Protein AF-A0A2R6Y166-F1 (afdb_monomer_lite)

InterPro domains:
  IPR010379 Septation ring formation regulator EzrA [PF06160] (612-957)

Radius of gyration: 53.49 Å; chains: 1; bounding box: 113×152×148 Å

Sequence (972 aa):
MNIHQVKKWWIDRTLFVQWRRNVVCKSEERAYGESQPNRGARVWTTIGVFLLWLPILFFTGTIVQAEGTLLDPDQFLTPEEEQEITELLQSFSYPLTLQLVENAHGAMPDWFDQLVREHRLEQDALFVLYLGEDQSFWPYVGADWETHGYDAIWLKDKLNQFASPALKSDGLARSLTMLLYELPADLPWTMEGNTPPVSSEQTLQTGVSGTEGTTAHAGGRRFAPGWIGWGAIILSLLLIISLIYLLFYRRRLRNEMHVLKTLLQAKEADLAALSDHVKQLKRLRDDEEGTAHDAVEMNRQSALEHLLDQYQKRVLPDMYEALDQAALRLRALNVFAAADDIAYVKEEAGTFHEFLQRVAKETRFERTDGHKDSKGSSDREESVEHAIRIDHHDRMDHHDRMDRHERVDRHERVDRTERIDRTKRMQHDEMVDHDEHADHIERKEAAALITPRPPLSTVPEGERRDVSGEKANVEKIMNDVGTVNIEERAGDGKTPHMRKDAVDGVTVDEEVRQAGEVVKVGVIADSAEYIAIKEKLQTRQARLETLLSGMAGQSGMSFQRLRQMLKELRERSERLIQTIEERRQSIDGRANGLMEHMDAPVIDEGASFQTSLQVLESAYQKLEEELLAGDRLIEKIELRLPEQMKALEMRYHGMVSKASFANAPLFERELKAIKSRWHALIPLWAEGAFDTVEGEIQGIESSLSSLSTLLDEEETLRRGVDLALEQYTVREAALRHMLTQFTERSKKLERVMDVAGTDLWQSIKDFEKRLEKMQSQRKMCQHYIEEARFQLAEAVLETVKEATQESEEHAEKLEILLGELEGFEKYAQSALRRYDDRLLEVKQNMARHFLTAEMLSVEAERDEAERALDALRLLLDRFPLPYQAVKEAFSVAEASVERYVTRATQTLDHARYAEMVIHRLNRFRLHDPYIGRYVMQAENCFRDRTFEKARFYAEKAWAEAEKRKKLEDRAK

Secondary structure (DSSP, 8-state):
--THHHHHHHHHHHHHHHHTTSSSS-SSS------------SSSTTHHHHTSSTTSSS----------EEE-TT--S-HHHHHHHHHHHHT-SS-EEEEEESS-SS-HHHHHHHHHHHTT--SS-EEEEEETTTTEEEEEE-HHHHHTT--HHHHHHHIIIIIHHHHHHT-HHHHHHHHHHHHHHHS-S--SS-PPP--------------------------PPPTHHHHHHHHHHHHHHHHHHHHHHHHHHHHHHHHHHHHHHHHHHHHHHHHHHHHHHHHHHHT--SS--HHHHHHHHHHHHHHHHHIIIIIHHHHHHHHHHHHHHHHHTT-HHHHHHHHHHHHHHHHHHHHHHHHHHHHHHHHHHTTS---------------------------------------------------------------TTSHHHHHHHTTS--PPPPPPPPPPP---------SSSSTTSSS----------------------------TTTHHHHHHHH-----GGG-HHHHHHHHHHHHHHHHHHHHHHHHTTTS---HHHHHHHHHHHHHHHHHHHHHHHHHHHHHHHHHHHHHHHHTS---S-HHHHHHHHHHHHHHHHHHHHHHHHHHHHHHIIIIIHHHHHHHHHHHHHHHHTTS--TTHHHHHHHHHHHHHHHHHHHHHHHTT-HHHHHHHHHHHHHHHHHHHHHHHHHHHHHHHHHHHHHHHHHHHHHHHHHHHHHHHHHHHHHHHEE-TTSTHHHHHHHHHHHHHHHHHHHHHHHHHHHTT-HHHHHHHHHHHHHHHHHHHHHHHHHHHHHHHHHHHHHHHHHHHHHHHHHHHHHHHHHHHTT--S--HHHHHHHHHHHHHHHHHHHHHTSSSEEHHHHHHHHHHHHHHHHHHHHHHHHHHHHHHHHHHHHHHHHTTTTT-HHHHHHHHHHHHHHHTT-HHHHHHHHHHHHHHHHHHHHHHHHH-

Foldseek 3Di:
DDPVVVVVVVVVVVVVVVVVVPPPPPDPPDDDDDDDDDDDPDPPPVVVVVVPPPPPPDPDDPDPQQQAEEAEPPCQDDPVLVVVLSVLSRPDSFHEYEYEDADQPDDVVVSVVVVCVVVVVAAGYWYWYAYNPVRDIQIDDHPPCVVVVDGSVNLRVLLVVQQVVCCVPPNRSRSSVRSSVCVVVPDDPDPPDDDDDDDDDDDDDDDDDDDDDDDDDDDDDDDDPDPVVVVVVVVVVVVVVVVVVVVVLVVVVVVLVVVVVVLVVVVVVVVVVVVVVVVVLVCVVVVPPDDDDDPVPVVSVVVVVVVLCCCVVPVLVVVVVVLVVSLVVCVVVVNVVVNVVSVVVVVVSVVVVVVSVVVVVVVVVVVPPPPPDPDDDDDDDDDDDDDDDDDDDDDDDDDDDDDDDDDDDDDDDDDDDDDDDDDDDDDDDDDDDDPPPPPVVVVVVVVPPDDDDDDDDDDDDDDDDDPPDPPPPPPPPPPDDDDDDDDDDDDDDDDDDDDDDDDDDDDPPVVVVVVVVVVPPPDPPPPVVVVVLVVVLVVVLVVVVVVLVVVVVPPPPDPVVSVVVNVVVVVLSVVLVVVLVVLVVVLVVLVVVLVVVVPDDDDDPPVVSVVSVVVSVVSVVVSVVLSVLLVVLVCCLPPVLVVLLVVLVVLVCVVCVVANDPCVVVLVVLSVVLVVLSVVLVVCSSVSVSVVSVVSSVVSVVSSVVSVVSSVVLVVLLVVLVVLLVVLVVLLVVLVVLLVVLVVLVVVLVQQAVCVPDCLVVLSVVLVVLSVVLVVLSVVLVVCVVNPVSVVSVVSSVVSVVSSVVSVVSSVVNVVVSVCSVCVLVVLVVVLVVLVVLLVVLVVLCVVLVVDDPPVVLVVLSVQLVVLSVLLVVQSPDTNRHVVSNVVSSVSNVVSSVVSSVVSVVLSVLLVQLVVLLVVQVVCLVVDVQLVVLSVQLVVCSVVSVSNSSSVSSVVSVVVVVVVVVVVVVVD

Organism: NCBI:txid2163959

pLDDT: mean 73.73, std 24.02, range [28.28, 98.25]

Structure (mmCIF, N/CA/C/O backbone):
data_AF-A0A2R6Y166-F1
#
_entry.id   AF-A0A2R6Y166-F1
#
loop_
_atom_site.group_PDB
_atom_site.id
_atom_site.type_symbol
_atom_site.label_atom_id
_atom_site.label_alt_id
_atom_site.label_comp_id
_atom_site.label_asym_id
_atom_site.label_entity_id
_atom_site.label_seq_id
_atom_site.pdbx_PDB_ins_code
_atom_site.Cartn_x
_atom_site.Cartn_y
_atom_site.Cartn_z
_atom_site.occupancy
_atom_site.B_iso_or_equiv
_atom_site.auth_seq_id
_atom_site.auth_comp_id
_atom_site.auth_asym_id
_atom_site.auth_atom_id
_atom_site.pdbx_PDB_model_num
ATOM 1 N N . MET A 1 1 ? -45.105 15.154 -14.059 1.00 40.00 1 MET A N 1
ATOM 2 C CA . MET A 1 1 ? -45.977 14.214 -13.301 1.00 40.00 1 MET A CA 1
ATOM 3 C C . MET A 1 1 ? -46.406 14.866 -11.989 1.00 40.00 1 MET A C 1
ATOM 5 O O . MET A 1 1 ? -45.735 15.792 -11.562 1.00 40.00 1 MET A O 1
ATOM 9 N N . ASN A 1 2 ? -47.536 14.471 -11.388 1.00 33.09 2 ASN A N 1
ATOM 10 C CA . ASN A 1 2 ? -48.171 15.249 -10.311 1.00 33.09 2 ASN A CA 1
ATOM 11 C C . ASN A 1 2 ? -47.884 14.676 -8.901 1.00 33.09 2 ASN A C 1
ATOM 13 O O . ASN A 1 2 ? -48.110 13.491 -8.650 1.00 33.09 2 ASN A O 1
ATOM 17 N N . ILE A 1 3 ? -47.434 15.535 -7.976 1.00 36.28 3 ILE A N 1
ATOM 18 C CA . ILE A 1 3 ? -46.915 15.214 -6.624 1.00 36.28 3 ILE A CA 1
ATOM 19 C C . ILE A 1 3 ? -47.901 14.402 -5.755 1.00 36.28 3 ILE A C 1
ATOM 21 O O . ILE A 1 3 ? -47.495 13.666 -4.854 1.00 36.28 3 ILE A O 1
ATOM 25 N N . HIS A 1 4 ? -49.203 14.460 -6.047 1.00 40.88 4 HIS A N 1
ATOM 26 C CA . HIS A 1 4 ? -50.217 13.661 -5.349 1.00 40.88 4 HIS A CA 1
ATOM 27 C C . HIS A 1 4 ? -50.097 12.137 -5.544 1.00 40.88 4 HIS A C 1
ATOM 29 O O . HIS A 1 4 ? -50.515 11.394 -4.656 1.00 40.88 4 HIS A O 1
ATOM 35 N N . GLN A 1 5 ? -49.507 11.639 -6.640 1.00 47.78 5 GLN A N 1
ATOM 36 C CA . GLN A 1 5 ? -49.349 10.185 -6.819 1.00 47.78 5 GLN A CA 1
ATOM 37 C C . GLN A 1 5 ? -48.237 9.595 -5.934 1.00 47.78 5 GLN A C 1
ATOM 39 O O . GLN A 1 5 ? -48.400 8.492 -5.412 1.00 47.78 5 GLN A O 1
ATOM 44 N N . VAL A 1 6 ? -47.167 10.354 -5.667 1.00 49.09 6 VAL A N 1
ATOM 45 C CA . VAL A 1 6 ? -46.060 9.918 -4.793 1.00 49.09 6 VAL A CA 1
ATOM 46 C C . VAL A 1 6 ? -46.526 9.771 -3.339 1.00 49.09 6 VAL A C 1
ATOM 48 O O . VAL A 1 6 ? -46.211 8.776 -2.687 1.00 49.09 6 VAL A O 1
ATOM 51 N N . LYS A 1 7 ? -47.368 10.693 -2.843 1.00 38.94 7 LYS A N 1
ATOM 52 C CA . LYS A 1 7 ? -47.955 10.580 -1.492 1.00 38.94 7 LYS A CA 1
ATOM 53 C C . LYS A 1 7 ? -48.852 9.350 -1.322 1.00 38.94 7 LYS A C 1
ATOM 55 O O . LYS A 1 7 ? -48.854 8.768 -0.242 1.00 38.94 7 LYS A O 1
ATOM 60 N N . LYS A 1 8 ? -49.577 8.921 -2.363 1.00 42.25 8 LYS A N 1
ATOM 61 C CA . LYS A 1 8 ? -50.421 7.717 -2.282 1.00 42.25 8 LYS A CA 1
ATOM 62 C C . LYS A 1 8 ? -49.578 6.439 -2.175 1.00 42.25 8 LYS A C 1
ATOM 64 O O . LYS A 1 8 ? -49.851 5.605 -1.321 1.00 42.25 8 LYS A O 1
ATOM 69 N N . TRP A 1 9 ? -48.501 6.342 -2.958 1.00 46.41 9 TRP A N 1
ATOM 70 C CA . TRP A 1 9 ? -47.585 5.193 -2.930 1.00 46.41 9 TRP A CA 1
ATOM 71 C C . TRP A 1 9 ? -46.839 5.034 -1.592 1.00 46.41 9 TRP A C 1
ATOM 73 O O . TRP A 1 9 ? -46.539 3.917 -1.172 1.00 46.41 9 TRP A O 1
ATOM 83 N N . TRP A 1 10 ? -46.574 6.139 -0.887 1.00 38.81 10 TRP A N 1
ATOM 84 C CA . TRP A 1 10 ? -45.915 6.106 0.426 1.00 38.81 10 TRP A CA 1
ATOM 85 C C . TRP A 1 10 ? -46.846 5.634 1.561 1.00 38.81 10 TRP A C 1
ATOM 87 O O . TRP A 1 10 ? -46.389 4.983 2.499 1.00 38.81 10 TRP A O 1
ATOM 97 N N . ILE A 1 11 ? -48.155 5.904 1.460 1.00 46.25 11 ILE A N 1
ATOM 98 C CA . ILE A 1 11 ? -49.162 5.511 2.465 1.00 46.25 11 ILE A CA 1
ATOM 99 C C . ILE A 1 11 ? -49.506 4.014 2.380 1.00 46.25 11 ILE A C 1
ATOM 101 O O . ILE A 1 11 ? -49.665 3.367 3.412 1.00 46.25 11 ILE A O 1
ATOM 105 N N . ASP A 1 12 ? -49.534 3.420 1.184 1.00 40.00 12 ASP A N 1
ATOM 106 C CA . ASP A 1 12 ? -49.789 1.975 1.043 1.00 40.00 12 ASP A CA 1
ATOM 107 C C . ASP A 1 12 ? -48.633 1.112 1.604 1.00 40.00 12 ASP A C 1
ATOM 109 O O . ASP A 1 12 ? -48.827 -0.050 1.969 1.00 40.00 12 ASP A O 1
ATOM 113 N N . ARG A 1 13 ? -47.423 1.678 1.742 1.00 36.97 13 ARG A N 1
ATOM 114 C CA . ARG A 1 13 ? -46.228 0.959 2.217 1.00 36.97 13 ARG A CA 1
ATOM 115 C C . ARG A 1 13 ? -46.113 0.879 3.746 1.00 36.97 13 ARG A C 1
ATOM 117 O O . ARG A 1 13 ? -45.478 -0.048 4.250 1.00 36.97 13 ARG A O 1
ATOM 124 N N . THR A 1 14 ? -46.744 1.783 4.498 1.00 41.59 14 THR A N 1
ATOM 125 C CA . THR A 1 14 ? -46.751 1.741 5.976 1.00 41.59 14 THR A CA 1
ATOM 126 C C . THR A 1 14 ? -47.747 0.723 6.546 1.00 41.59 14 THR A C 1
ATOM 128 O O . THR A 1 14 ? -47.508 0.175 7.625 1.00 41.59 14 THR A O 1
ATOM 131 N N . LEU A 1 15 ? -48.800 0.363 5.803 1.00 40.38 15 LEU A N 1
ATOM 132 C CA . LEU A 1 15 ? -49.787 -0.644 6.224 1.00 40.38 15 LEU A CA 1
ATOM 133 C C . LEU A 1 15 ? -49.216 -2.074 6.326 1.00 40.38 15 LEU A C 1
ATOM 135 O O . LEU A 1 15 ? -49.700 -2.877 7.127 1.00 40.38 15 LEU A O 1
ATOM 139 N N . PHE A 1 16 ? -48.136 -2.393 5.602 1.00 37.44 16 PHE A N 1
ATOM 140 C CA . PHE A 1 16 ? -47.503 -3.719 5.666 1.00 37.44 16 PHE A CA 1
ATOM 141 C C . PHE A 1 16 ? -46.792 -3.989 7.010 1.00 37.44 16 PHE A C 1
ATOM 143 O O . PHE A 1 16 ? -46.660 -5.138 7.433 1.00 37.44 16 PHE A O 1
ATOM 150 N N . VAL A 1 17 ? -46.384 -2.937 7.731 1.00 38.75 17 VAL A N 1
ATOM 151 C CA . VAL A 1 17 ? -45.731 -3.052 9.051 1.00 38.75 17 VAL A CA 1
ATOM 152 C C . VAL A 1 17 ? -46.755 -3.305 10.169 1.00 38.75 17 VAL A C 1
ATOM 154 O O . VAL A 1 17 ? -46.444 -3.982 11.150 1.00 38.75 17 VAL A O 1
ATOM 157 N N . GLN A 1 18 ? -48.002 -2.850 10.008 1.00 35.97 18 GLN A N 1
ATOM 158 C CA . GLN A 1 18 ? -49.076 -3.085 10.982 1.00 35.97 18 GLN A CA 1
ATOM 159 C C . GLN A 1 18 ? -49.633 -4.519 10.943 1.00 35.97 18 GLN A C 1
ATOM 161 O O . GLN A 1 18 ? -50.065 -5.033 11.976 1.00 35.97 18 GLN A O 1
ATOM 166 N N . TRP A 1 19 ? -49.566 -5.210 9.798 1.00 38.06 19 TRP A N 1
ATOM 167 C CA . TRP A 1 19 ? -50.036 -6.598 9.685 1.00 38.06 19 TRP A CA 1
ATOM 168 C C . TRP A 1 19 ? -49.210 -7.572 10.543 1.00 38.06 19 TRP A C 1
ATOM 170 O O . TRP A 1 19 ? -49.768 -8.431 11.225 1.00 38.06 19 TRP A O 1
ATOM 180 N N . ARG A 1 20 ? -47.883 -7.379 10.613 1.00 30.25 20 ARG A N 1
ATOM 181 C CA . ARG A 1 20 ? -46.972 -8.257 11.374 1.00 30.25 20 ARG A CA 1
ATOM 182 C C . ARG A 1 20 ? -47.165 -8.180 12.898 1.00 30.25 20 ARG A C 1
ATOM 184 O O . ARG A 1 20 ? -46.766 -9.105 13.598 1.00 30.25 20 ARG A O 1
ATOM 191 N N . ARG A 1 21 ? -47.801 -7.118 13.416 1.00 34.75 21 ARG A N 1
ATOM 192 C CA . ARG A 1 21 ? -48.069 -6.934 14.857 1.00 34.75 21 ARG A CA 1
ATOM 193 C C . ARG A 1 21 ? -49.390 -7.570 15.324 1.00 34.75 21 ARG A C 1
ATOM 195 O O . ARG A 1 21 ? -49.547 -7.804 16.514 1.00 34.75 21 ARG A O 1
ATOM 202 N N . ASN A 1 22 ? -50.297 -7.913 14.401 1.00 34.38 22 ASN A N 1
ATOM 203 C CA . ASN A 1 22 ? -51.618 -8.489 14.706 1.00 34.38 22 ASN A CA 1
ATOM 204 C C . ASN A 1 22 ? -51.702 -10.025 14.592 1.00 34.38 22 ASN A C 1
ATOM 206 O O . ASN A 1 22 ? -52.754 -10.595 14.876 1.00 34.38 22 ASN A O 1
ATOM 210 N N . VAL A 1 23 ? -50.619 -10.705 14.200 1.00 38.38 23 VAL A N 1
ATOM 211 C CA . VAL A 1 23 ? -50.578 -12.180 14.078 1.00 38.38 23 VAL A CA 1
ATOM 212 C C . VAL A 1 23 ? -50.092 -12.868 15.368 1.00 38.38 23 VAL A C 1
ATOM 214 O O . VAL A 1 23 ? -50.337 -14.054 15.551 1.00 38.38 23 VAL A O 1
ATOM 217 N N . VAL A 1 24 ? -49.464 -12.134 16.297 1.00 38.19 24 VAL A N 1
ATOM 218 C CA . VAL A 1 24 ? -48.877 -12.706 17.531 1.00 38.19 24 VAL A CA 1
ATOM 219 C C . VAL A 1 24 ? -49.849 -12.715 18.726 1.00 38.19 24 VAL A C 1
ATOM 221 O O . VAL A 1 24 ? -49.723 -13.566 19.595 1.00 38.19 24 VAL A O 1
ATOM 224 N N . CYS A 1 25 ? -50.875 -11.855 18.755 1.00 33.91 25 CYS A N 1
ATOM 225 C CA . CYS A 1 25 ? -51.823 -11.758 19.883 1.00 33.91 25 CYS A CA 1
ATOM 226 C C . CYS A 1 25 ? -53.189 -12.420 19.613 1.00 33.91 25 CYS A C 1
ATOM 228 O O . CYS A 1 25 ? -54.223 -11.864 19.982 1.00 33.91 25 CYS A O 1
ATOM 230 N N . LYS A 1 26 ? -53.239 -13.565 18.910 1.00 30.19 26 LYS A N 1
ATOM 231 C CA . LYS A 1 26 ? -54.527 -14.208 18.565 1.00 30.19 26 LYS A CA 1
ATOM 232 C C . LYS A 1 26 ? -54.550 -15.743 18.569 1.00 30.19 26 LYS A C 1
ATOM 234 O O . LYS A 1 26 ? -55.293 -16.341 17.792 1.00 30.19 26 LYS A O 1
ATOM 239 N N . SER A 1 27 ? -53.777 -16.372 19.458 1.00 31.81 27 SER A N 1
ATOM 240 C CA . SER A 1 27 ? -53.770 -17.835 19.651 1.00 31.81 27 SER A CA 1
ATOM 241 C C . SER A 1 27 ? -54.240 -18.335 21.028 1.00 31.81 27 SER A C 1
ATOM 243 O O . SER A 1 27 ? -54.337 -19.545 21.193 1.00 31.81 27 SER A O 1
ATOM 245 N N . GLU A 1 28 ? -54.562 -17.466 21.997 1.00 33.06 28 GLU A N 1
ATOM 246 C CA . GLU A 1 28 ? -54.970 -17.898 23.357 1.00 33.06 28 GLU A CA 1
ATOM 247 C C . GLU A 1 28 ? -56.488 -17.933 23.621 1.00 33.06 28 GLU A C 1
ATOM 249 O O . GLU A 1 28 ? -56.922 -18.545 24.592 1.00 33.06 28 GLU A O 1
ATOM 254 N N . GLU A 1 29 ? -57.332 -17.382 22.741 1.00 34.50 29 GLU A N 1
ATOM 255 C CA . GLU A 1 29 ? -58.795 -17.454 22.892 1.00 34.50 29 GLU A CA 1
ATOM 256 C C . GLU A 1 29 ? -59.449 -18.351 21.829 1.00 34.50 29 GLU A C 1
ATOM 258 O O . GLU A 1 29 ? -59.876 -17.861 20.781 1.00 34.50 29 GLU A O 1
ATOM 263 N N . ARG A 1 30 ? -59.540 -19.664 22.118 1.00 33.72 30 ARG A N 1
ATOM 264 C CA . ARG A 1 30 ? -60.605 -20.609 21.676 1.00 33.72 30 ARG A CA 1
ATOM 265 C C . ARG A 1 30 ? -60.298 -22.063 22.080 1.00 33.72 30 ARG A C 1
ATOM 267 O O . ARG A 1 30 ? -59.794 -22.830 21.266 1.00 33.72 30 ARG A O 1
ATOM 274 N N . ALA A 1 31 ? -60.684 -22.464 23.295 1.00 31.70 31 ALA A N 1
ATOM 275 C CA . ALA A 1 31 ? -60.928 -23.875 23.644 1.00 31.70 31 ALA A CA 1
ATOM 276 C C . ALA A 1 31 ? -61.708 -24.036 24.970 1.00 31.70 31 ALA A C 1
ATOM 278 O O . ALA A 1 31 ? -61.192 -24.571 25.946 1.00 31.70 31 ALA A O 1
ATOM 279 N N . TYR A 1 32 ? -62.975 -23.613 25.001 1.00 36.34 32 TYR A N 1
ATOM 280 C CA . TYR A 1 32 ? -63.965 -24.162 25.940 1.00 36.34 32 TYR A CA 1
ATOM 281 C C . TYR A 1 32 ? -65.085 -24.794 25.107 1.00 36.34 32 TYR A C 1
ATOM 283 O O . TYR A 1 32 ? -65.701 -24.114 24.288 1.00 36.34 32 TYR A O 1
ATOM 291 N N . GLY A 1 33 ? -65.299 -26.100 25.268 1.00 31.23 33 GLY A N 1
ATOM 292 C CA . GLY A 1 33 ? -66.255 -26.880 24.478 1.00 31.23 33 GLY A CA 1
ATOM 293 C C . GLY A 1 33 ? -65.963 -28.377 24.570 1.00 31.23 33 GLY A C 1
ATOM 294 O O . GLY A 1 33 ? -64.939 -28.849 24.085 1.00 31.23 33 GLY A O 1
ATOM 295 N N . GLU A 1 34 ? -66.843 -29.116 25.237 1.00 39.03 34 GLU A N 1
ATOM 296 C CA . GLU A 1 34 ? -66.681 -30.540 25.546 1.00 39.03 34 GLU A CA 1
ATOM 297 C C . GLU A 1 34 ? -66.851 -31.442 24.311 1.00 39.03 34 GLU A C 1
ATOM 299 O O . GLU A 1 34 ? -67.749 -31.214 23.502 1.00 39.03 34 GLU A O 1
ATOM 304 N N . SER A 1 35 ? -66.078 -32.537 24.211 1.00 33.47 35 SER A N 1
ATOM 305 C CA . SER A 1 35 ? -66.635 -33.912 24.141 1.00 33.47 35 SER A CA 1
ATOM 306 C C . SER A 1 35 ? -65.595 -35.012 23.834 1.00 33.47 35 SER A C 1
ATOM 308 O O . SER A 1 35 ? -65.205 -35.216 22.695 1.00 33.47 35 SER A O 1
ATOM 310 N N . GLN A 1 36 ? -65.288 -35.808 24.871 1.00 35.03 36 GLN A N 1
ATOM 311 C CA . GLN A 1 36 ? -64.961 -37.254 24.844 1.00 35.03 36 GLN A CA 1
ATOM 312 C C . GLN A 1 36 ? -63.730 -37.770 24.027 1.00 35.03 36 GLN A C 1
ATOM 314 O O . GLN A 1 36 ? -63.199 -37.097 23.150 1.00 35.03 36 GLN A O 1
ATOM 319 N N . PRO A 1 37 ? -63.170 -38.953 24.377 1.00 58.41 37 PRO A N 1
ATOM 320 C CA . PRO A 1 37 ? -61.748 -39.227 24.151 1.00 58.41 37 PRO A CA 1
ATOM 321 C C . PRO A 1 37 ? -61.452 -40.255 23.049 1.00 58.41 37 PRO A C 1
ATOM 323 O O . PRO A 1 37 ? -62.199 -41.216 22.867 1.00 58.41 37 PRO A O 1
ATOM 326 N N . ASN A 1 38 ? -60.255 -40.185 22.447 1.00 35.69 38 ASN A N 1
ATOM 327 C CA . ASN A 1 38 ? -59.571 -41.407 22.010 1.00 35.69 38 ASN A CA 1
ATOM 328 C C . ASN A 1 38 ? -58.030 -41.324 21.951 1.00 35.69 38 ASN A C 1
ATOM 330 O O . ASN A 1 38 ? -57.433 -40.517 21.249 1.00 35.69 38 ASN A O 1
ATOM 334 N N . ARG A 1 39 ? -57.423 -42.239 22.714 1.00 45.22 39 ARG A N 1
ATOM 335 C CA . ARG A 1 39 ? -56.078 -42.846 22.635 1.00 45.22 39 ARG A CA 1
ATOM 336 C C . ARG A 1 39 ? -55.132 -42.347 21.517 1.00 45.22 39 ARG A C 1
ATOM 338 O O . ARG A 1 39 ? -55.227 -42.799 20.382 1.00 45.22 39 ARG A O 1
ATOM 345 N N . GLY A 1 40 ? -54.111 -41.567 21.895 1.00 39.78 40 GLY A N 1
ATOM 346 C CA . GLY A 1 40 ? -52.969 -41.242 21.013 1.00 39.78 40 GLY A CA 1
ATOM 347 C C . GLY A 1 40 ? -51.671 -40.767 21.697 1.00 39.78 40 GLY A C 1
ATOM 348 O O . GLY A 1 40 ? -50.599 -40.861 21.108 1.00 39.78 40 GLY A O 1
ATOM 349 N N . ALA A 1 41 ? -51.719 -40.305 22.952 1.00 40.47 41 ALA A N 1
ATOM 350 C CA . ALA A 1 41 ? -50.621 -39.561 23.588 1.00 40.47 41 ALA A CA 1
ATOM 351 C C . ALA A 1 41 ? -49.806 -40.362 24.633 1.00 40.47 41 ALA A C 1
ATOM 353 O O . ALA A 1 41 ? -49.728 -39.969 25.794 1.00 40.47 41 ALA A O 1
ATOM 354 N N . ARG A 1 42 ? -49.209 -41.506 24.253 1.00 41.59 42 ARG A N 1
ATOM 355 C CA . ARG A 1 42 ? -48.321 -42.299 25.149 1.00 41.59 42 ARG A CA 1
ATOM 356 C C . ARG A 1 42 ? -47.018 -42.831 24.524 1.00 41.59 42 ARG A C 1
ATOM 358 O O . ARG A 1 42 ? -46.373 -43.682 25.122 1.00 41.59 42 ARG A O 1
ATOM 365 N N . VAL A 1 43 ? -46.617 -42.335 23.350 1.00 44.88 43 VAL A N 1
ATOM 366 C CA . VAL A 1 43 ? -45.371 -42.769 22.669 1.00 44.88 43 VAL A CA 1
ATOM 367 C C . VAL A 1 43 ? -44.280 -41.685 22.660 1.00 44.88 43 VAL A C 1
ATOM 369 O O . VAL A 1 43 ? -43.100 -42.006 22.594 1.00 44.88 43 VAL A O 1
ATOM 372 N N . TRP A 1 44 ? -44.641 -40.404 22.793 1.00 39.28 44 TRP A N 1
ATOM 373 C CA . TRP A 1 44 ? -43.690 -39.289 22.661 1.00 39.28 44 TRP A CA 1
ATOM 374 C C . TRP A 1 44 ? -42.970 -38.878 23.955 1.00 39.28 44 TRP A C 1
ATOM 376 O O . TRP A 1 44 ? -41.918 -38.252 23.887 1.00 39.28 44 TRP A O 1
ATOM 386 N N . THR A 1 45 ? -43.472 -39.259 25.132 1.00 45.53 45 THR A N 1
ATOM 387 C CA . THR A 1 45 ? -42.832 -38.933 26.421 1.00 45.53 45 THR A CA 1
ATOM 388 C C . THR A 1 45 ? -41.722 -39.906 26.827 1.00 45.53 45 THR A C 1
ATOM 390 O O . THR A 1 45 ? -40.857 -39.533 27.610 1.00 45.53 45 THR A O 1
ATOM 393 N N . THR A 1 46 ? -41.691 -41.128 26.288 1.00 42.06 46 THR A N 1
ATOM 394 C CA . THR A 1 46 ? -40.682 -42.143 26.649 1.00 42.06 46 THR A CA 1
ATOM 395 C C . THR A 1 46 ? -39.368 -42.004 25.874 1.00 42.06 46 THR A C 1
ATOM 397 O O . THR A 1 46 ? -38.333 -42.445 26.360 1.00 42.06 46 THR A O 1
ATOM 400 N N . ILE A 1 47 ? -39.388 -41.371 24.695 1.00 42.53 47 ILE A N 1
ATOM 401 C CA . ILE A 1 47 ? -38.186 -41.148 23.869 1.00 42.53 47 ILE A CA 1
ATOM 402 C C . ILE A 1 47 ? -37.409 -39.908 24.348 1.00 42.53 47 ILE A C 1
ATOM 404 O O . ILE A 1 47 ? -36.182 -39.918 24.358 1.00 42.53 47 ILE A O 1
ATOM 408 N N . GLY A 1 48 ? -38.105 -38.868 24.825 1.00 39.31 48 GLY A N 1
ATOM 409 C CA . GLY A 1 48 ? -37.476 -37.627 25.303 1.00 39.31 48 GLY A CA 1
ATOM 410 C C . GLY A 1 48 ? -36.717 -37.738 26.633 1.00 39.31 48 GLY A C 1
ATOM 411 O O . GLY A 1 48 ? -35.884 -36.887 26.920 1.00 39.31 48 GLY A O 1
ATOM 412 N N . VAL A 1 49 ? -36.973 -38.774 27.441 1.00 41.78 49 VAL A N 1
ATOM 413 C CA . VAL A 1 49 ? -36.324 -38.958 28.758 1.00 41.78 49 VAL A CA 1
ATOM 414 C C . VAL A 1 49 ? -35.087 -39.865 28.676 1.00 41.78 49 VAL A C 1
ATOM 416 O O . VAL A 1 49 ? -34.166 -39.717 29.472 1.00 41.78 49 VAL A O 1
ATOM 419 N N . PHE A 1 50 ? -35.011 -40.759 27.683 1.00 36.34 50 PHE A N 1
ATOM 420 C CA . PHE A 1 50 ? -33.895 -41.708 27.547 1.00 36.34 50 PHE A CA 1
ATOM 421 C C . PHE A 1 50 ? -32.623 -41.096 26.927 1.00 36.34 50 PHE A C 1
ATOM 423 O O . PHE A 1 50 ? -31.534 -41.633 27.103 1.00 36.34 50 PHE A O 1
ATOM 430 N N . LEU A 1 51 ? -32.743 -39.958 26.232 1.00 39.75 51 LEU A N 1
ATOM 431 C CA . LEU A 1 51 ? -31.618 -39.240 25.609 1.00 39.75 51 LEU A CA 1
ATOM 432 C C . LEU A 1 51 ? -30.940 -38.211 26.534 1.00 39.75 51 LEU A C 1
ATOM 434 O O . LEU A 1 51 ? -29.948 -37.608 26.140 1.00 39.75 51 LEU A O 1
ATOM 438 N N . LEU A 1 52 ? -31.445 -38.016 27.757 1.00 39.62 52 LEU A N 1
ATOM 439 C CA . LEU A 1 52 ? -30.960 -37.003 28.710 1.00 39.62 52 LEU A CA 1
ATOM 440 C C . LEU A 1 52 ? -30.114 -37.567 29.869 1.00 39.62 52 LEU A C 1
ATOM 442 O O . LEU A 1 52 ? -29.702 -36.808 30.739 1.00 39.62 52 LEU A O 1
ATOM 446 N N . TRP A 1 53 ? -29.859 -38.881 29.897 1.00 36.97 53 TRP A N 1
ATOM 447 C CA . TRP A 1 53 ? -29.180 -39.574 31.013 1.00 36.97 53 TRP A CA 1
ATOM 448 C C . TRP A 1 53 ? -27.935 -40.388 30.618 1.00 36.97 53 TRP A C 1
ATOM 450 O O . TRP A 1 53 ? -27.316 -41.023 31.468 1.00 36.97 53 TRP A O 1
ATOM 460 N N . LEU A 1 54 ? -27.545 -40.370 29.341 1.00 31.52 54 LEU A N 1
ATOM 461 C CA . LEU A 1 54 ? -26.451 -41.188 28.804 1.00 31.52 54 LEU A CA 1
ATOM 462 C C . LEU A 1 54 ? -24.997 -40.642 28.912 1.00 31.52 54 LEU A C 1
ATOM 464 O O . LEU A 1 54 ? -24.103 -41.437 28.638 1.00 31.52 54 LEU A O 1
ATOM 468 N N . PRO A 1 55 ? -24.688 -39.395 29.352 1.00 33.75 55 PRO A N 1
ATOM 469 C CA . PRO A 1 55 ? -23.285 -38.968 29.530 1.00 33.75 55 PRO A CA 1
ATOM 470 C C . PRO A 1 55 ? -22.617 -39.331 30.874 1.00 33.75 55 PRO A C 1
ATOM 472 O O . PRO A 1 55 ? -21.418 -39.129 31.019 1.00 33.75 55 PRO A O 1
ATOM 475 N N . ILE A 1 56 ? -23.355 -39.801 31.890 1.00 39.28 56 ILE A N 1
ATOM 476 C CA . ILE A 1 56 ? -22.912 -39.707 33.305 1.00 39.28 56 ILE A CA 1
ATOM 477 C C . ILE A 1 56 ? -22.214 -40.982 33.851 1.00 39.28 56 ILE A C 1
ATOM 479 O O . ILE A 1 56 ? -21.769 -41.000 34.994 1.00 39.28 56 ILE A O 1
ATOM 483 N N . LEU A 1 57 ? -22.064 -42.054 33.060 1.00 32.38 57 LEU A N 1
ATOM 484 C CA . LEU A 1 57 ? -21.612 -43.372 33.562 1.00 32.38 57 LEU A CA 1
ATOM 485 C C . LEU A 1 57 ? -20.350 -43.969 32.904 1.00 32.38 57 LEU A C 1
ATOM 487 O O . LEU A 1 57 ? -20.148 -45.177 32.994 1.00 32.38 57 LEU A O 1
ATOM 491 N N . PHE A 1 58 ? -19.487 -43.158 32.276 1.00 32.81 58 PHE A N 1
ATOM 492 C CA . PHE A 1 58 ? -18.253 -43.660 31.632 1.00 32.81 58 PHE A CA 1
ATOM 493 C C . PHE A 1 58 ? -16.928 -42.977 32.027 1.00 32.81 58 PHE A C 1
ATOM 495 O O . PHE A 1 58 ? -15.886 -43.356 31.504 1.00 32.81 58 PHE A O 1
ATOM 502 N N . PHE A 1 59 ? -16.928 -42.036 32.980 1.00 32.88 59 PHE A N 1
ATOM 503 C CA . PHE A 1 59 ? -15.715 -41.331 33.431 1.00 32.88 59 PHE A CA 1
ATOM 504 C C . PHE A 1 59 ? -15.342 -41.650 34.891 1.00 32.88 59 PHE A C 1
ATOM 506 O O . PHE A 1 59 ? -15.500 -40.833 35.792 1.00 32.88 59 PHE A O 1
ATOM 513 N N . THR A 1 60 ? -14.803 -42.853 35.118 1.00 31.44 60 THR A N 1
ATOM 514 C CA . THR A 1 60 ? -13.979 -43.170 36.306 1.00 31.44 60 THR A CA 1
ATOM 515 C C . THR A 1 60 ? -12.773 -44.032 35.922 1.00 31.44 60 THR A C 1
ATOM 517 O O . THR A 1 60 ? -12.519 -45.078 36.518 1.00 31.44 60 THR A O 1
ATOM 520 N N . GLY A 1 61 ? -12.040 -43.603 34.895 1.00 29.55 61 GLY A N 1
ATOM 521 C CA . GLY A 1 61 ? -10.638 -43.961 34.714 1.00 29.55 61 GLY A CA 1
ATOM 522 C C . GLY A 1 61 ? -9.805 -42.741 35.081 1.00 29.55 61 GLY A C 1
ATOM 523 O O . GLY A 1 61 ? -9.753 -41.794 34.304 1.00 29.55 61 GLY A O 1
ATOM 524 N N . THR A 1 62 ? -9.203 -42.726 36.270 1.00 31.62 62 THR A N 1
ATOM 525 C CA . THR A 1 62 ? -8.238 -41.684 36.642 1.00 31.62 62 THR A CA 1
ATOM 526 C C . THR A 1 62 ? -6.958 -41.913 35.850 1.00 31.62 62 THR A C 1
ATOM 528 O O . THR A 1 62 ? -6.093 -42.681 36.273 1.00 31.62 62 THR A O 1
ATOM 531 N N . ILE A 1 63 ? -6.861 -41.271 34.686 1.00 33.84 63 ILE A N 1
ATOM 532 C CA . ILE A 1 63 ? -5.583 -41.070 34.009 1.00 33.84 63 ILE A CA 1
ATOM 533 C C . ILE A 1 63 ? -4.746 -40.215 34.960 1.00 33.84 63 ILE A C 1
ATOM 535 O O . ILE A 1 63 ? -5.160 -39.118 35.333 1.00 33.84 63 ILE A O 1
ATOM 539 N N . VAL A 1 64 ? -3.607 -40.745 35.399 1.00 35.56 64 VAL A N 1
ATOM 540 C CA . VAL A 1 64 ? -2.609 -39.950 36.114 1.00 35.56 64 VAL A CA 1
ATOM 541 C C . VAL A 1 64 ? -2.005 -39.022 35.069 1.00 35.56 64 VAL A C 1
ATOM 543 O O . VAL A 1 64 ? -1.233 -39.479 34.230 1.00 35.56 64 VAL A O 1
ATOM 546 N N . GLN A 1 65 ? -2.419 -37.754 35.061 1.00 47.12 65 GLN A N 1
ATOM 547 C CA . GLN A 1 65 ? -1.752 -36.743 34.247 1.00 47.12 65 GLN A CA 1
ATOM 548 C C . GLN A 1 65 ? -0.310 -36.636 34.744 1.00 47.12 65 GLN A C 1
ATOM 550 O O . GLN A 1 65 ? -0.077 -36.421 35.933 1.00 47.12 65 GLN A O 1
ATOM 555 N N . ALA A 1 66 ? 0.647 -36.852 33.847 1.00 53.69 66 ALA A N 1
ATOM 556 C CA . ALA A 1 66 ? 2.048 -36.618 34.140 1.00 53.69 66 ALA A CA 1
ATOM 557 C C . ALA A 1 66 ? 2.273 -35.099 34.157 1.00 53.69 66 ALA A C 1
ATOM 559 O O . ALA A 1 66 ? 2.258 -34.452 33.111 1.00 53.69 66 ALA A O 1
ATOM 560 N N . GLU A 1 67 ? 2.388 -34.538 35.359 1.00 78.88 67 GLU A N 1
ATOM 561 C CA . GLU A 1 67 ? 2.594 -33.105 35.577 1.00 78.88 67 GLU A CA 1
ATOM 562 C C . GLU A 1 67 ? 3.943 -32.657 34.988 1.00 78.88 67 GLU A C 1
ATOM 564 O O . GLU A 1 67 ? 4.955 -33.355 35.117 1.00 78.88 67 GLU A O 1
ATOM 569 N N . GLY A 1 68 ? 3.964 -31.483 34.348 1.00 88.44 68 GLY A N 1
ATOM 570 C CA . GLY A 1 68 ? 5.205 -30.857 33.892 1.00 88.44 68 GLY A CA 1
ATOM 571 C C . GLY A 1 68 ? 6.153 -30.604 35.067 1.00 88.44 68 GLY A C 1
ATOM 572 O O . GLY A 1 68 ? 5.721 -30.229 36.158 1.00 88.44 68 GLY A O 1
ATOM 573 N N . THR A 1 69 ? 7.447 -30.846 34.861 1.00 94.00 69 THR A N 1
ATOM 574 C CA . THR A 1 69 ? 8.441 -30.902 35.945 1.00 94.00 69 THR A CA 1
ATOM 575 C C . THR A 1 69 ? 9.659 -30.039 35.645 1.00 94.00 69 THR A C 1
ATOM 577 O O . THR A 1 69 ? 10.304 -30.192 34.609 1.00 94.00 69 THR A O 1
ATOM 580 N N . LEU A 1 70 ? 9.991 -29.149 36.582 1.00 96.50 70 LEU A N 1
ATOM 581 C CA . LEU A 1 70 ? 11.205 -28.340 36.569 1.00 96.50 70 LEU A CA 1
ATOM 582 C C . LEU A 1 70 ? 12.251 -28.976 37.492 1.00 96.50 70 LEU A C 1
ATOM 584 O O . LEU A 1 70 ? 11.941 -29.359 38.619 1.00 96.50 70 LEU A O 1
ATOM 588 N N . LEU A 1 71 ? 13.485 -29.096 37.009 1.00 95.88 71 LEU A N 1
ATOM 589 C CA . LEU A 1 71 ? 14.632 -29.598 37.759 1.00 95.88 71 LEU A CA 1
ATOM 590 C C . LEU A 1 71 ? 15.769 -28.574 37.671 1.00 95.88 71 LEU A C 1
ATOM 592 O O . LEU A 1 71 ? 16.509 -28.560 36.689 1.00 95.88 71 LEU A O 1
ATOM 596 N N . ASP A 1 72 ? 15.923 -27.740 38.699 1.00 96.12 72 ASP A N 1
ATOM 597 C CA . ASP A 1 72 ? 17.008 -26.752 38.809 1.00 96.12 72 ASP A CA 1
ATOM 598 C C . ASP A 1 72 ? 17.959 -27.076 39.987 1.00 96.12 72 ASP A C 1
ATOM 600 O O . ASP A 1 72 ? 17.930 -26.412 41.026 1.00 96.12 72 ASP A O 1
ATOM 604 N N . PRO A 1 73 ? 18.780 -28.144 39.887 1.00 94.19 73 PRO A N 1
ATOM 605 C CA . PRO A 1 73 ? 19.729 -28.530 40.935 1.00 94.19 73 PRO A CA 1
ATOM 606 C C . PRO A 1 73 ? 20.770 -27.450 41.271 1.00 94.19 73 PRO A C 1
ATOM 608 O O . PRO A 1 73 ? 21.245 -27.419 42.407 1.00 94.19 73 PRO A O 1
ATOM 611 N N . ASP A 1 74 ? 21.110 -26.589 40.308 1.00 95.12 74 ASP A N 1
ATOM 612 C CA . ASP A 1 74 ? 22.196 -25.608 40.412 1.00 95.12 74 ASP A CA 1
ATOM 613 C C . ASP A 1 74 ? 21.701 -24.173 40.707 1.00 95.12 74 ASP A C 1
ATOM 615 O O . ASP A 1 74 ? 22.516 -23.262 40.849 1.00 95.12 74 ASP A O 1
ATOM 619 N N . GLN A 1 75 ? 20.386 -23.981 40.886 1.00 95.62 75 GLN A N 1
ATOM 620 C CA . GLN A 1 75 ? 19.739 -22.712 41.269 1.00 95.62 75 GLN A CA 1
ATOM 621 C C . GLN A 1 75 ? 19.980 -21.574 40.262 1.00 95.62 75 GLN A C 1
ATOM 623 O O . GLN A 1 75 ? 20.345 -20.452 40.625 1.00 95.62 75 GLN A O 1
ATOM 628 N N . PHE A 1 76 ? 19.764 -21.870 38.980 1.00 95.19 76 PHE A N 1
ATOM 629 C CA . PHE A 1 76 ? 19.767 -20.882 37.900 1.00 95.19 76 PHE A CA 1
ATOM 630 C C . PHE A 1 76 ? 18.632 -19.860 37.994 1.00 95.19 76 PHE A C 1
ATOM 632 O O . PHE A 1 76 ? 18.785 -18.735 37.511 1.00 95.19 76 PHE A O 1
ATOM 639 N N . LEU A 1 77 ? 17.499 -20.261 38.562 1.00 97.06 77 LEU A N 1
ATOM 640 C CA . LEU A 1 77 ? 16.308 -19.446 38.736 1.00 97.06 77 LEU A CA 1
ATOM 641 C C . LEU A 1 77 ? 16.200 -18.972 40.186 1.00 97.06 77 LEU A C 1
ATOM 643 O O . LEU A 1 77 ? 16.530 -19.686 41.135 1.00 97.06 77 LEU A O 1
ATOM 647 N N . THR A 1 78 ? 15.693 -17.756 40.383 1.00 96.88 78 THR A N 1
ATOM 648 C CA . THR A 1 78 ? 15.225 -17.352 41.712 1.00 96.88 78 THR A CA 1
ATOM 649 C C . THR A 1 78 ? 13.957 -18.135 42.083 1.00 96.88 78 THR A C 1
ATOM 651 O O . THR A 1 78 ? 13.219 -18.543 41.189 1.00 96.88 78 THR A O 1
ATOM 654 N N . PRO A 1 79 ? 13.621 -18.304 43.378 1.00 96.69 79 PRO A N 1
ATOM 655 C CA . PRO A 1 79 ? 12.420 -19.049 43.780 1.00 96.69 79 PRO A CA 1
ATOM 656 C C . PRO A 1 79 ? 11.099 -18.493 43.218 1.00 96.69 79 PRO A C 1
ATOM 658 O O . PRO A 1 79 ? 10.122 -19.226 43.104 1.00 96.69 79 PRO A O 1
ATOM 661 N N . GLU A 1 80 ? 11.056 -17.201 42.872 1.00 95.50 80 GLU A N 1
ATOM 662 C CA . GLU A 1 80 ? 9.898 -16.569 42.225 1.00 95.50 80 GLU A CA 1
ATOM 663 C C . GLU A 1 80 ? 9.801 -16.976 40.739 1.00 95.50 80 GLU A C 1
ATOM 665 O O . GLU A 1 80 ? 8.722 -17.335 40.270 1.00 95.50 80 GLU A O 1
ATOM 670 N N . GLU A 1 81 ? 10.928 -17.009 40.019 1.00 96.94 81 GLU A N 1
ATOM 671 C CA . GLU A 1 81 ? 11.008 -17.476 38.624 1.00 96.94 81 GLU A CA 1
ATOM 672 C C . GLU A 1 81 ? 10.816 -18.998 38.508 1.00 96.94 81 GLU A C 1
ATOM 674 O O . GLU A 1 81 ? 10.163 -19.469 37.578 1.00 96.94 81 GLU A O 1
ATOM 679 N N . GLU A 1 82 ? 11.343 -19.773 39.464 1.00 97.00 82 GLU A N 1
ATOM 680 C CA . GLU A 1 82 ? 11.130 -21.221 39.577 1.00 97.00 82 GLU A CA 1
ATOM 681 C C . GLU A 1 82 ? 9.635 -21.532 39.741 1.00 97.00 82 GLU A C 1
ATOM 683 O O . GLU A 1 82 ? 9.108 -22.418 39.062 1.00 97.00 82 GLU A O 1
ATOM 688 N N . GLN A 1 83 ? 8.926 -20.763 40.580 1.00 96.44 83 GLN A N 1
ATOM 689 C CA . GLN A 1 83 ? 7.478 -20.884 40.734 1.00 96.44 83 GLN A CA 1
ATOM 690 C C . GLN A 1 83 ? 6.733 -20.491 39.447 1.00 96.44 83 GLN A C 1
ATOM 692 O O . GLN A 1 83 ? 5.889 -21.267 39.003 1.00 96.44 83 GLN A O 1
ATOM 697 N N . GLU A 1 84 ? 7.049 -19.352 38.813 1.00 96.56 84 GLU A N 1
ATOM 698 C CA . GLU A 1 84 ? 6.396 -18.923 37.560 1.00 96.56 84 GLU A CA 1
ATOM 699 C C . GLU A 1 84 ? 6.558 -19.975 36.448 1.00 96.56 84 GLU A C 1
ATOM 701 O O . GLU A 1 84 ? 5.588 -20.354 35.788 1.00 96.56 84 GLU A O 1
ATOM 706 N N . ILE A 1 85 ? 7.771 -20.503 36.265 1.00 97.00 85 ILE A N 1
ATOM 707 C CA . ILE A 1 85 ? 8.065 -21.517 35.244 1.00 97.00 85 ILE A CA 1
ATOM 708 C C . ILE A 1 85 ? 7.409 -22.860 35.592 1.00 97.00 85 ILE A C 1
ATOM 710 O O . ILE A 1 85 ? 6.918 -23.541 34.693 1.00 97.00 85 ILE A O 1
ATOM 714 N N . THR A 1 86 ? 7.327 -23.227 36.874 1.00 96.19 86 THR A N 1
ATOM 715 C CA . THR A 1 86 ? 6.611 -24.437 37.313 1.00 96.19 86 THR A CA 1
ATOM 716 C C . THR A 1 86 ? 5.102 -24.320 37.084 1.00 96.19 86 THR A C 1
ATOM 718 O O . THR A 1 86 ? 4.498 -25.260 36.570 1.00 96.19 86 THR A O 1
ATOM 721 N N . GLU A 1 87 ? 4.485 -23.174 37.388 1.00 95.38 87 GLU A N 1
ATOM 722 C CA . GLU A 1 87 ? 3.063 -22.919 37.107 1.00 95.38 87 GLU A CA 1
ATOM 723 C C . GLU A 1 87 ? 2.772 -22.961 35.596 1.00 95.38 87 GLU A C 1
ATOM 725 O O . GLU A 1 87 ? 1.780 -23.559 35.168 1.00 95.38 87 GLU A O 1
ATOM 730 N N . LEU A 1 88 ? 3.669 -22.411 34.767 1.00 95.56 88 LEU A N 1
ATOM 731 C CA . LEU A 1 88 ? 3.580 -22.526 33.309 1.00 95.56 88 LEU A CA 1
ATOM 732 C C . LEU A 1 88 ? 3.714 -23.980 32.838 1.00 95.56 88 LEU A C 1
ATOM 734 O O . LEU A 1 88 ? 2.879 -24.424 32.053 1.00 95.56 88 LEU A O 1
ATOM 738 N N . LEU A 1 89 ? 4.690 -24.747 33.335 1.00 94.50 89 LEU A N 1
ATOM 739 C CA . LEU A 1 89 ? 4.865 -26.168 32.999 1.00 94.50 89 LEU A CA 1
ATOM 740 C C . LEU A 1 89 ? 3.656 -27.023 33.410 1.00 94.50 89 LEU A C 1
ATOM 742 O O . LEU A 1 89 ? 3.240 -27.893 32.649 1.00 94.50 89 LEU A O 1
ATOM 746 N N . GLN A 1 90 ? 3.044 -26.749 34.563 1.00 92.56 90 GLN A N 1
ATOM 747 C CA . GLN A 1 90 ? 1.824 -27.428 35.018 1.00 92.56 90 GLN A CA 1
ATOM 748 C C . GLN A 1 90 ? 0.583 -27.086 34.178 1.00 92.56 90 GLN A C 1
ATOM 750 O O . GLN A 1 90 ? -0.390 -27.839 34.195 1.00 92.56 90 GLN A O 1
ATOM 755 N N . SER A 1 91 ? 0.600 -25.984 33.418 1.00 92.25 91 SER A N 1
ATOM 756 C CA . SER A 1 91 ? -0.488 -25.642 32.491 1.00 92.25 91 SER A CA 1
ATOM 757 C C . SER A 1 91 ? -0.479 -26.468 31.192 1.00 92.25 91 SER A C 1
ATOM 759 O O . SER A 1 91 ? -1.487 -26.507 30.480 1.00 92.25 91 SER A O 1
ATOM 761 N N . PHE A 1 92 ? 0.624 -27.163 30.880 1.00 88.62 92 PHE A N 1
ATOM 762 C CA . PHE A 1 92 ? 0.706 -28.032 29.707 1.00 88.62 92 PHE A CA 1
ATOM 763 C C . PHE A 1 92 ? -0.116 -29.310 29.894 1.00 88.62 92 PHE A C 1
ATOM 765 O O . PHE A 1 92 ? -0.055 -29.985 30.915 1.00 88.62 92 PHE A O 1
ATOM 772 N N . SER A 1 93 ? -0.833 -29.709 28.841 1.00 84.81 93 SER A N 1
ATOM 773 C CA . SER A 1 93 ? -1.567 -30.986 28.794 1.00 84.81 93 SER A CA 1
ATOM 774 C C . SER A 1 93 ? -0.677 -32.205 28.491 1.00 84.81 93 SER A C 1
ATOM 776 O O . SER A 1 93 ? -1.193 -33.288 28.226 1.00 84.81 93 SER A O 1
ATOM 778 N N . TYR A 1 94 ? 0.646 -32.024 28.497 1.00 85.69 94 TYR A N 1
ATOM 779 C CA . TYR A 1 94 ? 1.646 -32.991 28.052 1.00 85.69 94 TYR A CA 1
ATOM 780 C C . TYR A 1 94 ? 2.845 -32.997 29.015 1.00 85.69 94 TYR A C 1
ATOM 782 O O . TYR A 1 94 ? 3.203 -31.923 29.507 1.00 85.69 94 TYR A O 1
ATOM 790 N N . PRO A 1 95 ? 3.504 -34.149 29.251 1.00 87.50 95 PRO A N 1
ATOM 791 C CA . PRO A 1 95 ? 4.694 -34.217 30.094 1.00 87.50 95 PRO A CA 1
ATOM 792 C C . PRO A 1 95 ? 5.883 -33.512 29.428 1.00 87.50 95 PRO A C 1
ATOM 794 O O . PRO A 1 95 ? 6.593 -34.079 28.593 1.00 87.50 95 PRO A O 1
ATOM 797 N N . LEU A 1 96 ? 6.090 -32.255 29.817 1.00 93.38 96 LEU A N 1
ATOM 798 C CA . LEU A 1 96 ? 7.279 -31.469 29.513 1.00 93.38 96 LEU A CA 1
ATOM 799 C C . LEU A 1 96 ? 8.157 -31.404 30.766 1.00 93.38 96 LEU A C 1
ATOM 801 O O . LEU A 1 96 ? 7.751 -30.861 31.796 1.00 93.38 96 LEU A O 1
ATOM 805 N N . THR A 1 97 ? 9.364 -31.953 30.669 1.00 94.75 97 THR A N 1
ATOM 806 C CA . THR A 1 97 ? 10.366 -31.898 31.735 1.00 94.75 97 THR A CA 1
ATOM 807 C C . THR A 1 97 ? 11.496 -30.966 31.315 1.00 94.75 97 THR A C 1
ATOM 809 O O . THR A 1 97 ? 12.089 -31.123 30.246 1.00 94.75 97 THR A O 1
ATOM 812 N N . LEU A 1 98 ? 11.803 -29.987 32.159 1.00 95.69 98 LEU A N 1
ATOM 813 C CA . LEU A 1 98 ? 12.846 -29.000 31.914 1.00 95.69 98 LEU A CA 1
ATOM 814 C C . LEU A 1 98 ? 13.925 -29.123 32.986 1.00 95.69 98 LEU A C 1
ATOM 816 O O . LEU A 1 98 ? 13.617 -29.063 34.175 1.00 95.69 98 LEU A O 1
ATOM 820 N N . GLN A 1 99 ? 15.180 -29.301 32.577 1.00 96.69 99 GLN A N 1
ATOM 821 C CA . GLN A 1 99 ? 16.298 -29.449 33.505 1.00 96.69 99 GLN A CA 1
ATOM 822 C C . GLN A 1 99 ? 17.403 -28.433 33.220 1.00 96.69 99 GLN A C 1
ATOM 824 O O . GLN A 1 99 ? 17.821 -28.261 32.077 1.00 96.69 99 GLN A O 1
ATOM 829 N N . LEU A 1 100 ? 17.885 -27.777 34.272 1.00 96.44 100 LEU A N 1
ATOM 830 C CA . LEU A 1 100 ? 18.931 -26.759 34.226 1.00 96.44 100 LEU A CA 1
ATOM 831 C C . LEU A 1 100 ? 20.185 -27.324 34.903 1.00 96.44 100 LEU A C 1
ATOM 833 O O . LEU A 1 100 ? 20.100 -27.805 36.028 1.00 96.44 100 LEU A O 1
ATOM 837 N N . VAL A 1 101 ? 21.333 -27.332 34.222 1.00 95.50 101 VAL A N 1
ATOM 838 C CA . VAL A 1 101 ? 22.597 -27.838 34.791 1.00 95.50 101 VAL A CA 1
ATOM 839 C C . VAL A 1 101 ? 23.745 -26.908 34.420 1.00 95.50 101 VAL A C 1
ATOM 841 O O . VAL A 1 101 ? 23.827 -26.437 33.287 1.00 95.50 101 VAL A O 1
ATOM 844 N N . GLU A 1 102 ? 24.655 -26.642 35.355 1.00 93.56 102 GLU A N 1
ATOM 845 C CA . GLU A 1 102 ? 25.763 -25.712 35.137 1.00 93.56 102 GLU A CA 1
ATOM 846 C C . GLU A 1 102 ? 26.791 -26.284 34.162 1.00 93.56 102 GLU A C 1
ATOM 848 O O . GLU A 1 102 ? 27.094 -25.651 33.151 1.00 93.56 102 GLU A O 1
ATOM 853 N N . ASN A 1 103 ? 27.272 -27.502 34.429 1.00 90.00 103 ASN A N 1
ATOM 854 C CA . ASN A 1 103 ? 28.344 -28.142 33.670 1.00 90.00 103 ASN A CA 1
ATOM 855 C C . ASN A 1 103 ? 28.003 -29.608 33.361 1.00 90.00 103 ASN A C 1
ATOM 857 O O . ASN A 1 103 ? 27.634 -30.374 34.254 1.00 90.00 103 ASN A O 1
ATOM 861 N N . ALA A 1 104 ? 28.203 -30.039 32.115 1.00 86.19 104 ALA A N 1
ATOM 862 C CA . ALA A 1 104 ? 28.007 -31.434 31.726 1.00 86.19 104 ALA A CA 1
ATOM 863 C C . ALA A 1 104 ? 29.128 -32.336 32.275 1.00 86.19 104 ALA A C 1
ATOM 865 O O . ALA A 1 104 ? 30.316 -32.109 32.038 1.00 86.19 104 ALA A O 1
ATOM 866 N N . HIS A 1 105 ? 28.776 -33.417 32.972 1.00 78.19 105 HIS A N 1
ATOM 867 C CA . HIS A 1 105 ? 29.752 -34.362 33.532 1.00 78.19 105 HIS A CA 1
ATOM 868 C C . HIS A 1 105 ? 30.215 -35.429 32.518 1.00 78.19 105 HIS A C 1
ATOM 870 O O . HIS A 1 105 ? 30.168 -36.628 32.796 1.00 78.19 105 HIS A O 1
ATOM 876 N N . GLY A 1 106 ? 30.703 -35.011 31.345 1.00 82.00 106 GLY A N 1
ATOM 877 C CA . GLY A 1 106 ? 31.303 -35.923 30.364 1.00 82.00 106 GLY A CA 1
ATOM 878 C C . GLY A 1 106 ? 31.168 -35.475 28.910 1.00 82.00 106 GLY A C 1
ATOM 879 O O . GLY A 1 106 ? 31.005 -34.297 28.611 1.00 82.00 106 GLY A O 1
ATOM 880 N N . ALA A 1 107 ? 31.250 -36.437 27.987 1.00 82.12 107 ALA A N 1
ATOM 881 C CA . ALA A 1 107 ? 30.937 -36.196 26.584 1.00 82.12 107 ALA A CA 1
ATOM 882 C C . ALA A 1 107 ? 29.422 -35.994 26.431 1.00 82.12 107 ALA A C 1
ATOM 884 O O . ALA A 1 107 ? 28.642 -36.888 26.760 1.00 82.12 107 ALA A O 1
ATOM 885 N N . MET A 1 108 ? 29.022 -34.821 25.934 1.00 87.50 108 MET A N 1
ATOM 886 C CA . MET A 1 108 ? 27.626 -34.370 25.960 1.00 87.50 108 MET A CA 1
ATOM 887 C C . MET A 1 108 ? 26.585 -35.373 25.426 1.00 87.50 108 MET A C 1
ATOM 889 O O . MET A 1 108 ? 25.594 -35.579 26.121 1.00 87.50 108 MET A O 1
ATOM 893 N N . PRO A 1 109 ? 26.781 -36.037 24.266 1.00 86.56 109 PRO A N 1
ATOM 894 C CA . PRO A 1 109 ? 25.802 -36.998 23.752 1.00 86.56 109 PRO A CA 1
ATOM 895 C C . PRO A 1 109 ? 25.592 -38.199 24.685 1.00 86.56 109 PRO A C 1
ATOM 897 O O . PRO A 1 109 ? 24.458 -38.521 25.022 1.00 86.56 109 PRO A O 1
ATOM 900 N N . ASP A 1 110 ? 26.679 -38.814 25.163 1.00 87.88 110 ASP A N 1
ATOM 901 C CA . ASP A 1 110 ? 26.612 -40.011 26.013 1.00 87.88 110 ASP A CA 1
ATOM 902 C C . ASP A 1 110 ? 25.952 -39.709 27.370 1.00 87.88 110 ASP A C 1
ATOM 904 O O . ASP A 1 110 ? 25.196 -40.529 27.900 1.00 87.88 110 ASP A O 1
ATOM 908 N N . TRP A 1 111 ? 26.233 -38.525 27.929 1.00 90.69 111 TRP A N 1
ATOM 909 C CA . TRP A 1 111 ? 25.659 -38.069 29.196 1.00 90.69 111 TRP A CA 1
ATOM 910 C C . TRP A 1 111 ? 24.183 -37.677 29.052 1.00 90.69 111 TRP A C 1
ATOM 912 O O . TRP A 1 111 ? 23.372 -38.070 29.888 1.00 90.69 111 TRP A O 1
ATOM 922 N N . PHE A 1 112 ? 23.803 -36.993 27.969 1.00 90.50 112 PHE A N 1
ATOM 923 C CA . PHE A 1 112 ? 22.406 -36.668 27.671 1.00 90.50 112 PHE A CA 1
ATOM 924 C C . PHE A 1 112 ? 21.558 -37.936 27.473 1.00 90.50 112 PHE A C 1
ATOM 926 O O . PHE A 1 112 ? 20.518 -38.087 28.114 1.00 90.50 112 PHE A O 1
ATOM 933 N N . ASP A 1 113 ? 22.055 -38.908 26.699 1.00 87.19 113 ASP A N 1
ATOM 934 C CA . ASP A 1 113 ? 21.406 -40.213 26.518 1.00 87.19 113 ASP A CA 1
ATOM 935 C C . ASP A 1 113 ? 21.309 -41.005 27.833 1.00 87.19 113 ASP A C 1
ATOM 937 O O . ASP A 1 113 ? 20.398 -41.815 28.017 1.00 87.19 113 ASP A O 1
ATOM 941 N N . GLN A 1 114 ? 22.267 -40.853 28.754 1.00 90.75 114 GLN A N 1
ATOM 942 C CA . GLN A 1 114 ? 22.166 -41.428 30.099 1.00 90.75 114 GLN A CA 1
ATOM 943 C C . GLN A 1 114 ? 21.041 -40.755 30.899 1.00 90.75 114 GLN A C 1
ATOM 945 O O . GLN A 1 114 ? 20.227 -41.460 31.491 1.00 90.75 114 GLN A O 1
ATOM 950 N N . LEU A 1 115 ? 20.950 -39.426 30.858 1.00 89.06 115 LEU A N 1
ATOM 951 C CA . LEU A 1 115 ? 19.958 -38.628 31.585 1.00 89.06 115 LEU A CA 1
ATOM 952 C C . LEU A 1 115 ? 18.516 -38.939 31.139 1.00 89.06 115 LEU A C 1
ATOM 954 O O . LEU A 1 115 ? 17.644 -39.187 31.972 1.00 89.06 115 LEU A O 1
ATOM 958 N N . VAL A 1 116 ? 18.290 -39.052 29.824 1.00 89.56 116 VAL A N 1
ATOM 959 C CA . VAL A 1 116 ? 17.010 -39.488 29.229 1.00 89.56 116 VAL A CA 1
ATOM 960 C C . VAL A 1 116 ? 16.578 -40.867 29.756 1.00 89.56 116 VAL A C 1
ATOM 962 O O . VAL A 1 116 ? 15.412 -41.070 30.106 1.00 89.56 116 VAL A O 1
ATOM 965 N N . ARG A 1 117 ? 17.525 -41.811 29.872 1.00 88.12 117 ARG A N 1
ATOM 966 C CA . ARG A 1 117 ? 17.277 -43.166 30.402 1.00 88.12 117 ARG A CA 1
ATOM 967 C C . ARG A 1 117 ? 17.067 -43.193 31.917 1.00 88.12 117 ARG A C 1
ATOM 969 O O . ARG A 1 117 ? 16.252 -43.980 32.395 1.00 88.12 117 ARG A O 1
ATOM 976 N N . GLU A 1 118 ? 17.772 -42.358 32.676 1.00 89.38 118 GLU A N 1
ATOM 977 C CA . GLU A 1 118 ? 17.614 -42.261 34.134 1.00 89.38 118 GLU A CA 1
ATOM 978 C C . GLU A 1 118 ? 16.227 -41.728 34.519 1.00 89.38 118 GLU A C 1
ATOM 980 O O . GLU A 1 118 ? 15.569 -42.314 35.383 1.00 89.38 118 GLU A O 1
ATOM 985 N N . HIS A 1 119 ? 15.734 -40.714 33.800 1.00 85.81 119 HIS A N 1
ATOM 986 C CA . HIS A 1 119 ? 14.381 -40.166 33.973 1.00 85.81 119 HIS A CA 1
ATOM 987 C C . HIS A 1 119 ? 13.272 -41.001 33.310 1.00 85.81 119 HIS A C 1
ATOM 989 O O . HIS A 1 119 ? 12.095 -40.712 33.509 1.00 85.81 119 HIS A O 1
ATOM 995 N N . ARG A 1 120 ? 13.623 -42.069 32.573 1.00 88.25 120 ARG A N 1
ATOM 996 C CA . ARG A 1 120 ? 12.695 -42.985 31.869 1.00 88.25 120 ARG A CA 1
ATOM 997 C C . ARG A 1 120 ? 11.783 -42.296 30.847 1.00 88.25 120 ARG A C 1
ATOM 999 O O . ARG A 1 120 ? 10.628 -42.683 30.671 1.00 88.25 120 ARG A O 1
ATOM 1006 N N . LEU A 1 121 ? 12.316 -41.292 30.161 1.00 84.75 121 LEU A N 1
ATOM 1007 C CA . LEU A 1 121 ? 11.605 -40.462 29.188 1.00 84.75 121 LEU A CA 1
ATOM 1008 C C . LEU A 1 121 ? 11.486 -41.191 27.833 1.00 84.75 121 LEU A C 1
ATOM 1010 O O . LEU A 1 121 ? 12.024 -40.727 26.841 1.00 84.75 121 LEU A O 1
ATOM 1014 N N . GLU A 1 122 ? 10.870 -42.377 27.781 1.00 69.75 122 GLU A N 1
ATOM 1015 C CA . GLU A 1 122 ? 11.057 -43.289 26.633 1.00 69.75 122 GLU A CA 1
ATOM 1016 C C . GLU A 1 122 ? 10.005 -43.203 25.505 1.00 69.75 122 GLU A C 1
ATOM 1018 O O . GLU A 1 122 ? 10.288 -43.704 24.416 1.00 69.75 122 GLU A O 1
ATOM 1023 N N . GLN A 1 123 ? 8.810 -42.617 25.708 1.00 80.75 123 GLN A N 1
ATOM 1024 C CA . GLN A 1 123 ? 7.743 -42.622 24.677 1.00 80.75 123 GLN A CA 1
ATOM 1025 C C . GLN A 1 123 ? 7.007 -41.282 24.499 1.00 80.75 123 GLN A C 1
ATOM 1027 O O . GLN A 1 123 ? 7.031 -40.737 23.397 1.00 80.75 123 GLN A O 1
ATOM 1032 N N . ASP A 1 124 ? 6.419 -40.711 25.551 1.00 86.06 124 ASP A N 1
ATOM 1033 C CA . ASP A 1 124 ? 5.439 -39.612 25.469 1.00 86.06 124 ASP A CA 1
ATOM 1034 C C . ASP A 1 124 ? 5.946 -38.237 25.951 1.00 86.06 124 ASP A C 1
ATOM 1036 O O . ASP A 1 124 ? 5.212 -37.247 25.894 1.00 86.06 124 ASP A O 1
ATOM 1040 N N . ALA A 1 125 ? 7.201 -38.144 26.396 1.00 89.25 125 ALA A N 1
ATOM 1041 C CA . ALA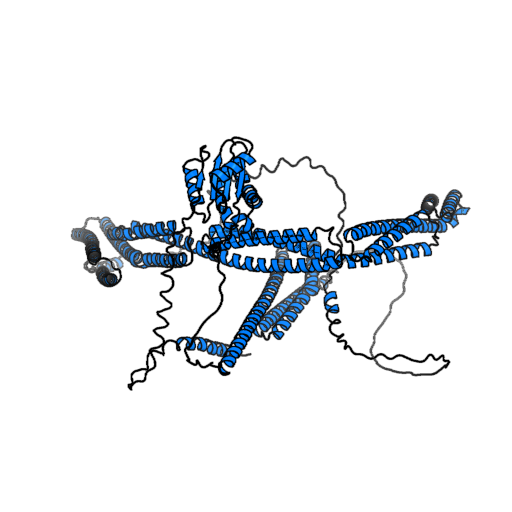 A 1 125 ? 7.760 -36.934 26.997 1.00 89.25 125 ALA A CA 1
ATOM 1042 C C . ALA A 1 125 ? 8.468 -35.994 26.006 1.00 89.25 125 ALA A C 1
ATOM 1044 O O . ALA A 1 125 ? 9.132 -36.424 25.058 1.00 89.25 125 ALA A O 1
ATOM 1045 N N . LEU A 1 126 ? 8.394 -34.694 26.296 1.00 93.25 126 LEU A N 1
ATOM 1046 C CA . LEU A 1 126 ? 9.308 -33.678 25.776 1.00 93.25 126 LEU A CA 1
ATOM 1047 C C . LEU A 1 126 ? 10.312 -33.333 26.880 1.00 93.25 126 LEU A C 1
ATOM 1049 O O . LEU A 1 126 ? 9.918 -33.094 28.022 1.00 93.25 126 LEU A O 1
ATOM 1053 N N . PHE A 1 127 ? 11.604 -33.290 26.556 1.00 94.75 127 PHE A N 1
ATOM 1054 C CA . PHE A 1 127 ? 12.650 -32.952 27.521 1.00 94.75 127 PHE A CA 1
ATOM 1055 C C . PHE A 1 127 ? 13.581 -31.880 26.969 1.00 94.75 127 PHE A C 1
ATOM 1057 O O . PHE A 1 127 ? 14.069 -31.979 25.844 1.00 94.75 127 PHE A O 1
ATOM 1064 N N . VAL A 1 128 ? 13.830 -30.843 27.765 1.00 94.75 128 VAL A N 1
ATOM 1065 C CA . VAL A 1 128 ? 14.756 -29.763 27.418 1.00 94.75 128 VAL A CA 1
ATOM 1066 C C . VAL A 1 128 ? 15.789 -29.640 28.525 1.00 94.75 128 VAL A C 1
ATOM 1068 O O . VAL A 1 128 ? 15.471 -29.235 29.642 1.00 94.75 128 VAL A O 1
ATOM 1071 N N . LEU A 1 129 ? 17.036 -29.963 28.192 1.00 95.50 129 LEU A N 1
ATOM 1072 C CA . LEU A 1 129 ? 18.189 -29.667 29.032 1.00 95.50 129 LEU A CA 1
ATOM 1073 C C . LEU A 1 129 ? 18.762 -28.300 28.642 1.00 95.50 129 LEU A C 1
ATOM 1075 O O . LEU A 1 129 ? 19.040 -28.054 27.468 1.00 95.50 129 LEU A O 1
ATOM 1079 N N . TYR A 1 130 ? 18.995 -27.440 29.625 1.00 96.50 130 TYR A N 1
ATOM 1080 C CA . TYR A 1 130 ? 19.806 -26.235 29.490 1.00 96.50 130 TYR A CA 1
ATOM 1081 C C . TYR A 1 130 ? 21.176 -26.442 30.142 1.00 96.50 130 TYR A C 1
ATOM 1083 O O . TYR A 1 130 ? 21.262 -26.969 31.253 1.00 96.50 130 TYR A O 1
ATOM 1091 N N . LEU A 1 131 ? 22.229 -25.992 29.459 1.00 95.69 131 LEU A N 1
ATOM 1092 C CA . LEU A 1 131 ? 23.602 -25.983 29.958 1.00 95.69 131 LEU A CA 1
ATOM 1093 C C . LEU A 1 131 ? 24.075 -24.557 30.217 1.00 95.69 131 LEU A C 1
ATOM 1095 O O . LEU A 1 131 ? 24.152 -23.753 29.284 1.00 95.69 131 LEU A O 1
ATOM 1099 N N . GLY A 1 132 ? 24.446 -24.276 31.466 1.00 93.25 132 GLY A N 1
ATOM 1100 C CA . GLY A 1 132 ? 24.962 -22.978 31.895 1.00 93.25 132 GLY A CA 1
ATOM 1101 C C . GLY A 1 132 ? 26.279 -22.591 31.219 1.00 93.25 132 GLY A C 1
ATOM 1102 O O . GLY A 1 132 ? 26.382 -21.475 30.710 1.00 93.25 132 GLY A O 1
ATOM 1103 N N . GLU A 1 133 ? 27.252 -23.508 31.173 1.00 93.00 133 GLU A N 1
ATOM 1104 C CA . GLU A 1 133 ? 28.594 -23.274 30.607 1.00 93.00 133 GLU A CA 1
ATOM 1105 C C . GLU A 1 133 ? 28.545 -22.884 29.116 1.00 93.00 133 GLU A C 1
ATOM 1107 O O . GLU A 1 133 ? 29.141 -21.885 28.709 1.00 93.00 133 GLU A O 1
ATOM 1112 N N . ASP A 1 134 ? 27.777 -23.629 28.316 1.00 91.25 134 ASP A N 1
ATOM 1113 C CA . ASP A 1 134 ? 27.644 -23.424 26.866 1.00 91.25 134 ASP A CA 1
ATOM 1114 C C . ASP A 1 134 ? 26.535 -22.423 26.475 1.00 91.25 134 ASP A C 1
ATOM 1116 O O . ASP A 1 134 ? 26.396 -22.093 25.294 1.00 91.25 134 ASP A O 1
ATOM 1120 N N . GLN A 1 135 ? 25.704 -21.983 27.430 1.00 94.25 135 GLN A N 1
ATOM 1121 C CA . GLN A 1 135 ? 24.459 -21.232 27.193 1.00 94.25 135 GLN A CA 1
ATOM 1122 C C . GLN A 1 135 ? 23.591 -21.861 26.085 1.00 94.25 135 GLN A C 1
ATOM 1124 O O . GLN A 1 135 ? 23.091 -21.178 25.185 1.00 94.25 135 GLN A O 1
ATOM 1129 N N . SER A 1 136 ? 23.454 -23.191 26.115 1.00 93.94 136 SER A N 1
ATOM 1130 C CA . SER A 1 136 ? 22.851 -23.970 25.028 1.00 93.94 136 SER A CA 1
ATOM 1131 C C . SER A 1 136 ? 21.719 -24.878 25.503 1.00 93.94 136 SER A C 1
ATOM 1133 O O . SER A 1 136 ? 21.737 -25.398 26.619 1.00 93.94 136 SER A O 1
ATOM 1135 N N . PHE A 1 137 ? 20.729 -25.073 24.629 1.00 95.75 137 PHE A N 1
ATOM 1136 C CA . PHE A 1 137 ? 19.595 -25.964 24.861 1.00 95.75 137 PHE A CA 1
ATOM 1137 C C . PHE A 1 137 ? 19.736 -27.258 24.055 1.00 95.75 137 PHE A C 1
ATOM 1139 O O . PHE A 1 137 ? 20.035 -27.233 22.856 1.00 95.75 137 PHE A O 1
ATOM 1146 N N . TRP A 1 138 ? 19.461 -28.378 24.714 1.00 95.81 138 TRP A N 1
ATOM 1147 C CA . TRP A 1 138 ? 19.526 -29.730 24.173 1.00 95.81 138 TRP A CA 1
ATOM 1148 C C . TRP A 1 138 ? 18.137 -30.375 24.265 1.00 95.81 138 TRP A C 1
ATOM 1150 O O . TRP A 1 138 ? 17.725 -30.795 25.350 1.00 95.81 138 TRP A O 1
ATOM 1160 N N . PRO A 1 139 ? 17.381 -30.401 23.151 1.00 96.31 139 PRO A N 1
ATOM 1161 C CA . PRO A 1 139 ? 16.063 -31.013 23.107 1.00 96.31 139 PRO A CA 1
ATOM 1162 C C . PRO A 1 139 ? 16.142 -32.530 22.933 1.00 96.31 139 PRO A C 1
ATOM 1164 O O . PRO A 1 139 ? 16.911 -33.038 22.116 1.00 96.31 139 PRO A O 1
ATOM 1167 N N . TYR A 1 140 ? 15.269 -33.231 23.645 1.00 95.81 140 TYR A N 1
ATOM 1168 C CA . TYR A 1 140 ? 14.897 -34.618 23.410 1.00 95.81 140 TYR A CA 1
ATOM 1169 C C . TYR A 1 140 ? 13.381 -34.702 23.228 1.00 95.81 140 TYR A C 1
ATOM 1171 O O . TYR A 1 140 ? 12.613 -33.978 23.869 1.00 95.81 140 TYR A O 1
ATOM 1179 N N . VAL A 1 141 ? 12.959 -35.586 22.332 1.00 94.56 141 VAL A N 1
ATOM 1180 C CA . VAL A 1 141 ? 11.567 -35.761 21.933 1.00 94.56 141 VAL A CA 1
ATOM 1181 C C . VAL A 1 141 ? 11.272 -37.258 21.931 1.00 94.56 141 VAL A C 1
ATOM 1183 O O . VAL A 1 141 ? 11.974 -38.021 21.272 1.00 94.56 141 VAL A O 1
ATOM 1186 N N . GLY A 1 142 ? 10.281 -37.681 22.718 1.00 93.69 142 GLY A N 1
ATOM 1187 C CA . GLY A 1 142 ? 9.888 -39.085 22.826 1.00 93.69 142 GLY A CA 1
ATOM 1188 C C . GLY A 1 142 ? 9.334 -39.651 21.514 1.00 93.69 142 GLY A C 1
ATOM 1189 O O . GLY A 1 142 ? 8.813 -38.921 20.669 1.00 93.69 142 GLY A O 1
ATOM 1190 N N . ALA A 1 143 ? 9.421 -40.973 21.351 1.00 90.94 143 ALA A N 1
ATOM 1191 C CA . ALA A 1 143 ? 9.056 -41.654 20.107 1.00 90.94 143 ALA A CA 1
ATOM 1192 C C . ALA A 1 143 ? 7.612 -41.374 19.637 1.00 90.94 143 ALA A C 1
ATOM 1194 O O . ALA A 1 143 ? 7.366 -41.291 18.432 1.00 90.94 143 ALA A O 1
ATOM 1195 N N . ASP A 1 144 ? 6.657 -41.182 20.552 1.00 88.56 144 ASP A N 1
ATOM 1196 C CA . ASP A 1 144 ? 5.269 -40.888 20.184 1.00 88.56 144 ASP A CA 1
ATOM 1197 C C . ASP A 1 144 ? 5.154 -39.510 19.516 1.00 88.56 144 ASP A C 1
ATOM 1199 O O . ASP A 1 144 ? 4.437 -39.370 18.522 1.00 88.56 144 ASP A O 1
ATOM 1203 N N . TRP A 1 145 ? 5.914 -38.512 19.971 1.00 90.25 145 TRP A N 1
ATOM 1204 C CA . TRP A 1 145 ? 5.985 -37.191 19.336 1.00 90.25 145 TRP A CA 1
ATOM 1205 C C . TRP A 1 145 ? 6.615 -37.252 17.942 1.00 90.25 145 TRP A C 1
ATOM 1207 O O . TRP A 1 145 ? 6.066 -36.664 17.002 1.00 90.25 145 TRP A O 1
ATOM 1217 N N . GLU A 1 146 ? 7.677 -38.048 17.769 1.00 91.19 146 GLU A N 1
ATOM 1218 C CA . GLU A 1 146 ? 8.295 -38.271 16.455 1.00 91.19 146 GLU A CA 1
ATOM 1219 C C . GLU A 1 146 ? 7.292 -38.871 15.455 1.00 91.19 146 GLU A C 1
ATOM 1221 O O . GLU A 1 146 ? 7.227 -38.433 14.303 1.00 91.19 146 GLU A O 1
ATOM 1226 N N . THR A 1 147 ? 6.427 -39.804 15.885 1.00 88.62 147 THR A N 1
ATOM 1227 C CA . THR A 1 147 ? 5.371 -40.351 15.003 1.00 88.62 147 THR A CA 1
ATOM 1228 C C . THR A 1 147 ? 4.311 -39.325 14.588 1.00 88.62 147 THR A C 1
ATOM 1230 O O . THR A 1 147 ? 3.666 -39.509 13.553 1.00 88.62 147 THR A O 1
ATOM 1233 N N . HIS A 1 148 ? 4.162 -38.227 15.336 1.00 86.56 148 HIS A N 1
ATOM 1234 C CA . HIS A 1 148 ? 3.272 -37.109 15.008 1.00 86.56 148 HIS A CA 1
ATOM 1235 C C . HIS A 1 148 ? 3.964 -36.006 14.185 1.00 86.56 148 HIS A C 1
ATOM 1237 O O . HIS A 1 148 ? 3.334 -34.999 13.865 1.00 86.56 148 HIS A O 1
ATOM 1243 N N . GLY A 1 149 ? 5.226 -36.207 13.785 1.00 90.19 149 GLY A N 1
ATOM 1244 C CA . GLY A 1 149 ? 5.998 -35.265 12.969 1.00 90.19 149 GLY A CA 1
ATOM 1245 C C . GLY A 1 149 ? 6.739 -34.189 13.767 1.00 90.19 149 GLY A C 1
ATOM 1246 O O . GLY A 1 149 ? 7.254 -33.247 13.168 1.00 90.19 149 GLY A O 1
ATOM 1247 N N . TYR A 1 150 ? 6.805 -34.331 15.092 1.00 93.62 150 TYR A N 1
ATOM 1248 C CA . TYR A 1 150 ? 7.586 -33.477 15.979 1.00 93.62 150 TYR A CA 1
ATOM 1249 C C . TYR A 1 150 ? 8.894 -34.201 16.298 1.00 93.62 150 TYR A C 1
ATOM 1251 O O . TYR A 1 150 ? 8.897 -35.137 17.087 1.00 93.62 150 TYR A O 1
ATOM 1259 N N . ASP A 1 151 ? 9.996 -33.808 15.662 1.00 94.44 151 ASP A N 1
ATOM 1260 C CA . ASP A 1 151 ? 11.321 -34.380 15.916 1.00 94.44 151 ASP A CA 1
ATOM 1261 C C . ASP A 1 151 ? 12.204 -33.430 16.750 1.00 94.44 151 ASP A C 1
ATOM 1263 O O . ASP A 1 151 ? 11.851 -32.281 17.050 1.00 94.44 151 ASP A O 1
ATOM 1267 N N . ALA A 1 152 ? 13.393 -33.901 17.132 1.00 93.88 152 ALA A N 1
ATOM 1268 C CA . ALA A 1 152 ? 14.359 -33.078 17.858 1.00 93.88 152 ALA A CA 1
ATOM 1269 C C . ALA A 1 152 ? 14.845 -31.850 17.054 1.00 93.88 152 ALA A C 1
ATOM 1271 O O . ALA A 1 152 ? 15.332 -30.891 17.654 1.00 93.88 152 ALA A O 1
ATOM 1272 N N . ILE A 1 153 ? 14.711 -31.844 15.719 1.00 94.38 153 ILE A N 1
ATOM 1273 C CA . ILE A 1 153 ? 15.061 -30.697 14.866 1.00 94.38 153 ILE A CA 1
ATOM 1274 C C . ILE A 1 153 ? 13.994 -29.609 15.012 1.00 94.38 153 ILE A C 1
ATOM 1276 O O . ILE A 1 153 ? 14.345 -28.459 15.269 1.00 94.38 153 ILE A O 1
ATOM 1280 N N . TRP A 1 154 ? 12.709 -29.966 14.955 1.00 95.06 154 TRP A N 1
ATOM 1281 C CA . TRP A 1 154 ? 11.594 -29.050 15.196 1.00 95.06 154 TRP A CA 1
ATOM 1282 C C . TRP A 1 154 ? 11.701 -28.370 16.567 1.00 95.06 154 TRP A C 1
ATOM 1284 O O . TRP A 1 154 ? 11.637 -27.141 16.650 1.00 95.06 154 TRP A O 1
ATOM 1294 N N . LEU A 1 155 ? 11.934 -29.138 17.640 1.00 95.12 155 LEU A N 1
ATOM 1295 C CA . LEU A 1 155 ? 12.041 -28.556 18.984 1.00 95.12 155 LEU A CA 1
ATOM 1296 C C . LEU A 1 155 ? 13.288 -27.663 19.105 1.00 95.12 155 LEU A C 1
ATOM 1298 O O . LEU A 1 155 ? 13.238 -26.604 19.734 1.00 95.12 155 LEU A O 1
ATOM 1302 N N . LYS A 1 156 ? 14.391 -28.028 18.437 1.00 95.75 156 LYS A N 1
ATOM 1303 C CA . LYS A 1 156 ? 15.600 -27.196 18.347 1.00 95.75 156 LYS A CA 1
ATOM 1304 C C . LYS A 1 156 ? 15.358 -25.887 17.597 1.00 95.75 156 LYS A C 1
ATOM 1306 O O . LYS A 1 156 ? 15.863 -24.851 18.024 1.00 95.75 156 LYS A O 1
ATOM 1311 N N . ASP A 1 157 ? 14.582 -25.904 16.520 1.00 94.94 157 ASP A N 1
ATOM 1312 C CA . ASP A 1 157 ? 14.229 -24.696 15.775 1.00 94.94 157 ASP A CA 1
ATOM 1313 C C . ASP A 1 157 ? 13.333 -23.768 16.605 1.00 94.94 157 ASP A C 1
ATOM 1315 O O . ASP A 1 157 ? 13.565 -22.559 16.612 1.00 94.94 157 ASP A O 1
ATOM 1319 N N . LYS A 1 158 ? 12.400 -24.308 17.403 1.00 95.38 158 LYS A N 1
ATOM 1320 C CA . LYS A 1 158 ? 11.605 -23.518 18.365 1.00 95.38 158 LYS A CA 1
ATOM 1321 C C . LYS A 1 158 ? 12.468 -22.905 19.472 1.00 95.38 158 LYS A C 1
ATOM 1323 O O . LYS A 1 158 ? 12.351 -21.710 19.746 1.00 95.38 158 LYS A O 1
ATOM 1328 N N . LEU A 1 159 ? 13.403 -23.671 20.038 1.00 95.75 159 LEU A N 1
ATOM 1329 C CA . LEU A 1 159 ? 14.400 -23.164 20.990 1.00 95.75 159 LEU A CA 1
ATOM 1330 C C . LEU A 1 159 ? 15.255 -22.040 20.378 1.00 95.75 159 LEU A C 1
ATOM 1332 O O . LEU A 1 159 ? 15.435 -20.993 20.997 1.00 95.75 159 LEU A O 1
ATOM 1336 N N . ASN A 1 160 ? 15.720 -22.207 19.137 1.00 94.44 160 ASN A N 1
ATOM 1337 C CA . ASN A 1 160 ? 16.486 -21.190 18.413 1.00 94.44 160 ASN A CA 1
ATOM 1338 C C . ASN A 1 160 ? 15.669 -19.936 18.070 1.00 94.44 160 ASN A C 1
ATOM 1340 O O . ASN A 1 160 ? 16.227 -18.838 18.055 1.00 94.44 160 ASN A O 1
ATOM 1344 N N . GLN A 1 161 ? 14.377 -20.094 17.776 1.00 94.81 161 GLN A N 1
ATOM 1345 C CA . GLN A 1 161 ? 13.474 -19.006 17.406 1.00 94.81 161 GLN A CA 1
ATOM 1346 C C . GLN A 1 161 ? 13.082 -18.141 18.612 1.00 94.81 161 GLN A C 1
ATOM 1348 O O . GLN A 1 161 ? 13.025 -16.920 18.472 1.00 94.81 161 GLN A O 1
ATOM 1353 N N . PHE A 1 162 ? 12.820 -18.754 19.772 1.00 94.69 162 PHE A N 1
ATOM 1354 C CA . PHE A 1 162 ? 12.196 -18.075 20.915 1.00 94.69 162 PHE A CA 1
ATOM 1355 C C . PHE A 1 162 ? 13.096 -17.970 22.153 1.00 94.69 162 PHE A C 1
ATOM 1357 O O . PHE A 1 162 ? 13.207 -16.889 22.731 1.00 94.69 162 PHE A O 1
ATOM 1364 N N . ALA A 1 163 ? 13.791 -19.045 22.541 1.00 94.00 163 ALA A N 1
ATOM 1365 C CA . ALA A 1 163 ? 14.622 -19.044 23.747 1.00 94.00 163 ALA A CA 1
ATOM 1366 C C . ALA A 1 163 ? 16.003 -18.405 23.501 1.00 94.00 163 ALA A C 1
ATOM 1368 O O . ALA A 1 163 ? 16.405 -17.482 24.208 1.00 94.00 163 ALA A O 1
ATOM 1369 N N . SER A 1 164 ? 16.722 -18.834 22.460 1.00 94.19 164 SER A N 1
ATOM 1370 C CA . SER A 1 164 ? 18.091 -18.376 22.165 1.00 94.19 164 SER A CA 1
ATOM 1371 C C . SER A 1 164 ? 18.268 -16.855 21.965 1.00 94.19 164 SER A C 1
ATOM 1373 O O . SER A 1 164 ? 19.351 -16.357 22.291 1.00 94.19 164 SER A O 1
ATOM 1375 N N . PRO A 1 165 ? 17.292 -16.081 21.437 1.00 95.06 165 PRO A N 1
ATOM 1376 C CA . PRO A 1 165 ? 17.388 -14.621 21.397 1.00 95.06 165 PRO A CA 1
ATOM 1377 C C . PRO A 1 165 ? 17.235 -14.004 22.792 1.00 95.06 165 PRO A C 1
ATOM 1379 O O . PRO A 1 165 ? 18.100 -13.235 23.207 1.00 95.06 165 PRO A O 1
ATOM 1382 N N . ALA A 1 166 ? 16.190 -14.399 23.527 1.00 91.88 166 ALA A N 1
ATOM 1383 C CA . ALA A 1 166 ? 15.872 -13.890 24.860 1.00 91.88 166 ALA A CA 1
ATOM 1384 C C . ALA A 1 166 ? 16.960 -14.224 25.895 1.00 91.88 166 ALA A C 1
ATOM 1386 O O . ALA A 1 166 ? 17.283 -13.394 26.740 1.00 91.88 166 ALA A O 1
ATOM 1387 N N . LEU A 1 167 ? 17.603 -15.391 25.779 1.00 94.94 167 LEU A N 1
ATOM 1388 C CA . LEU A 1 167 ? 18.716 -15.796 26.642 1.00 94.94 167 LEU A CA 1
ATOM 1389 C C . LEU A 1 167 ? 19.894 -14.802 26.586 1.00 94.94 167 LEU A C 1
ATOM 1391 O O . LEU A 1 167 ? 20.596 -14.620 27.578 1.00 94.94 167 LEU A O 1
ATOM 1395 N N . LYS A 1 168 ? 20.099 -14.133 25.441 1.00 91.06 168 LYS A N 1
ATOM 1396 C CA . LYS A 1 168 ? 21.186 -13.159 25.235 1.00 91.06 168 LYS A CA 1
ATOM 1397 C C . LYS A 1 168 ? 20.848 -11.743 25.701 1.00 91.06 168 LYS A C 1
ATOM 1399 O O . LYS A 1 168 ? 21.775 -10.971 25.939 1.00 91.06 168 LYS A O 1
ATOM 1404 N N . SER A 1 169 ? 19.566 -11.382 25.769 1.00 88.88 169 SER A N 1
ATOM 1405 C CA . SER A 1 169 ? 19.102 -10.036 26.135 1.00 88.88 169 SER A CA 1
ATOM 1406 C C . SER A 1 169 ? 18.575 -9.947 27.564 1.00 88.88 169 SER A C 1
ATOM 1408 O O . SER A 1 169 ? 18.941 -9.024 28.287 1.00 88.88 169 SER A O 1
ATOM 1410 N N . ASP A 1 170 ? 17.742 -10.908 27.963 1.00 90.81 170 ASP A N 1
ATOM 1411 C CA . ASP A 1 170 ? 16.821 -10.795 29.101 1.00 90.81 170 ASP A CA 1
ATOM 1412 C C . ASP A 1 170 ? 16.983 -11.930 30.133 1.00 90.81 170 ASP A C 1
ATOM 1414 O O . ASP A 1 170 ? 16.268 -11.969 31.132 1.00 90.81 170 ASP A O 1
ATOM 1418 N N . GLY A 1 171 ? 17.933 -12.845 29.910 1.00 95.12 171 GLY A N 1
ATOM 1419 C CA . GLY A 1 171 ? 18.290 -13.921 30.838 1.00 95.12 171 GLY A CA 1
ATOM 1420 C C . GLY A 1 171 ? 17.493 -15.219 30.667 1.00 95.12 171 GLY A C 1
ATOM 1421 O O . GLY A 1 171 ? 16.588 -15.338 29.835 1.00 95.12 171 GLY A O 1
ATOM 1422 N N . LEU A 1 172 ? 17.868 -16.231 31.460 1.00 96.56 172 LEU A N 1
ATOM 1423 C CA . LEU A 1 172 ? 17.346 -17.591 31.319 1.00 96.56 172 LEU A CA 1
ATOM 1424 C C . LEU A 1 172 ? 15.844 -17.668 31.601 1.00 96.56 172 LEU A C 1
ATOM 1426 O O . LEU A 1 172 ? 15.115 -18.174 30.750 1.00 96.56 172 LEU A O 1
ATOM 1430 N N . ALA A 1 173 ? 15.376 -17.131 32.732 1.00 96.88 173 ALA A N 1
ATOM 1431 C CA . ALA A 1 173 ? 13.965 -17.186 33.112 1.00 96.88 173 ALA A CA 1
ATOM 1432 C C . ALA A 1 173 ? 13.062 -16.661 31.988 1.00 96.88 173 ALA A C 1
ATOM 1434 O O . ALA A 1 173 ? 12.192 -17.376 31.496 1.00 96.88 173 ALA A O 1
ATOM 1435 N N . ARG A 1 174 ? 13.364 -15.464 31.460 1.00 95.69 174 ARG A N 1
ATOM 1436 C CA . ARG A 1 174 ? 12.594 -14.866 30.364 1.00 95.69 174 ARG A CA 1
ATOM 1437 C C . ARG A 1 174 ? 12.625 -15.700 29.081 1.00 95.69 174 ARG A C 1
ATOM 1439 O O . ARG A 1 174 ? 11.612 -15.762 28.385 1.00 95.69 174 ARG A O 1
ATOM 1446 N N . SER A 1 175 ? 13.752 -16.347 28.776 1.00 96.56 175 SER A N 1
ATOM 1447 C CA . SER A 1 175 ? 13.874 -17.239 27.616 1.00 96.56 175 SER A CA 1
ATOM 1448 C C . SER A 1 175 ? 13.013 -18.501 27.732 1.00 96.56 175 SER A C 1
ATOM 1450 O O . SER A 1 175 ? 12.389 -18.907 26.751 1.00 96.56 175 SER A O 1
ATOM 1452 N N . LEU A 1 176 ? 12.916 -19.066 28.939 1.00 96.62 176 LEU A N 1
ATOM 1453 C CA . LEU A 1 176 ? 12.067 -20.213 29.248 1.00 96.62 176 LEU A CA 1
ATOM 1454 C C . LEU A 1 176 ? 10.588 -19.819 29.218 1.00 96.62 176 LEU A C 1
ATOM 1456 O O . LEU A 1 176 ? 9.794 -20.497 28.574 1.00 96.62 176 LEU A O 1
ATOM 1460 N N . THR A 1 177 ? 10.228 -18.676 29.806 1.00 96.56 177 THR A N 1
ATOM 1461 C CA . THR A 1 177 ? 8.871 -18.121 29.735 1.00 96.56 177 THR A CA 1
ATOM 1462 C C . THR A 1 177 ? 8.420 -17.930 28.282 1.00 96.56 177 THR A C 1
ATOM 1464 O O . THR A 1 177 ? 7.341 -18.394 27.923 1.00 96.56 177 THR A O 1
ATOM 1467 N N . MET A 1 178 ? 9.234 -17.313 27.408 1.00 94.81 178 MET A N 1
ATOM 1468 C CA . MET A 1 178 ? 8.868 -17.155 25.987 1.00 94.81 178 MET A CA 1
ATOM 1469 C C . MET A 1 178 ? 8.693 -18.499 25.270 1.00 94.81 178 MET A C 1
ATOM 1471 O O . MET A 1 178 ? 7.731 -18.667 24.524 1.00 94.81 178 MET A O 1
ATOM 1475 N N . LEU A 1 179 ? 9.584 -19.466 25.515 1.00 95.81 179 LEU A N 1
ATOM 1476 C CA . LEU A 1 179 ? 9.464 -20.813 24.956 1.00 95.81 179 LEU A CA 1
ATOM 1477 C C . LEU A 1 179 ? 8.142 -21.481 25.367 1.00 95.81 179 LEU A C 1
ATOM 1479 O O . LEU A 1 179 ? 7.451 -22.036 24.517 1.00 95.81 179 LEU A O 1
ATOM 1483 N N . LEU A 1 180 ? 7.787 -21.407 26.654 1.00 95.38 180 LEU A N 1
ATOM 1484 C CA . LEU A 1 180 ? 6.588 -22.035 27.214 1.00 95.38 180 LEU A CA 1
ATOM 1485 C C . LEU A 1 180 ? 5.282 -21.362 26.765 1.00 95.38 180 LEU A C 1
ATOM 1487 O O . LEU A 1 180 ? 4.266 -22.044 26.672 1.00 95.38 180 LEU A O 1
ATOM 1491 N N . TYR A 1 181 ? 5.290 -20.068 26.431 1.00 94.50 181 TYR A N 1
ATOM 1492 C CA . TYR A 1 181 ? 4.121 -19.406 25.835 1.00 94.50 181 TYR A CA 1
ATOM 1493 C C . TYR A 1 181 ? 3.904 -19.763 24.356 1.00 94.50 181 TYR A C 1
ATOM 1495 O O . TYR A 1 181 ? 2.757 -19.835 23.918 1.00 94.50 181 TYR A O 1
ATOM 1503 N N . GLU A 1 182 ? 4.973 -19.991 23.589 1.00 93.56 182 GLU A N 1
ATOM 1504 C CA . GLU A 1 182 ? 4.885 -20.244 22.141 1.00 93.56 182 GLU A CA 1
ATOM 1505 C C . GLU A 1 182 ? 4.710 -21.735 21.801 1.00 93.56 182 GLU A C 1
ATOM 1507 O O . GLU A 1 182 ? 3.990 -22.067 20.860 1.00 93.56 182 GLU A O 1
ATOM 1512 N N . LEU A 1 183 ? 5.290 -22.658 22.585 1.00 91.75 183 LEU A N 1
ATOM 1513 C CA . LEU A 1 183 ? 5.174 -24.107 22.341 1.00 91.75 183 LEU A CA 1
ATOM 1514 C C . LEU A 1 183 ? 3.718 -24.600 22.137 1.00 91.75 183 LEU A C 1
ATOM 1516 O O . LEU A 1 183 ? 3.486 -25.357 21.193 1.00 91.75 183 LEU A O 1
ATOM 1520 N N . PRO A 1 184 ? 2.719 -24.186 22.951 1.00 86.56 184 PRO A N 1
ATOM 1521 C CA . PRO A 1 184 ? 1.330 -24.630 22.804 1.00 86.56 184 PRO A CA 1
ATOM 1522 C C . PRO A 1 184 ? 0.656 -24.214 21.491 1.00 86.56 184 PRO A C 1
ATOM 1524 O O . PRO A 1 184 ? -0.341 -24.827 21.114 1.00 86.56 184 PRO A O 1
ATOM 1527 N N . ALA A 1 185 ? 1.156 -23.182 20.801 1.00 81.88 185 ALA A N 1
ATOM 1528 C CA . ALA A 1 185 ? 0.539 -22.662 19.580 1.00 81.88 185 ALA A CA 1
ATOM 1529 C C . ALA A 1 185 ? 0.770 -23.566 18.352 1.00 81.88 185 ALA A C 1
ATOM 1531 O O . ALA A 1 185 ? -0.039 -23.556 17.422 1.00 81.88 185 ALA A O 1
ATOM 1532 N N . ASP A 1 186 ? 1.851 -24.352 18.356 1.00 79.31 186 ASP A N 1
ATOM 1533 C CA . ASP A 1 186 ? 2.244 -25.261 17.267 1.00 79.31 186 ASP A CA 1
ATOM 1534 C C . ASP A 1 186 ? 1.919 -26.745 17.545 1.00 79.31 186 ASP A C 1
ATOM 1536 O O . ASP A 1 186 ? 2.047 -27.590 16.650 1.00 79.31 186 ASP A O 1
ATOM 1540 N N . LEU A 1 187 ? 1.514 -27.085 18.773 1.00 81.88 187 LEU A N 1
ATOM 1541 C CA . LEU A 1 187 ? 1.126 -28.444 19.167 1.00 81.88 187 LEU A CA 1
ATOM 1542 C C . LEU A 1 187 ? -0.355 -28.710 18.818 1.00 81.88 187 LEU A C 1
ATOM 1544 O O . LEU A 1 187 ? -1.191 -27.808 18.937 1.00 81.88 187 LEU A O 1
ATOM 1548 N N . PRO A 1 188 ? -0.744 -29.931 18.398 1.00 60.19 188 PRO A N 1
ATOM 1549 C CA . PRO A 1 188 ? -2.105 -30.189 17.952 1.00 60.19 188 PRO A CA 1
ATOM 1550 C C . PRO A 1 188 ? -3.044 -30.278 19.157 1.00 60.19 188 PRO A C 1
ATOM 1552 O O . PRO A 1 188 ? -2.780 -30.989 20.125 1.00 60.19 188 PRO A O 1
ATOM 1555 N N . TRP A 1 189 ? -4.200 -29.625 19.065 1.00 48.28 189 TRP A N 1
ATOM 1556 C CA . TRP A 1 189 ? -5.200 -29.569 20.142 1.00 48.28 189 TRP A CA 1
ATOM 1557 C C . TRP A 1 189 ? -6.022 -30.861 20.346 1.00 48.28 189 TRP A C 1
ATOM 1559 O O . TRP A 1 189 ? -7.036 -30.837 21.039 1.00 48.28 189 TRP A O 1
ATOM 1569 N N . THR A 1 190 ? -5.646 -31.990 19.729 1.00 47.38 190 THR A N 1
ATOM 1570 C CA . THR A 1 190 ? -6.451 -33.228 19.741 1.00 47.38 190 THR A CA 1
ATOM 1571 C C . THR A 1 190 ? -5.613 -34.511 19.806 1.00 47.38 190 THR A C 1
ATOM 1573 O O . THR A 1 190 ? -5.462 -35.209 18.803 1.00 47.38 190 THR A O 1
ATOM 1576 N N . MET A 1 191 ? -5.147 -34.863 21.007 1.00 47.19 191 MET A N 1
ATOM 1577 C CA . MET A 1 191 ? -4.795 -36.248 21.381 1.00 47.19 191 MET A CA 1
ATOM 1578 C C . MET A 1 191 ? -5.963 -36.998 22.066 1.00 47.19 191 MET A C 1
ATOM 1580 O O . MET A 1 191 ? -5.866 -38.188 22.362 1.00 47.19 191 MET A O 1
ATOM 1584 N N . GLU A 1 192 ? -7.117 -36.348 22.266 1.00 42.44 192 GLU A N 1
ATOM 1585 C CA . GLU A 1 192 ? -8.351 -37.010 22.712 1.00 42.44 192 GLU A CA 1
ATOM 1586 C C . GLU A 1 192 ? -8.983 -37.843 21.577 1.00 42.44 192 GLU A C 1
ATOM 1588 O O . GLU A 1 192 ? -9.840 -37.358 20.836 1.00 42.44 192 GLU A O 1
ATOM 1593 N N . GLY A 1 193 ? -8.599 -39.118 21.425 1.00 42.09 193 GLY A N 1
ATOM 1594 C CA . GLY A 1 193 ? -9.358 -40.010 20.534 1.00 42.09 193 GLY A CA 1
ATOM 1595 C C . GLY A 1 193 ? -8.864 -41.440 20.318 1.00 42.09 193 GLY A C 1
ATOM 1596 O O . GLY A 1 193 ? -9.699 -42.334 20.186 1.00 42.09 193 GLY A O 1
ATOM 1597 N N . ASN A 1 194 ? -7.552 -41.689 20.287 1.00 37.00 194 ASN A N 1
ATOM 1598 C CA . ASN A 1 194 ? -7.010 -42.991 19.875 1.00 37.00 194 ASN A CA 1
ATOM 1599 C C . ASN A 1 194 ? -6.286 -43.712 21.016 1.00 37.00 194 ASN A C 1
ATOM 1601 O O . ASN A 1 194 ? -5.084 -43.551 21.207 1.00 37.00 194 ASN A O 1
ATOM 1605 N N . THR A 1 195 ? -6.997 -44.592 21.722 1.00 34.62 195 THR A N 1
ATOM 1606 C CA . THR A 1 195 ? -6.337 -45.650 22.495 1.00 34.62 195 THR A CA 1
ATOM 1607 C C . THR A 1 195 ? -5.759 -46.702 21.536 1.00 34.62 195 THR A C 1
ATOM 1609 O O . THR A 1 195 ? -6.488 -47.203 20.672 1.00 34.62 195 THR A O 1
ATOM 1612 N N . PRO A 1 196 ? -4.472 -47.080 21.653 1.00 33.19 196 PRO A N 1
ATOM 1613 C CA . PRO A 1 196 ? -3.921 -48.174 20.863 1.00 33.19 196 PRO A CA 1
ATOM 1614 C C . PRO A 1 196 ? -4.567 -49.511 21.276 1.00 33.19 196 PRO A C 1
ATOM 1616 O O . PRO A 1 196 ? -4.958 -49.687 22.436 1.00 33.19 196 PRO A O 1
ATOM 1619 N N . PRO A 1 197 ? -4.702 -50.482 20.354 1.00 32.62 197 PRO A N 1
ATOM 1620 C CA . PRO A 1 197 ? -5.345 -51.753 20.657 1.00 32.62 197 PRO A CA 1
ATOM 1621 C C . PRO A 1 197 ? -4.492 -52.573 21.631 1.00 32.62 197 PRO A C 1
ATOM 1623 O O . PRO A 1 197 ? -3.381 -52.988 21.304 1.00 32.62 197 PRO A O 1
ATOM 1626 N N . VAL A 1 198 ? -5.047 -52.862 22.811 1.00 32.41 198 VAL A N 1
ATOM 1627 C CA . VAL A 1 198 ? -4.447 -53.783 23.786 1.00 32.41 198 VAL A CA 1
ATOM 1628 C C . VAL A 1 198 ? -4.306 -55.168 23.151 1.00 32.41 198 VAL A C 1
ATOM 1630 O O . VAL A 1 198 ? -5.294 -55.855 22.891 1.00 32.41 198 VAL A O 1
ATOM 1633 N N . SER A 1 199 ? -3.066 -55.586 22.909 1.00 37.56 199 SER A N 1
ATOM 1634 C CA . SER A 1 199 ? -2.724 -56.897 22.364 1.00 37.56 199 SER A CA 1
ATOM 1635 C C . SER A 1 199 ? -2.701 -57.963 23.465 1.00 37.56 199 SER A C 1
ATOM 1637 O O . SER A 1 199 ? -1.648 -58.323 23.991 1.00 37.56 199 SER A O 1
ATOM 1639 N N . SER A 1 200 ? -3.868 -58.510 23.812 1.00 35.91 200 SER A N 1
ATOM 1640 C CA . SER A 1 200 ? -3.947 -59.672 24.702 1.00 35.91 200 SER A CA 1
ATOM 1641 C C . SER A 1 200 ? -3.833 -61.009 23.952 1.00 35.91 200 SER A C 1
ATOM 1643 O O . SER A 1 200 ? -4.639 -61.353 23.094 1.00 35.91 200 SER A O 1
ATOM 1645 N N . GLU A 1 201 ? -2.820 -61.772 24.367 1.00 30.31 201 GLU A N 1
ATOM 1646 C CA . GLU A 1 201 ? -2.759 -63.240 24.421 1.00 30.31 201 GLU A CA 1
ATOM 1647 C C . GLU A 1 201 ? -2.921 -64.063 23.126 1.00 30.31 201 GLU A C 1
ATOM 1649 O O . GLU A 1 201 ? -4.006 -64.430 22.675 1.00 30.31 201 GLU A O 1
ATOM 1654 N N . GLN A 1 202 ? -1.778 -64.566 22.650 1.00 38.72 202 GLN A N 1
ATOM 1655 C CA . GLN A 1 202 ? -1.728 -65.845 21.944 1.00 38.72 202 GLN A CA 1
ATOM 1656 C C . GLN A 1 202 ? -2.168 -66.982 22.883 1.00 38.72 202 GLN A C 1
ATOM 1658 O O . GLN A 1 202 ? -1.467 -67.285 23.844 1.00 38.72 202 GLN A O 1
ATOM 1663 N N . THR A 1 203 ? -3.252 -67.693 22.560 1.00 30.47 203 THR A N 1
ATOM 1664 C CA . THR A 1 203 ? -3.474 -69.061 23.070 1.00 30.47 203 THR A CA 1
ATOM 1665 C C . THR A 1 203 ? -4.039 -69.960 21.965 1.00 30.47 203 THR A C 1
ATOM 1667 O O . THR A 1 203 ? -4.850 -69.530 21.149 1.00 30.47 203 THR A O 1
ATOM 1670 N N . LEU A 1 204 ? -3.568 -71.210 21.900 1.00 40.25 204 LEU A N 1
ATOM 1671 C CA . LEU A 1 204 ? -3.898 -72.177 20.846 1.00 40.25 204 LEU A CA 1
ATOM 1672 C C . LEU A 1 204 ? -5.340 -72.709 20.935 1.00 40.25 204 LEU A C 1
ATOM 1674 O O . LEU A 1 204 ? -5.790 -73.020 22.034 1.00 40.25 204 LEU A O 1
ATOM 1678 N N . GLN A 1 205 ? -5.955 -72.981 19.772 1.00 30.03 205 GLN A N 1
ATOM 1679 C CA . GLN A 1 205 ? -6.653 -74.232 19.360 1.00 30.03 205 GLN A CA 1
ATOM 1680 C C . GLN A 1 205 ? -7.369 -73.965 18.010 1.00 30.03 205 GLN A C 1
ATOM 1682 O O . GLN A 1 205 ? -7.894 -72.878 17.821 1.00 30.03 205 GLN A O 1
ATOM 1687 N N . THR A 1 206 ? -7.380 -74.772 16.937 1.00 33.81 206 THR A N 1
ATOM 1688 C CA . THR A 1 206 ? -7.481 -76.233 16.689 1.00 33.81 206 THR A CA 1
ATOM 1689 C C . THR A 1 206 ? -8.749 -76.913 17.224 1.00 33.81 206 THR A C 1
ATOM 1691 O O . THR A 1 206 ? -8.775 -77.341 18.372 1.00 33.81 206 THR A O 1
ATOM 1694 N N . GLY A 1 207 ? -9.746 -77.111 16.348 1.00 31.23 207 GLY A N 1
ATOM 1695 C CA . GLY A 1 207 ? -10.982 -77.886 16.583 1.00 31.23 207 GLY A CA 1
ATOM 1696 C C . GLY A 1 207 ? -12.190 -77.183 15.937 1.00 31.23 207 GLY A C 1
ATOM 1697 O O . GLY A 1 207 ? -12.518 -76.083 16.348 1.00 31.23 207 GLY A O 1
ATOM 1698 N N . VAL A 1 208 ? -12.780 -77.595 14.806 1.00 33.12 208 VAL A N 1
ATOM 1699 C CA . VAL A 1 208 ? -13.409 -78.878 14.403 1.00 33.12 208 VAL A CA 1
ATOM 1700 C C . VAL A 1 208 ? -14.823 -79.094 14.985 1.00 33.12 208 VAL A C 1
ATOM 1702 O O . VAL A 1 208 ? -14.985 -79.576 16.095 1.00 33.12 208 VAL A O 1
ATOM 1705 N N . SER A 1 209 ? -15.811 -78.812 14.120 1.00 32.81 209 SER A N 1
ATOM 1706 C CA . SER A 1 209 ? -17.152 -79.425 13.956 1.00 32.81 209 SER A CA 1
ATOM 1707 C C . SER A 1 209 ? -18.213 -79.449 15.076 1.00 32.81 209 SER A C 1
ATOM 1709 O O . SER A 1 209 ? -18.000 -80.021 16.137 1.00 32.81 209 SER A O 1
ATOM 1711 N N . GLY A 1 210 ? -19.443 -79.086 14.673 1.00 32.56 210 GLY A N 1
ATOM 1712 C CA . GLY A 1 210 ? -20.720 -79.558 15.245 1.00 32.56 210 GLY A CA 1
ATOM 1713 C C . GLY A 1 210 ? -21.225 -78.781 16.468 1.00 32.56 210 GLY A C 1
ATOM 1714 O O . GLY A 1 210 ? -20.433 -78.229 17.215 1.00 32.56 210 GLY A O 1
ATOM 1715 N N . THR A 1 211 ? -22.530 -78.661 16.733 1.00 32.78 211 THR A N 1
ATOM 1716 C CA . THR A 1 211 ? -23.761 -79.120 16.039 1.00 32.78 211 THR A CA 1
ATOM 1717 C C . THR A 1 211 ? -24.948 -78.309 16.596 1.00 32.78 211 THR A C 1
ATOM 1719 O O . THR A 1 211 ? -24.866 -77.869 17.732 1.00 32.78 211 THR A O 1
ATOM 1722 N N . GLU A 1 212 ? -26.019 -78.148 15.804 1.00 32.44 212 GLU A N 1
ATOM 1723 C CA . GLU A 1 212 ? -27.457 -78.056 16.184 1.00 32.44 212 GLU A CA 1
ATOM 1724 C C . GLU A 1 212 ? -27.898 -77.288 17.470 1.00 32.44 212 GLU A C 1
ATOM 1726 O O . GLU A 1 212 ? -27.459 -77.570 18.574 1.00 32.44 212 GLU A O 1
ATOM 1731 N N . GLY A 1 213 ? -28.886 -76.379 17.442 1.00 32.28 213 GLY A N 1
ATOM 1732 C CA . GLY A 1 213 ? -29.744 -75.941 16.332 1.00 32.28 213 GLY A CA 1
ATOM 1733 C C . GLY A 1 213 ? -30.945 -75.071 16.771 1.00 32.28 213 GLY A C 1
ATOM 1734 O O . GLY A 1 213 ? -31.067 -74.697 17.931 1.00 32.28 213 GLY A O 1
ATOM 1735 N N . THR A 1 214 ? -31.836 -74.774 15.810 1.00 35.56 214 THR A N 1
ATOM 1736 C CA . THR A 1 214 ? -33.293 -74.485 15.952 1.00 35.56 214 THR A CA 1
ATOM 1737 C C . THR A 1 214 ? -33.777 -73.698 17.191 1.00 35.56 214 THR A C 1
ATOM 1739 O O . THR A 1 214 ? -33.944 -74.262 18.267 1.00 35.56 214 THR A O 1
ATOM 1742 N N . THR A 1 215 ? -34.180 -72.424 17.081 1.00 35.34 215 THR A N 1
ATOM 1743 C CA . THR A 1 215 ? -35.547 -71.956 16.690 1.00 35.34 215 THR A CA 1
ATOM 1744 C C . THR A 1 215 ? -35.627 -70.412 16.830 1.00 35.34 215 THR A C 1
ATOM 1746 O O . THR A 1 215 ? -34.793 -69.847 17.525 1.00 35.34 215 THR A O 1
ATOM 1749 N N . ALA A 1 216 ? -36.565 -69.621 16.273 1.00 33.94 216 ALA A N 1
ATOM 1750 C CA . ALA A 1 216 ? -37.587 -69.777 15.215 1.00 33.94 216 ALA A CA 1
ATOM 1751 C C . ALA A 1 216 ? -37.958 -68.366 14.637 1.00 33.94 216 ALA A C 1
ATOM 1753 O O . ALA A 1 216 ? -37.156 -67.439 14.704 1.00 33.94 216 ALA A O 1
ATOM 1754 N N . HIS A 1 217 ? -39.141 -68.186 14.028 1.00 45.72 217 HIS A N 1
ATOM 1755 C CA . HIS A 1 217 ? -39.552 -66.971 13.294 1.00 45.72 217 HIS A CA 1
ATOM 1756 C C . HIS A 1 217 ? -40.065 -65.778 14.130 1.00 45.72 217 HIS A C 1
ATOM 1758 O O . HIS A 1 217 ? -40.915 -65.947 15.000 1.00 45.72 217 HIS A O 1
ATOM 1764 N N . ALA A 1 218 ? -39.768 -64.559 13.655 1.00 33.72 218 ALA A N 1
ATOM 1765 C CA . ALA A 1 218 ? -40.724 -63.442 13.614 1.00 33.72 218 ALA A CA 1
ATOM 1766 C C . ALA A 1 218 ? -40.436 -62.527 12.401 1.00 33.72 218 ALA A C 1
ATOM 1768 O O . ALA A 1 218 ? -39.301 -62.106 12.191 1.00 33.72 218 ALA A O 1
ATOM 1769 N N . GLY A 1 219 ? -41.445 -62.233 11.573 1.00 45.47 219 GLY A N 1
ATOM 1770 C CA . GLY A 1 219 ? -41.281 -61.424 10.356 1.00 45.47 219 GLY A CA 1
ATOM 1771 C C . GLY A 1 219 ? -41.510 -59.925 10.581 1.00 45.47 219 GLY A C 1
ATOM 1772 O O . GLY A 1 219 ? -42.576 -59.529 11.049 1.00 45.47 219 GLY A O 1
ATOM 1773 N N . GLY A 1 220 ? -40.548 -59.085 10.181 1.00 34.09 220 GLY A N 1
ATOM 1774 C CA . GLY A 1 220 ? -40.651 -57.619 10.189 1.00 34.09 220 GLY A CA 1
ATOM 1775 C C . GLY A 1 220 ? -40.857 -57.041 8.784 1.00 34.09 220 GLY A C 1
ATOM 1776 O O . GLY A 1 220 ? -40.088 -57.327 7.867 1.00 34.09 220 GLY A O 1
ATOM 1777 N N . ARG A 1 221 ? -41.905 -56.230 8.590 1.00 40.03 221 ARG A N 1
ATOM 1778 C CA . ARG A 1 221 ? -42.267 -55.655 7.279 1.00 40.03 221 ARG A CA 1
ATOM 1779 C C . ARG A 1 221 ? -41.266 -54.578 6.843 1.00 40.03 221 ARG A C 1
ATOM 1781 O O . ARG A 1 221 ? -41.074 -53.599 7.559 1.00 40.03 221 ARG A O 1
ATOM 1788 N N . ARG A 1 222 ? -40.720 -54.692 5.627 1.00 39.12 222 ARG A N 1
ATOM 1789 C CA . ARG A 1 222 ? -40.003 -53.588 4.965 1.00 39.12 222 ARG A CA 1
ATOM 1790 C C . ARG A 1 222 ? -41.008 -52.502 4.567 1.00 39.12 222 ARG A C 1
ATOM 1792 O O . ARG A 1 222 ? -41.799 -52.707 3.650 1.00 39.12 222 ARG A O 1
ATOM 1799 N N . PHE A 1 223 ? -40.979 -51.357 5.247 1.00 42.22 223 PHE A N 1
ATOM 1800 C CA . PHE A 1 223 ? -41.687 -50.158 4.797 1.00 42.22 223 PHE A CA 1
ATOM 1801 C C . PHE A 1 223 ? -40.936 -49.544 3.612 1.00 42.22 223 PHE A C 1
ATOM 1803 O O . PHE A 1 223 ? -39.827 -49.041 3.772 1.00 42.22 223 PHE A O 1
ATOM 1810 N N . ALA A 1 224 ? -41.543 -49.570 2.426 1.00 48.16 224 ALA A N 1
ATOM 1811 C CA . ALA A 1 224 ? -41.093 -48.740 1.316 1.00 48.16 224 ALA A CA 1
ATOM 1812 C C . ALA A 1 224 ? -41.521 -47.283 1.592 1.00 48.16 224 ALA A C 1
ATOM 1814 O O . ALA A 1 224 ? -42.720 -47.048 1.778 1.00 48.16 224 ALA A O 1
ATOM 1815 N N . PRO A 1 225 ? -40.600 -46.302 1.640 1.00 52.41 225 PRO A N 1
ATOM 1816 C CA . PRO A 1 225 ? -40.976 -44.902 1.801 1.00 52.41 225 PRO A CA 1
ATOM 1817 C C . PRO A 1 225 ? -41.747 -44.437 0.560 1.00 52.41 225 PRO A C 1
ATOM 1819 O O . PRO A 1 225 ? -41.241 -44.474 -0.561 1.00 52.41 225 PRO A O 1
ATOM 1822 N N . GLY A 1 226 ? -43.004 -44.037 0.760 1.00 51.12 226 GLY A N 1
ATOM 1823 C CA . GLY A 1 226 ? -43.891 -43.622 -0.325 1.00 51.12 226 GLY A CA 1
ATOM 1824 C C . GLY A 1 226 ? -43.385 -42.376 -1.058 1.00 51.12 226 GLY A C 1
ATOM 1825 O O . GLY A 1 226 ? -42.788 -41.483 -0.457 1.00 51.12 226 GLY A O 1
ATOM 1826 N N . TRP A 1 227 ? -43.694 -42.291 -2.356 1.00 54.66 227 TRP A N 1
ATOM 1827 C CA . TRP A 1 227 ? -43.233 -41.247 -3.290 1.00 54.66 227 TRP A CA 1
ATOM 1828 C C . TRP A 1 227 ? -43.471 -39.797 -2.823 1.00 54.66 227 TRP A C 1
ATOM 1830 O O . TRP A 1 227 ? -42.758 -38.887 -3.238 1.00 54.66 227 TRP A O 1
ATOM 1840 N N . ILE A 1 228 ? -44.432 -39.583 -1.920 1.00 61.16 228 ILE A N 1
ATOM 1841 C CA . ILE A 1 228 ? -44.754 -38.282 -1.316 1.00 61.16 228 ILE A CA 1
ATOM 1842 C C . ILE A 1 228 ? -43.544 -37.688 -0.561 1.00 61.16 228 ILE A C 1
ATOM 1844 O O . ILE A 1 228 ? -43.343 -36.476 -0.594 1.00 61.16 228 ILE A O 1
ATOM 1848 N N . GLY A 1 229 ? -42.695 -38.522 0.058 1.00 64.62 229 GLY A N 1
ATOM 1849 C CA . GLY A 1 229 ? -41.496 -38.055 0.768 1.00 64.62 229 GLY A CA 1
ATOM 1850 C C . GLY A 1 229 ? -40.439 -37.441 -0.157 1.00 64.62 229 GLY A C 1
ATOM 1851 O O . GLY A 1 229 ? -39.872 -36.396 0.154 1.00 64.62 229 GLY A O 1
ATOM 1852 N N . TRP A 1 230 ? -40.226 -38.034 -1.335 1.00 76.88 230 TRP A N 1
ATOM 1853 C CA . TRP A 1 230 ? -39.271 -37.523 -2.325 1.00 76.88 230 TRP A CA 1
ATOM 1854 C C . TRP A 1 230 ? -39.718 -36.195 -2.944 1.00 76.88 230 TRP A C 1
ATOM 1856 O O . TRP A 1 230 ? -38.887 -35.312 -3.148 1.00 76.88 230 TRP A O 1
ATOM 1866 N N . GLY A 1 231 ? -41.025 -36.009 -3.164 1.00 81.31 231 GLY A N 1
ATOM 1867 C CA . GLY A 1 231 ? -41.574 -34.733 -3.634 1.00 81.31 231 GLY A CA 1
ATOM 1868 C C . GLY A 1 231 ? -41.268 -33.569 -2.686 1.00 81.31 231 GLY A C 1
ATOM 1869 O O . GLY A 1 231 ? -40.854 -32.503 -3.138 1.00 81.31 231 GLY A O 1
ATOM 1870 N N . ALA A 1 232 ? -41.391 -33.785 -1.372 1.00 74.81 232 ALA A N 1
ATOM 1871 C CA . ALA A 1 232 ? -41.067 -32.769 -0.369 1.00 74.81 232 ALA A CA 1
ATOM 1872 C C . ALA A 1 232 ? -39.567 -32.416 -0.347 1.00 74.81 232 ALA A C 1
ATOM 1874 O O . ALA A 1 232 ? -39.214 -31.239 -0.246 1.00 74.81 232 ALA A O 1
ATOM 1875 N N . ILE A 1 233 ? -38.687 -33.414 -0.496 1.00 80.31 233 ILE A N 1
ATOM 1876 C CA . ILE A 1 233 ? -37.230 -33.210 -0.543 1.00 80.31 233 ILE A CA 1
ATOM 1877 C C . ILE A 1 233 ? -36.847 -32.389 -1.782 1.00 80.31 233 ILE A C 1
ATOM 1879 O O . ILE A 1 233 ? -36.150 -31.387 -1.650 1.00 80.31 233 ILE A O 1
ATOM 1883 N N . ILE A 1 234 ? -37.355 -32.750 -2.966 1.00 88.38 234 ILE A N 1
ATOM 1884 C CA . ILE A 1 234 ? -37.062 -32.037 -4.222 1.00 88.38 234 ILE A CA 1
ATOM 1885 C C . ILE A 1 234 ? -37.572 -30.589 -4.167 1.00 88.38 234 ILE A C 1
ATOM 1887 O O . ILE A 1 234 ? -36.842 -29.671 -4.538 1.00 88.38 234 ILE A O 1
ATOM 1891 N N . LEU A 1 235 ? -38.787 -30.356 -3.653 1.00 90.06 235 LEU A N 1
ATOM 1892 C CA . LEU A 1 235 ? -39.333 -29.002 -3.507 1.00 90.06 235 LEU A CA 1
ATOM 1893 C C . LEU A 1 235 ? -38.500 -28.141 -2.538 1.00 90.06 235 LEU A C 1
ATOM 1895 O O . LEU A 1 235 ? -38.265 -26.962 -2.802 1.00 90.06 235 LEU A O 1
ATOM 1899 N N . SER A 1 236 ? -38.015 -28.738 -1.445 1.00 82.06 236 SER A N 1
ATOM 1900 C CA . SER A 1 236 ? -37.123 -28.071 -0.485 1.00 82.06 236 SER A CA 1
ATOM 1901 C C . SER A 1 236 ? -35.782 -27.703 -1.126 1.00 82.06 236 SER A C 1
ATOM 1903 O O . SER A 1 236 ? -35.295 -26.589 -0.948 1.00 82.06 236 SER A O 1
ATOM 1905 N N . LEU A 1 237 ? -35.213 -28.605 -1.930 1.00 92.69 237 LEU A N 1
ATOM 1906 C CA . LEU A 1 237 ? -33.947 -28.394 -2.635 1.00 92.69 237 LEU A CA 1
ATOM 1907 C C . LEU A 1 237 ? -34.072 -27.272 -3.684 1.00 92.69 237 LEU A C 1
ATOM 1909 O O . LEU A 1 237 ? -33.212 -26.396 -3.755 1.00 92.69 237 LEU A O 1
ATOM 1913 N N . LEU A 1 238 ? -35.189 -27.218 -4.419 1.00 94.25 238 LEU A N 1
ATOM 1914 C CA . LEU A 1 238 ? -35.502 -26.118 -5.342 1.00 94.25 238 LEU A CA 1
ATOM 1915 C C . LEU A 1 238 ? -35.693 -24.771 -4.625 1.00 94.25 238 LEU A C 1
ATOM 1917 O O . LEU A 1 238 ? -35.221 -23.747 -5.120 1.00 94.25 238 LEU A O 1
ATOM 1921 N N . LEU A 1 239 ? -36.334 -24.752 -3.450 1.00 90.44 239 LEU A N 1
ATOM 1922 C CA . LEU A 1 239 ? -36.444 -23.544 -2.622 1.00 90.44 239 LEU A CA 1
ATOM 1923 C C . LEU A 1 239 ? -35.075 -23.058 -2.126 1.00 90.44 239 LEU A C 1
ATOM 1925 O O . LEU A 1 239 ? -34.816 -21.857 -2.159 1.00 90.44 239 LEU A O 1
ATOM 1929 N N . ILE A 1 240 ? -34.186 -23.970 -1.724 1.00 88.44 240 ILE A N 1
ATOM 1930 C CA . ILE A 1 240 ? -32.814 -23.642 -1.307 1.00 88.44 240 ILE A CA 1
ATOM 1931 C C . ILE A 1 240 ? -32.006 -23.079 -2.485 1.00 88.44 240 ILE A C 1
ATOM 1933 O O . ILE A 1 240 ? -31.383 -22.030 -2.339 1.00 88.44 240 ILE A O 1
ATOM 1937 N N . ILE A 1 241 ? -32.068 -23.700 -3.669 1.00 91.50 241 ILE A N 1
ATOM 1938 C CA . ILE A 1 241 ? -31.402 -23.190 -4.883 1.00 91.50 241 ILE A CA 1
ATOM 1939 C C . ILE A 1 241 ? -31.934 -21.796 -5.255 1.00 91.50 241 ILE A C 1
ATOM 1941 O O . ILE A 1 241 ? -31.147 -20.890 -5.528 1.00 91.50 241 ILE A O 1
ATOM 1945 N N . SER A 1 242 ? -33.254 -21.592 -5.204 1.00 89.50 242 SER A N 1
ATOM 1946 C CA . SER A 1 242 ? -33.882 -20.288 -5.461 1.00 89.50 242 SER A CA 1
ATOM 1947 C C . SER A 1 242 ? -33.447 -19.221 -4.445 1.00 89.50 242 SER A C 1
ATOM 1949 O O . SER A 1 242 ? -33.150 -18.086 -4.822 1.00 89.50 242 SER A O 1
ATOM 1951 N N . LEU A 1 243 ? -33.317 -19.585 -3.164 1.00 88.88 243 LEU A N 1
ATOM 1952 C CA . LEU A 1 243 ? -32.814 -18.695 -2.116 1.00 88.88 243 LEU A CA 1
ATOM 1953 C C . LEU A 1 243 ? -31.339 -18.324 -2.341 1.00 88.88 243 LEU A C 1
ATOM 1955 O O . LEU A 1 243 ? -30.988 -17.149 -2.240 1.00 88.88 243 LEU A O 1
ATOM 1959 N N . ILE A 1 244 ? -30.487 -19.295 -2.686 1.00 86.69 244 ILE A N 1
ATOM 1960 C CA . ILE A 1 244 ? -29.070 -19.068 -3.012 1.00 86.69 244 ILE A CA 1
ATOM 1961 C C . ILE A 1 244 ? -28.946 -18.140 -4.227 1.00 86.69 244 ILE A C 1
ATOM 1963 O O . ILE A 1 244 ? -28.190 -17.169 -4.178 1.00 86.69 244 ILE A O 1
ATOM 1967 N N . TYR A 1 245 ? -29.737 -18.371 -5.280 1.00 89.62 245 TYR A N 1
ATOM 1968 C CA . TYR A 1 245 ? -29.780 -17.501 -6.456 1.00 89.62 245 TYR A CA 1
ATOM 1969 C C . TYR A 1 245 ? -30.218 -16.071 -6.100 1.00 89.62 245 TYR A C 1
ATOM 1971 O O . TYR A 1 245 ? -29.580 -15.106 -6.521 1.00 89.62 245 TYR A O 1
ATOM 1979 N N . LEU A 1 246 ? -31.245 -15.911 -5.258 1.00 85.44 246 LEU A N 1
ATOM 1980 C CA . LEU A 1 246 ? -31.713 -14.600 -4.794 1.00 85.44 246 LEU A CA 1
ATOM 1981 C C . LEU A 1 246 ? -30.652 -13.865 -3.951 1.00 85.44 246 LEU A C 1
ATOM 1983 O O . LEU A 1 246 ? -30.476 -12.652 -4.088 1.00 85.44 246 LEU A O 1
ATOM 1987 N N . LEU A 1 247 ? -29.921 -14.585 -3.094 1.00 82.38 247 LEU A N 1
ATOM 1988 C CA . LEU A 1 247 ? -28.817 -14.035 -2.301 1.00 82.38 247 LEU A CA 1
ATOM 1989 C C . LEU A 1 247 ? -27.629 -13.631 -3.184 1.00 82.38 247 LEU A C 1
ATOM 1991 O O . LEU A 1 247 ? -27.067 -12.552 -2.981 1.00 82.38 247 LEU A O 1
ATOM 1995 N N . PHE A 1 248 ? -27.288 -14.439 -4.191 1.00 86.38 248 PHE A N 1
ATOM 1996 C CA . PHE A 1 248 ? -26.258 -14.122 -5.181 1.00 86.38 248 PHE A CA 1
ATOM 1997 C C . PHE A 1 248 ? -26.636 -12.883 -6.006 1.00 86.38 248 PHE A C 1
ATOM 1999 O O . PHE A 1 248 ? -25.852 -11.937 -6.089 1.00 86.38 248 PHE A O 1
ATOM 2006 N N . TYR A 1 249 ? -27.870 -12.820 -6.515 1.00 79.12 249 TYR A N 1
ATOM 2007 C CA . TYR A 1 249 ? -28.407 -11.659 -7.232 1.00 79.12 249 TYR A CA 1
ATOM 2008 C C . TYR A 1 249 ? -28.365 -10.385 -6.368 1.00 79.12 249 TYR A C 1
ATOM 2010 O O . TYR A 1 249 ? -27.894 -9.337 -6.810 1.00 79.12 249 TYR A O 1
ATOM 2018 N N . ARG A 1 250 ? -28.749 -10.484 -5.086 1.00 78.75 250 ARG A N 1
ATOM 2019 C CA . ARG A 1 250 ? -28.683 -9.374 -4.116 1.00 78.75 250 ARG A CA 1
ATOM 2020 C C . ARG A 1 250 ? -27.251 -8.987 -3.711 1.00 78.75 250 ARG A C 1
ATOM 2022 O O . ARG A 1 250 ? -27.034 -7.854 -3.274 1.00 78.75 250 ARG A O 1
ATOM 2029 N N . ARG A 1 251 ? -26.273 -9.895 -3.810 1.00 79.75 251 ARG A N 1
ATOM 2030 C CA . ARG A 1 251 ? -24.844 -9.579 -3.625 1.00 79.75 251 ARG A CA 1
ATOM 2031 C C . ARG A 1 251 ? -24.303 -8.843 -4.850 1.00 79.75 251 ARG A C 1
ATOM 2033 O O . ARG A 1 251 ? -23.745 -7.765 -4.683 1.00 79.75 251 ARG A O 1
ATOM 2040 N N . ARG A 1 252 ? -24.568 -9.349 -6.060 1.00 80.38 252 ARG A N 1
ATOM 2041 C CA . ARG A 1 252 ? -24.182 -8.697 -7.322 1.00 80.38 252 ARG A CA 1
ATOM 2042 C C . ARG A 1 252 ? -24.729 -7.270 -7.416 1.00 80.38 252 ARG A C 1
ATOM 2044 O O . ARG A 1 252 ? -23.953 -6.350 -7.628 1.00 80.38 252 ARG A O 1
ATOM 2051 N N . LEU A 1 253 ? -26.024 -7.071 -7.149 1.00 73.38 253 LEU A N 1
ATOM 2052 C CA . LEU A 1 253 ? -26.641 -5.737 -7.137 1.00 73.38 253 LEU A CA 1
ATOM 2053 C C . LEU A 1 253 ? -25.987 -4.764 -6.143 1.00 73.38 253 LEU A C 1
ATOM 2055 O O . LEU A 1 253 ? -25.860 -3.585 -6.458 1.00 73.38 253 LEU A O 1
ATOM 2059 N N . ARG A 1 254 ? -25.564 -5.233 -4.959 1.00 76.44 254 ARG A N 1
ATOM 2060 C CA . ARG A 1 254 ? -24.859 -4.383 -3.983 1.00 76.44 254 ARG A CA 1
ATOM 2061 C C . ARG A 1 254 ? -23.476 -3.967 -4.473 1.00 76.44 254 ARG A C 1
ATOM 2063 O O . ARG A 1 254 ? -23.128 -2.804 -4.312 1.00 76.44 254 ARG A O 1
ATOM 2070 N N . ASN A 1 255 ? -22.724 -4.884 -5.079 1.00 72.75 255 ASN A N 1
ATOM 2071 C CA . ASN A 1 255 ? -21.397 -4.583 -5.614 1.00 72.75 255 ASN A CA 1
ATOM 2072 C C . ASN A 1 255 ? -21.481 -3.560 -6.761 1.00 72.75 255 ASN A C 1
ATOM 2074 O O . ASN A 1 255 ? -20.790 -2.548 -6.717 1.00 72.75 255 ASN A O 1
ATOM 2078 N N . GLU A 1 256 ? -22.380 -3.775 -7.729 1.00 75.44 256 GLU A N 1
ATOM 2079 C CA . GLU A 1 256 ? -22.608 -2.847 -8.851 1.00 75.44 256 GLU A CA 1
ATOM 2080 C C . GLU A 1 256 ? -23.038 -1.457 -8.347 1.00 75.44 256 GLU A C 1
ATOM 2082 O O . GLU A 1 256 ? -22.456 -0.451 -8.744 1.00 75.44 256 GLU A O 1
ATOM 2087 N N . MET A 1 257 ? -23.986 -1.383 -7.397 1.00 75.12 257 MET A N 1
ATOM 2088 C CA . MET A 1 257 ? -24.364 -0.115 -6.752 1.00 75.12 257 MET A CA 1
ATOM 2089 C C . MET A 1 257 ? -23.183 0.587 -6.073 1.00 75.12 257 MET A C 1
ATOM 2091 O O . MET A 1 257 ? -23.127 1.815 -6.082 1.00 75.12 257 MET A O 1
ATOM 2095 N N . HIS A 1 258 ? -22.267 -0.162 -5.455 1.00 75.06 258 HIS A N 1
ATOM 2096 C CA . HIS A 1 258 ? -21.140 0.429 -4.742 1.00 75.06 258 HIS A CA 1
ATOM 2097 C C . HIS A 1 258 ? -20.116 1.033 -5.707 1.00 75.06 258 HIS A C 1
ATOM 2099 O O . HIS A 1 258 ? -19.678 2.157 -5.474 1.00 75.06 258 HIS A O 1
ATOM 2105 N N . VAL A 1 259 ? -19.797 0.334 -6.804 1.00 73.69 259 VAL A N 1
ATOM 2106 C CA . VAL A 1 259 ? -18.934 0.845 -7.888 1.00 73.69 259 VAL A CA 1
ATOM 2107 C C . VAL A 1 259 ? -19.536 2.109 -8.504 1.00 73.69 259 VAL A C 1
ATOM 2109 O O . VAL A 1 259 ? -18.841 3.102 -8.721 1.00 73.69 259 VAL A O 1
ATOM 2112 N N . LEU A 1 260 ? -20.849 2.097 -8.736 1.00 72.19 260 LEU A N 1
ATOM 2113 C CA . LEU A 1 260 ? -21.565 3.222 -9.329 1.00 72.19 260 LEU A CA 1
ATOM 2114 C C . LEU A 1 260 ? -21.592 4.433 -8.383 1.00 72.19 260 LEU A C 1
ATOM 2116 O O . LEU A 1 260 ? -21.339 5.551 -8.822 1.00 72.19 260 LEU A O 1
ATOM 2120 N N . LYS A 1 261 ? -21.781 4.212 -7.074 1.00 77.94 261 LYS A N 1
ATOM 2121 C CA . LYS A 1 261 ? -21.685 5.266 -6.054 1.00 77.94 261 LYS A CA 1
ATOM 2122 C C . LYS A 1 261 ? -20.276 5.862 -5.965 1.00 77.94 261 LYS A C 1
ATOM 2124 O O . LYS A 1 261 ? -20.156 7.080 -5.894 1.00 77.94 261 LYS A O 1
ATOM 2129 N N . THR A 1 262 ? -19.220 5.046 -6.006 1.00 74.69 262 THR A N 1
ATOM 2130 C CA . THR A 1 262 ? -17.835 5.553 -5.963 1.00 74.69 262 THR A CA 1
ATOM 2131 C C . THR A 1 262 ? -17.461 6.345 -7.215 1.00 74.69 262 THR A C 1
ATOM 2133 O O . THR A 1 262 ? -16.788 7.364 -7.101 1.00 74.69 262 THR A O 1
ATOM 2136 N N . LEU A 1 263 ? -17.942 5.938 -8.398 1.00 74.81 263 LEU A N 1
ATOM 2137 C CA . LEU A 1 263 ? -17.769 6.713 -9.634 1.00 74.81 263 LEU A CA 1
ATOM 2138 C C . LEU A 1 263 ? -18.479 8.071 -9.557 1.00 74.81 263 LEU A C 1
ATOM 2140 O O . LEU A 1 263 ? -17.914 9.082 -9.968 1.00 74.81 263 LEU A O 1
ATOM 2144 N N . LEU A 1 264 ? -19.692 8.099 -9.002 1.00 75.19 264 LEU A N 1
ATOM 2145 C CA . LEU A 1 264 ? -20.490 9.317 -8.863 1.00 75.19 264 LEU A CA 1
ATOM 2146 C C . LEU A 1 264 ? -19.834 10.294 -7.868 1.00 75.19 264 LEU A C 1
ATOM 2148 O O . LEU A 1 264 ? -19.617 11.451 -8.213 1.00 75.19 264 LEU A O 1
ATOM 2152 N N . GLN A 1 265 ? -19.372 9.804 -6.711 1.00 77.62 265 GLN A N 1
ATOM 2153 C CA . GLN A 1 265 ? -18.622 10.602 -5.726 1.00 77.62 265 GLN A CA 1
ATOM 2154 C C . GLN A 1 265 ? -17.286 11.140 -6.268 1.00 77.62 265 GLN A C 1
ATOM 2156 O O . GLN A 1 265 ? -16.914 12.275 -5.974 1.00 77.62 265 GLN A O 1
ATOM 2161 N N . ALA A 1 266 ? -16.564 10.363 -7.085 1.00 76.06 266 ALA A N 1
ATOM 2162 C CA . ALA A 1 266 ? -15.342 10.842 -7.733 1.00 76.06 266 ALA A CA 1
ATOM 2163 C C . ALA A 1 266 ? -15.627 12.003 -8.706 1.00 76.06 266 ALA A C 1
ATOM 2165 O O . ALA A 1 266 ? -14.865 12.966 -8.761 1.00 76.06 266 ALA A O 1
ATOM 2166 N N . LYS A 1 267 ? -16.751 11.956 -9.436 1.00 77.62 267 LYS A N 1
ATOM 2167 C CA . LYS A 1 267 ? -17.143 13.026 -10.368 1.00 77.62 267 LYS A CA 1
ATOM 2168 C C . LYS A 1 267 ? -17.729 14.256 -9.670 1.00 77.62 267 LYS A C 1
ATOM 2170 O O . LYS A 1 267 ? -17.478 15.369 -10.126 1.00 77.62 267 LYS A O 1
ATOM 2175 N N . GLU A 1 268 ? -18.410 14.089 -8.537 1.00 76.06 268 GLU A N 1
ATOM 2176 C CA . GLU A 1 268 ? -18.769 15.201 -7.641 1.00 76.06 268 GLU A CA 1
ATOM 2177 C C . GLU A 1 268 ? -17.514 15.939 -7.134 1.00 76.06 268 GLU A C 1
ATOM 2179 O O . GLU A 1 268 ? -17.484 17.170 -7.128 1.00 76.06 268 GLU A O 1
ATOM 2184 N N . ALA A 1 269 ? -16.449 15.208 -6.776 1.00 74.81 269 ALA A N 1
ATOM 2185 C CA . ALA A 1 269 ? -15.178 15.800 -6.354 1.00 74.81 269 ALA A CA 1
ATOM 2186 C C . ALA A 1 269 ? -14.462 16.559 -7.492 1.00 74.81 269 ALA A C 1
ATOM 2188 O O . ALA A 1 269 ? -14.016 17.689 -7.277 1.00 74.81 269 ALA A O 1
ATOM 2189 N N . ASP A 1 270 ? -14.418 15.994 -8.708 1.00 77.00 270 ASP A N 1
ATOM 2190 C CA . ASP A 1 270 ? -13.881 16.671 -9.903 1.00 77.00 270 ASP A CA 1
ATOM 2191 C C . ASP A 1 270 ? -14.617 18.002 -10.185 1.00 77.00 270 ASP A C 1
ATOM 2193 O O . ASP A 1 270 ? -13.992 19.024 -10.489 1.00 77.00 270 ASP A O 1
ATOM 2197 N N . LEU A 1 271 ? -15.952 18.010 -10.061 1.00 74.50 271 LEU A N 1
ATOM 2198 C CA . LEU A 1 271 ? -16.794 19.203 -10.232 1.00 74.50 271 LEU A CA 1
ATOM 2199 C C . LEU A 1 271 ? -16.569 20.245 -9.124 1.00 74.50 271 LEU A C 1
ATOM 2201 O O . LEU A 1 271 ? -16.493 21.444 -9.413 1.00 74.50 271 LEU A O 1
ATOM 2205 N N . ALA A 1 272 ? -16.429 19.812 -7.869 1.00 76.50 272 ALA A N 1
ATOM 2206 C CA . ALA A 1 272 ? -16.163 20.699 -6.738 1.00 76.50 272 ALA A CA 1
ATOM 2207 C C . ALA A 1 272 ? -14.797 21.398 -6.865 1.00 76.50 272 ALA A C 1
ATOM 2209 O O . ALA A 1 272 ? -14.724 22.624 -6.750 1.00 76.50 272 ALA A O 1
ATOM 2210 N N . ALA A 1 273 ? -13.738 20.647 -7.191 1.00 74.56 273 ALA A N 1
ATOM 2211 C CA . ALA A 1 273 ? -12.398 21.194 -7.405 1.00 74.56 273 ALA A CA 1
ATOM 2212 C C . ALA A 1 273 ? -12.377 22.239 -8.535 1.00 74.56 273 ALA A C 1
ATOM 2214 O O . ALA A 1 273 ? -11.785 23.313 -8.394 1.00 74.56 273 ALA A O 1
ATOM 2215 N N . LEU A 1 274 ? -13.090 21.977 -9.636 1.00 71.56 274 LEU A N 1
ATOM 2216 C CA . LEU A 1 274 ? -13.223 22.939 -10.730 1.00 71.56 274 LEU A CA 1
ATOM 2217 C C . LEU A 1 274 ? -14.008 24.195 -10.315 1.00 71.56 274 LEU A C 1
ATOM 2219 O O . LEU A 1 274 ? -13.610 25.307 -10.668 1.00 71.56 274 LEU A O 1
ATOM 2223 N N . SER A 1 275 ? -15.090 24.043 -9.542 1.00 80.44 275 SER A N 1
ATOM 2224 C CA . SER A 1 275 ? -15.847 25.174 -8.986 1.00 80.44 275 SER A CA 1
ATOM 2225 C C . SER A 1 275 ? -14.954 26.093 -8.148 1.00 80.44 275 SER A C 1
ATOM 2227 O O . SER A 1 275 ? -15.051 27.318 -8.255 1.00 80.44 275 SER A O 1
ATOM 2229 N N . ASP A 1 276 ? -14.052 25.522 -7.349 1.00 78.38 276 ASP A N 1
ATOM 2230 C CA . ASP A 1 276 ? -13.144 26.290 -6.499 1.00 78.38 276 ASP A CA 1
ATOM 2231 C C . ASP A 1 276 ? -11.999 26.942 -7.281 1.00 78.38 276 ASP A C 1
ATOM 2233 O O . ASP A 1 276 ? -11.695 28.108 -7.020 1.00 78.38 276 ASP A O 1
ATOM 2237 N N . HIS A 1 277 ? -11.450 26.295 -8.315 1.00 76.75 277 HIS A N 1
ATOM 2238 C CA . HIS A 1 277 ? -10.527 26.959 -9.244 1.00 76.75 277 HIS A CA 1
ATOM 2239 C C . HIS A 1 277 ? -11.178 28.161 -9.949 1.00 76.75 277 HIS A C 1
ATOM 2241 O O . HIS A 1 277 ? -10.577 29.234 -10.015 1.00 76.75 277 HIS A O 1
ATOM 2247 N N . VAL A 1 278 ? -12.431 28.039 -10.407 1.00 76.25 278 VAL A N 1
ATOM 2248 C CA . VAL A 1 278 ? -13.174 29.163 -11.010 1.00 76.25 278 VAL A CA 1
ATOM 2249 C C . VAL A 1 278 ? -13.418 30.289 -9.991 1.00 76.25 278 VAL A C 1
ATOM 2251 O O . VAL A 1 278 ? -13.270 31.463 -10.334 1.00 76.25 278 VAL A O 1
ATOM 2254 N N . LYS A 1 279 ? -13.723 29.971 -8.723 1.00 80.31 279 LYS A N 1
ATOM 2255 C CA . LYS A 1 279 ? -13.840 30.979 -7.647 1.00 80.31 279 LYS A CA 1
ATOM 2256 C C . LYS A 1 279 ? -12.507 31.671 -7.349 1.00 80.31 279 LYS A C 1
ATOM 2258 O O . LYS A 1 279 ? -12.504 32.884 -7.154 1.00 80.31 279 LYS A O 1
ATOM 2263 N N . GLN A 1 280 ? -11.394 30.936 -7.313 1.00 75.00 280 GLN A N 1
ATOM 2264 C CA . GLN A 1 280 ? -10.052 31.500 -7.111 1.00 75.00 280 GLN A CA 1
ATOM 2265 C C . GLN A 1 280 ? -9.685 32.469 -8.240 1.00 75.00 280 GLN A C 1
ATOM 2267 O O . GLN A 1 280 ? -9.287 33.598 -7.968 1.00 75.00 280 GLN A O 1
ATOM 2272 N N . LEU A 1 281 ? -9.898 32.066 -9.495 1.00 70.00 281 LEU A N 1
ATOM 2273 C CA . LEU A 1 281 ? -9.668 32.911 -10.669 1.00 70.00 281 LEU A CA 1
ATOM 2274 C C . LEU A 1 281 ? -10.545 34.169 -10.659 1.00 70.00 281 LEU A C 1
ATOM 2276 O O . LEU A 1 281 ? -10.077 35.240 -11.035 1.00 70.00 281 LEU A O 1
ATOM 2280 N N . LYS A 1 282 ? -11.791 34.068 -10.177 1.00 76.44 282 LYS A N 1
ATOM 2281 C CA . LYS A 1 282 ? -12.663 35.235 -10.012 1.00 76.44 282 LYS A CA 1
ATOM 2282 C C . LYS A 1 282 ? -12.167 36.192 -8.920 1.00 76.44 282 LYS A C 1
ATOM 2284 O O . LYS A 1 282 ? -12.148 37.390 -9.161 1.00 76.44 282 LYS A O 1
ATOM 2289 N N . ARG A 1 283 ? -11.708 35.688 -7.766 1.00 76.81 283 ARG A N 1
ATOM 2290 C CA . ARG A 1 283 ? -11.101 36.527 -6.709 1.00 76.81 283 ARG A CA 1
ATOM 2291 C C . ARG A 1 283 ? -9.862 37.266 -7.218 1.00 76.81 283 ARG A C 1
ATOM 2293 O O . ARG A 1 283 ? -9.813 38.481 -7.133 1.00 76.81 283 ARG A O 1
ATOM 2300 N N . LEU A 1 284 ? -8.947 36.554 -7.881 1.00 70.06 284 LEU A N 1
ATOM 2301 C CA . LEU A 1 284 ? -7.743 37.144 -8.488 1.00 70.06 284 LEU A CA 1
ATOM 2302 C C . LEU A 1 284 ? -8.035 38.203 -9.565 1.00 70.06 284 LEU A C 1
ATOM 2304 O O . LEU A 1 284 ? -7.162 39.008 -9.869 1.00 70.06 284 LEU A O 1
ATOM 2308 N N . ARG A 1 285 ? -9.231 38.192 -10.163 1.00 69.62 285 ARG A N 1
ATOM 2309 C CA . ARG A 1 285 ? -9.694 39.243 -11.078 1.00 69.62 285 ARG A CA 1
ATOM 2310 C C . ARG A 1 285 ? -10.280 40.436 -10.321 1.00 69.62 285 ARG A C 1
ATOM 2312 O O . ARG A 1 285 ? -10.035 41.571 -10.702 1.00 69.62 285 ARG A O 1
ATOM 2319 N N . ASP A 1 286 ? -11.064 40.169 -9.281 1.00 76.06 286 ASP A N 1
ATOM 2320 C CA . ASP A 1 286 ? -11.776 41.196 -8.520 1.00 76.06 286 ASP A CA 1
ATOM 2321 C C . ASP A 1 286 ? -10.837 41.937 -7.513 1.00 76.06 286 ASP A C 1
ATOM 2323 O O . ASP A 1 286 ? -11.173 43.032 -7.071 1.00 76.06 286 ASP A O 1
ATOM 2327 N N . ASP A 1 287 ? -9.648 41.390 -7.195 1.00 70.38 287 ASP A N 1
ATOM 2328 C CA . ASP A 1 287 ? -8.649 41.967 -6.264 1.00 70.38 287 ASP A CA 1
ATOM 2329 C C . ASP A 1 287 ? -7.590 42.906 -6.920 1.00 70.38 287 ASP A C 1
ATOM 2331 O O . ASP A 1 287 ? -6.846 43.577 -6.201 1.00 70.38 287 ASP A O 1
ATOM 2335 N N . GLU A 1 288 ? -7.480 42.980 -8.258 1.00 56.75 288 GLU A N 1
ATOM 2336 C CA . GLU A 1 288 ? -6.369 43.661 -8.974 1.00 56.75 288 GLU A CA 1
ATOM 2337 C C . GLU A 1 288 ? -6.792 44.835 -9.904 1.00 56.75 288 GLU A C 1
ATOM 2339 O O . GLU A 1 288 ? -6.185 45.053 -10.950 1.00 56.75 288 GLU A O 1
ATOM 2344 N N . GLU A 1 289 ? -7.738 45.702 -9.507 1.00 54.66 289 GLU A N 1
ATOM 2345 C CA . GLU A 1 289 ? -8.028 46.986 -10.210 1.00 54.66 289 GLU A CA 1
ATOM 2346 C C . GLU A 1 289 ? -6.870 48.036 -10.132 1.00 54.66 289 GLU A C 1
ATOM 2348 O O . GLU A 1 289 ? -7.061 49.233 -10.358 1.00 54.66 289 GLU A O 1
ATOM 2353 N N . GLY A 1 290 ? -5.640 47.614 -9.805 1.00 55.78 290 GLY A N 1
ATOM 2354 C CA . GLY A 1 290 ? -4.511 48.461 -9.401 1.00 55.78 290 GLY A CA 1
ATOM 2355 C C . GLY A 1 290 ? -3.222 48.300 -10.219 1.00 55.78 290 GLY A C 1
ATOM 2356 O O . GLY A 1 290 ? -2.210 47.841 -9.701 1.00 55.78 290 GLY A O 1
ATOM 2357 N N . THR A 1 291 ? -3.217 48.794 -11.462 1.00 53.00 291 THR A N 1
ATOM 2358 C CA . THR A 1 291 ? -2.010 49.207 -12.227 1.00 53.00 291 THR A CA 1
ATOM 2359 C C . THR A 1 291 ? -0.878 48.178 -12.470 1.00 53.00 291 THR A C 1
ATOM 2361 O O . THR A 1 291 ? 0.173 48.284 -11.844 1.00 53.00 291 THR A O 1
ATOM 2364 N N . ALA A 1 292 ? -1.023 47.296 -13.478 1.00 54.97 292 ALA A N 1
ATOM 2365 C CA . ALA A 1 292 ? 0.039 46.857 -14.428 1.00 54.97 292 ALA A CA 1
ATOM 2366 C C . ALA A 1 292 ? -0.477 45.731 -15.367 1.00 54.97 292 ALA A C 1
ATOM 2368 O O . ALA A 1 292 ? -0.173 44.558 -15.166 1.00 54.97 292 ALA A O 1
ATOM 2369 N N . HIS A 1 293 ? -1.291 46.068 -16.374 1.00 58.12 293 HIS A N 1
ATOM 2370 C CA . HIS A 1 293 ? -2.304 45.132 -16.897 1.00 58.12 293 HIS A CA 1
ATOM 2371 C C . HIS A 1 293 ? -1.826 44.054 -17.905 1.00 58.12 293 HIS A C 1
ATOM 2373 O O . HIS A 1 293 ? -2.031 42.859 -17.688 1.00 58.12 293 HIS A O 1
ATOM 2379 N N . ASP A 1 294 ? -1.188 44.441 -19.013 1.00 59.50 294 ASP A N 1
ATOM 2380 C CA . ASP A 1 294 ? -1.332 43.672 -20.268 1.00 59.50 294 ASP A CA 1
ATOM 2381 C C . ASP A 1 294 ? -0.636 42.289 -20.310 1.00 59.50 294 ASP A C 1
ATOM 2383 O O . ASP A 1 294 ? -1.156 41.332 -20.888 1.00 59.50 294 ASP A O 1
ATOM 2387 N N . ALA A 1 295 ? 0.557 42.149 -19.720 1.00 56.78 295 ALA A N 1
ATOM 2388 C CA . ALA A 1 295 ? 1.391 40.950 -19.907 1.00 56.78 295 ALA A CA 1
ATOM 2389 C C . ALA A 1 295 ? 1.009 39.770 -18.991 1.00 56.78 295 ALA A C 1
ATOM 2391 O O . ALA A 1 295 ? 1.105 38.606 -19.390 1.00 56.78 295 ALA A O 1
ATOM 2392 N N . VAL A 1 296 ? 0.580 40.058 -17.758 1.00 67.50 296 VAL A N 1
ATOM 2393 C CA . VAL A 1 296 ? 0.123 39.030 -16.807 1.00 67.50 296 VAL A CA 1
ATOM 2394 C C . VAL A 1 296 ? -1.261 38.528 -17.213 1.00 67.50 296 VAL A C 1
ATOM 2396 O O . VAL A 1 296 ? -1.530 37.327 -17.149 1.00 67.50 296 VAL A O 1
ATOM 2399 N N . GLU A 1 297 ? -2.112 39.426 -17.707 1.00 68.06 297 GLU A N 1
ATOM 2400 C CA . GLU A 1 297 ? -3.460 39.098 -18.150 1.00 68.06 297 GLU A CA 1
ATOM 2401 C C . GLU A 1 297 ? -3.475 38.192 -19.388 1.00 68.06 297 GLU A C 1
ATOM 2403 O O . GLU A 1 297 ? -4.176 37.181 -19.369 1.00 68.06 297 GLU A O 1
ATOM 2408 N N . MET A 1 298 ? -2.635 38.440 -20.405 1.00 65.88 298 MET A N 1
ATOM 2409 C CA . MET A 1 298 ? -2.517 37.523 -21.554 1.00 65.88 298 MET A CA 1
ATOM 2410 C C . MET A 1 298 ? -2.126 36.094 -21.140 1.00 65.88 298 MET A C 1
ATOM 2412 O O . MET A 1 298 ? -2.674 35.128 -21.675 1.00 65.88 298 MET A O 1
ATOM 2416 N N . ASN A 1 299 ? -1.219 35.936 -20.170 1.00 72.94 299 ASN A N 1
ATOM 2417 C CA . ASN A 1 299 ? -0.826 34.612 -19.676 1.00 72.94 299 ASN A CA 1
ATOM 2418 C C . ASN A 1 299 ? -1.936 33.944 -18.846 1.00 72.94 299 ASN A C 1
ATOM 2420 O O . ASN A 1 299 ? -2.172 32.746 -19.007 1.00 72.94 299 ASN A O 1
ATOM 2424 N N . ARG A 1 300 ? -2.660 34.701 -18.006 1.00 70.44 300 ARG A N 1
ATOM 2425 C CA . ARG A 1 300 ? -3.820 34.186 -17.252 1.00 70.44 300 ARG A CA 1
ATOM 2426 C C . ARG A 1 300 ? -4.973 33.787 -18.184 1.00 70.44 300 ARG A C 1
ATOM 2428 O O . ARG A 1 300 ? -5.540 32.712 -18.007 1.00 70.44 300 ARG A O 1
ATOM 2435 N N . GLN A 1 301 ? -5.282 34.592 -19.204 1.00 74.00 301 GLN A N 1
ATOM 2436 C CA . GLN A 1 301 ? -6.300 34.274 -20.214 1.00 74.00 301 GLN A CA 1
ATOM 2437 C C . GLN A 1 301 ? -5.916 33.040 -21.043 1.00 74.00 301 GLN A C 1
ATOM 2439 O O . GLN A 1 301 ? -6.755 32.168 -21.245 1.00 74.00 301 GLN A O 1
ATOM 2444 N N . SER A 1 302 ? -4.650 32.909 -21.455 1.00 75.69 302 SER A N 1
ATOM 2445 C CA . SER A 1 302 ? -4.152 31.723 -22.173 1.00 75.69 302 SER A CA 1
ATOM 2446 C C . SER A 1 302 ? -4.263 30.440 -21.331 1.00 75.69 302 SER A C 1
ATOM 2448 O O . SER A 1 302 ? -4.733 29.408 -21.815 1.00 75.69 302 SER A O 1
ATOM 2450 N N . ALA A 1 303 ? -3.923 30.506 -20.037 1.00 74.12 303 ALA A N 1
ATOM 2451 C CA . ALA A 1 303 ? -4.113 29.388 -19.111 1.00 74.12 303 ALA A CA 1
ATOM 2452 C C . ALA A 1 303 ? -5.601 29.023 -18.928 1.00 74.12 303 ALA A C 1
ATOM 2454 O O . ALA A 1 303 ? -5.944 27.840 -18.880 1.00 74.12 303 ALA A O 1
ATOM 2455 N N . LEU A 1 304 ? -6.491 30.022 -18.879 1.00 76.12 304 LEU A N 1
ATOM 2456 C CA . LEU A 1 304 ? -7.940 29.823 -18.804 1.00 76.12 304 LEU A CA 1
ATOM 2457 C C . LEU A 1 304 ? -8.500 29.172 -20.080 1.00 76.12 304 LEU A C 1
ATOM 2459 O O . LEU A 1 304 ? -9.262 28.211 -19.988 1.00 76.12 304 LEU A O 1
ATOM 2463 N N . GLU A 1 305 ? -8.103 29.663 -21.260 1.00 79.12 305 GLU A N 1
ATOM 2464 C CA . GLU A 1 305 ? -8.472 29.094 -22.562 1.00 79.12 305 GLU A CA 1
ATOM 2465 C C . GLU A 1 305 ? -8.001 27.630 -22.670 1.00 79.12 305 GLU A C 1
ATOM 2467 O O . GLU A 1 305 ? -8.786 26.770 -23.066 1.00 79.12 305 GLU A O 1
ATOM 2472 N N . HIS A 1 306 ? -6.773 27.310 -22.238 1.00 79.50 306 HIS A N 1
ATOM 2473 C CA . HIS A 1 306 ? -6.252 25.937 -22.242 1.00 79.50 306 HIS A CA 1
ATOM 2474 C C . HIS A 1 306 ? -7.008 25.001 -21.280 1.00 79.50 306 HIS A C 1
ATOM 2476 O O . HIS A 1 306 ? -7.324 23.868 -21.644 1.00 79.50 306 HIS A O 1
ATOM 2482 N N . LEU A 1 307 ? -7.328 25.452 -20.060 1.00 74.50 307 LEU A N 1
ATOM 2483 C CA . LEU A 1 307 ? -8.108 24.659 -19.099 1.00 74.50 307 LEU A CA 1
ATOM 2484 C C . LEU A 1 307 ? -9.546 24.420 -19.585 1.00 74.50 307 LEU A C 1
ATOM 2486 O O . LEU A 1 307 ? -10.049 23.300 -19.480 1.00 74.50 307 LEU A O 1
ATOM 2490 N N . LEU A 1 308 ? -10.190 25.438 -20.166 1.00 78.62 308 LEU A N 1
ATOM 2491 C CA . LEU A 1 308 ? -11.509 25.310 -20.794 1.00 78.62 308 LEU A CA 1
ATOM 2492 C C . LEU A 1 308 ? -11.487 24.318 -21.964 1.00 78.62 308 LEU A C 1
ATOM 2494 O O . LEU A 1 308 ? -12.371 23.466 -22.051 1.00 78.62 308 LEU A O 1
ATOM 2498 N N . ASP A 1 309 ? -10.474 24.390 -22.830 1.00 80.44 309 ASP A N 1
ATOM 2499 C CA . ASP A 1 309 ? -10.321 23.497 -23.983 1.00 80.44 309 ASP A CA 1
ATOM 2500 C C . ASP A 1 309 ? -10.087 22.040 -23.552 1.00 80.44 309 ASP A C 1
ATOM 2502 O O . ASP A 1 309 ? -10.756 21.126 -24.041 1.00 80.44 309 ASP A O 1
ATOM 2506 N N . GLN A 1 310 ? -9.210 21.819 -22.565 1.00 79.50 310 GLN A N 1
ATOM 2507 C CA . GLN A 1 310 ? -8.951 20.501 -21.978 1.00 79.50 310 GLN A CA 1
ATOM 2508 C C . GLN A 1 310 ? -10.210 19.899 -21.332 1.00 79.50 310 GLN A C 1
ATOM 2510 O O . GLN A 1 310 ? -10.468 18.701 -21.481 1.00 79.50 310 GLN A O 1
ATOM 2515 N N . TYR A 1 311 ? -11.016 20.711 -20.641 1.00 77.19 311 TYR A N 1
ATOM 2516 C CA . TYR A 1 311 ? -12.242 20.238 -19.999 1.00 77.19 311 TYR A CA 1
ATOM 2517 C C . TYR A 1 311 ? -13.349 19.936 -21.021 1.00 77.19 311 TYR A C 1
ATOM 2519 O O . TYR A 1 311 ? -13.965 18.871 -20.960 1.00 77.19 311 TYR A O 1
ATOM 2527 N N . GLN A 1 312 ? -13.560 20.818 -22.009 1.00 81.56 312 GLN A N 1
ATOM 2528 C CA . GLN A 1 312 ? -14.569 20.630 -23.060 1.00 81.56 312 GLN A CA 1
ATOM 2529 C C . GLN A 1 312 ? -14.259 19.455 -23.996 1.00 81.56 312 GLN A C 1
ATOM 2531 O O . GLN A 1 312 ? -15.182 18.743 -24.385 1.00 81.56 312 GLN A O 1
ATOM 2536 N N . LYS A 1 313 ? -12.989 19.243 -24.370 1.00 79.94 313 LYS A N 1
ATOM 2537 C CA . LYS A 1 313 ? -12.603 18.195 -25.334 1.00 79.94 313 LYS A CA 1
ATOM 2538 C C . LYS A 1 313 ? -12.372 16.817 -24.723 1.00 79.94 313 LYS A C 1
ATOM 2540 O O . LYS A 1 313 ? -12.361 15.847 -25.475 1.00 79.94 313 LYS A O 1
ATOM 2545 N N . ARG A 1 314 ? -12.124 16.727 -23.413 1.00 76.75 314 ARG A N 1
ATOM 2546 C CA . ARG A 1 314 ? -11.674 15.486 -22.761 1.00 76.75 314 ARG A CA 1
ATOM 2547 C C . ARG A 1 314 ? -12.555 15.091 -21.581 1.00 76.75 314 ARG A C 1
ATOM 2549 O O . ARG A 1 314 ? -13.230 14.077 -21.638 1.00 76.75 314 ARG A O 1
ATOM 2556 N N . VAL A 1 315 ? -12.631 15.932 -20.550 1.00 77.50 315 VAL A N 1
ATOM 2557 C CA . VAL A 1 315 ? -13.314 15.553 -19.300 1.00 77.50 315 VAL A CA 1
ATOM 2558 C C . VAL A 1 315 ? -14.831 15.433 -19.479 1.00 77.50 315 VAL A C 1
ATOM 2560 O O . VAL A 1 315 ? -15.440 14.509 -18.943 1.00 77.50 315 VAL A O 1
ATOM 2563 N N . LEU A 1 316 ? -15.448 16.337 -20.249 1.00 77.81 316 LEU A N 1
ATOM 2564 C CA . LEU A 1 316 ? -16.894 16.308 -20.480 1.00 77.81 316 LEU A CA 1
ATOM 2565 C C . LEU A 1 316 ? -17.359 15.072 -21.279 1.00 77.81 316 LEU A C 1
ATOM 2567 O O . LEU A 1 316 ? -18.289 14.410 -20.814 1.00 77.81 316 LEU A O 1
ATOM 2571 N N . PRO A 1 317 ? -16.759 14.737 -22.445 1.00 82.88 317 PRO A N 1
ATOM 2572 C CA . PRO A 1 317 ? -17.123 13.536 -23.199 1.00 82.88 317 PRO A CA 1
ATOM 2573 C C . PRO A 1 317 ? -16.955 12.251 -22.383 1.00 82.88 317 PRO A C 1
ATOM 2575 O O . PRO A 1 317 ? -17.912 11.485 -22.282 1.00 82.88 317 PRO A O 1
ATOM 2578 N N . ASP A 1 318 ? -15.802 12.075 -21.725 1.00 78.12 318 ASP A N 1
ATOM 2579 C CA . ASP A 1 318 ? -15.499 10.894 -20.906 1.00 78.12 318 ASP A CA 1
ATOM 2580 C C . ASP A 1 318 ? -16.529 10.717 -19.769 1.00 78.12 318 ASP A C 1
ATOM 2582 O O . ASP A 1 318 ? -16.968 9.606 -19.467 1.00 78.12 318 ASP A O 1
ATOM 2586 N N . MET A 1 319 ? -16.968 11.823 -19.150 1.00 79.69 319 MET A N 1
ATOM 2587 C CA . MET A 1 319 ? -17.992 11.806 -18.102 1.00 79.69 319 MET A CA 1
ATOM 2588 C C . MET A 1 319 ? -19.381 11.437 -18.640 1.00 79.69 319 MET A C 1
ATOM 2590 O O . MET A 1 319 ? -20.074 10.627 -18.021 1.00 79.69 319 MET A O 1
ATOM 2594 N N . TYR A 1 320 ? -19.802 11.993 -19.781 1.00 83.38 320 TYR A N 1
ATOM 2595 C CA . TYR A 1 320 ? -21.085 11.630 -20.390 1.00 83.38 320 TYR A CA 1
ATOM 2596 C C . TYR A 1 320 ? -21.110 10.171 -20.853 1.00 83.38 320 TYR A C 1
ATOM 2598 O O . TYR A 1 320 ? -22.120 9.496 -20.653 1.00 83.38 320 TYR A O 1
ATOM 2606 N N . GLU A 1 321 ? -20.007 9.667 -21.411 1.00 84.50 321 GLU A N 1
ATOM 2607 C CA . GLU A 1 321 ? -19.889 8.264 -21.801 1.00 84.50 321 GLU A CA 1
ATOM 2608 C C . GLU A 1 321 ? -19.969 7.336 -20.579 1.00 84.50 321 GLU A C 1
ATOM 2610 O O . GLU A 1 321 ? -20.761 6.393 -20.580 1.00 84.50 321 GLU A O 1
ATOM 2615 N N . ALA A 1 322 ? -19.242 7.638 -19.497 1.00 75.44 322 ALA A N 1
ATOM 2616 C CA . ALA A 1 322 ? -19.310 6.863 -18.258 1.00 75.44 322 ALA A CA 1
ATOM 2617 C C . ALA A 1 322 ? -20.729 6.836 -17.650 1.00 75.44 322 ALA A C 1
ATOM 2619 O O . ALA A 1 322 ? -21.197 5.779 -17.216 1.00 75.44 322 ALA A O 1
ATOM 2620 N N . LEU A 1 323 ? -21.441 7.971 -17.657 1.00 79.19 323 LEU A N 1
ATOM 2621 C CA . LEU A 1 323 ? -22.827 8.062 -17.178 1.00 79.19 323 LEU A CA 1
ATOM 2622 C C . LEU A 1 323 ? -23.806 7.281 -18.072 1.00 79.19 323 LEU A C 1
ATOM 2624 O O . LEU A 1 323 ? -24.689 6.595 -17.552 1.00 79.19 323 LEU A O 1
ATOM 2628 N N . ASP A 1 324 ? -23.643 7.315 -19.398 1.00 82.25 324 ASP A N 1
ATOM 2629 C CA . ASP A 1 324 ? -24.497 6.553 -20.318 1.00 82.25 324 ASP A CA 1
ATOM 2630 C C . ASP A 1 324 ? -24.219 5.040 -20.260 1.00 82.25 324 ASP A C 1
ATOM 2632 O O . ASP A 1 324 ? -25.164 4.242 -20.267 1.00 82.25 324 ASP A O 1
ATOM 2636 N N . GLN A 1 325 ? -22.959 4.619 -20.092 1.00 79.88 325 GLN A N 1
ATOM 2637 C CA . GLN A 1 325 ? -22.608 3.221 -19.815 1.00 79.88 325 GLN A CA 1
ATOM 2638 C C . GLN A 1 325 ? -23.203 2.742 -18.475 1.00 79.88 325 GLN A C 1
ATOM 2640 O O . GLN A 1 325 ? -23.762 1.642 -18.400 1.00 79.88 325 GLN A O 1
ATOM 2645 N N . ALA A 1 326 ? -23.152 3.569 -17.424 1.00 74.88 326 ALA A N 1
ATOM 2646 C CA . ALA A 1 326 ? -23.773 3.278 -16.131 1.00 74.88 326 ALA A CA 1
ATOM 2647 C C . ALA A 1 326 ? -25.308 3.154 -16.237 1.00 74.88 326 ALA A C 1
ATOM 2649 O O . ALA A 1 326 ? -25.892 2.191 -15.728 1.00 74.88 326 ALA A O 1
ATOM 2650 N N . ALA A 1 327 ? -25.965 4.061 -16.970 1.00 77.25 327 ALA A N 1
ATOM 2651 C CA . ALA A 1 327 ? -27.404 4.006 -17.230 1.00 77.25 327 ALA A CA 1
ATOM 2652 C C . ALA A 1 327 ? -27.814 2.753 -18.027 1.00 77.25 327 ALA A C 1
ATOM 2654 O O . ALA A 1 327 ? -28.835 2.130 -17.720 1.00 77.25 327 ALA A O 1
ATOM 2655 N N . LEU A 1 328 ? -27.018 2.345 -19.022 1.00 80.38 328 LEU A N 1
ATOM 2656 C CA . LEU A 1 328 ? -27.226 1.105 -19.780 1.00 80.38 328 LEU A CA 1
ATOM 2657 C C . LEU A 1 328 ? -27.138 -0.137 -18.880 1.00 80.38 328 LEU A C 1
ATOM 2659 O O . LEU A 1 328 ? -28.036 -0.984 -18.921 1.00 80.38 328 LEU A O 1
ATOM 2663 N N . ARG A 1 329 ? -26.117 -0.221 -18.014 1.00 75.50 329 ARG A N 1
ATOM 2664 C CA . ARG A 1 329 ? -25.956 -1.330 -17.054 1.00 75.50 329 ARG A CA 1
ATOM 2665 C C . ARG A 1 329 ? -27.115 -1.403 -16.053 1.00 75.50 329 ARG A C 1
ATOM 2667 O O . ARG A 1 329 ? -27.641 -2.487 -15.809 1.00 75.50 329 ARG A O 1
ATOM 2674 N N . LEU A 1 330 ? -27.587 -0.270 -15.527 1.00 74.69 330 LEU A N 1
ATOM 2675 C CA . LEU A 1 330 ? -28.733 -0.235 -14.605 1.00 74.69 330 LEU A CA 1
ATOM 2676 C C . LEU A 1 330 ? -30.069 -0.587 -15.275 1.00 74.69 330 LEU A C 1
ATOM 2678 O O . LEU A 1 330 ? -30.898 -1.267 -14.662 1.00 74.69 330 LEU A O 1
ATOM 2682 N N . ARG A 1 331 ? -30.271 -0.191 -16.540 1.00 75.81 331 ARG A N 1
ATOM 2683 C CA . ARG A 1 331 ? -31.439 -0.610 -17.336 1.00 75.81 331 ARG A CA 1
ATOM 2684 C C . ARG A 1 331 ? -31.448 -2.118 -17.574 1.00 75.81 331 ARG A C 1
ATOM 2686 O O . ARG A 1 331 ? -32.495 -2.735 -17.403 1.00 75.81 331 ARG A O 1
ATOM 2693 N N . ALA A 1 332 ? -30.297 -2.727 -17.868 1.00 70.31 332 ALA A N 1
ATOM 2694 C CA . ALA A 1 332 ? -30.175 -4.185 -17.985 1.00 70.31 332 ALA A CA 1
ATOM 2695 C C . ALA A 1 332 ? -30.520 -4.934 -16.676 1.00 70.31 332 ALA A C 1
ATOM 2697 O O . ALA A 1 332 ? -30.917 -6.098 -16.715 1.00 70.31 332 ALA A O 1
ATOM 2698 N N . LEU A 1 333 ? -30.421 -4.262 -15.522 1.00 73.44 333 LEU A N 1
ATOM 2699 C CA . LEU A 1 333 ? -30.757 -4.792 -14.194 1.00 73.44 333 LEU A CA 1
ATOM 2700 C C . LEU A 1 333 ? -32.177 -4.417 -13.708 1.00 73.44 333 LEU A C 1
ATOM 2702 O O . LEU A 1 333 ? -32.553 -4.790 -12.596 1.00 73.44 333 LEU A O 1
ATOM 2706 N N . ASN A 1 334 ? -32.977 -3.702 -14.515 1.00 78.38 334 ASN A N 1
ATOM 2707 C CA . ASN A 1 334 ? -34.308 -3.172 -14.162 1.00 78.38 334 ASN A CA 1
ATOM 2708 C C . ASN A 1 334 ? -34.340 -2.296 -12.883 1.00 78.38 334 ASN A C 1
ATOM 2710 O O . ASN A 1 334 ? -35.350 -2.243 -12.174 1.00 78.38 334 ASN A O 1
ATOM 2714 N N . VAL A 1 335 ? -33.250 -1.582 -12.573 1.00 72.50 335 VAL A N 1
ATOM 2715 C CA . VAL A 1 335 ? -33.157 -0.711 -11.385 1.00 72.50 335 VAL A CA 1
ATOM 2716 C C . VAL A 1 335 ? -33.545 0.726 -11.750 1.00 72.50 335 VAL A C 1
ATOM 2718 O O . VAL A 1 335 ? -32.694 1.578 -11.981 1.00 72.50 335 VAL A O 1
ATOM 2721 N N . PHE A 1 336 ? -34.852 0.997 -11.804 1.00 65.75 336 PHE A N 1
ATOM 2722 C CA . PHE A 1 336 ? -35.379 2.290 -12.267 1.00 65.75 336 PHE A CA 1
ATOM 2723 C C . PHE A 1 336 ? -34.958 3.494 -11.407 1.00 65.75 336 PHE A C 1
ATOM 2725 O O . PHE A 1 336 ? -34.608 4.524 -11.965 1.00 65.75 336 PHE A O 1
ATOM 2732 N N . ALA A 1 337 ? -34.915 3.363 -10.075 1.00 65.12 337 ALA A N 1
ATOM 2733 C CA . ALA A 1 337 ? -34.613 4.493 -9.185 1.00 65.12 337 ALA A CA 1
ATOM 2734 C C . ALA A 1 337 ? -33.216 5.104 -9.423 1.00 65.12 337 ALA A C 1
ATOM 2736 O O . ALA A 1 337 ? -33.080 6.316 -9.488 1.00 65.12 337 ALA A O 1
ATOM 2737 N N . ALA A 1 338 ? -32.195 4.268 -9.636 1.00 62.66 338 ALA A N 1
ATOM 2738 C CA . ALA A 1 338 ? -30.832 4.741 -9.891 1.00 62.66 338 ALA A CA 1
ATOM 2739 C C . ALA A 1 338 ? -30.644 5.313 -11.313 1.00 62.66 338 ALA A C 1
ATOM 2741 O O . ALA A 1 338 ? -29.653 5.986 -11.582 1.00 62.66 338 ALA A O 1
ATOM 2742 N N . ALA A 1 339 ? -31.577 5.054 -12.238 1.00 68.94 339 ALA A N 1
ATOM 2743 C CA . ALA A 1 339 ? -31.561 5.672 -13.562 1.00 68.94 339 ALA A CA 1
ATOM 2744 C C . ALA A 1 339 ? -32.059 7.129 -13.524 1.00 68.94 339 ALA A C 1
ATOM 2746 O O . ALA A 1 339 ? -31.591 7.938 -14.325 1.00 68.94 339 ALA A O 1
ATOM 2747 N N . ASP A 1 340 ? -32.956 7.462 -12.590 1.00 72.31 340 ASP A N 1
ATOM 2748 C CA . ASP A 1 340 ? -33.420 8.836 -12.363 1.00 72.31 340 ASP A CA 1
ATOM 2749 C C . ASP A 1 340 ? -32.303 9.695 -11.730 1.00 72.31 340 ASP A C 1
ATOM 2751 O O . ASP A 1 340 ? -32.079 10.822 -12.168 1.00 72.31 340 ASP A O 1
ATOM 2755 N N . ASP A 1 341 ? -31.526 9.136 -10.792 1.00 69.31 341 ASP A N 1
ATOM 2756 C CA . ASP A 1 341 ? -30.359 9.813 -10.194 1.00 69.31 341 ASP A CA 1
ATOM 2757 C C . ASP A 1 341 ? -29.271 10.131 -11.246 1.00 69.31 341 ASP A C 1
ATOM 2759 O O . ASP A 1 341 ? -28.721 11.232 -11.271 1.00 69.31 341 ASP A O 1
ATOM 2763 N N . ILE A 1 342 ? -28.991 9.210 -12.183 1.00 70.81 342 ILE A N 1
ATOM 2764 C CA . ILE A 1 342 ? -28.068 9.483 -13.304 1.00 70.81 342 ILE A CA 1
ATOM 2765 C C . ILE A 1 342 ? -28.624 10.566 -14.237 1.00 70.81 342 ILE A C 1
ATOM 2767 O O . ILE A 1 342 ? -27.860 11.390 -14.739 1.00 70.81 342 ILE A O 1
ATOM 2771 N N . ALA A 1 343 ? -29.939 10.584 -14.480 1.00 75.38 343 ALA A N 1
ATOM 2772 C CA . ALA A 1 343 ? -30.557 11.622 -15.299 1.00 75.38 343 ALA A CA 1
ATOM 2773 C C . ALA A 1 343 ? -30.396 13.014 -14.662 1.00 75.38 343 ALA A C 1
ATOM 2775 O O . ALA A 1 343 ? -30.081 13.960 -15.382 1.00 75.38 343 ALA A O 1
ATOM 2776 N N . TYR A 1 344 ? -30.510 13.119 -13.332 1.00 76.56 344 TYR A N 1
ATOM 2777 C CA . TYR A 1 344 ? -30.234 14.351 -12.585 1.00 76.56 344 TYR A CA 1
ATOM 2778 C C . TYR A 1 344 ? -28.780 14.823 -12.754 1.00 76.56 344 TYR A C 1
ATOM 2780 O O . TYR A 1 344 ? -28.545 15.966 -13.143 1.00 76.56 344 TYR A O 1
ATOM 2788 N N . VAL A 1 345 ? -27.793 13.938 -12.554 1.00 69.50 345 VAL A N 1
ATOM 2789 C CA . VAL A 1 345 ? -26.365 14.282 -12.741 1.00 69.50 345 VAL A CA 1
ATOM 2790 C C . VAL A 1 345 ? -26.074 14.704 -14.188 1.00 69.50 345 VAL A C 1
ATOM 2792 O O . VAL A 1 345 ? -25.295 15.626 -14.430 1.00 69.50 345 VAL A O 1
ATOM 2795 N N . LYS A 1 346 ? -26.737 14.074 -15.169 1.00 78.38 346 LYS A N 1
ATOM 2796 C CA . LYS A 1 346 ? -26.630 14.444 -16.588 1.00 78.38 346 LYS A CA 1
ATOM 2797 C C . LYS A 1 346 ? -27.225 15.831 -16.879 1.00 78.38 346 LYS A C 1
ATOM 2799 O O . LYS A 1 346 ? -26.700 16.540 -17.736 1.00 78.38 346 LYS A O 1
ATOM 2804 N N . GLU A 1 347 ? -28.286 16.223 -16.174 1.00 82.38 347 GLU A N 1
ATOM 2805 C CA . GLU A 1 347 ? -28.891 17.557 -16.262 1.00 82.38 347 GLU A CA 1
ATOM 2806 C C . GLU A 1 347 ? -27.984 18.628 -15.630 1.00 82.38 347 GLU A C 1
ATOM 2808 O O . GLU A 1 347 ? -27.680 19.623 -16.292 1.00 82.38 347 GLU A O 1
ATOM 2813 N N . GLU A 1 348 ? -27.446 18.399 -14.423 1.00 75.25 348 GLU A N 1
ATOM 2814 C CA . GLU A 1 348 ? -26.475 19.313 -13.794 1.00 75.25 348 GLU A CA 1
ATOM 2815 C C . GLU A 1 348 ? -25.226 19.520 -14.666 1.00 75.25 348 GLU A C 1
ATOM 2817 O O . GLU A 1 348 ? -24.856 20.666 -14.945 1.00 75.25 348 GLU A O 1
ATOM 2822 N N . ALA A 1 349 ? -24.629 18.441 -15.185 1.00 71.69 349 ALA A N 1
ATOM 2823 C CA . ALA A 1 349 ? -23.505 18.510 -16.122 1.00 71.69 349 ALA A CA 1
ATOM 2824 C C . ALA A 1 349 ? -23.831 19.336 -17.384 1.00 71.69 349 ALA A C 1
ATOM 2826 O O . ALA A 1 349 ? -22.968 20.050 -17.908 1.00 71.69 349 ALA A O 1
ATOM 2827 N N . GLY A 1 350 ? -25.083 19.282 -17.851 1.00 80.56 350 GLY A N 1
ATOM 2828 C CA . GLY A 1 350 ? -25.593 20.111 -18.942 1.00 80.56 350 GLY A CA 1
ATOM 2829 C C . GLY A 1 350 ? -25.616 21.594 -18.575 1.00 80.56 350 GLY A C 1
ATOM 2830 O O . GLY A 1 350 ? -25.040 22.415 -19.292 1.00 80.56 350 GLY A O 1
ATOM 2831 N N . THR A 1 351 ? -26.201 21.944 -17.425 1.00 79.69 351 THR A N 1
ATOM 2832 C CA . THR A 1 351 ? -26.250 23.342 -16.952 1.00 79.69 351 THR A CA 1
ATOM 2833 C C . THR A 1 351 ? -24.857 23.933 -16.722 1.00 79.69 351 THR A C 1
ATOM 2835 O O . THR A 1 351 ? -24.603 25.093 -17.060 1.00 79.69 351 THR A O 1
ATOM 2838 N N . PHE A 1 352 ? -23.917 23.127 -16.221 1.00 73.44 352 PHE A N 1
ATOM 2839 C CA . PHE A 1 352 ? -22.533 23.541 -16.032 1.00 73.44 352 PHE A CA 1
ATOM 2840 C C . PHE A 1 352 ? -21.816 23.758 -17.374 1.00 73.44 352 PHE A C 1
ATOM 2842 O O . PHE A 1 352 ? -21.085 24.736 -17.538 1.00 73.44 352 PHE A O 1
ATOM 2849 N N . HIS A 1 353 ? -22.081 22.920 -18.381 1.00 80.19 353 HIS A N 1
ATOM 2850 C CA . HIS A 1 353 ? -21.564 23.133 -19.732 1.00 80.19 353 HIS A CA 1
ATOM 2851 C C . HIS A 1 353 ? -22.075 24.438 -20.362 1.00 80.19 353 HIS A C 1
ATOM 2853 O O . HIS A 1 353 ? -21.286 25.190 -20.939 1.00 80.19 353 HIS A O 1
ATOM 2859 N N . GLU A 1 354 ? -23.367 24.753 -20.219 1.00 80.81 354 GLU A N 1
ATOM 2860 C CA . GLU A 1 354 ? -23.929 26.028 -20.687 1.00 80.81 354 GLU A CA 1
ATOM 2861 C C . GLU A 1 354 ? -23.303 27.240 -19.981 1.00 80.81 354 GLU A C 1
ATOM 2863 O O . GLU A 1 354 ? -23.051 28.267 -20.618 1.00 80.81 354 GLU A O 1
ATOM 2868 N N . PHE A 1 355 ? -23.007 27.121 -18.683 1.00 79.88 355 PHE A N 1
ATOM 2869 C CA . PHE A 1 355 ? -22.275 28.142 -17.935 1.00 79.88 355 PHE A CA 1
ATOM 2870 C C . PHE A 1 355 ? -20.860 28.354 -18.500 1.00 79.88 355 PHE A C 1
ATOM 2872 O O . PHE A 1 355 ? -20.497 29.491 -18.809 1.00 79.88 355 PHE A O 1
ATOM 2879 N N . LEU A 1 356 ? -20.092 27.282 -18.740 1.00 75.94 356 LEU A N 1
ATOM 2880 C CA . LEU A 1 356 ? -18.764 27.380 -19.363 1.00 75.94 356 LEU A CA 1
ATOM 2881 C C . LEU A 1 356 ? -18.824 28.000 -20.771 1.00 75.94 356 LEU A C 1
ATOM 2883 O O . LEU A 1 356 ? -17.974 28.820 -21.118 1.00 75.94 356 LEU A O 1
ATOM 2887 N N . GLN A 1 357 ? -19.842 27.671 -21.577 1.00 79.56 357 GLN A N 1
ATOM 2888 C CA . GLN A 1 357 ? -20.050 28.311 -22.882 1.00 79.56 357 GLN A CA 1
ATOM 2889 C C . GLN A 1 357 ? -20.375 29.810 -22.777 1.00 79.56 357 GLN A C 1
ATOM 2891 O O . GLN A 1 357 ? -20.065 30.559 -23.704 1.00 79.56 357 GLN A O 1
ATOM 2896 N N . ARG A 1 358 ? -21.016 30.258 -21.690 1.00 78.62 358 ARG A N 1
ATOM 2897 C CA . ARG A 1 358 ? -21.312 31.679 -21.453 1.00 78.62 358 ARG A CA 1
ATOM 2898 C C . ARG A 1 358 ? -20.041 32.449 -21.105 1.00 78.62 358 ARG A C 1
ATOM 2900 O O . ARG A 1 358 ? -19.747 33.433 -21.778 1.00 78.62 358 ARG A O 1
ATOM 2907 N N . VAL A 1 359 ? -19.240 31.926 -20.174 1.00 73.69 359 VAL A N 1
ATOM 2908 C CA . VAL A 1 359 ? -17.925 32.486 -19.814 1.00 73.69 359 VAL A CA 1
ATOM 2909 C C . VAL A 1 359 ? -17.016 32.584 -21.047 1.00 73.69 359 VAL A C 1
ATOM 2911 O O . VAL A 1 359 ? -16.441 33.636 -21.300 1.00 73.69 359 VAL A O 1
ATOM 2914 N N . ALA A 1 360 ? -16.964 31.537 -21.880 1.00 73.44 360 ALA A N 1
ATOM 2915 C CA . ALA A 1 360 ? -16.180 31.526 -23.121 1.00 73.44 360 ALA A CA 1
ATOM 2916 C C . ALA A 1 360 ? -16.703 32.471 -24.229 1.00 73.44 360 ALA A C 1
ATOM 2918 O O . ALA A 1 360 ? -15.990 32.736 -25.199 1.00 73.44 360 ALA A O 1
ATOM 2919 N N . LYS A 1 361 ? -17.949 32.958 -24.135 1.00 76.25 361 LYS A N 1
ATOM 2920 C CA . LYS A 1 361 ? -18.497 33.985 -25.040 1.00 76.25 361 LYS A CA 1
ATOM 2921 C C . LYS A 1 361 ? -18.194 35.391 -24.538 1.0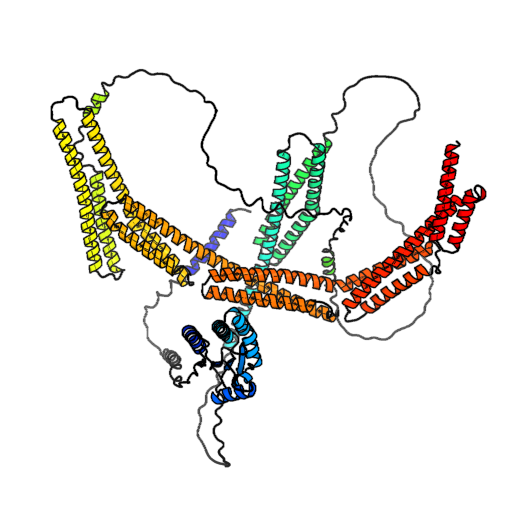0 76.25 361 LYS A C 1
ATOM 2923 O O . LYS A 1 361 ? -17.815 36.231 -25.349 1.00 76.25 361 LYS A O 1
ATOM 2928 N N . GLU A 1 362 ? -18.327 35.626 -23.234 1.00 71.88 362 GLU A N 1
ATOM 2929 C CA . GLU A 1 362 ? -18.020 36.910 -22.591 1.00 71.88 362 GLU A CA 1
ATOM 2930 C C . GLU A 1 362 ? -16.541 37.281 -22.800 1.00 71.88 362 GLU A C 1
ATOM 2932 O O . GLU A 1 362 ? -16.259 38.322 -23.392 1.00 71.88 362 GLU A O 1
ATOM 2937 N N . THR A 1 363 ? -15.605 36.368 -22.505 1.00 66.25 363 THR A N 1
ATOM 2938 C CA . THR A 1 363 ? -14.156 36.582 -22.724 1.00 66.25 363 THR A CA 1
ATOM 2939 C C . THR A 1 363 ? -13.757 36.796 -24.189 1.00 66.25 363 THR A C 1
ATOM 2941 O O . THR A 1 363 ? -12.668 37.292 -24.479 1.00 66.25 363 THR A O 1
ATOM 2944 N N . ARG A 1 364 ? -14.616 36.427 -25.149 1.00 67.06 364 ARG A N 1
ATOM 2945 C CA . ARG A 1 364 ? -14.345 36.593 -26.585 1.00 67.06 364 ARG A CA 1
ATOM 2946 C C . ARG A 1 364 ? -14.856 37.919 -27.148 1.00 67.06 364 ARG A C 1
ATOM 2948 O O . ARG A 1 364 ? -14.366 38.338 -28.194 1.00 67.06 364 ARG A O 1
ATOM 2955 N N . PHE A 1 365 ? -15.823 38.558 -26.487 1.00 56.44 365 PHE A N 1
ATOM 2956 C CA . PHE A 1 365 ? -16.469 39.783 -26.970 1.00 56.44 365 PHE A CA 1
ATOM 2957 C C . PHE A 1 365 ? -15.601 41.030 -26.724 1.00 56.44 365 PHE A C 1
ATOM 2959 O O . PHE A 1 365 ? -15.519 41.917 -27.571 1.00 56.44 365 PHE A O 1
ATOM 2966 N N . GLU A 1 366 ? -14.856 41.057 -25.616 1.00 57.06 366 GLU A N 1
ATOM 2967 C CA . GLU A 1 366 ? -13.972 42.176 -25.248 1.00 57.06 366 GLU A CA 1
ATOM 2968 C C . GLU A 1 366 ? -12.815 42.383 -26.248 1.00 57.06 366 GLU A C 1
ATOM 2970 O O . GLU A 1 366 ? -12.367 43.509 -26.466 1.00 57.06 366 GLU A O 1
ATOM 2975 N N . ARG A 1 367 ? -12.389 41.326 -26.961 1.00 58.16 367 ARG A N 1
ATOM 2976 C CA . ARG A 1 367 ? -11.358 41.409 -28.017 1.00 58.16 367 ARG A CA 1
ATOM 2977 C C . ARG A 1 367 ? -11.775 42.219 -29.255 1.00 58.16 367 ARG A C 1
ATOM 2979 O O . ARG A 1 367 ? -10.890 42.587 -30.025 1.00 58.16 367 ARG A O 1
ATOM 2986 N N . THR A 1 368 ? -13.068 42.467 -29.502 1.00 53.38 368 THR A N 1
ATOM 2987 C CA . THR A 1 368 ? -13.525 43.096 -30.762 1.00 53.38 368 THR A CA 1
ATOM 2988 C C . THR A 1 368 ? -13.874 44.579 -30.674 1.00 53.38 368 THR A C 1
ATOM 2990 O O . THR A 1 368 ? -13.805 45.258 -31.700 1.00 53.38 368 THR A O 1
ATOM 2993 N N . ASP A 1 369 ? -14.189 45.102 -29.487 1.00 53.50 369 ASP A N 1
ATOM 2994 C CA . ASP A 1 369 ? -14.668 46.487 -29.347 1.00 53.50 369 ASP A CA 1
ATOM 2995 C C . ASP A 1 369 ? -13.552 47.495 -29.003 1.00 53.50 369 ASP A C 1
ATOM 2997 O O . ASP A 1 369 ? -13.643 48.664 -29.375 1.00 53.50 369 ASP A O 1
ATOM 3001 N N . GLY A 1 370 ? -12.432 47.051 -28.420 1.00 49.41 370 GLY A N 1
ATOM 3002 C CA . GLY A 1 370 ? -11.317 47.919 -28.002 1.00 49.41 370 GLY A CA 1
ATOM 3003 C C . GLY A 1 370 ? -10.454 48.550 -29.114 1.00 49.41 370 GLY A C 1
ATOM 3004 O O . GLY A 1 370 ? -9.435 49.163 -28.805 1.00 49.41 370 GLY A O 1
ATOM 3005 N N . HIS A 1 371 ? -10.797 48.403 -30.402 1.00 52.19 371 HIS A N 1
ATOM 3006 C CA . HIS A 1 371 ? -9.913 48.780 -31.524 1.00 52.19 371 HIS A CA 1
ATOM 3007 C C . HIS A 1 371 ? -10.462 49.863 -32.478 1.00 52.19 371 HIS A C 1
ATOM 3009 O O . HIS A 1 371 ? -9.997 49.966 -33.615 1.00 52.19 371 HIS A O 1
ATOM 3015 N N . LYS A 1 372 ? -11.457 50.668 -32.066 1.00 49.56 372 LYS A N 1
ATOM 3016 C CA . LYS A 1 372 ? -12.087 51.676 -32.953 1.00 49.56 372 LYS A CA 1
ATOM 3017 C C . LYS A 1 372 ? -11.823 53.155 -32.650 1.00 49.56 372 LYS A C 1
ATOM 3019 O O . LYS A 1 372 ? -11.959 53.953 -33.575 1.00 49.56 372 LYS A O 1
ATOM 3024 N N . ASP A 1 373 ? -11.364 53.521 -31.452 1.00 49.81 373 ASP A N 1
ATOM 3025 C CA . ASP A 1 373 ? -11.425 54.928 -31.005 1.00 49.81 373 ASP A CA 1
ATOM 3026 C C . ASP A 1 373 ? -10.088 55.709 -31.023 1.00 49.81 373 ASP A C 1
ATOM 3028 O O . ASP A 1 373 ? -10.033 56.862 -30.601 1.00 49.81 373 ASP A O 1
ATOM 3032 N N . SER A 1 374 ? -8.998 55.150 -31.566 1.00 46.75 374 SER A N 1
ATOM 3033 C CA . SER A 1 374 ? -7.662 55.787 -31.571 1.00 46.75 374 SER A CA 1
ATOM 3034 C C . SER A 1 374 ? -7.260 56.477 -32.892 1.00 46.75 374 SER A C 1
ATOM 3036 O O . SER A 1 374 ? -6.175 56.244 -33.430 1.00 46.75 374 SER A O 1
ATOM 3038 N N . LYS A 1 375 ? -8.095 57.393 -33.413 1.00 47.03 375 LYS A N 1
ATOM 3039 C CA . LYS A 1 375 ? -7.687 58.351 -34.471 1.00 47.03 375 LYS A CA 1
ATOM 3040 C C . LYS A 1 375 ? -8.259 59.762 -34.271 1.00 47.03 375 LYS A C 1
ATOM 3042 O O . LYS A 1 375 ? -9.408 60.016 -34.617 1.00 47.03 375 LYS A O 1
ATOM 3047 N N . GLY A 1 376 ? -7.415 60.705 -33.839 1.00 39.22 376 GLY A N 1
ATOM 3048 C CA . GLY A 1 376 ? -7.729 62.141 -33.829 1.00 39.22 376 GLY A CA 1
ATOM 3049 C C . GLY A 1 376 ? -6.515 63.045 -33.553 1.00 39.22 376 GLY A C 1
ATOM 3050 O O . GLY A 1 376 ? -5.802 62.802 -32.590 1.00 39.22 376 GLY A O 1
ATOM 3051 N N . SER A 1 377 ? -6.349 64.094 -34.378 1.00 37.22 377 SER A N 1
ATOM 3052 C CA . SER A 1 377 ? -5.342 65.189 -34.332 1.00 37.22 377 SER A CA 1
ATOM 3053 C C . SER A 1 377 ? -3.852 64.802 -34.482 1.00 37.22 377 SER A C 1
ATOM 3055 O O . SER A 1 377 ? -3.350 63.983 -33.727 1.00 37.22 377 SER A O 1
ATOM 3057 N N . SER A 1 378 ? -3.115 65.214 -35.531 1.00 39.72 378 SER A N 1
ATOM 3058 C CA . SER A 1 378 ? -2.693 66.576 -35.981 1.00 39.72 378 SER A CA 1
ATOM 3059 C C . SER A 1 378 ? -1.447 67.085 -35.209 1.00 39.72 378 SER A C 1
ATOM 3061 O O . SER A 1 378 ? -1.312 66.779 -34.031 1.00 39.72 378 SER A O 1
ATOM 3063 N N . ASP A 1 379 ? -0.430 67.758 -35.776 1.00 38.56 379 ASP A N 1
ATOM 3064 C CA . ASP A 1 379 ? -0.292 68.569 -37.007 1.00 38.56 379 ASP A CA 1
ATOM 3065 C C . ASP A 1 379 ? 1.157 68.581 -37.584 1.00 38.56 379 ASP A C 1
ATOM 3067 O O . ASP A 1 379 ? 2.087 68.130 -36.918 1.00 38.56 379 ASP A O 1
ATOM 3071 N N . ARG A 1 380 ? 1.325 69.238 -38.755 1.00 34.91 380 ARG A N 1
ATOM 3072 C CA . ARG A 1 380 ? 2.567 69.711 -39.441 1.00 34.91 380 ARG A CA 1
ATOM 3073 C C . ARG A 1 380 ? 3.357 68.701 -40.294 1.00 34.91 380 ARG A C 1
ATOM 3075 O O . ARG A 1 380 ? 3.774 67.659 -39.813 1.00 34.91 380 ARG A O 1
ATOM 3082 N N . GLU A 1 381 ? 3.412 68.883 -41.625 1.00 38.06 381 GLU A N 1
ATOM 3083 C CA . GLU A 1 381 ? 4.244 69.845 -42.413 1.00 38.06 381 GLU A CA 1
ATOM 3084 C C . GLU A 1 381 ? 5.740 69.430 -42.379 1.00 38.06 381 GLU A C 1
ATOM 3086 O O . GLU A 1 381 ? 6.289 69.260 -41.300 1.00 38.06 381 GLU A O 1
ATOM 3091 N N . GLU A 1 382 ? 6.477 69.226 -43.484 1.00 38.91 382 GLU A N 1
ATOM 3092 C CA . GLU A 1 382 ? 6.295 69.664 -44.883 1.00 38.91 382 GLU A CA 1
ATOM 3093 C C . GLU A 1 382 ? 7.187 68.842 -45.871 1.00 38.91 382 GLU A C 1
ATOM 3095 O O . GLU A 1 382 ? 8.118 68.165 -45.442 1.00 38.91 382 GLU A O 1
ATOM 3100 N N . SER A 1 383 ? 6.981 69.021 -47.190 1.00 33.47 383 SER A N 1
ATOM 3101 C CA . SER A 1 383 ? 7.995 68.905 -48.277 1.00 33.47 383 SER A CA 1
ATOM 3102 C C . SER A 1 383 ? 8.155 67.612 -49.137 1.00 33.47 383 SER A C 1
ATOM 3104 O O . SER A 1 383 ? 8.870 66.679 -48.788 1.00 33.47 383 SER A O 1
ATOM 3106 N N . VAL A 1 384 ? 7.601 67.705 -50.364 1.00 37.78 384 VAL A N 1
ATOM 3107 C CA . VAL A 1 384 ? 8.196 67.356 -51.692 1.00 37.78 384 VAL A CA 1
ATOM 3108 C C . VAL A 1 384 ? 8.283 65.886 -52.194 1.00 37.78 384 VAL A C 1
ATOM 3110 O O . VAL A 1 384 ? 9.119 65.109 -51.761 1.00 37.78 384 VAL A O 1
ATOM 3113 N N . GLU A 1 385 ? 7.444 65.604 -53.216 1.00 38.31 385 GLU A N 1
ATOM 3114 C CA . GLU A 1 385 ? 7.663 64.921 -54.532 1.00 38.31 385 GLU A CA 1
ATOM 3115 C C . GLU A 1 385 ? 8.537 63.625 -54.640 1.00 38.31 385 GLU A C 1
ATOM 3117 O O . GLU A 1 385 ? 9.576 63.501 -54.015 1.00 38.31 385 GLU A O 1
ATOM 3122 N N . HIS A 1 386 ? 8.264 62.614 -55.493 1.00 33.97 386 HIS A N 1
ATOM 3123 C CA . HIS A 1 386 ? 7.587 62.625 -56.804 1.00 33.97 386 HIS A CA 1
ATOM 3124 C C . HIS A 1 386 ? 7.134 61.210 -57.299 1.00 33.97 386 HIS A C 1
ATOM 3126 O O . HIS A 1 386 ? 7.882 60.247 -57.192 1.00 33.97 386 HIS A O 1
ATOM 3132 N N . ALA A 1 387 ? 5.948 61.146 -57.927 1.00 38.88 387 ALA A N 1
ATOM 3133 C CA . ALA A 1 387 ? 5.469 60.282 -59.039 1.00 38.88 387 ALA A CA 1
ATOM 3134 C C . ALA A 1 387 ? 5.630 58.725 -59.138 1.00 38.88 387 ALA A C 1
ATOM 3136 O O . ALA A 1 387 ? 6.721 58.173 -59.073 1.00 38.88 387 ALA A O 1
ATOM 3137 N N . ILE A 1 388 ? 4.509 58.113 -59.599 1.00 35.84 388 ILE A N 1
ATOM 3138 C CA . ILE A 1 388 ? 4.247 56.851 -60.371 1.00 35.84 388 ILE A CA 1
ATOM 3139 C C . ILE A 1 388 ? 3.306 55.906 -59.576 1.00 35.84 388 ILE A C 1
ATOM 3141 O O . ILE A 1 388 ? 3.767 55.245 -58.659 1.00 35.84 388 ILE A O 1
ATOM 3145 N N . ARG A 1 389 ? 1.962 55.893 -59.713 1.00 39.06 389 ARG A N 1
ATOM 3146 C CA . ARG A 1 389 ? 0.982 55.815 -60.844 1.00 39.06 389 ARG A CA 1
ATOM 3147 C C . ARG A 1 389 ? 0.552 54.359 -61.168 1.00 39.06 389 ARG A C 1
ATOM 3149 O O . ARG A 1 389 ? 1.414 53.511 -61.347 1.00 39.06 389 ARG A O 1
ATOM 3156 N N . ILE A 1 390 ? -0.763 54.183 -61.408 1.00 36.69 390 ILE A N 1
ATOM 3157 C CA . ILE A 1 390 ? -1.513 53.002 -61.924 1.00 36.69 390 ILE A CA 1
ATOM 3158 C C . ILE A 1 390 ? -1.922 51.975 -60.845 1.00 36.69 390 ILE A C 1
ATOM 3160 O O . ILE A 1 390 ? -1.076 51.568 -60.060 1.00 36.69 390 ILE A O 1
ATOM 3164 N N . ASP A 1 391 ? -3.145 51.428 -60.806 1.00 37.34 391 ASP A N 1
ATOM 3165 C CA . ASP A 1 391 ? -4.506 51.971 -61.041 1.00 37.34 391 ASP A CA 1
ATOM 3166 C C . ASP A 1 391 ? -5.516 51.012 -60.356 1.00 37.34 391 ASP A C 1
ATOM 3168 O O . ASP A 1 391 ? -5.137 49.935 -59.892 1.00 37.34 391 ASP A O 1
ATOM 3172 N N . HIS A 1 392 ? -6.780 51.413 -60.248 1.00 39.56 392 HIS A N 1
ATOM 3173 C CA . HIS A 1 392 ? -7.815 50.780 -59.424 1.00 39.56 392 HIS A CA 1
ATOM 3174 C C . HIS A 1 392 ? -8.701 49.767 -60.193 1.00 39.56 392 HIS A C 1
ATOM 3176 O O . HIS A 1 392 ? -8.417 49.414 -61.335 1.00 39.56 392 HIS A O 1
ATOM 3182 N N . HIS A 1 393 ? -9.832 49.402 -59.564 1.00 35.91 393 HIS A N 1
ATOM 3183 C CA . HIS A 1 393 ? -11.038 48.784 -60.149 1.00 35.91 393 HIS A CA 1
ATOM 3184 C C . HIS A 1 393 ? -11.018 47.289 -60.543 1.00 35.91 393 HIS A C 1
ATOM 3186 O O . HIS A 1 393 ? -10.050 46.779 -61.090 1.00 35.91 393 HIS A O 1
ATOM 3192 N N . ASP A 1 394 ? -12.114 46.534 -60.371 1.00 37.12 394 ASP A N 1
ATOM 3193 C CA . ASP A 1 394 ? -13.326 46.697 -59.530 1.00 37.12 394 ASP A CA 1
ATOM 3194 C C . ASP A 1 394 ? -14.146 45.387 -59.597 1.00 37.12 394 ASP A C 1
ATOM 3196 O O . ASP A 1 394 ? -14.031 44.683 -60.597 1.00 37.12 394 ASP A O 1
ATOM 3200 N N . ARG A 1 395 ? -15.091 45.183 -58.653 1.00 37.62 395 ARG A N 1
ATOM 3201 C CA . ARG A 1 395 ? -16.367 44.428 -58.845 1.00 37.62 395 ARG A CA 1
ATOM 3202 C C . ARG A 1 395 ? -16.299 42.910 -59.117 1.00 37.62 395 ARG A C 1
ATOM 3204 O O . ARG A 1 395 ? -15.310 42.388 -59.601 1.00 37.62 395 ARG A O 1
ATOM 3211 N N . MET A 1 396 ? -17.373 42.135 -58.934 1.00 37.78 396 MET A N 1
ATOM 3212 C CA . MET A 1 396 ? -18.509 42.102 -57.978 1.00 37.78 396 MET A CA 1
ATOM 3213 C C . MET A 1 396 ? -19.208 40.736 -58.200 1.00 37.78 396 MET A C 1
ATOM 3215 O O . MET A 1 396 ? -18.944 40.106 -59.218 1.00 37.78 396 MET A O 1
ATOM 3219 N N . ASP A 1 397 ? -20.070 40.305 -57.272 1.00 40.31 397 ASP A N 1
ATOM 3220 C CA . ASP A 1 397 ? -21.301 39.493 -57.451 1.00 40.31 397 ASP A CA 1
ATOM 3221 C C . ASP A 1 397 ? -21.466 38.628 -58.738 1.00 40.31 397 ASP A C 1
ATOM 3223 O O . ASP A 1 397 ? -21.386 39.120 -59.858 1.00 40.31 397 ASP A O 1
ATOM 3227 N N . HIS A 1 398 ? -21.888 37.354 -58.695 1.00 39.22 398 HIS A N 1
ATOM 3228 C CA . HIS A 1 398 ? -23.174 36.925 -58.120 1.00 39.22 398 HIS A CA 1
ATOM 3229 C C . HIS A 1 398 ? -23.424 35.396 -58.272 1.00 39.22 398 HIS A C 1
ATOM 3231 O O . HIS A 1 398 ? -22.877 34.761 -59.166 1.00 39.22 398 HIS A O 1
ATOM 3237 N N . HIS A 1 399 ? -24.360 34.878 -57.463 1.00 36.47 399 HIS A N 1
ATOM 3238 C CA . HIS A 1 399 ? -25.325 33.784 -57.723 1.00 36.47 399 HIS A CA 1
ATOM 3239 C C . HIS A 1 399 ? -24.922 32.379 -58.254 1.00 36.47 399 HIS A C 1
ATOM 3241 O O . HIS A 1 399 ? -24.581 32.187 -59.412 1.00 36.47 399 HIS A O 1
ATOM 3247 N N . ASP A 1 400 ? -25.231 31.383 -57.408 1.00 39.53 400 ASP A N 1
ATOM 3248 C CA . ASP A 1 400 ? -26.259 30.333 -57.607 1.00 39.53 400 ASP A CA 1
ATOM 3249 C C . ASP A 1 400 ? -26.274 29.353 -58.811 1.00 39.53 400 ASP A C 1
ATOM 3251 O O . ASP A 1 400 ? -26.206 29.729 -59.976 1.00 39.53 400 ASP A O 1
ATOM 3255 N N . ARG A 1 401 ? -26.688 28.119 -58.450 1.00 38.00 401 ARG A N 1
ATOM 3256 C CA . ARG A 1 401 ? -27.410 27.062 -59.211 1.00 38.00 401 ARG A CA 1
ATOM 3257 C C . ARG A 1 401 ? -26.672 25.915 -59.939 1.00 38.00 401 ARG A C 1
ATOM 3259 O O . ARG A 1 401 ? -26.032 26.083 -60.965 1.00 38.00 401 ARG A O 1
ATOM 3266 N N . MET A 1 402 ? -27.105 24.722 -59.499 1.00 34.22 402 MET A N 1
ATOM 3267 C CA . MET A 1 402 ? -27.584 23.550 -60.267 1.00 34.22 402 MET A CA 1
ATOM 3268 C C . MET A 1 402 ? -26.640 22.392 -60.656 1.00 34.22 402 MET A C 1
ATOM 3270 O O . MET A 1 402 ? -25.903 22.449 -61.628 1.00 34.22 402 MET A O 1
ATOM 3274 N N . ASP A 1 403 ? -26.789 21.284 -59.915 1.00 40.69 403 ASP A N 1
ATOM 3275 C CA . ASP A 1 403 ? -27.529 20.058 -60.305 1.00 40.69 403 ASP A CA 1
ATOM 3276 C C . ASP A 1 403 ? -27.371 19.436 -61.722 1.00 40.69 403 ASP A C 1
ATOM 3278 O O . ASP A 1 403 ? -27.743 20.050 -62.718 1.00 40.69 403 ASP A O 1
ATOM 3282 N N . ARG A 1 404 ? -27.081 18.111 -61.732 1.00 38.72 404 ARG A N 1
ATOM 3283 C CA . ARG A 1 404 ? -27.292 17.078 -62.799 1.00 38.72 404 ARG A CA 1
ATOM 3284 C C . ARG A 1 404 ? -26.431 17.199 -64.078 1.00 38.72 404 ARG A C 1
ATOM 3286 O O . ARG A 1 404 ? -26.236 18.282 -64.595 1.00 38.72 404 ARG A O 1
ATOM 3293 N N . HIS A 1 405 ? -25.894 16.150 -64.711 1.00 35.59 405 HIS A N 1
ATOM 3294 C CA . HIS A 1 405 ? -26.286 14.742 -64.946 1.00 35.59 405 HIS A CA 1
ATOM 3295 C C . HIS A 1 405 ? -25.003 13.870 -65.051 1.00 35.59 405 HIS A C 1
ATOM 3297 O O . HIS A 1 405 ? -23.932 14.398 -65.323 1.00 35.59 405 HIS A O 1
ATOM 3303 N N . GLU A 1 406 ? -24.954 12.578 -64.709 1.00 39.28 406 GLU A N 1
ATOM 3304 C CA . GLU A 1 406 ? -25.594 11.383 -65.308 1.00 39.28 406 GLU A CA 1
ATOM 3305 C C . GLU A 1 406 ? -25.123 11.004 -66.743 1.00 39.28 406 GLU A C 1
ATOM 3307 O O . GLU A 1 406 ? -25.436 11.690 -67.710 1.00 39.28 406 GLU A O 1
ATOM 3312 N N . ARG A 1 407 ? -24.502 9.809 -66.847 1.00 39.62 407 ARG A N 1
ATOM 3313 C CA . ARG A 1 407 ? -24.201 8.968 -68.042 1.00 39.62 407 ARG A CA 1
ATOM 3314 C C . ARG A 1 407 ? -23.091 9.394 -69.019 1.00 39.62 407 ARG A C 1
ATOM 3316 O O . ARG A 1 407 ? -23.064 10.511 -69.510 1.00 39.62 407 ARG A O 1
ATOM 3323 N N . VAL A 1 408 ? -22.295 8.400 -69.441 1.00 37.81 408 VAL A N 1
ATOM 3324 C CA . VAL A 1 408 ? -22.423 7.736 -70.763 1.00 37.81 408 VAL A CA 1
ATOM 3325 C C . VAL A 1 408 ? -21.752 6.350 -70.717 1.00 37.81 408 VAL A C 1
ATOM 3327 O O . VAL A 1 408 ? -20.598 6.227 -70.318 1.00 37.81 408 VAL A O 1
ATOM 3330 N N . ASP A 1 409 ? -22.476 5.314 -71.155 1.00 45.09 409 ASP A N 1
ATOM 3331 C CA . ASP A 1 409 ? -21.949 3.969 -71.437 1.00 45.09 409 ASP A CA 1
ATOM 3332 C C . ASP A 1 409 ? -21.234 3.897 -72.795 1.00 45.09 409 ASP A C 1
ATOM 3334 O O . ASP A 1 409 ? -21.668 4.553 -73.747 1.00 45.09 409 ASP A O 1
ATOM 3338 N N . ARG A 1 410 ? -20.231 3.008 -72.904 1.00 39.88 410 ARG A N 1
ATOM 3339 C CA . ARG A 1 410 ? -19.839 2.179 -74.079 1.00 39.88 410 ARG A CA 1
ATOM 3340 C C . ARG A 1 410 ? -18.418 1.630 -73.873 1.00 39.88 410 ARG A C 1
ATOM 3342 O O . ARG A 1 410 ? -17.571 2.350 -73.370 1.00 39.88 410 ARG A O 1
ATOM 3349 N N . HIS A 1 411 ? -17.992 0.474 -74.371 1.00 36.34 411 HIS A N 1
ATOM 3350 C CA . HIS A 1 411 ? -18.572 -0.825 -74.739 1.00 36.34 411 HIS A CA 1
ATOM 3351 C C . HIS A 1 411 ? -17.409 -1.608 -75.395 1.00 36.34 411 HIS A C 1
ATOM 3353 O O . HIS A 1 411 ? -16.693 -1.046 -76.216 1.00 36.34 411 HIS A O 1
ATOM 3359 N N . GLU A 1 412 ? -17.319 -2.906 -75.102 1.00 37.38 412 GLU A N 1
ATOM 3360 C CA . GLU A 1 412 ? -16.832 -3.983 -75.988 1.00 37.38 412 GLU A CA 1
ATOM 3361 C C . GLU A 1 412 ? -15.345 -4.154 -76.404 1.00 37.38 412 GLU A C 1
ATOM 3363 O O . GLU A 1 412 ? -14.764 -3.365 -77.139 1.00 37.38 412 GLU A O 1
ATOM 3368 N N . ARG A 1 413 ? -14.882 -5.387 -76.104 1.00 38.62 413 ARG A N 1
ATOM 3369 C CA . ARG A 1 413 ? -14.007 -6.298 -76.885 1.00 38.62 413 ARG A CA 1
ATOM 3370 C C . ARG A 1 413 ? -12.520 -5.961 -77.056 1.00 38.62 413 ARG A C 1
ATOM 3372 O O . ARG A 1 413 ? -12.166 -5.027 -77.757 1.00 38.62 413 ARG A O 1
ATOM 3379 N N . VAL A 1 414 ? -11.674 -6.911 -76.635 1.00 37.84 414 VAL A N 1
ATOM 3380 C CA . VAL A 1 414 ? -11.065 -7.912 -77.547 1.00 37.84 414 VAL A CA 1
ATOM 3381 C C . VAL A 1 414 ? -10.939 -9.259 -76.813 1.00 37.84 414 VAL A C 1
ATOM 3383 O O . VAL A 1 414 ? -10.477 -9.304 -75.676 1.00 37.84 414 VAL A O 1
ATOM 3386 N N . ASP A 1 415 ? -11.332 -10.356 -77.467 1.00 41.84 415 ASP A N 1
ATOM 3387 C CA . ASP A 1 415 ? -11.115 -11.731 -76.999 1.00 41.84 415 ASP A CA 1
ATOM 3388 C C . ASP A 1 415 ? -9.641 -12.158 -77.063 1.00 41.84 415 ASP A C 1
ATOM 3390 O O . ASP A 1 415 ? -8.955 -11.884 -78.051 1.00 41.84 415 ASP A O 1
ATOM 3394 N N . ARG A 1 416 ? -9.209 -13.014 -76.124 1.00 36.81 416 ARG A N 1
ATOM 3395 C CA . ARG A 1 416 ? -8.397 -14.182 -76.510 1.00 36.81 416 ARG A CA 1
ATOM 3396 C C . ARG A 1 416 ? -8.519 -15.358 -75.544 1.00 36.81 416 ARG A C 1
ATOM 3398 O O . ARG A 1 416 ? -8.108 -15.312 -74.392 1.00 36.81 416 ARG A O 1
ATOM 3405 N N . THR A 1 417 ? -9.080 -16.430 -76.084 1.00 39.59 417 THR A N 1
ATOM 3406 C CA . THR A 1 417 ? -9.129 -17.784 -75.534 1.00 39.59 417 THR A CA 1
ATOM 3407 C C . THR A 1 417 ? -7.760 -18.463 -75.559 1.00 39.59 417 THR A C 1
ATOM 3409 O O . THR A 1 417 ? -7.075 -18.356 -76.570 1.00 39.59 417 THR A O 1
ATOM 3412 N N . GLU A 1 418 ? -7.432 -19.236 -74.519 1.00 39.19 418 GLU A N 1
ATOM 3413 C CA . GLU A 1 418 ? -7.092 -20.681 -74.558 1.00 39.19 418 GLU A CA 1
ATOM 3414 C C . GLU A 1 418 ? -6.599 -21.116 -73.159 1.00 39.19 418 GLU A C 1
ATOM 3416 O O . GLU A 1 418 ? -5.653 -20.566 -72.612 1.00 39.19 418 GLU A O 1
ATOM 3421 N N . ARG A 1 419 ? -7.383 -21.914 -72.421 1.00 39.41 419 ARG A N 1
ATOM 3422 C CA . ARG A 1 419 ? -7.293 -23.389 -72.348 1.00 39.41 419 ARG A CA 1
ATOM 3423 C C . ARG A 1 419 ? -5.937 -23.926 -71.863 1.00 39.41 419 ARG A C 1
ATOM 3425 O O . ARG A 1 419 ? -4.989 -23.972 -72.631 1.00 39.41 419 ARG A O 1
ATOM 3432 N N . ILE A 1 420 ? -5.947 -24.528 -70.671 1.00 37.81 420 ILE A N 1
ATOM 3433 C CA . ILE A 1 420 ? -5.491 -25.911 -70.435 1.00 37.81 420 ILE A CA 1
ATOM 3434 C C . ILE A 1 420 ? -6.296 -26.476 -69.254 1.00 37.81 420 ILE A C 1
ATOM 3436 O O . ILE A 1 420 ? -6.375 -25.866 -68.190 1.00 37.81 420 ILE A O 1
ATOM 3440 N N . ASP A 1 421 ? -6.913 -27.639 -69.460 1.00 38.88 421 ASP A N 1
ATOM 3441 C CA . ASP A 1 421 ? -7.570 -28.418 -68.410 1.00 38.88 421 ASP A CA 1
ATOM 3442 C C . ASP A 1 421 ? -6.549 -29.046 -67.452 1.00 38.88 421 ASP A C 1
ATOM 3444 O O . ASP A 1 421 ? -5.548 -29.615 -67.895 1.00 38.88 421 ASP A O 1
ATOM 3448 N N . ARG A 1 422 ? -6.889 -29.125 -66.158 1.00 37.59 422 ARG A N 1
ATOM 3449 C CA . ARG A 1 422 ? -6.559 -30.315 -65.356 1.00 37.59 422 ARG A CA 1
ATOM 3450 C C . ARG A 1 422 ? -7.634 -30.609 -64.314 1.00 37.59 422 ARG A C 1
ATOM 3452 O O . ARG A 1 422 ? -7.884 -29.847 -63.389 1.00 37.59 422 ARG A O 1
ATOM 3459 N N . THR A 1 423 ? -8.292 -31.745 -64.506 1.00 36.94 423 THR A N 1
ATOM 3460 C CA . THR A 1 423 ? -9.489 -32.171 -63.783 1.00 36.94 423 THR A CA 1
ATOM 3461 C C . THR A 1 423 ? -9.205 -33.054 -62.563 1.00 36.94 423 THR A C 1
ATOM 3463 O O . THR A 1 423 ? -8.631 -34.125 -62.727 1.00 36.94 423 THR A O 1
ATOM 3466 N N . LYS A 1 424 ? -9.853 -32.694 -61.443 1.00 39.09 424 LYS A N 1
ATOM 3467 C CA . LYS A 1 424 ? -10.619 -33.561 -60.510 1.00 39.09 424 LYS A CA 1
ATOM 3468 C C . LYS A 1 424 ? -9.915 -34.572 -59.569 1.00 39.09 424 LYS A C 1
ATOM 3470 O O . LYS A 1 424 ? -9.046 -35.335 -59.970 1.00 39.09 424 LYS A O 1
ATOM 3475 N N . ARG A 1 425 ? -10.601 -34.730 -58.415 1.00 35.84 425 ARG A N 1
ATOM 3476 C CA . ARG A 1 425 ? -10.545 -35.766 -57.346 1.00 35.84 425 ARG A CA 1
ATOM 3477 C C . ARG A 1 425 ? -9.486 -35.496 -56.261 1.00 35.84 425 ARG A C 1
ATOM 3479 O O . ARG A 1 425 ? -8.374 -35.131 -56.603 1.00 35.84 425 ARG A O 1
ATOM 3486 N N . MET A 1 426 ? -9.766 -35.642 -54.959 1.00 35.28 426 MET A N 1
ATOM 3487 C CA . MET A 1 426 ? -10.924 -36.213 -54.218 1.00 35.28 426 MET A CA 1
ATOM 3488 C C . MET A 1 426 ? -11.432 -35.163 -53.197 1.00 35.28 426 MET A C 1
ATOM 3490 O O . MET A 1 426 ? -10.634 -34.368 -52.725 1.00 35.28 426 MET A O 1
ATOM 3494 N N . GLN A 1 427 ? -12.733 -34.950 -52.971 1.00 41.75 427 GLN A N 1
ATOM 3495 C CA . GLN A 1 427 ? -13.617 -35.758 -52.109 1.00 41.75 427 GLN A CA 1
ATOM 3496 C C . GLN A 1 427 ? -13.008 -36.127 -50.745 1.00 41.75 427 GLN A C 1
ATOM 3498 O O . GLN A 1 427 ? -12.343 -37.151 -50.623 1.00 41.75 427 GLN A O 1
ATOM 3503 N N . HIS A 1 428 ? -13.329 -35.325 -49.727 1.00 35.84 428 HIS A N 1
ATOM 3504 C CA . HIS A 1 428 ? -13.639 -35.827 -48.391 1.00 35.84 428 HIS A CA 1
ATOM 3505 C C . HIS A 1 428 ? -14.705 -34.917 -47.770 1.00 35.84 428 HIS A C 1
ATOM 3507 O O . HIS A 1 428 ? -14.523 -33.701 -47.733 1.00 35.84 428 HIS A O 1
ATOM 3513 N N . ASP A 1 429 ? -15.816 -35.505 -47.340 1.00 44.81 429 ASP A N 1
ATOM 3514 C CA . ASP A 1 429 ? -16.769 -34.856 -46.441 1.00 44.81 429 ASP A CA 1
ATOM 3515 C C . ASP A 1 429 ? -16.221 -34.952 -45.007 1.00 44.81 429 ASP A C 1
ATOM 3517 O O . ASP A 1 429 ? -15.590 -35.956 -44.674 1.00 44.81 429 ASP A O 1
ATOM 3521 N N . GLU A 1 430 ? -16.433 -33.931 -44.174 1.00 36.66 430 GLU A N 1
ATOM 3522 C CA . GLU A 1 430 ? -17.164 -34.038 -42.895 1.00 36.66 430 GLU A CA 1
ATOM 3523 C C . GLU A 1 430 ? -17.132 -32.713 -42.102 1.00 36.66 430 GLU A C 1
ATOM 3525 O O . GLU A 1 430 ? -16.204 -31.914 -42.188 1.00 36.66 430 GLU A O 1
ATOM 3530 N N . MET A 1 431 ? -18.228 -32.489 -41.376 1.00 42.94 431 MET A N 1
ATOM 3531 C CA . MET A 1 431 ? -18.593 -31.330 -40.549 1.00 42.94 431 MET A CA 1
ATOM 3532 C C . MET A 1 431 ? -17.499 -30.789 -39.612 1.00 42.94 431 MET A C 1
ATOM 3534 O O . MET A 1 431 ? -16.873 -31.585 -38.924 1.00 42.94 431 MET A O 1
ATOM 3538 N N . VAL A 1 432 ? -17.454 -29.458 -39.428 1.00 37.56 432 VAL A N 1
ATOM 3539 C CA . VAL A 1 432 ? -17.683 -28.757 -38.135 1.00 37.56 432 VAL A CA 1
ATOM 3540 C C . VAL A 1 432 ? -18.174 -27.327 -38.446 1.00 37.56 432 VAL A C 1
ATOM 3542 O O . VAL A 1 432 ? -17.602 -26.662 -39.307 1.00 37.56 432 VAL A O 1
ATOM 3545 N N . ASP A 1 433 ? -19.218 -26.848 -37.760 1.00 41.34 433 ASP A N 1
ATOM 3546 C CA . ASP A 1 433 ? -19.704 -25.461 -37.867 1.00 41.34 433 ASP A CA 1
ATOM 3547 C C . ASP A 1 433 ? -18.710 -24.448 -37.253 1.00 41.34 433 ASP A C 1
ATOM 3549 O O . ASP A 1 433 ? -18.091 -24.711 -36.220 1.00 41.34 433 ASP A O 1
ATOM 3553 N N . HIS A 1 434 ? -18.562 -23.266 -37.861 1.00 40.62 434 HIS A N 1
ATOM 3554 C CA . HIS A 1 434 ? -17.753 -22.160 -37.327 1.00 40.62 434 HIS A CA 1
ATOM 3555 C C . HIS A 1 434 ? -18.623 -20.934 -37.017 1.00 40.62 434 HIS A C 1
ATOM 3557 O O . HIS A 1 434 ? -19.010 -20.187 -37.916 1.00 40.62 434 HIS A O 1
ATOM 3563 N N . ASP A 1 435 ? -18.869 -20.698 -35.726 1.00 47.28 435 ASP A N 1
ATOM 3564 C CA . ASP A 1 435 ? -19.453 -19.459 -35.193 1.00 47.28 435 ASP A CA 1
ATOM 3565 C C . ASP A 1 435 ? -18.392 -18.332 -35.112 1.00 47.28 435 ASP A C 1
ATOM 3567 O O . ASP A 1 435 ? -18.056 -17.823 -34.043 1.00 47.28 435 ASP A O 1
ATOM 3571 N N . GLU A 1 436 ? -17.851 -17.898 -36.255 1.00 45.41 436 GLU A N 1
ATOM 3572 C CA . GLU A 1 436 ? -16.873 -16.792 -36.338 1.00 45.41 436 GLU A CA 1
ATOM 3573 C C . GLU A 1 436 ? -17.536 -15.394 -36.351 1.00 45.41 436 GLU A C 1
ATOM 3575 O O . GLU A 1 436 ? -17.288 -14.567 -37.234 1.00 45.41 436 GLU A O 1
ATOM 3580 N N . HIS A 1 437 ? -18.412 -15.098 -35.382 1.00 45.84 437 HIS A N 1
ATOM 3581 C CA . HIS A 1 437 ? -19.060 -13.773 -35.264 1.00 45.84 437 HIS A CA 1
ATOM 3582 C C . HIS A 1 437 ? -18.958 -13.086 -33.888 1.00 45.84 437 HIS A C 1
ATOM 3584 O O . HIS A 1 437 ? -19.474 -11.979 -33.734 1.00 45.84 437 HIS A O 1
ATOM 3590 N N . ALA A 1 438 ? -18.236 -13.663 -32.920 1.00 46.50 438 ALA A N 1
ATOM 3591 C CA . ALA A 1 438 ? -17.949 -13.009 -31.635 1.00 46.50 438 ALA A CA 1
ATOM 3592 C C . ALA A 1 438 ? -16.685 -12.113 -31.674 1.00 46.50 438 ALA A C 1
ATOM 3594 O O . ALA A 1 438 ? -16.728 -10.947 -31.276 1.00 46.50 438 ALA A O 1
ATOM 3595 N N . ASP A 1 439 ? -15.580 -12.617 -32.231 1.00 45.56 439 ASP A N 1
ATOM 3596 C CA . ASP A 1 439 ? -14.230 -12.035 -32.092 1.00 45.56 439 ASP A CA 1
ATOM 3597 C C . ASP A 1 439 ? -14.018 -10.658 -32.749 1.00 45.56 439 ASP A C 1
ATOM 3599 O O . ASP A 1 439 ? -13.025 -9.972 -32.481 1.00 45.56 439 ASP A O 1
ATOM 3603 N N . HIS A 1 440 ? -14.924 -10.210 -33.625 1.00 40.94 440 HIS A N 1
ATOM 3604 C CA . HIS A 1 440 ? -14.745 -8.928 -34.313 1.00 40.94 440 HIS A CA 1
ATOM 3605 C C . HIS A 1 440 ? -15.154 -7.708 -33.459 1.00 40.94 440 HIS A C 1
ATOM 3607 O O . HIS A 1 440 ? -14.773 -6.579 -33.792 1.00 40.94 440 HIS A O 1
ATOM 3613 N N . ILE A 1 441 ? -15.893 -7.906 -32.360 1.00 47.56 441 ILE A N 1
ATOM 3614 C CA . ILE A 1 441 ? -16.325 -6.809 -31.476 1.00 47.56 441 ILE A CA 1
ATOM 3615 C C . ILE A 1 441 ? -15.221 -6.451 -30.465 1.00 47.56 441 ILE A C 1
ATOM 3617 O O . ILE A 1 441 ? -14.847 -5.281 -30.382 1.00 47.56 441 ILE A O 1
ATOM 3621 N N . GLU A 1 442 ? -14.602 -7.438 -29.804 1.00 45.41 442 GLU A N 1
ATOM 3622 C CA . GLU A 1 442 ? -13.538 -7.213 -28.801 1.00 45.41 442 GLU A CA 1
ATOM 3623 C C . GLU A 1 442 ? -12.319 -6.450 -29.357 1.00 45.41 442 GLU A C 1
ATOM 3625 O O . GLU A 1 442 ? -11.724 -5.613 -28.674 1.00 45.41 442 GLU A O 1
ATOM 3630 N N . ARG A 1 443 ? -11.972 -6.644 -30.640 1.00 45.09 443 ARG A N 1
ATOM 3631 C CA . ARG A 1 443 ? -10.850 -5.923 -31.275 1.00 45.09 443 ARG A CA 1
ATOM 3632 C C . ARG A 1 443 ? -11.052 -4.410 -31.414 1.00 45.09 443 ARG A C 1
ATOM 3634 O O . ARG A 1 443 ? -10.073 -3.718 -31.691 1.00 45.09 443 ARG A O 1
ATOM 3641 N N . LYS A 1 444 ? -12.271 -3.880 -31.256 1.00 42.16 444 LYS A N 1
ATOM 3642 C CA . LYS A 1 444 ? -12.508 -2.424 -31.290 1.00 42.16 444 LYS A CA 1
ATOM 3643 C C . LYS A 1 444 ? -12.350 -1.755 -29.927 1.00 42.16 444 LYS A C 1
ATOM 3645 O O . LYS A 1 444 ? -11.949 -0.597 -29.893 1.00 42.16 444 LYS A O 1
ATOM 3650 N N . GLU A 1 445 ? -12.591 -2.469 -28.830 1.00 44.97 445 GLU A N 1
ATOM 3651 C CA . GLU A 1 445 ? -12.473 -1.909 -27.476 1.00 44.97 445 GLU A CA 1
ATOM 3652 C C . GLU A 1 445 ? -11.000 -1.784 -27.044 1.00 44.97 445 GLU A C 1
ATOM 3654 O O . GLU A 1 445 ? -10.594 -0.759 -26.498 1.00 44.97 445 GLU A O 1
ATOM 3659 N N . ALA A 1 446 ? -10.149 -2.750 -27.415 1.00 43.56 446 ALA A N 1
ATOM 3660 C CA . ALA A 1 446 ? -8.715 -2.726 -27.098 1.00 43.56 446 ALA A CA 1
ATOM 3661 C C . ALA A 1 446 ? -7.916 -1.580 -27.767 1.00 43.56 446 ALA A C 1
ATOM 3663 O O . ALA A 1 446 ? -6.800 -1.279 -27.345 1.00 43.56 446 ALA A O 1
ATOM 3664 N N . ALA A 1 447 ? -8.456 -0.935 -28.808 1.00 44.69 447 ALA A N 1
ATOM 3665 C CA . ALA A 1 447 ? -7.771 0.134 -29.542 1.00 44.69 447 ALA A CA 1
ATOM 3666 C C . ALA A 1 447 ? -7.978 1.542 -28.945 1.00 44.69 447 ALA A C 1
ATOM 3668 O O . ALA A 1 447 ? -7.264 2.470 -29.323 1.00 44.69 447 ALA A O 1
ATOM 3669 N N . ALA A 1 448 ? -8.934 1.719 -28.026 1.00 43.72 448 ALA A N 1
ATOM 3670 C CA . ALA A 1 448 ? -9.321 3.033 -27.500 1.00 43.72 448 ALA A CA 1
ATOM 3671 C C . ALA A 1 448 ? -8.491 3.510 -26.286 1.00 43.72 448 ALA A C 1
ATOM 3673 O O . ALA A 1 448 ? -8.577 4.674 -25.906 1.00 43.72 448 ALA A O 1
ATOM 3674 N N . LEU A 1 449 ? -7.681 2.633 -25.679 1.00 42.94 449 LEU A N 1
ATOM 3675 C CA . LEU A 1 449 ? -7.078 2.851 -24.353 1.00 42.94 449 LEU A CA 1
ATOM 3676 C C . LEU A 1 449 ? -5.586 3.242 -24.349 1.00 42.94 449 LEU A C 1
ATOM 3678 O O . LEU A 1 449 ? -4.997 3.398 -23.282 1.00 42.94 449 LEU A O 1
ATOM 3682 N N . ILE A 1 450 ? -4.963 3.449 -25.515 1.00 40.84 450 ILE A N 1
ATOM 3683 C CA . ILE A 1 450 ? -3.553 3.870 -25.608 1.00 40.84 450 ILE A CA 1
ATOM 3684 C C . ILE A 1 450 ? -3.471 5.381 -25.848 1.00 40.84 450 ILE A C 1
ATOM 3686 O O . ILE A 1 450 ? -3.555 5.859 -26.979 1.00 40.84 450 ILE A O 1
ATOM 3690 N N . THR A 1 451 ? -3.250 6.144 -24.775 1.00 39.19 451 THR A N 1
ATOM 3691 C CA . THR A 1 451 ? -2.846 7.554 -24.889 1.00 39.19 451 THR A CA 1
ATOM 3692 C C . THR A 1 451 ? -1.323 7.665 -25.056 1.00 39.19 451 THR A C 1
ATOM 3694 O O . THR A 1 451 ? -0.578 7.009 -24.325 1.00 39.19 451 THR A O 1
ATOM 3697 N N . PRO A 1 452 ? -0.808 8.487 -25.991 1.00 37.94 452 PRO A N 1
ATOM 3698 C CA . PRO A 1 452 ? 0.626 8.738 -26.090 1.00 37.94 452 PRO A CA 1
ATOM 3699 C C . PRO A 1 452 ? 1.081 9.698 -24.980 1.00 37.94 452 PRO A C 1
ATOM 3701 O O . PRO A 1 452 ? 0.564 10.809 -24.846 1.00 37.94 452 PRO A O 1
ATOM 3704 N N . ARG A 1 453 ? 2.078 9.278 -24.194 1.00 39.91 453 ARG A N 1
ATOM 3705 C CA . ARG A 1 453 ? 2.747 10.111 -23.179 1.00 39.91 453 ARG A CA 1
ATOM 3706 C C . ARG A 1 453 ? 3.705 11.099 -23.876 1.00 39.91 453 ARG A C 1
ATOM 3708 O O . ARG A 1 453 ? 4.408 10.677 -24.797 1.00 39.91 453 ARG A O 1
ATOM 3715 N N . PRO A 1 454 ? 3.760 12.388 -23.486 1.00 40.28 454 PRO A N 1
ATOM 3716 C CA . PRO A 1 454 ? 4.689 13.345 -24.090 1.00 40.28 454 PRO A CA 1
ATOM 3717 C C . PRO A 1 454 ? 6.155 13.010 -23.744 1.00 40.28 454 PRO A C 1
ATOM 3719 O O . PRO A 1 454 ? 6.411 12.418 -22.691 1.00 40.28 454 PRO A O 1
ATOM 3722 N N . PRO A 1 455 ? 7.125 13.386 -24.600 1.00 35.59 455 PRO A N 1
ATOM 3723 C CA . PRO A 1 455 ? 8.539 13.118 -24.357 1.00 35.59 455 PRO A CA 1
ATOM 3724 C C . PRO A 1 455 ? 9.084 13.942 -23.184 1.00 35.59 455 PRO A C 1
ATOM 3726 O O . PRO A 1 455 ? 8.785 15.128 -23.042 1.00 35.59 455 PRO A O 1
ATOM 3729 N N . LEU A 1 456 ? 9.932 13.310 -22.370 1.00 32.66 456 LEU A N 1
ATOM 3730 C CA . LEU A 1 456 ? 10.689 13.963 -21.302 1.00 32.66 456 LEU A CA 1
ATOM 3731 C C . LEU A 1 456 ? 11.660 14.998 -21.886 1.00 32.66 456 LEU A C 1
ATOM 3733 O O . LEU A 1 456 ? 12.500 14.670 -22.723 1.00 32.66 456 LEU A O 1
ATOM 3737 N N . SER A 1 457 ? 11.576 16.240 -21.412 1.00 32.62 457 SER A N 1
ATOM 3738 C CA . SER A 1 457 ? 12.556 17.278 -21.729 1.00 32.62 457 SER A CA 1
ATOM 3739 C C . SER A 1 457 ? 13.876 17.011 -21.004 1.00 32.62 457 SER A C 1
ATOM 3741 O O . SER A 1 457 ? 13.922 17.000 -19.772 1.00 32.62 457 SER A O 1
ATOM 3743 N N . THR A 1 458 ? 14.963 16.866 -21.754 1.00 39.44 458 THR A N 1
ATOM 3744 C CA . THR A 1 458 ? 16.325 16.834 -21.210 1.00 39.44 458 THR A CA 1
ATOM 3745 C C . THR A 1 458 ? 16.689 18.192 -20.602 1.00 39.44 458 THR A C 1
ATOM 3747 O O . THR A 1 458 ? 16.743 19.192 -21.320 1.00 39.44 458 THR A O 1
ATOM 3750 N N . VAL A 1 459 ? 16.970 18.231 -19.298 1.00 33.88 459 VAL A N 1
ATOM 3751 C CA . VAL A 1 459 ? 17.579 19.397 -18.634 1.00 33.88 459 VAL A CA 1
ATOM 3752 C C . VAL A 1 459 ? 19.087 19.411 -18.945 1.00 33.88 459 VAL A C 1
ATOM 3754 O O . VAL A 1 459 ? 19.695 18.340 -18.917 1.00 33.88 459 VAL A O 1
ATOM 3757 N N . PRO A 1 460 ? 19.721 20.563 -19.246 1.00 36.47 460 PRO A N 1
ATOM 3758 C CA . PRO A 1 460 ? 21.151 20.604 -19.550 1.00 36.47 460 PRO A CA 1
ATOM 3759 C C . PRO A 1 460 ? 22.020 20.435 -18.295 1.00 36.47 460 PRO A C 1
ATOM 3761 O O . PRO A 1 460 ? 21.798 21.106 -17.287 1.00 36.47 460 PRO A O 1
ATOM 3764 N N . GLU A 1 461 ? 23.072 19.619 -18.381 1.00 40.81 461 GLU A N 1
ATOM 3765 C CA . GLU A 1 461 ? 24.181 19.660 -17.420 1.00 40.81 461 GLU A CA 1
ATOM 3766 C C . GLU A 1 461 ? 24.932 20.994 -17.546 1.00 40.81 461 GLU A C 1
ATOM 3768 O O . GLU A 1 461 ? 25.453 21.307 -18.620 1.00 40.81 461 GLU A O 1
ATOM 3773 N N . GLY A 1 462 ? 25.037 21.782 -16.467 1.00 35.47 462 GLY A N 1
ATOM 3774 C CA . GLY A 1 462 ? 25.773 23.044 -16.574 1.00 35.47 462 GLY A CA 1
ATOM 3775 C C . GLY A 1 462 ? 25.746 24.033 -15.410 1.00 35.47 462 GLY A C 1
ATOM 3776 O O . GLY A 1 462 ? 25.490 25.198 -15.667 1.00 35.47 462 GLY A O 1
ATOM 3777 N N . GLU A 1 463 ? 26.083 23.630 -14.181 1.00 31.83 463 GLU A N 1
ATOM 3778 C CA . GLU A 1 463 ? 26.989 24.419 -13.313 1.00 31.83 463 GLU A CA 1
ATOM 3779 C C . GLU A 1 463 ? 27.366 23.623 -12.049 1.00 31.83 463 GLU A C 1
ATOM 3781 O O . GLU A 1 463 ? 26.523 23.301 -11.215 1.00 31.83 463 GLU A O 1
ATOM 3786 N N . ARG A 1 464 ? 28.663 23.334 -11.871 1.00 44.25 464 ARG A N 1
ATOM 3787 C CA . ARG A 1 464 ? 29.206 22.952 -10.560 1.00 44.25 464 ARG A CA 1
ATOM 3788 C C . ARG A 1 464 ? 29.480 24.231 -9.771 1.00 44.25 464 ARG A C 1
ATOM 3790 O O . ARG A 1 464 ? 30.268 25.054 -10.232 1.00 44.25 464 ARG A O 1
ATOM 3797 N N . ARG A 1 465 ? 28.919 24.357 -8.567 1.00 34.59 465 ARG A N 1
ATOM 3798 C CA . ARG A 1 465 ? 29.453 25.239 -7.519 1.00 34.59 465 ARG A CA 1
ATOM 3799 C C . ARG A 1 465 ? 29.589 24.474 -6.216 1.00 34.59 465 ARG A C 1
ATOM 3801 O O . ARG A 1 465 ? 28.726 23.674 -5.865 1.00 34.59 465 ARG A O 1
ATOM 3808 N N . ASP A 1 466 ? 30.702 24.717 -5.541 1.00 42.72 466 ASP A N 1
ATOM 3809 C CA . ASP A 1 466 ? 31.064 24.057 -4.296 1.00 42.72 466 ASP A CA 1
ATOM 3810 C C . ASP A 1 466 ? 30.139 24.484 -3.149 1.00 42.72 466 ASP A C 1
ATOM 3812 O O . ASP A 1 466 ? 29.919 25.675 -2.930 1.00 42.72 466 ASP A O 1
ATOM 3816 N N . VAL A 1 467 ? 29.655 23.512 -2.371 1.00 33.53 467 VAL A N 1
ATOM 3817 C CA . VAL A 1 467 ? 28.947 23.754 -1.103 1.00 33.53 467 VAL A CA 1
ATOM 3818 C C . VAL A 1 467 ? 29.674 23.033 0.031 1.00 33.53 467 VAL A C 1
ATOM 3820 O O . VAL A 1 467 ? 29.204 22.056 0.608 1.00 33.53 467 VAL A O 1
ATOM 3823 N N . SER A 1 468 ? 30.858 23.538 0.374 1.00 39.47 468 SER A N 1
ATOM 3824 C CA . SER A 1 468 ? 31.507 23.267 1.661 1.00 39.47 468 SER A CA 1
ATOM 3825 C C . SER A 1 468 ? 31.222 24.431 2.617 1.00 39.47 468 SER A C 1
ATOM 3827 O O . SER A 1 468 ? 32.096 25.264 2.858 1.00 39.47 468 SER A O 1
ATOM 3829 N N . GLY A 1 469 ? 29.983 24.546 3.111 1.00 43.50 469 GLY A N 1
ATOM 3830 C CA . GLY A 1 469 ? 29.601 25.749 3.861 1.00 43.50 469 GLY A CA 1
ATOM 3831 C C . GLY A 1 469 ? 28.215 25.810 4.503 1.00 43.50 469 GLY A C 1
ATOM 3832 O O . GLY A 1 469 ? 27.772 26.916 4.783 1.00 43.50 469 GLY A O 1
ATOM 3833 N N . GLU A 1 470 ? 27.525 24.692 4.765 1.00 35.56 470 GLU A N 1
ATOM 3834 C CA . GLU A 1 470 ? 26.150 24.754 5.301 1.00 35.56 470 GLU A CA 1
ATOM 3835 C C . GLU A 1 470 ? 25.859 23.711 6.399 1.00 35.56 470 GLU A C 1
ATOM 3837 O O . GLU A 1 470 ? 24.978 22.863 6.301 1.00 35.56 470 GLU A O 1
ATOM 3842 N N . LYS A 1 471 ? 26.637 23.780 7.489 1.00 37.50 471 LYS A N 1
ATOM 3843 C CA . LYS A 1 471 ? 26.420 23.009 8.733 1.00 37.50 471 LYS A CA 1
ATOM 3844 C C . LYS A 1 471 ? 26.370 23.881 10.000 1.00 37.50 471 LYS A C 1
ATOM 3846 O O . LYS A 1 471 ? 26.679 23.412 11.087 1.00 37.50 471 LYS A O 1
ATOM 3851 N N . ALA A 1 472 ? 25.998 25.157 9.861 1.00 44.03 472 ALA A N 1
ATOM 3852 C CA . ALA A 1 472 ? 26.110 26.153 10.934 1.00 44.03 472 ALA A CA 1
ATOM 3853 C C . ALA A 1 472 ? 24.841 26.995 11.193 1.00 44.03 472 ALA A C 1
ATOM 3855 O O . ALA A 1 472 ? 24.946 28.034 11.837 1.00 44.03 472 ALA A O 1
ATOM 3856 N N . ASN A 1 473 ? 23.659 26.603 10.688 1.00 42.69 473 ASN A N 1
ATOM 3857 C CA . ASN A 1 473 ? 22.468 27.472 10.768 1.00 42.69 473 ASN A CA 1
ATOM 3858 C C . ASN A 1 473 ? 21.118 26.779 11.061 1.00 42.69 473 ASN A C 1
ATOM 3860 O O . ASN A 1 473 ? 20.071 27.382 10.852 1.00 42.69 473 ASN A O 1
ATOM 3864 N N . VAL A 1 474 ? 21.120 25.536 11.561 1.00 35.59 474 VAL A N 1
ATOM 3865 C CA . VAL A 1 474 ? 19.887 24.829 11.992 1.00 35.59 474 VAL A CA 1
ATOM 3866 C C . VAL A 1 474 ? 19.681 24.897 13.518 1.00 35.59 474 VAL A C 1
ATOM 3868 O O . VAL A 1 474 ? 18.567 24.755 14.006 1.00 35.59 474 VAL A O 1
ATOM 3871 N N . GLU A 1 475 ? 20.720 25.229 14.289 1.00 35.47 475 GLU A N 1
ATOM 3872 C CA . GLU A 1 475 ? 20.689 25.250 15.764 1.00 35.47 475 GLU A CA 1
ATOM 3873 C C . GLU A 1 475 ? 20.306 26.625 16.364 1.00 35.47 475 GLU A C 1
ATOM 3875 O O . GLU A 1 475 ? 20.603 26.919 17.518 1.00 35.47 475 GLU A O 1
ATOM 3880 N N . LYS A 1 476 ? 19.655 27.506 15.584 1.00 40.22 476 LYS A N 1
ATOM 3881 C CA . LYS A 1 476 ? 19.329 28.888 16.005 1.00 40.22 476 LYS A CA 1
ATOM 3882 C C . LYS A 1 476 ? 17.869 29.320 15.782 1.00 40.22 476 LYS A C 1
ATOM 3884 O O . LYS A 1 476 ? 17.593 30.512 15.690 1.00 40.22 476 LYS A O 1
ATOM 3889 N N . ILE A 1 477 ? 16.937 28.368 15.670 1.00 37.38 477 ILE A N 1
ATOM 3890 C CA . ILE A 1 477 ? 15.494 28.652 15.485 1.00 37.38 477 ILE A CA 1
ATOM 3891 C C . ILE A 1 477 ? 14.604 27.945 16.541 1.00 37.38 477 ILE A C 1
ATOM 3893 O O . ILE A 1 477 ? 13.408 28.201 16.606 1.00 37.38 477 ILE A O 1
ATOM 3897 N N . MET A 1 478 ? 15.168 27.128 17.446 1.00 33.03 478 MET A N 1
ATOM 3898 C CA . MET A 1 478 ? 14.410 26.449 18.524 1.00 33.03 478 MET A CA 1
ATOM 3899 C C . MET A 1 478 ? 14.632 27.007 19.944 1.00 33.03 478 MET A C 1
ATOM 3901 O O . MET A 1 478 ? 14.221 26.381 20.912 1.00 33.03 478 MET A O 1
ATOM 3905 N N . ASN A 1 479 ? 15.225 28.196 20.082 1.00 40.06 479 ASN A N 1
ATOM 3906 C CA . ASN A 1 479 ? 15.269 28.947 21.342 1.00 40.06 479 ASN A CA 1
ATOM 3907 C C . ASN A 1 479 ? 14.931 30.416 21.060 1.00 40.06 479 ASN A C 1
ATOM 3909 O O . ASN A 1 479 ? 15.829 31.163 20.693 1.00 40.06 479 ASN A O 1
ATOM 3913 N N . ASP A 1 480 ? 13.643 30.772 21.159 1.00 34.94 480 ASP A N 1
ATOM 3914 C CA . ASP A 1 480 ? 13.126 32.094 21.578 1.00 34.94 480 ASP A CA 1
ATOM 3915 C C . ASP A 1 480 ? 11.588 32.157 21.414 1.00 34.94 480 ASP A C 1
ATOM 3917 O O . ASP A 1 480 ? 11.053 32.778 20.498 1.00 34.94 480 ASP A O 1
ATOM 3921 N N . VAL A 1 481 ? 10.850 31.525 22.336 1.00 31.80 481 VAL A N 1
ATOM 3922 C CA . VAL A 1 481 ? 9.435 31.861 22.607 1.00 31.80 481 VAL A CA 1
ATOM 3923 C C . VAL A 1 481 ? 9.259 32.019 24.117 1.00 31.80 481 VAL A C 1
ATOM 3925 O O . VAL A 1 481 ? 8.791 31.127 24.822 1.00 31.80 481 VAL A O 1
ATOM 3928 N N . GLY A 1 482 ? 9.705 33.172 24.616 1.00 30.62 482 GLY A N 1
ATOM 3929 C CA . GLY A 1 482 ? 9.487 33.625 25.985 1.00 30.62 482 GLY A CA 1
ATOM 3930 C C . GLY A 1 482 ? 8.316 34.606 26.067 1.00 30.62 482 GLY A C 1
ATOM 3931 O O . GLY A 1 482 ? 8.281 35.606 25.357 1.00 30.62 482 GLY A O 1
ATOM 3932 N N . THR A 1 483 ? 7.381 34.307 26.963 1.00 38.25 483 THR A N 1
ATOM 3933 C CA . THR A 1 483 ? 6.309 35.165 27.505 1.00 38.25 483 THR A CA 1
ATOM 3934 C C . THR A 1 483 ? 6.553 36.685 27.470 1.00 38.25 483 THR A C 1
ATOM 3936 O O . THR A 1 483 ? 7.540 37.149 28.043 1.00 38.25 483 THR A O 1
ATOM 3939 N N . VAL A 1 484 ? 5.582 37.474 26.986 1.00 30.50 484 VAL A N 1
ATOM 3940 C CA . VAL A 1 484 ? 5.449 38.906 27.338 1.00 30.50 484 VAL A CA 1
ATOM 3941 C C . VAL A 1 484 ? 3.978 39.284 27.568 1.00 30.50 484 VAL A C 1
ATOM 3943 O O . VAL A 1 484 ? 3.088 38.855 26.838 1.00 30.50 484 VAL A O 1
ATOM 3946 N N . ASN A 1 485 ? 3.755 40.085 28.614 1.00 30.41 485 ASN A N 1
ATOM 3947 C CA . ASN A 1 485 ? 2.468 40.628 29.056 1.00 30.41 485 ASN A CA 1
ATOM 3948 C C . ASN A 1 485 ? 1.855 41.638 28.068 1.00 30.41 485 ASN A C 1
ATOM 3950 O O . ASN A 1 485 ? 2.564 42.244 27.267 1.00 30.41 485 ASN A O 1
ATOM 3954 N N . ILE A 1 486 ? 0.556 41.913 28.224 1.00 29.42 486 ILE A N 1
ATOM 3955 C CA . ILE A 1 486 ? -0.121 43.059 27.602 1.00 29.42 486 ILE A CA 1
ATOM 3956 C C . ILE A 1 486 ? -0.696 43.954 28.708 1.00 29.42 486 ILE A C 1
ATOM 3958 O O . ILE A 1 486 ? -1.631 43.560 29.400 1.00 29.42 486 ILE A O 1
ATOM 3962 N N . GLU A 1 487 ? -0.164 45.169 28.827 1.00 29.97 487 GLU A N 1
ATOM 3963 C CA . GLU A 1 487 ? -0.781 46.308 29.520 1.00 29.97 487 GLU A CA 1
ATOM 3964 C C . GLU A 1 487 ? -0.777 47.534 28.584 1.00 29.97 487 GLU A C 1
ATOM 3966 O O . GLU A 1 487 ? 0.066 47.623 27.697 1.00 29.97 487 GLU A O 1
ATOM 3971 N N . GLU A 1 488 ? -1.762 48.420 28.790 1.00 31.12 488 GLU A N 1
ATOM 3972 C CA . GLU A 1 488 ? -1.968 49.812 28.317 1.00 31.12 488 GLU A CA 1
ATOM 3973 C C . GLU A 1 488 ? -1.026 50.424 27.230 1.00 31.12 488 GLU A C 1
ATOM 3975 O O . GLU A 1 488 ? 0.192 50.349 27.316 1.00 31.12 488 GLU A O 1
ATOM 3980 N N . ARG A 1 489 ? -1.471 51.261 26.269 1.00 29.30 489 ARG A N 1
ATOM 3981 C CA . ARG A 1 489 ? -2.303 52.477 26.454 1.00 29.30 489 ARG A CA 1
ATOM 3982 C C . ARG A 1 489 ? -2.528 53.247 25.124 1.00 29.30 489 ARG A C 1
ATOM 3984 O O . ARG A 1 489 ? -1.618 53.287 24.308 1.00 29.30 489 ARG A O 1
ATOM 3991 N N . ALA A 1 490 ? -3.639 54.002 25.035 1.00 32.16 490 ALA A N 1
ATOM 3992 C CA . ALA A 1 490 ? -3.945 55.111 24.088 1.00 32.16 490 ALA A CA 1
ATOM 3993 C C . ALA A 1 490 ? -4.054 54.794 22.563 1.00 32.16 490 ALA A C 1
ATOM 3995 O O . ALA A 1 490 ? -3.337 53.954 22.045 1.00 32.16 490 ALA A O 1
ATOM 3996 N N . GLY A 1 491 ? -4.918 55.456 21.771 1.00 29.00 491 GLY A N 1
ATOM 3997 C CA . GLY A 1 491 ? -5.911 56.505 22.076 1.00 29.00 491 GLY A CA 1
ATOM 3998 C C . GLY A 1 491 ? -6.726 56.974 20.841 1.00 29.00 491 GLY A C 1
ATOM 3999 O O . GLY A 1 491 ? -6.577 56.411 19.763 1.00 29.00 491 GLY A O 1
ATOM 4000 N N . ASP A 1 492 ? -7.534 58.032 21.031 1.00 29.94 492 ASP A N 1
ATOM 4001 C CA . ASP A 1 492 ? -8.335 58.823 20.057 1.00 29.94 492 ASP A CA 1
ATOM 4002 C C . ASP A 1 492 ? -9.554 58.200 19.332 1.00 29.94 492 ASP A C 1
ATOM 4004 O O . ASP A 1 492 ? -9.490 57.110 18.775 1.00 29.94 492 ASP A O 1
ATOM 4008 N N . GLY A 1 493 ? -10.678 58.953 19.241 1.00 28.84 493 GLY A N 1
ATOM 4009 C CA . GLY A 1 493 ? -11.767 58.524 18.337 1.00 28.84 493 GLY A CA 1
ATOM 4010 C C . GLY A 1 493 ? -13.126 59.243 18.175 1.00 28.84 493 GLY A C 1
ATOM 4011 O O . GLY A 1 493 ? -13.850 58.822 17.284 1.00 28.84 493 GLY A O 1
ATOM 4012 N N . LYS A 1 494 ? -13.473 60.329 18.894 1.00 31.59 494 LYS A N 1
ATOM 4013 C CA . LYS A 1 494 ? -14.680 61.196 18.678 1.00 31.59 494 LYS A CA 1
ATOM 4014 C C . LYS A 1 494 ? -16.088 60.668 19.055 1.00 31.59 494 LYS A C 1
ATOM 4016 O O . LYS A 1 494 ? -16.412 59.491 19.003 1.00 31.59 494 LYS A O 1
ATOM 4021 N N . THR A 1 495 ? -16.941 61.636 19.408 1.00 34.84 495 THR A N 1
ATOM 4022 C CA . THR A 1 495 ? -18.355 61.535 19.817 1.00 34.84 495 THR A CA 1
ATOM 4023 C C . THR A 1 495 ? -19.323 62.010 18.718 1.00 34.84 495 THR A C 1
ATOM 4025 O O . THR A 1 495 ? -18.900 62.648 17.751 1.00 34.84 495 THR A O 1
ATOM 4028 N N . PRO A 1 496 ? -20.642 61.814 18.915 1.00 37.00 496 PRO A N 1
ATOM 4029 C CA . PRO A 1 496 ? -21.614 62.845 18.535 1.00 37.00 496 PRO A CA 1
ATOM 4030 C C . PRO A 1 496 ? -22.559 63.270 19.682 1.00 37.00 496 PRO A C 1
ATOM 4032 O O . PRO A 1 496 ? -22.803 62.539 20.638 1.00 37.00 496 PRO A O 1
ATOM 4035 N N . HIS A 1 497 ? -23.095 64.490 19.571 1.00 32.22 497 HIS A N 1
ATOM 4036 C CA . HIS A 1 497 ? -24.044 65.104 20.511 1.00 32.22 497 HIS A CA 1
ATOM 4037 C C . HIS A 1 497 ? -25.481 64.573 20.392 1.00 32.22 497 HIS A C 1
ATOM 4039 O O . HIS A 1 497 ? -25.941 64.349 19.279 1.00 32.22 497 HIS A O 1
ATOM 4045 N N . MET A 1 498 ? -26.218 64.577 21.513 1.00 30.39 498 MET A N 1
ATOM 4046 C CA . MET A 1 498 ? -27.578 65.139 21.729 1.00 30.39 498 MET A CA 1
ATOM 4047 C C . MET A 1 498 ? -27.982 64.868 23.198 1.00 30.39 498 MET A C 1
ATOM 4049 O O . MET A 1 498 ? -27.522 63.888 23.769 1.00 30.39 498 MET A O 1
ATOM 4053 N N . ARG A 1 499 ? -28.846 65.621 23.890 1.00 28.28 499 ARG A N 1
ATOM 4054 C CA . ARG A 1 499 ? -29.245 67.043 23.846 1.00 28.28 499 ARG A CA 1
ATOM 4055 C C . ARG A 1 499 ? -29.942 67.300 25.199 1.00 28.28 499 ARG A C 1
ATOM 4057 O O . ARG A 1 499 ? -30.801 66.511 25.574 1.00 28.28 499 ARG A O 1
ATOM 4064 N N . LYS A 1 500 ? -29.559 68.336 25.954 1.00 32.84 500 LYS A N 1
ATOM 4065 C CA . LYS A 1 500 ? -30.265 68.734 27.190 1.00 32.84 500 LYS A CA 1
ATOM 4066 C C . LYS A 1 500 ? -31.280 69.819 26.851 1.00 32.84 500 LYS A C 1
ATOM 4068 O O . LYS A 1 500 ? -30.868 70.838 26.313 1.00 32.84 500 LYS A O 1
ATOM 4073 N N . ASP A 1 501 ? -32.526 69.625 27.259 1.00 31.97 501 ASP A N 1
ATOM 4074 C CA . ASP A 1 501 ? -33.525 70.680 27.437 1.00 31.97 501 ASP A CA 1
ATOM 4075 C C . ASP A 1 501 ? -34.250 70.415 28.773 1.00 31.97 501 ASP A C 1
ATOM 4077 O O . ASP A 1 501 ? -34.349 69.266 29.212 1.00 31.97 501 ASP A O 1
ATOM 4081 N N . ALA A 1 502 ? -34.650 71.478 29.471 1.00 38.38 502 ALA A N 1
ATOM 4082 C CA . ALA A 1 502 ? -35.154 71.431 30.846 1.00 38.38 502 ALA A CA 1
ATOM 4083 C C . ALA A 1 502 ? -36.690 71.389 30.914 1.00 38.38 502 ALA A C 1
ATOM 4085 O O . ALA A 1 502 ? -37.357 71.922 30.030 1.00 38.38 502 ALA A O 1
ATOM 4086 N N . VAL A 1 503 ? -37.236 70.843 32.008 1.00 34.59 503 VAL A N 1
ATOM 4087 C CA . VAL A 1 503 ? -38.598 71.139 32.485 1.00 34.59 503 VAL A CA 1
ATOM 4088 C C . VAL A 1 503 ? -38.564 71.284 34.008 1.00 34.59 503 VAL A C 1
ATOM 4090 O O . VAL A 1 503 ? -37.893 70.511 34.694 1.00 34.59 503 VAL A O 1
ATOM 4093 N N . ASP A 1 504 ? -39.251 72.313 34.499 1.00 32.38 504 ASP A N 1
ATOM 4094 C CA . ASP A 1 504 ? -39.259 72.761 35.891 1.00 32.38 504 ASP A CA 1
ATOM 4095 C C . ASP A 1 504 ? -40.146 71.928 36.831 1.00 32.38 504 ASP A C 1
ATOM 4097 O O . ASP A 1 504 ? -40.939 71.081 36.420 1.00 32.38 504 ASP A O 1
ATOM 4101 N N . GLY A 1 505 ? -39.984 72.207 38.126 1.00 43.81 505 GLY A N 1
ATOM 4102 C CA . GLY A 1 505 ? -40.565 71.462 39.235 1.00 43.81 505 GLY A CA 1
ATOM 4103 C C . GLY A 1 505 ? -42.092 71.350 39.281 1.00 43.81 505 GLY A C 1
ATOM 4104 O O . GLY A 1 505 ? -42.846 72.254 38.919 1.00 43.81 505 GLY A O 1
ATOM 4105 N N . VAL A 1 506 ? -42.514 70.235 39.875 1.00 35.84 506 VAL A N 1
ATOM 4106 C CA . VAL A 1 506 ? -43.841 70.014 40.452 1.00 35.84 506 VAL A CA 1
ATOM 4107 C C . VAL A 1 506 ? -43.652 69.738 41.949 1.00 35.84 506 VAL A C 1
ATOM 4109 O O . VAL A 1 506 ? -42.643 69.174 42.369 1.00 35.84 506 VAL A O 1
ATOM 4112 N N . THR A 1 507 ? -44.584 70.226 42.763 1.00 37.94 507 THR A N 1
ATOM 4113 C CA . THR A 1 507 ? -44.509 70.279 44.230 1.00 37.94 507 THR A CA 1
ATOM 4114 C C . THR A 1 507 ? -44.707 68.920 44.906 1.00 37.94 507 THR A C 1
ATOM 4116 O O . THR A 1 507 ? -45.635 68.191 44.567 1.00 37.94 507 THR A O 1
ATOM 4119 N N . VAL A 1 508 ? -43.892 68.638 45.928 1.00 46.50 508 VAL A N 1
ATOM 4120 C CA . VAL A 1 508 ? -43.812 67.351 46.659 1.00 46.50 508 VAL A CA 1
ATOM 4121 C C . VAL A 1 508 ? -44.978 67.108 47.646 1.00 46.50 508 VAL A C 1
ATOM 4123 O O . VAL A 1 508 ? -45.148 66.000 48.149 1.00 46.50 508 VAL A O 1
ATOM 4126 N N . ASP A 1 509 ? -45.831 68.105 47.900 1.00 44.69 509 ASP A N 1
ATOM 4127 C CA . ASP A 1 509 ? -46.808 68.067 49.004 1.00 44.69 509 ASP A CA 1
ATOM 4128 C C . ASP A 1 509 ? -48.064 67.188 48.788 1.00 44.69 509 ASP A C 1
ATOM 4130 O O . ASP A 1 509 ? -48.798 66.958 49.748 1.00 44.69 509 ASP A O 1
ATOM 4134 N N . GLU A 1 510 ? -48.324 66.649 47.586 1.00 43.72 510 GLU A N 1
ATOM 4135 C CA . GLU A 1 510 ? -49.499 65.774 47.353 1.00 43.72 510 GLU A CA 1
ATOM 4136 C C . GLU A 1 510 ? -49.159 64.264 47.373 1.00 43.72 510 GLU A C 1
ATOM 4138 O O . GLU A 1 510 ? -50.001 63.455 47.767 1.00 43.72 510 GLU A O 1
ATOM 4143 N N . GLU A 1 511 ? -47.923 63.851 47.052 1.00 43.56 511 GLU A N 1
ATOM 4144 C CA . GLU A 1 511 ? -47.517 62.428 47.112 1.00 43.56 511 GLU A CA 1
ATOM 4145 C C . GLU A 1 511 ? -47.324 61.935 48.556 1.00 43.56 511 GLU A C 1
ATOM 4147 O O . GLU A 1 511 ? -47.718 60.815 48.892 1.00 43.56 511 GLU A O 1
ATOM 4152 N N . VAL A 1 512 ? -46.835 62.797 49.456 1.00 46.97 512 VAL A N 1
ATOM 4153 C CA . VAL A 1 512 ? -46.742 62.494 50.899 1.00 46.97 512 VAL A CA 1
ATOM 4154 C C . VAL A 1 512 ? -48.132 62.230 51.504 1.00 46.97 512 VAL A C 1
ATOM 4156 O O . VAL A 1 512 ? -48.265 61.458 52.455 1.00 46.97 512 VAL A O 1
ATOM 4159 N N . ARG A 1 513 ? -49.195 62.796 50.913 1.00 43.25 513 ARG A N 1
ATOM 4160 C CA . ARG A 1 513 ? -50.583 62.576 51.346 1.00 43.25 513 ARG A CA 1
ATOM 4161 C C . ARG A 1 513 ? -51.169 61.240 50.878 1.00 43.25 513 ARG A C 1
ATOM 4163 O O . ARG A 1 513 ? -52.091 60.753 51.525 1.00 43.25 513 ARG A O 1
ATOM 4170 N N . GLN A 1 514 ? -50.628 60.629 49.819 1.00 44.31 514 GLN A N 1
ATOM 4171 C CA . GLN A 1 514 ? -51.015 59.284 49.363 1.00 44.31 514 GLN A CA 1
ATOM 4172 C C . GLN A 1 514 ? -50.157 58.174 49.992 1.00 44.31 514 GLN A C 1
ATOM 4174 O O . GLN A 1 514 ? -50.679 57.101 50.295 1.00 44.31 514 GLN A O 1
ATOM 4179 N N . ALA A 1 515 ? -48.882 58.439 50.300 1.00 41.19 515 ALA A N 1
ATOM 4180 C CA . ALA A 1 515 ? -48.041 57.505 51.058 1.00 41.19 515 ALA A CA 1
ATOM 4181 C C . ALA A 1 515 ? -48.605 57.203 52.468 1.00 41.19 515 ALA A C 1
ATOM 4183 O O . ALA A 1 515 ? -48.470 56.086 52.970 1.00 41.19 515 ALA A O 1
ATOM 4184 N N . GLY A 1 516 ? -49.301 58.169 53.081 1.00 39.38 516 GLY A N 1
ATOM 4185 C CA . GLY A 1 516 ? -49.920 58.032 54.405 1.00 39.38 516 GLY A CA 1
ATOM 4186 C C . GLY A 1 516 ? -51.127 57.085 54.503 1.00 39.38 516 GLY A C 1
ATOM 4187 O O . GLY A 1 516 ? -51.487 56.708 55.617 1.00 39.38 516 GLY A O 1
ATOM 4188 N N . GLU A 1 517 ? -51.747 56.669 53.390 1.00 37.69 517 GLU A N 1
ATOM 4189 C CA . GLU A 1 517 ? -52.863 55.698 53.403 1.00 37.69 517 GLU A CA 1
ATOM 4190 C C . GLU A 1 517 ? -52.451 54.263 53.033 1.00 37.69 517 GLU A C 1
ATOM 4192 O O . GLU A 1 517 ? -53.223 53.333 53.269 1.00 37.69 517 GLU A O 1
ATOM 4197 N N . VAL A 1 518 ? -51.226 54.044 52.536 1.00 41.06 518 VAL A N 1
ATOM 4198 C CA . VAL A 1 518 ? -50.721 52.693 52.213 1.00 41.06 518 VAL A CA 1
ATOM 4199 C C . VAL A 1 518 ? -50.061 52.018 53.424 1.00 41.06 518 VAL A C 1
ATOM 4201 O O . VAL A 1 518 ? -50.117 50.796 53.544 1.00 41.06 518 VAL A O 1
ATOM 4204 N N . VAL A 1 519 ? -49.559 52.775 54.411 1.00 43.53 519 VAL A N 1
ATOM 4205 C CA . VAL A 1 519 ? -49.039 52.225 55.689 1.00 43.53 519 VAL A CA 1
ATOM 4206 C C . VAL A 1 519 ? -50.176 51.895 56.680 1.00 43.53 519 VAL A C 1
ATOM 4208 O O . VAL A 1 519 ? -50.124 52.156 57.879 1.00 43.53 519 VAL A O 1
ATOM 4211 N N . LYS A 1 520 ? -51.223 51.255 56.154 1.00 45.22 520 LYS A N 1
ATOM 4212 C CA . LYS A 1 520 ? -52.104 50.329 56.878 1.00 45.22 520 LYS A CA 1
ATOM 4213 C C . LYS A 1 520 ? -52.003 48.928 56.270 1.00 45.22 520 LYS A C 1
ATOM 4215 O O . LYS A 1 520 ? -52.997 48.216 56.139 1.00 45.22 520 LYS A O 1
ATOM 4220 N N . VAL A 1 521 ? -50.774 48.510 55.957 1.00 41.31 521 VAL A N 1
ATOM 4221 C CA . VAL A 1 521 ? -50.437 47.087 55.865 1.00 41.31 521 VAL A CA 1
ATOM 4222 C C . VAL A 1 521 ? -50.623 46.505 57.262 1.00 41.31 521 VAL A C 1
ATOM 4224 O O . VAL A 1 521 ? -49.752 46.596 58.124 1.00 41.31 521 VAL A O 1
ATOM 4227 N N . GLY A 1 522 ? -51.812 45.960 57.509 1.00 39.25 522 GLY A N 1
ATOM 4228 C CA . GLY A 1 522 ? -52.043 45.147 58.686 1.00 39.25 522 GLY A CA 1
ATOM 4229 C C . GLY A 1 522 ? -51.106 43.950 58.625 1.00 39.25 522 GLY A C 1
ATOM 4230 O O . GLY A 1 522 ? -51.216 43.159 57.699 1.00 39.25 522 GLY A O 1
ATOM 4231 N N . VAL A 1 523 ? -50.206 43.863 59.606 1.00 46.25 523 VAL A N 1
ATOM 4232 C CA . VAL A 1 523 ? -49.547 42.639 60.081 1.00 46.25 523 VAL A CA 1
ATOM 4233 C C . VAL A 1 523 ? -49.112 41.681 58.957 1.00 46.25 523 VAL A C 1
ATOM 4235 O O . VAL A 1 523 ? -49.860 40.805 58.531 1.00 46.25 523 VAL A O 1
ATOM 4238 N N . ILE A 1 524 ? -47.833 41.764 58.576 1.00 48.47 524 ILE A N 1
ATOM 4239 C CA . ILE A 1 524 ? -47.144 40.893 57.592 1.00 48.47 524 ILE A CA 1
ATOM 4240 C C . ILE A 1 524 ? -47.201 39.383 57.962 1.00 48.47 524 ILE A C 1
ATOM 4242 O O . ILE A 1 524 ? -46.793 38.521 57.185 1.00 48.47 524 ILE A O 1
ATOM 4246 N N . ALA A 1 525 ? -47.774 39.023 59.117 1.00 46.94 525 ALA A N 1
ATOM 4247 C CA . ALA A 1 525 ? -47.884 37.647 59.587 1.00 46.94 525 ALA A CA 1
ATOM 4248 C C . ALA A 1 525 ? -48.767 36.716 58.725 1.00 46.94 525 ALA A C 1
ATOM 4250 O O . ALA A 1 525 ? -48.601 35.500 58.843 1.00 46.94 525 ALA A O 1
ATOM 4251 N N . ASP A 1 526 ? -49.630 37.267 57.862 1.00 51.12 526 ASP A N 1
ATOM 4252 C CA . ASP A 1 526 ? -50.474 36.529 56.905 1.00 51.12 526 ASP A CA 1
ATOM 4253 C C . ASP A 1 526 ? -50.025 36.731 55.439 1.00 51.12 526 ASP A C 1
ATOM 4255 O O . ASP A 1 526 ? -50.853 36.827 54.528 1.00 51.12 526 ASP A O 1
ATOM 4259 N N . SER A 1 527 ? -48.713 36.790 55.159 1.00 60.69 527 SER A N 1
ATOM 4260 C CA . SER A 1 527 ? -48.261 36.724 53.762 1.00 60.69 527 SER A CA 1
ATOM 4261 C C . SER A 1 527 ? -48.683 35.380 53.146 1.00 60.69 527 SER A C 1
ATOM 4263 O O . SER A 1 527 ? -48.254 34.297 53.560 1.00 60.69 527 SER A O 1
ATOM 4265 N N . ALA A 1 528 ? -49.570 35.441 52.147 1.00 60.75 528 ALA A N 1
ATOM 4266 C CA . ALA A 1 528 ? -50.136 34.253 51.504 1.00 60.75 528 ALA A CA 1
ATOM 4267 C C . ALA A 1 528 ? -49.049 33.347 50.894 1.00 60.75 528 ALA A C 1
ATOM 4269 O O . ALA A 1 528 ? -49.231 32.137 50.780 1.00 60.75 528 ALA A O 1
ATOM 4270 N N . GLU A 1 529 ? -47.895 33.924 50.560 1.00 58.75 529 GLU A N 1
ATOM 4271 C CA . GLU A 1 529 ? -46.708 33.229 50.064 1.00 58.75 529 GLU A CA 1
ATOM 4272 C C . GLU A 1 529 ? -46.024 32.378 51.142 1.00 58.75 529 GLU A C 1
ATOM 4274 O O . GLU A 1 529 ? -45.672 31.236 50.851 1.00 58.75 529 GLU A O 1
ATOM 4279 N N . TYR A 1 530 ? -45.918 32.839 52.398 1.00 64.88 530 TYR A N 1
ATOM 4280 C CA . TYR A 1 530 ? -45.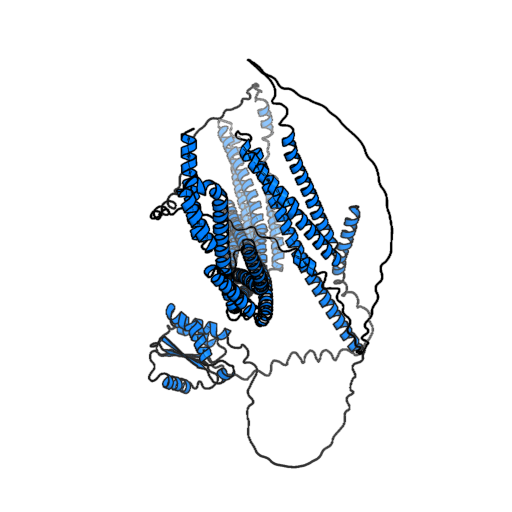399 31.999 53.488 1.00 64.88 530 TYR A CA 1
ATOM 4281 C C . TYR A 1 530 ? -46.315 30.796 53.743 1.00 64.88 530 TYR A C 1
ATOM 4283 O O . TYR A 1 530 ? -45.838 29.666 53.882 1.00 64.88 530 TYR A O 1
ATOM 4291 N N . ILE A 1 531 ? -47.634 31.018 53.748 1.00 70.00 531 ILE A N 1
ATOM 4292 C CA . ILE A 1 531 ? -48.626 29.943 53.884 1.00 70.00 531 ILE A CA 1
ATOM 4293 C C . ILE A 1 531 ? -48.494 28.963 52.709 1.00 70.00 531 ILE A C 1
ATOM 4295 O O . ILE A 1 531 ? -48.370 27.761 52.935 1.00 70.00 531 ILE A O 1
ATOM 4299 N N . ALA A 1 532 ? -48.394 29.457 51.471 1.00 69.81 532 ALA A N 1
ATOM 4300 C CA . ALA A 1 532 ? -48.201 28.622 50.287 1.00 69.81 532 ALA A CA 1
ATOM 4301 C C . ALA A 1 532 ? -46.871 27.840 50.297 1.00 69.81 532 ALA A C 1
ATOM 4303 O O . ALA A 1 532 ? -46.830 26.704 49.825 1.00 69.81 532 ALA A O 1
ATOM 4304 N N . ILE A 1 533 ? -45.780 28.398 50.834 1.00 62.88 533 ILE A N 1
ATOM 4305 C CA . ILE A 1 533 ? -44.497 27.690 51.004 1.00 62.88 533 ILE A CA 1
ATOM 4306 C C . ILE A 1 533 ? -44.626 26.599 52.077 1.00 62.88 533 ILE A C 1
ATOM 4308 O O . ILE A 1 533 ? -44.213 25.460 51.848 1.00 62.88 533 ILE A O 1
ATOM 4312 N N . LYS A 1 534 ? -45.267 26.897 53.214 1.00 71.19 534 LYS A N 1
ATOM 4313 C CA . LYS A 1 534 ? -45.524 25.925 54.288 1.00 71.19 534 LYS A CA 1
ATOM 4314 C C . LYS A 1 534 ? -46.410 24.770 53.807 1.00 71.19 534 LYS A C 1
ATOM 4316 O O . LYS A 1 534 ? -46.077 23.607 54.039 1.00 71.19 534 LYS A O 1
ATOM 4321 N N . GLU A 1 535 ? -47.471 25.067 53.057 1.00 76.69 535 GLU A N 1
ATOM 4322 C CA . GLU A 1 535 ? -48.331 24.067 52.413 1.00 76.69 535 GLU A CA 1
ATOM 4323 C C . GLU A 1 535 ? -47.587 23.256 51.339 1.00 76.69 535 GLU A C 1
ATOM 4325 O O . GLU A 1 535 ? -47.753 22.036 51.275 1.00 76.69 535 GLU A O 1
ATOM 4330 N N . LYS A 1 536 ? -46.720 23.875 50.522 1.00 71.00 536 LYS A N 1
ATOM 4331 C CA . LYS A 1 536 ? -45.866 23.157 49.553 1.00 71.00 536 LYS A CA 1
ATOM 4332 C C . LYS A 1 536 ? -44.911 22.181 50.240 1.00 71.00 536 LYS A C 1
ATOM 4334 O O . LYS A 1 536 ? -44.803 21.039 49.790 1.00 71.00 536 LYS A O 1
ATOM 4339 N N . LEU A 1 537 ? -44.256 22.590 51.330 1.00 65.94 537 LEU A N 1
ATOM 4340 C CA . LEU A 1 537 ? -43.364 21.727 52.114 1.00 65.94 537 LEU A CA 1
ATOM 4341 C C . LEU A 1 537 ? -44.129 20.545 52.727 1.00 65.94 537 LEU A C 1
ATOM 4343 O O . LEU A 1 537 ? -43.713 19.399 52.560 1.00 65.94 537 LEU A O 1
ATOM 4347 N N . GLN A 1 538 ? -45.295 20.790 53.332 1.00 74.94 538 GLN A N 1
ATOM 4348 C CA . GLN A 1 538 ? -46.169 19.729 53.854 1.00 74.94 538 GLN A CA 1
ATOM 4349 C C . GLN A 1 538 ? -46.682 18.792 52.743 1.00 74.94 538 GLN A C 1
ATOM 4351 O O . GLN A 1 538 ? -46.713 17.572 52.911 1.00 74.94 538 GLN A O 1
ATOM 4356 N N . THR A 1 539 ? -47.013 19.331 51.567 1.00 78.25 539 THR A N 1
ATOM 4357 C CA . THR A 1 539 ? -47.441 18.543 50.398 1.00 78.25 539 THR A CA 1
ATOM 4358 C C . THR A 1 539 ? -46.301 17.679 49.847 1.00 78.25 539 THR A C 1
ATOM 4360 O O . THR A 1 539 ? -46.528 16.530 49.460 1.00 78.25 539 THR A O 1
ATOM 4363 N N . ARG A 1 540 ? -45.059 18.186 49.833 1.00 66.12 540 ARG A N 1
ATOM 4364 C CA . ARG A 1 540 ? -43.867 17.397 49.483 1.00 66.12 540 ARG A CA 1
ATOM 4365 C C . ARG A 1 540 ? -43.579 16.312 50.520 1.00 66.12 540 ARG A C 1
ATOM 4367 O O . ARG A 1 540 ? -43.335 15.177 50.120 1.00 66.12 540 ARG A O 1
ATOM 4374 N N . GLN A 1 541 ? -43.703 16.606 51.815 1.00 72.00 541 GLN A N 1
ATOM 4375 C CA . GLN A 1 541 ? -43.575 15.609 52.884 1.00 72.00 541 GLN A CA 1
ATOM 4376 C C . GLN A 1 541 ? -44.581 14.456 52.698 1.00 72.00 541 GLN A C 1
ATOM 4378 O O . GLN A 1 541 ? -44.189 13.290 52.712 1.00 72.00 541 GLN A O 1
ATOM 4383 N N . ALA A 1 542 ? -45.850 14.764 52.409 1.00 75.38 542 ALA A N 1
ATOM 4384 C CA . ALA A 1 542 ? -46.868 13.752 52.112 1.00 75.38 542 ALA A CA 1
ATOM 4385 C C . ALA A 1 542 ? -46.557 12.933 50.837 1.00 75.38 542 ALA A C 1
ATOM 4387 O O . ALA A 1 542 ? -46.780 11.718 50.795 1.00 75.38 542 ALA A O 1
ATOM 4388 N N . ARG A 1 543 ? -45.997 13.564 49.791 1.00 71.88 543 ARG A N 1
ATOM 4389 C CA . ARG A 1 543 ? -45.522 12.855 48.584 1.00 71.88 543 ARG A CA 1
ATOM 4390 C C . ARG A 1 543 ? -44.334 11.935 48.871 1.00 71.88 543 ARG A C 1
ATOM 4392 O O . ARG A 1 543 ? -44.329 10.819 48.358 1.00 71.88 543 ARG A O 1
ATOM 4399 N N . LEU A 1 544 ? -43.377 12.356 49.697 1.00 63.34 544 LEU A N 1
ATOM 4400 C CA . LEU A 1 544 ? -42.239 11.535 50.120 1.00 63.34 544 LEU A CA 1
ATOM 4401 C C . LEU A 1 544 ? -42.692 10.313 50.926 1.00 63.34 544 LEU A C 1
ATOM 4403 O O . LEU A 1 544 ? -42.284 9.198 50.603 1.00 63.34 544 LEU A O 1
ATOM 4407 N N . GLU A 1 545 ? -43.596 10.486 51.898 1.00 71.69 545 GLU A N 1
ATOM 4408 C CA . GLU A 1 545 ? -44.208 9.361 52.626 1.00 71.69 545 GLU A CA 1
ATOM 4409 C C . GLU A 1 545 ? -44.901 8.375 51.658 1.00 71.69 545 GLU A C 1
ATOM 4411 O O . GLU A 1 545 ? -44.749 7.156 51.787 1.00 71.69 545 GLU A O 1
ATOM 4416 N N . THR A 1 546 ? -45.582 8.890 50.626 1.00 75.88 546 THR A N 1
ATOM 4417 C CA . THR A 1 546 ? -46.248 8.076 49.592 1.00 75.88 546 THR A CA 1
ATOM 4418 C C . THR A 1 546 ? -45.242 7.309 48.719 1.00 75.88 546 THR A C 1
ATOM 4420 O O . THR A 1 546 ? -45.367 6.091 48.569 1.00 75.88 546 THR A O 1
ATOM 4423 N N . LEU A 1 547 ? -44.217 7.977 48.178 1.00 64.94 547 LEU A N 1
ATOM 4424 C CA . LEU A 1 547 ? -43.186 7.364 47.324 1.00 64.94 547 LEU A CA 1
ATOM 4425 C C . LEU A 1 547 ? -42.387 6.287 48.070 1.00 64.94 547 LEU A C 1
ATOM 4427 O O . LEU A 1 547 ? -42.184 5.187 47.551 1.00 64.94 547 LEU A O 1
ATOM 4431 N N . LEU A 1 548 ? -41.997 6.568 49.314 1.00 60.50 548 LEU A N 1
ATOM 4432 C CA . LEU A 1 548 ? -41.265 5.631 50.164 1.00 60.50 548 LEU A CA 1
ATOM 4433 C C . LEU A 1 548 ? -42.116 4.409 50.546 1.00 60.50 548 LEU A C 1
ATOM 4435 O O . LEU A 1 548 ? -41.588 3.295 50.601 1.00 60.50 548 LEU A O 1
ATOM 4439 N N . SER A 1 549 ? -43.436 4.573 50.712 1.00 67.94 549 SER A N 1
ATOM 4440 C CA . SER A 1 549 ? -44.353 3.437 50.887 1.00 67.94 549 SER A CA 1
ATOM 4441 C C . SER A 1 549 ? -44.408 2.522 49.650 1.00 67.94 549 SER A C 1
ATOM 4443 O O . SER A 1 549 ? -44.461 1.301 49.797 1.00 67.94 549 SER A O 1
ATOM 4445 N N . GLY A 1 550 ? -44.297 3.086 48.439 1.00 68.38 550 GLY A N 1
ATOM 4446 C CA . GLY A 1 550 ? -44.194 2.326 47.188 1.00 68.38 550 GLY A CA 1
ATOM 4447 C C . GLY A 1 550 ? -42.853 1.599 47.031 1.00 68.38 550 GLY A C 1
ATOM 4448 O O . GLY A 1 550 ? -42.824 0.412 46.705 1.00 68.38 550 GLY A O 1
ATOM 4449 N N . MET A 1 551 ? -41.734 2.270 47.331 1.00 55.75 551 MET A N 1
ATOM 4450 C CA . MET A 1 551 ? -40.385 1.680 47.264 1.00 55.75 551 MET A CA 1
ATOM 4451 C C . MET A 1 551 ? -40.180 0.504 48.232 1.00 55.75 551 MET A C 1
ATOM 4453 O O . MET A 1 551 ? -39.416 -0.423 47.931 1.00 55.75 551 MET A O 1
ATOM 4457 N N . ALA A 1 552 ? -40.875 0.510 49.374 1.00 57.88 552 ALA A N 1
ATOM 4458 C CA . ALA A 1 552 ? -40.868 -0.595 50.333 1.00 57.88 552 ALA A CA 1
ATOM 4459 C C . ALA A 1 552 ? -41.413 -1.909 49.739 1.00 57.88 552 ALA A C 1
ATOM 4461 O O . ALA A 1 552 ? -41.026 -2.985 50.187 1.00 57.88 552 ALA A O 1
ATOM 4462 N N . GLY A 1 553 ? -42.270 -1.833 48.712 1.00 60.62 553 GLY A N 1
ATOM 4463 C CA . GLY A 1 553 ? -42.797 -3.000 48.001 1.00 60.62 553 GLY A CA 1
ATOM 4464 C C . GLY A 1 553 ? -41.871 -3.579 46.924 1.00 60.62 553 GLY A C 1
ATOM 4465 O O . GLY A 1 553 ? -42.141 -4.674 46.442 1.00 60.62 553 GLY A O 1
ATOM 4466 N N . GLN A 1 554 ? -40.802 -2.872 46.528 1.00 56.31 554 GLN A N 1
ATOM 4467 C CA . GLN A 1 554 ? -39.968 -3.247 45.370 1.00 56.31 554 GLN A CA 1
ATOM 4468 C C . GLN A 1 554 ? -38.503 -3.573 45.698 1.00 56.31 554 GLN A C 1
ATOM 4470 O O . GLN A 1 554 ? -37.883 -4.342 44.971 1.00 56.31 554 GLN A O 1
ATOM 4475 N N . SER A 1 555 ? -37.922 -2.986 46.750 1.00 45.94 555 SER A N 1
ATOM 4476 C CA . SER A 1 555 ? -36.452 -2.922 46.898 1.00 45.94 555 SER A CA 1
ATOM 4477 C C . SER A 1 555 ? -35.804 -3.976 47.805 1.00 45.94 555 SER A C 1
ATOM 4479 O O . SER A 1 555 ? -34.581 -4.002 47.915 1.00 45.94 555 SER A O 1
ATOM 4481 N N . GLY A 1 556 ? -36.577 -4.811 48.508 1.00 54.66 556 GLY A N 1
ATOM 4482 C CA . GLY A 1 556 ? -36.038 -5.809 49.449 1.00 54.66 556 GLY A CA 1
ATOM 4483 C C . GLY A 1 556 ? -35.316 -5.236 50.684 1.00 54.66 556 GLY A C 1
ATOM 4484 O O . GLY A 1 556 ? -34.893 -6.000 51.551 1.00 54.66 556 GLY A O 1
ATOM 4485 N N . MET A 1 557 ? -35.195 -3.908 50.809 1.00 57.31 557 MET A N 1
ATOM 4486 C CA . MET A 1 557 ? -34.681 -3.260 52.016 1.00 57.31 557 MET A CA 1
ATOM 4487 C C . MET A 1 557 ? -35.555 -3.604 53.223 1.00 57.31 557 MET A C 1
ATOM 4489 O O . MET A 1 557 ? -36.784 -3.582 53.146 1.00 57.31 557 MET A O 1
ATOM 4493 N N . SER A 1 558 ? -34.923 -3.883 54.367 1.00 69.94 558 SER A N 1
ATOM 4494 C CA . SER A 1 558 ? -35.666 -4.213 55.579 1.00 69.94 558 SER A CA 1
ATOM 4495 C C . SER A 1 558 ? -36.575 -3.048 55.985 1.00 69.94 558 SER A C 1
ATOM 4497 O O . SER A 1 558 ? -36.148 -1.900 56.124 1.00 69.94 558 SER A O 1
ATOM 4499 N N . PHE A 1 559 ? -37.853 -3.358 56.207 1.00 66.12 559 PHE A N 1
ATOM 4500 C CA . PHE A 1 559 ? -38.905 -2.384 56.518 1.00 66.12 559 PHE A CA 1
ATOM 4501 C C . PHE A 1 559 ? -38.573 -1.496 57.736 1.00 66.12 559 PHE A C 1
ATOM 4503 O O . PHE A 1 559 ? -39.010 -0.350 57.821 1.00 66.12 559 PHE A O 1
ATOM 4510 N N . GLN A 1 560 ? -37.743 -1.999 58.660 1.00 71.06 560 GLN A N 1
ATOM 4511 C CA . GLN A 1 560 ? -37.188 -1.233 59.780 1.00 71.06 560 GLN A CA 1
ATOM 4512 C C . GLN A 1 560 ? -36.253 -0.100 59.332 1.00 71.06 560 GLN A C 1
ATOM 4514 O O . GLN A 1 560 ? -36.401 1.018 59.819 1.00 71.06 560 GLN A O 1
ATOM 4519 N N . ARG A 1 561 ? -35.335 -0.350 58.386 1.00 68.81 561 ARG A N 1
ATOM 4520 C CA . ARG A 1 561 ? -34.391 0.665 57.887 1.00 68.81 561 ARG A CA 1
ATOM 4521 C C . ARG A 1 561 ? -35.124 1.782 57.146 1.00 68.81 561 ARG A C 1
ATOM 4523 O O . ARG A 1 561 ? -34.822 2.954 57.344 1.00 68.81 561 ARG A O 1
ATOM 4530 N N . LEU A 1 562 ? -36.146 1.418 56.371 1.00 61.28 562 LEU A N 1
ATOM 4531 C CA . LEU A 1 562 ? -36.982 2.370 55.640 1.00 61.28 562 LEU A CA 1
ATOM 4532 C C . LEU A 1 562 ? -37.863 3.209 56.590 1.00 61.28 562 LEU A C 1
ATOM 4534 O O . LEU A 1 562 ? -37.963 4.422 56.422 1.00 61.28 562 LEU A O 1
ATOM 4538 N N . ARG A 1 563 ? -38.416 2.606 57.658 1.00 71.81 563 ARG A N 1
ATOM 4539 C CA . ARG A 1 563 ? -39.076 3.350 58.752 1.00 71.81 563 ARG A CA 1
ATOM 4540 C C . ARG A 1 563 ? -38.134 4.298 59.491 1.00 71.81 563 ARG A C 1
ATOM 4542 O O . ARG A 1 563 ? -38.563 5.383 59.871 1.00 71.81 563 ARG A O 1
ATOM 4549 N N . GLN A 1 564 ? -36.885 3.896 59.715 1.00 77.25 564 GLN A N 1
ATOM 4550 C CA . GLN A 1 564 ? -35.905 4.744 60.386 1.00 77.25 564 GLN A CA 1
ATOM 4551 C C . GLN A 1 564 ? -35.537 5.957 59.520 1.00 77.25 564 GLN A C 1
ATOM 4553 O O . GLN A 1 564 ? -35.616 7.079 60.010 1.00 77.25 564 GLN A O 1
ATOM 4558 N N . MET A 1 565 ? -35.277 5.760 58.222 1.00 63.25 565 MET A N 1
ATOM 4559 C CA . MET A 1 565 ? -35.063 6.865 57.278 1.00 63.25 565 MET A CA 1
ATOM 4560 C C . MET A 1 565 ? -36.274 7.804 57.181 1.00 63.25 565 MET A C 1
ATOM 4562 O O . MET A 1 565 ? -36.095 9.015 57.176 1.00 63.25 565 MET A O 1
ATOM 4566 N N . LEU A 1 566 ? -37.504 7.272 57.156 1.00 64.06 566 LEU A N 1
ATOM 4567 C CA . LEU A 1 566 ? -38.731 8.083 57.191 1.00 64.06 566 LEU A CA 1
ATOM 4568 C C . LEU A 1 566 ? -38.832 8.932 58.463 1.00 64.06 566 LEU A C 1
ATOM 4570 O O . LEU A 1 566 ? -39.180 10.108 58.393 1.00 64.06 566 LEU A O 1
ATOM 4574 N N . LYS A 1 567 ? -38.512 8.348 59.624 1.00 78.38 567 LYS A N 1
ATOM 4575 C CA . LYS A 1 567 ? -38.509 9.066 60.900 1.00 78.38 567 LYS A CA 1
ATOM 4576 C C . LYS A 1 567 ? -37.443 10.167 60.918 1.00 78.38 567 LYS A C 1
ATOM 4578 O O . LYS A 1 567 ? -37.747 11.286 61.311 1.00 78.38 567 LYS A O 1
ATOM 4583 N N . GLU A 1 568 ? -36.231 9.877 60.449 1.00 72.25 568 GLU A N 1
ATOM 4584 C CA . GLU A 1 568 ? -35.137 10.852 60.363 1.00 72.25 568 GLU A CA 1
ATOM 4585 C C . GLU A 1 568 ? -35.437 11.980 59.360 1.00 72.25 568 GLU A C 1
ATOM 4587 O O . GLU A 1 568 ? -35.184 13.143 59.667 1.00 72.25 568 GLU A O 1
ATOM 4592 N N . LEU A 1 569 ? -36.029 11.674 58.198 1.00 62.06 569 LEU A N 1
ATOM 4593 C CA . LEU A 1 569 ? -36.494 12.675 57.228 1.00 62.06 569 LEU A CA 1
ATOM 4594 C C . LEU A 1 569 ? -37.574 13.578 57.823 1.00 62.06 569 LEU A C 1
ATOM 4596 O O . LEU A 1 569 ? -37.488 14.793 57.683 1.00 62.06 569 LEU A O 1
ATOM 4600 N N . ARG A 1 570 ? -38.549 12.999 58.529 1.00 71.94 570 ARG A N 1
ATOM 4601 C CA . ARG A 1 570 ? -39.626 13.742 59.186 1.00 71.94 570 ARG A CA 1
ATOM 4602 C C . ARG A 1 570 ? -39.116 14.650 60.302 1.00 71.94 570 ARG A C 1
ATOM 4604 O O . ARG A 1 570 ? -39.447 15.829 60.323 1.00 71.94 570 ARG A O 1
ATOM 4611 N N . GLU A 1 571 ? -38.260 14.138 61.184 1.00 75.00 571 GLU A N 1
ATOM 4612 C CA . GLU A 1 571 ? -37.627 14.951 62.229 1.00 75.00 571 GLU A CA 1
ATOM 4613 C C . GLU A 1 571 ? -36.729 16.056 61.649 1.00 75.00 571 GLU A C 1
ATOM 4615 O O . GLU A 1 571 ? -36.531 17.082 62.299 1.00 75.00 571 GLU A O 1
ATOM 4620 N N . ARG A 1 572 ? -36.167 15.868 60.446 1.00 62.16 572 ARG A N 1
ATOM 4621 C CA . ARG A 1 572 ? -35.392 16.896 59.734 1.00 62.16 572 ARG A CA 1
ATOM 4622 C C . ARG A 1 572 ? -36.278 17.921 59.033 1.00 62.16 572 ARG A C 1
ATOM 4624 O O . ARG A 1 572 ? -35.973 19.102 59.130 1.00 62.16 572 ARG A O 1
ATOM 4631 N N . SER A 1 573 ? -37.374 17.522 58.384 1.00 63.88 573 SER A N 1
ATOM 4632 C CA . SER A 1 573 ? -38.319 18.471 57.778 1.00 63.88 573 SER A CA 1
ATOM 4633 C C . SER A 1 573 ? -39.030 19.307 58.841 1.00 63.88 573 SER A C 1
ATOM 4635 O O . SER A 1 573 ? -39.183 20.510 58.666 1.00 63.88 573 SER A O 1
ATOM 4637 N N . GLU A 1 574 ? -39.398 18.696 59.972 1.00 75.75 574 GLU A N 1
ATOM 4638 C CA . GLU A 1 574 ? -39.957 19.401 61.131 1.00 75.75 574 GLU A CA 1
ATOM 4639 C C . GLU A 1 574 ? -38.929 20.388 61.722 1.00 75.75 574 GLU A C 1
ATOM 4641 O O . GLU A 1 574 ? -39.289 21.535 61.974 1.00 75.75 574 GLU A O 1
ATOM 4646 N N . ARG A 1 575 ? -37.639 20.017 61.823 1.00 74.00 575 ARG A N 1
ATOM 4647 C CA . ARG A 1 575 ? -36.553 20.953 62.190 1.00 74.00 575 ARG A CA 1
ATOM 4648 C C . ARG A 1 575 ? -36.367 22.092 61.188 1.00 74.00 575 ARG A C 1
ATOM 4650 O O . ARG A 1 575 ? -36.229 23.226 61.617 1.00 74.00 575 ARG A O 1
ATOM 4657 N N . LEU A 1 576 ? -36.384 21.826 59.881 1.00 62.41 576 LEU A N 1
ATOM 4658 C CA . LEU A 1 576 ? -36.233 22.862 58.849 1.00 62.41 576 LEU A CA 1
ATOM 4659 C C . LEU A 1 576 ? -37.385 23.872 58.900 1.00 62.41 576 LEU A C 1
ATOM 4661 O O . LEU A 1 576 ? -37.147 25.077 58.926 1.00 62.41 576 LEU A O 1
ATOM 4665 N N . ILE A 1 577 ? -38.627 23.379 58.990 1.00 73.75 577 ILE A N 1
ATOM 4666 C CA . ILE A 1 577 ? -39.818 24.213 59.204 1.00 73.75 577 ILE A CA 1
ATOM 4667 C C . ILE A 1 577 ? -39.653 25.028 60.490 1.00 73.75 577 ILE A C 1
ATOM 4669 O O . ILE A 1 577 ? -39.870 26.235 60.464 1.00 73.75 577 ILE A O 1
ATOM 4673 N N . GLN A 1 578 ? -39.204 24.404 61.583 1.00 78.31 578 GLN A N 1
ATOM 4674 C CA . GLN A 1 578 ? -38.960 25.087 62.850 1.00 78.31 578 GLN A CA 1
ATOM 4675 C C . GLN A 1 578 ? -37.870 26.166 62.733 1.00 78.31 578 GLN A C 1
ATOM 4677 O O . GLN A 1 578 ? -38.093 27.268 63.207 1.00 78.31 578 GLN A O 1
ATOM 4682 N N . THR A 1 579 ? -36.741 25.927 62.061 1.00 71.75 579 THR A N 1
ATOM 4683 C CA . THR A 1 579 ? -35.677 26.934 61.882 1.00 71.75 579 THR A CA 1
ATOM 4684 C C . THR A 1 579 ? -36.112 28.088 60.973 1.00 71.75 579 THR A C 1
ATOM 4686 O O . THR A 1 579 ? -35.749 29.238 61.224 1.00 71.75 579 THR A O 1
ATOM 4689 N N . ILE A 1 580 ? -36.932 27.822 59.951 1.00 67.62 580 ILE A N 1
ATOM 4690 C CA . ILE A 1 580 ? -37.581 28.870 59.146 1.00 67.62 580 ILE A CA 1
ATOM 4691 C C . ILE A 1 580 ? -38.545 29.683 60.023 1.00 67.62 580 ILE A C 1
ATOM 4693 O O . ILE A 1 580 ? -38.566 30.909 59.944 1.00 67.62 580 ILE A O 1
ATOM 4697 N N . GLU A 1 581 ? -39.322 29.023 60.881 1.00 75.44 581 GLU A N 1
ATOM 4698 C CA . GLU A 1 581 ? -40.301 29.658 61.767 1.00 75.44 581 GLU A CA 1
ATOM 4699 C C . GLU A 1 581 ? -39.629 30.413 62.937 1.00 75.44 581 GLU A C 1
ATOM 4701 O O . GLU A 1 581 ? -40.102 31.478 63.314 1.00 75.44 581 GLU A O 1
ATOM 4706 N N . GLU A 1 582 ? -38.468 29.965 63.424 1.00 77.38 582 GLU A N 1
ATOM 4707 C CA . GLU A 1 582 ? -37.594 30.659 64.388 1.00 77.38 582 GLU A CA 1
ATOM 4708 C C . GLU A 1 582 ? -36.906 31.882 63.761 1.00 77.38 582 GLU A C 1
ATOM 4710 O O . GLU A 1 582 ? -36.893 32.960 64.360 1.00 77.38 582 GLU A O 1
ATOM 4715 N N . ARG A 1 583 ? -36.374 31.764 62.533 1.00 66.69 583 ARG A N 1
ATOM 4716 C CA . ARG A 1 583 ? -35.849 32.918 61.780 1.00 66.69 583 ARG A CA 1
ATOM 4717 C C . ARG A 1 583 ? -36.950 33.940 61.521 1.00 66.69 583 ARG A C 1
ATOM 4719 O O . ARG A 1 583 ? -36.736 35.122 61.772 1.00 66.69 583 ARG A O 1
ATOM 4726 N N . ARG A 1 584 ? -38.133 33.489 61.096 1.00 71.00 584 ARG A N 1
ATOM 4727 C CA . ARG A 1 584 ? -39.316 34.339 60.944 1.00 71.00 584 ARG A CA 1
ATOM 4728 C C . ARG A 1 584 ? -39.670 35.026 62.264 1.00 71.00 584 ARG A C 1
ATOM 4730 O O . ARG A 1 584 ? -39.761 36.241 62.275 1.00 71.00 584 ARG A O 1
ATOM 4737 N N . GLN A 1 585 ? -39.790 34.297 63.375 1.00 76.38 585 GLN A N 1
ATOM 4738 C CA . GLN A 1 585 ? -40.079 34.876 64.697 1.00 76.38 585 GLN A CA 1
ATOM 4739 C C . GLN A 1 585 ? -39.010 35.879 65.158 1.00 76.38 585 GLN A C 1
ATOM 4741 O O . GLN A 1 585 ? -39.339 36.852 65.830 1.00 76.38 585 GLN A O 1
ATOM 4746 N N . SER A 1 586 ? -37.743 35.688 64.780 1.00 72.81 586 SER A N 1
ATOM 4747 C CA . SER A 1 586 ? -36.665 36.655 65.028 1.00 72.81 586 SER A CA 1
ATOM 4748 C C . SER A 1 586 ? -36.828 37.938 64.199 1.00 72.81 586 SER A C 1
ATOM 4750 O O . SER A 1 586 ? -36.623 39.039 64.713 1.00 72.81 586 SER A O 1
ATOM 4752 N N . ILE A 1 587 ? -37.248 37.821 62.934 1.00 66.56 587 ILE A N 1
ATOM 4753 C CA . ILE A 1 587 ? -37.535 38.970 62.062 1.00 66.56 587 ILE A CA 1
ATOM 4754 C C . ILE A 1 587 ? -38.819 39.686 62.516 1.00 66.56 587 ILE A C 1
ATOM 4756 O O . ILE A 1 587 ? -38.782 40.897 62.719 1.00 66.56 587 ILE A O 1
ATOM 4760 N N . ASP A 1 588 ? -39.902 38.952 62.783 1.00 68.62 588 ASP A N 1
ATOM 4761 C CA . ASP A 1 588 ? -41.160 39.464 63.342 1.00 68.62 588 ASP A CA 1
ATOM 4762 C C . ASP A 1 588 ? -40.906 40.140 64.708 1.00 68.62 588 ASP A C 1
ATOM 4764 O O . ASP A 1 588 ? -41.422 41.220 64.981 1.00 68.62 588 ASP A O 1
ATOM 4768 N N . GLY A 1 589 ? -40.044 39.570 65.558 1.00 71.88 589 GLY A N 1
ATOM 4769 C CA . GLY A 1 589 ? -39.627 40.164 66.833 1.00 71.88 589 GLY A CA 1
ATOM 4770 C C . GLY A 1 589 ? -38.839 41.469 66.672 1.00 71.88 589 GLY A C 1
ATOM 4771 O O . GLY A 1 589 ? -39.060 42.419 67.424 1.00 71.88 589 GLY A O 1
ATOM 4772 N N . ARG A 1 590 ? -37.965 41.560 65.661 1.00 66.38 590 ARG A N 1
ATOM 4773 C CA . ARG A 1 590 ? -37.270 42.807 65.295 1.00 66.38 590 ARG A CA 1
ATOM 4774 C C . ARG A 1 590 ? -38.228 43.852 64.724 1.00 66.38 590 ARG A C 1
ATOM 4776 O O . ARG A 1 590 ? -38.121 45.016 65.098 1.00 66.38 590 ARG A O 1
ATOM 4783 N N . ALA A 1 591 ? -39.169 43.446 63.874 1.00 62.97 591 ALA A N 1
ATOM 4784 C CA . ALA A 1 591 ? -40.200 44.316 63.314 1.00 62.97 591 ALA A CA 1
ATOM 4785 C C . ALA A 1 591 ? -41.131 44.872 64.406 1.00 62.97 591 ALA A C 1
ATOM 4787 O O . ALA A 1 591 ? -41.405 46.069 64.430 1.00 62.97 591 ALA A O 1
ATOM 4788 N N . ASN A 1 592 ? -41.537 44.033 65.363 1.00 68.81 592 ASN A N 1
ATOM 4789 C CA . ASN A 1 592 ? -42.338 44.446 66.515 1.00 68.81 592 ASN A CA 1
ATOM 4790 C C . ASN A 1 592 ? -41.564 45.398 67.442 1.00 68.81 592 ASN A C 1
ATOM 4792 O O . ASN A 1 592 ? -42.122 46.405 67.864 1.00 68.81 592 ASN A O 1
ATOM 4796 N N . GLY A 1 593 ? -40.274 45.150 67.703 1.00 68.94 593 GLY A N 1
ATOM 4797 C CA . GLY A 1 593 ? -39.430 46.084 68.464 1.00 68.94 593 GLY A CA 1
ATOM 4798 C C . GLY A 1 593 ? -39.238 47.438 67.763 1.00 68.94 593 GLY A C 1
ATOM 4799 O O . GLY A 1 593 ? -39.228 48.479 68.416 1.00 68.94 593 GLY A O 1
ATOM 4800 N N . LEU A 1 594 ? -39.161 47.440 66.427 1.00 61.41 594 LEU A N 1
ATOM 4801 C CA . LEU A 1 594 ? -39.203 48.660 65.613 1.00 61.41 594 LEU A CA 1
ATOM 4802 C C . LEU A 1 594 ? -40.550 49.384 65.738 1.00 61.41 594 LEU A C 1
ATOM 4804 O O . LEU A 1 594 ? -40.554 50.598 65.917 1.00 61.41 594 LEU A O 1
ATOM 4808 N N . MET A 1 595 ? -41.675 48.662 65.707 1.00 60.75 595 MET A N 1
ATOM 4809 C CA . MET A 1 595 ? -43.006 49.245 65.919 1.00 60.75 595 MET A CA 1
ATOM 4810 C C . MET A 1 595 ? -43.188 49.826 67.329 1.00 60.75 595 MET A C 1
ATOM 4812 O O . MET A 1 595 ? -43.706 50.932 67.451 1.00 60.75 595 MET A O 1
ATOM 4816 N N . GLU A 1 596 ? -42.714 49.161 68.387 1.00 65.38 596 GLU A N 1
ATOM 4817 C CA . GLU A 1 596 ? -42.753 49.716 69.753 1.00 65.38 596 GLU A CA 1
ATOM 4818 C C . GLU A 1 596 ? -41.925 51.009 69.886 1.00 65.38 596 GLU A C 1
ATOM 4820 O O . GLU A 1 596 ? -42.226 51.858 70.724 1.00 65.38 596 GLU A O 1
ATOM 4825 N N . HIS A 1 597 ? -40.898 51.199 69.051 1.00 58.38 597 HIS A N 1
ATOM 4826 C CA . HIS A 1 597 ? -40.151 52.459 68.967 1.00 58.38 597 HIS A CA 1
ATOM 4827 C C . HIS A 1 597 ? -40.844 53.536 68.106 1.00 58.38 597 HIS A C 1
ATOM 4829 O O . HIS A 1 597 ? -40.501 54.710 68.239 1.00 58.38 597 HIS A O 1
ATOM 4835 N N . MET A 1 598 ? -41.842 53.191 67.280 1.00 50.94 598 MET A N 1
ATOM 4836 C CA . MET A 1 598 ? -42.632 54.166 66.505 1.00 50.94 598 MET A CA 1
ATOM 4837 C C . MET A 1 598 ? -43.701 54.893 67.337 1.00 50.94 598 MET A C 1
ATOM 4839 O O . MET A 1 598 ? -44.061 56.017 66.995 1.00 50.94 598 MET A O 1
ATOM 4843 N N . ASP A 1 599 ? -44.184 54.297 68.432 1.00 57.47 599 ASP A N 1
ATOM 4844 C CA . ASP A 1 599 ? -45.184 54.918 69.322 1.00 57.47 599 ASP A CA 1
ATOM 4845 C C . ASP A 1 599 ? -44.590 56.008 70.250 1.00 57.47 599 ASP A C 1
ATOM 4847 O O . ASP A 1 599 ? -45.314 56.666 71.006 1.00 57.47 599 ASP A O 1
ATOM 4851 N N . ALA A 1 600 ? -43.273 56.244 70.195 1.00 52.31 600 ALA A N 1
ATOM 4852 C CA . ALA A 1 600 ? -42.594 57.298 70.946 1.00 52.31 600 ALA A CA 1
ATOM 4853 C C . ALA A 1 600 ? -42.584 58.646 70.179 1.00 52.31 600 ALA A C 1
ATOM 4855 O O . ALA A 1 600 ? -42.227 58.688 69.000 1.00 52.31 600 ALA A O 1
ATOM 4856 N N . PRO A 1 601 ? -42.917 59.788 70.819 1.00 46.97 601 PRO A N 1
ATOM 4857 C CA . PRO A 1 601 ? -43.008 61.079 70.133 1.00 46.97 601 PRO A CA 1
ATOM 4858 C C . PRO A 1 601 ? -41.635 61.676 69.755 1.00 46.97 601 PRO A C 1
ATOM 4860 O O . PRO A 1 601 ? -41.015 62.389 70.539 1.00 46.97 601 PRO A O 1
ATOM 4863 N N . VAL A 1 602 ? -41.219 61.384 68.518 1.00 54.09 602 VAL A N 1
ATOM 4864 C CA . VAL A 1 602 ? -40.296 62.101 67.606 1.00 54.09 602 VAL A CA 1
ATOM 4865 C C . VAL A 1 602 ? -39.285 63.086 68.221 1.00 54.09 602 VAL A C 1
ATOM 4867 O O . VAL A 1 602 ? -39.632 64.227 68.528 1.00 54.09 602 VAL A O 1
ATOM 4870 N N . ILE A 1 603 ? -37.994 62.726 68.150 1.00 41.88 603 ILE A N 1
ATOM 4871 C CA . ILE A 1 603 ? -36.903 63.671 67.838 1.00 41.88 603 ILE A CA 1
ATOM 4872 C C . ILE A 1 603 ? -35.935 63.017 66.823 1.00 41.88 603 ILE A C 1
ATOM 4874 O O . ILE A 1 603 ? -35.180 62.119 67.166 1.00 41.88 603 ILE A O 1
ATOM 4878 N N . ASP A 1 604 ? -35.978 63.493 65.575 1.00 52.34 604 ASP A N 1
ATOM 4879 C CA . ASP A 1 604 ? -34.879 63.554 64.582 1.00 52.34 604 ASP A CA 1
ATOM 4880 C C . ASP A 1 604 ? -34.098 62.282 64.133 1.00 52.34 604 ASP A C 1
ATOM 4882 O O . ASP A 1 604 ? -33.039 62.401 63.522 1.00 52.34 604 ASP A O 1
ATOM 4886 N N . GLU A 1 605 ? -34.613 61.059 64.326 1.00 51.41 605 GLU A N 1
ATOM 4887 C CA . GLU A 1 605 ? -33.954 59.806 63.868 1.00 51.41 605 GLU A CA 1
ATOM 4888 C C . GLU A 1 605 ? -34.547 59.152 62.591 1.00 51.41 605 GLU A C 1
ATOM 4890 O O . GLU A 1 605 ? -34.411 57.947 62.364 1.00 51.41 605 GLU A O 1
ATOM 4895 N N . GLY A 1 606 ? -35.167 59.923 61.688 1.00 56.53 606 GLY A N 1
ATOM 4896 C CA . GLY A 1 606 ? -35.821 59.380 60.476 1.00 56.53 606 GLY A CA 1
ATOM 4897 C C . GLY A 1 606 ? -34.925 58.503 59.575 1.00 56.53 606 GLY A C 1
ATOM 4898 O O . GLY A 1 606 ? -35.397 57.530 58.984 1.00 56.53 606 GLY A O 1
ATOM 4899 N N . ALA A 1 607 ? -33.619 58.787 59.525 1.00 60.19 607 ALA A N 1
ATOM 4900 C CA . ALA A 1 607 ? -32.640 57.982 58.787 1.00 60.19 607 ALA A CA 1
ATOM 4901 C C . ALA A 1 607 ? -32.364 56.605 59.433 1.00 60.19 607 ALA A C 1
ATOM 4903 O O . ALA A 1 607 ? -32.115 55.626 58.725 1.00 60.19 607 ALA A O 1
ATOM 4904 N N . SER A 1 608 ? -32.440 56.509 60.765 1.00 64.25 608 SER A N 1
ATOM 4905 C CA . SER A 1 608 ? -32.236 55.267 61.532 1.00 64.25 608 SER A CA 1
ATOM 4906 C C . SER A 1 608 ? -33.345 54.250 61.231 1.00 64.25 608 SER A C 1
ATOM 4908 O O . SER A 1 608 ? -33.086 53.072 60.965 1.00 64.25 608 SER A O 1
ATOM 4910 N N . PHE A 1 609 ? -34.588 54.737 61.159 1.00 68.12 609 PHE A N 1
ATOM 4911 C CA . PHE A 1 609 ? -35.761 53.927 60.837 1.00 68.12 609 PHE A CA 1
ATOM 4912 C C . PHE A 1 609 ? -35.746 53.407 59.391 1.00 68.12 609 PHE A C 1
ATOM 4914 O O . PHE A 1 609 ? -35.910 52.206 59.182 1.00 68.12 609 PHE A O 1
ATOM 4921 N N . GLN A 1 610 ? -35.471 54.266 58.397 1.00 72.56 610 GLN A N 1
ATOM 4922 C CA . GLN A 1 610 ? -35.348 53.822 56.999 1.00 72.56 610 GLN A CA 1
ATOM 4923 C C . GLN A 1 610 ? -34.224 52.795 56.813 1.00 72.56 610 GLN A C 1
ATOM 4925 O O . GLN A 1 610 ? -34.436 51.778 56.157 1.00 72.56 610 GLN A O 1
ATOM 4930 N N . THR A 1 611 ? -33.065 53.004 57.449 1.00 75.88 611 THR A N 1
ATOM 4931 C CA . THR A 1 611 ? -31.961 52.028 57.421 1.00 75.88 611 THR A CA 1
ATOM 4932 C C . THR A 1 611 ? -32.396 50.684 58.015 1.00 75.88 611 THR A C 1
ATOM 4934 O O . THR A 1 611 ? -32.078 49.628 57.473 1.00 75.88 611 THR A O 1
ATOM 4937 N N . SER A 1 612 ? -33.166 50.707 59.105 1.00 75.88 612 SER A N 1
ATOM 4938 C CA . SER A 1 612 ? -33.644 49.497 59.781 1.00 75.88 612 SER A CA 1
ATOM 4939 C C . SER A 1 612 ? -34.702 48.735 58.974 1.00 75.88 612 SER A C 1
ATOM 4941 O O . SER A 1 612 ? -34.637 47.508 58.911 1.00 75.88 612 SER A O 1
ATOM 4943 N N . LEU A 1 613 ? -35.626 49.438 58.306 1.00 76.00 613 LEU A N 1
ATOM 4944 C CA . LEU A 1 613 ? -36.558 48.828 57.350 1.00 76.00 613 LEU A CA 1
ATOM 4945 C C . LEU A 1 613 ? -35.817 48.210 56.163 1.00 76.00 613 LEU A C 1
ATOM 4947 O O . LEU A 1 613 ? -36.072 47.059 55.834 1.00 76.00 613 LEU A O 1
ATOM 4951 N N . GLN A 1 614 ? -34.844 48.913 55.581 1.00 80.06 614 GLN A N 1
ATOM 4952 C CA . GLN A 1 614 ? -34.061 48.404 54.452 1.00 80.06 614 GLN A CA 1
ATOM 4953 C C . GLN A 1 614 ? -33.235 47.155 54.829 1.00 80.06 614 GLN A C 1
ATOM 4955 O O . GLN A 1 614 ? -33.084 46.230 54.027 1.00 80.06 614 GLN A O 1
ATOM 4960 N N . VAL A 1 615 ? -32.740 47.074 56.072 1.00 80.75 615 VAL A N 1
ATOM 4961 C CA . VAL A 1 615 ? -32.112 45.860 56.631 1.00 80.75 615 VAL A CA 1
ATOM 4962 C C . VAL A 1 615 ? -33.127 44.723 56.822 1.00 80.75 615 VAL A C 1
ATOM 4964 O O . VAL A 1 615 ? -32.779 43.562 56.619 1.00 80.75 615 VAL A O 1
ATOM 4967 N N . LEU A 1 616 ? -34.376 45.025 57.190 1.00 76.38 616 LEU A N 1
ATOM 4968 C CA . LEU A 1 616 ? -35.433 44.020 57.341 1.00 76.38 616 LEU A CA 1
ATOM 4969 C C . LEU A 1 616 ? -35.912 43.487 55.978 1.00 76.38 616 LEU A C 1
ATOM 4971 O O . LEU A 1 616 ? -36.027 42.277 55.804 1.00 76.38 616 LEU A O 1
ATOM 4975 N N . GLU A 1 617 ? -36.133 44.373 55.004 1.00 81.25 617 GLU A N 1
ATOM 4976 C CA . GLU A 1 617 ? -36.515 44.036 53.627 1.00 81.25 617 GLU A CA 1
ATOM 4977 C C . GLU A 1 617 ? -35.441 43.188 52.941 1.00 81.25 617 GLU A C 1
ATOM 4979 O O . GLU A 1 617 ? -35.754 42.129 52.404 1.00 81.25 617 GLU A O 1
ATOM 4984 N N . SER A 1 618 ? -34.167 43.587 53.024 1.00 82.12 618 SER A N 1
ATOM 4985 C CA . SER A 1 618 ? -33.062 42.791 52.468 1.00 82.12 618 SER A CA 1
ATOM 4986 C C . SER A 1 618 ? -32.878 41.444 53.181 1.00 82.12 618 SER A C 1
ATOM 4988 O O . SER A 1 618 ? -32.522 40.459 52.536 1.00 82.12 618 SER A O 1
ATOM 4990 N N . ALA A 1 619 ? -33.178 41.348 54.482 1.00 78.31 619 ALA A N 1
ATOM 4991 C CA . ALA A 1 619 ? -33.198 40.069 55.194 1.00 78.31 619 ALA A CA 1
ATOM 4992 C C . ALA A 1 619 ? -34.369 39.164 54.761 1.00 78.31 619 ALA A C 1
ATOM 4994 O O . ALA A 1 619 ? -34.174 37.954 54.640 1.00 78.31 619 ALA A O 1
ATOM 4995 N N . TYR A 1 620 ? -35.555 39.725 54.497 1.00 79.00 620 TYR A N 1
ATOM 4996 C CA . TYR A 1 620 ? -36.695 38.979 53.951 1.00 79.00 620 TYR A CA 1
ATOM 4997 C C . TYR A 1 620 ? -36.442 38.512 52.517 1.00 79.00 620 TYR A C 1
ATOM 4999 O O . TYR A 1 620 ? -36.627 37.331 52.241 1.00 79.00 620 TYR A O 1
ATOM 5007 N N . GLN A 1 621 ? -35.961 39.396 51.637 1.00 83.69 621 GLN A N 1
ATOM 5008 C CA . GLN A 1 621 ? -35.587 39.052 50.260 1.00 83.69 621 GLN A CA 1
ATOM 5009 C C . GLN A 1 621 ? -34.544 37.933 50.247 1.00 83.69 621 GLN A C 1
ATOM 5011 O O . GLN A 1 621 ? -34.723 36.936 49.556 1.00 83.69 621 GLN A O 1
ATOM 5016 N N . LYS A 1 622 ? -33.511 38.025 51.096 1.00 84.69 622 LYS A N 1
ATOM 5017 C CA . LYS A 1 622 ? -32.520 36.954 51.231 1.00 84.69 622 LYS A CA 1
ATOM 5018 C C . LYS A 1 622 ? -33.131 35.636 51.728 1.00 84.69 622 LYS A C 1
ATOM 5020 O O . LYS A 1 622 ? -32.755 34.576 51.241 1.00 84.69 622 LYS A O 1
ATOM 5025 N N . LEU A 1 623 ? -34.068 35.673 52.681 1.00 80.56 623 LEU A N 1
ATOM 5026 C CA . LEU A 1 623 ? -34.766 34.468 53.150 1.00 80.56 623 LEU A CA 1
ATOM 5027 C C . LEU A 1 623 ? -35.613 33.835 52.031 1.00 80.56 623 LEU A C 1
ATOM 5029 O O . LEU A 1 623 ? -35.652 32.614 51.906 1.00 80.56 623 LEU A O 1
ATOM 5033 N N . GLU A 1 624 ? -36.282 34.654 51.220 1.00 83.69 624 GLU A N 1
ATOM 5034 C CA . GLU A 1 624 ? -37.069 34.208 50.069 1.00 83.69 624 GLU A CA 1
ATOM 5035 C C . GLU A 1 624 ? -36.176 33.598 48.977 1.00 83.69 624 GLU A C 1
ATOM 5037 O O . GLU A 1 624 ? -36.467 32.508 48.480 1.00 83.69 624 GLU A O 1
ATOM 5042 N N . GLU A 1 625 ? -35.045 34.235 48.664 1.00 86.38 625 GLU A N 1
ATOM 5043 C CA . GLU A 1 625 ? -34.021 33.702 47.762 1.00 86.38 625 GLU A CA 1
ATOM 5044 C C . GLU A 1 625 ? -33.444 32.372 48.274 1.00 86.38 625 GLU A C 1
ATOM 5046 O O . GLU A 1 625 ? -33.370 31.413 47.505 1.00 86.38 625 GLU A O 1
ATOM 5051 N N . GLU A 1 626 ? -33.109 32.267 49.568 1.00 85.62 626 GLU A N 1
ATOM 5052 C CA . GLU A 1 626 ? -32.653 31.022 50.208 1.00 85.62 626 GLU A CA 1
ATOM 5053 C C . GLU A 1 626 ? -33.717 29.907 50.110 1.00 85.62 626 GLU A C 1
ATOM 5055 O O . GLU A 1 626 ? -33.385 28.760 49.800 1.00 85.62 626 GLU A O 1
ATOM 5060 N N . LEU A 1 627 ? -35.005 30.223 50.300 1.00 81.81 627 LEU A N 1
ATOM 5061 C CA . LEU A 1 627 ? -36.111 29.264 50.160 1.00 81.81 627 LEU A CA 1
ATOM 5062 C C . LEU A 1 627 ? -36.305 28.805 48.706 1.00 81.81 627 LEU A C 1
ATOM 5064 O O . LEU A 1 627 ? -36.429 27.606 48.448 1.00 81.81 627 LEU A O 1
ATOM 5068 N N . LEU A 1 628 ? -36.292 29.734 47.745 1.00 86.19 628 LEU A N 1
ATOM 5069 C CA . LEU A 1 628 ? -36.410 29.429 46.315 1.00 86.19 628 LEU A CA 1
ATOM 5070 C C . LEU A 1 628 ? -35.188 28.665 45.782 1.00 86.19 628 LEU A C 1
ATOM 5072 O O . LEU A 1 628 ? -35.336 27.803 44.910 1.00 86.19 628 LEU A O 1
ATOM 5076 N N . ALA A 1 629 ? -33.991 28.940 46.305 1.00 87.06 629 ALA A N 1
ATOM 5077 C CA . ALA A 1 629 ? -32.786 28.164 46.030 1.00 87.06 629 ALA A CA 1
ATOM 5078 C C . ALA A 1 629 ? -32.915 26.746 46.602 1.00 87.06 629 ALA A C 1
ATOM 5080 O O . ALA A 1 629 ? -32.755 25.775 45.858 1.00 87.06 629 ALA A O 1
ATOM 5081 N N . GLY A 1 630 ? -33.302 26.607 47.875 1.00 87.38 630 GLY A N 1
ATOM 5082 C CA . GLY A 1 630 ? -33.553 25.316 48.521 1.00 87.38 630 GLY A CA 1
ATOM 5083 C C . GLY A 1 630 ? -34.544 24.438 47.746 1.00 87.38 630 GLY A C 1
ATOM 5084 O O . GLY A 1 630 ? -34.282 23.247 47.558 1.00 87.38 630 GLY A O 1
ATOM 5085 N N . ASP A 1 631 ? -35.619 25.037 47.220 1.00 87.69 631 ASP A N 1
ATOM 5086 C CA . ASP A 1 631 ? -36.642 24.384 46.391 1.00 87.69 631 ASP A CA 1
ATOM 5087 C C . ASP A 1 631 ? -36.116 23.856 45.046 1.00 87.69 631 ASP A C 1
ATOM 5089 O O . ASP A 1 631 ? -36.576 22.807 44.585 1.00 87.69 631 ASP A O 1
ATOM 5093 N N . ARG A 1 632 ? -35.156 24.554 44.425 1.00 92.56 632 ARG A N 1
ATOM 5094 C CA . ARG A 1 632 ? -34.491 24.130 43.177 1.00 92.56 632 ARG A CA 1
ATOM 5095 C C . ARG A 1 632 ? -33.406 23.086 43.441 1.00 92.56 632 ARG A C 1
ATOM 5097 O O . ARG A 1 632 ? -33.225 22.165 42.646 1.00 92.56 632 ARG A O 1
ATOM 5104 N N . LEU A 1 633 ? -32.677 23.220 44.550 1.00 93.75 633 LEU A N 1
ATOM 5105 C CA . LEU A 1 633 ? -31.620 22.287 44.941 1.00 93.75 633 LEU A CA 1
ATOM 5106 C C . LEU A 1 633 ? -32.203 20.913 45.292 1.00 93.75 633 LEU A C 1
ATOM 5108 O O . LEU A 1 633 ? -31.676 19.909 44.817 1.00 93.75 633 LEU A O 1
ATOM 5112 N N . ILE A 1 634 ? -33.321 20.845 46.027 1.00 91.88 634 ILE A N 1
ATOM 5113 C C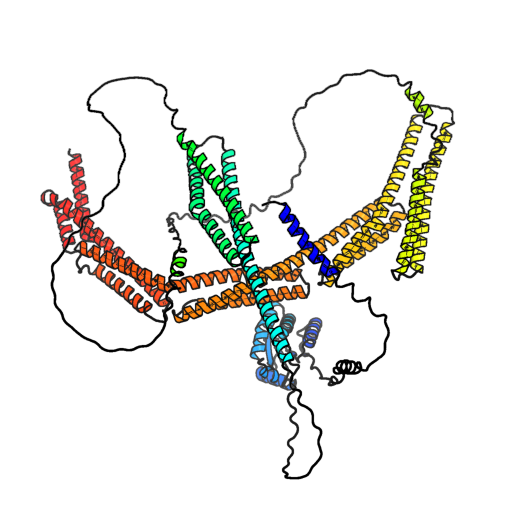A . ILE A 1 634 ? -33.953 19.555 46.351 1.00 91.88 634 ILE A CA 1
ATOM 5114 C C . ILE A 1 634 ? -34.481 18.837 45.099 1.00 91.88 634 ILE A C 1
ATOM 5116 O O . ILE A 1 634 ? -34.306 17.630 44.978 1.00 91.88 634 ILE A O 1
ATOM 5120 N N . GLU A 1 635 ? -35.012 19.564 44.108 1.00 94.19 635 GLU A N 1
ATOM 5121 C CA . GLU A 1 635 ? -35.410 18.984 42.814 1.00 94.19 635 GLU A CA 1
ATOM 5122 C C . GLU A 1 635 ? -34.209 18.389 42.053 1.00 94.19 635 GLU A C 1
ATOM 5124 O O . GLU A 1 635 ? -34.291 17.272 41.531 1.00 94.19 635 GLU A O 1
ATOM 5129 N N . LYS A 1 636 ? -33.056 19.081 42.046 1.00 96.12 636 LYS A N 1
ATOM 5130 C CA . LYS A 1 636 ? -31.808 18.530 41.485 1.00 96.12 636 LYS A CA 1
ATOM 5131 C C . LYS A 1 636 ? -31.361 17.258 42.228 1.00 96.12 636 LYS A C 1
ATOM 5133 O O . LYS A 1 636 ? -30.959 16.295 41.574 1.00 96.12 636 LYS A O 1
ATOM 5138 N N . ILE A 1 637 ? -31.433 17.250 43.564 1.00 95.31 637 ILE A N 1
ATOM 5139 C CA . ILE A 1 637 ? -30.994 16.136 44.426 1.00 95.31 637 ILE A CA 1
ATOM 5140 C C . ILE A 1 637 ? -31.900 14.907 44.288 1.00 95.31 637 ILE A C 1
ATOM 5142 O O . ILE A 1 637 ? -31.387 13.794 44.185 1.00 95.31 637 ILE A O 1
ATOM 5146 N N . GLU A 1 638 ? -33.222 15.081 44.318 1.00 94.50 638 GLU A N 1
ATOM 5147 C CA . GLU A 1 638 ? -34.180 13.968 44.356 1.00 94.50 638 GLU A CA 1
ATOM 5148 C C . GLU A 1 638 ? -34.496 13.389 42.973 1.00 94.50 638 GLU A C 1
ATOM 5150 O O . GLU A 1 638 ? -34.729 12.185 42.864 1.00 94.50 638 GLU A O 1
ATOM 5155 N N . LEU A 1 639 ? -34.503 14.221 41.923 1.00 94.50 639 LEU A N 1
ATOM 5156 C CA . LEU A 1 639 ? -34.934 13.818 40.582 1.00 94.50 639 LEU A CA 1
ATOM 5157 C C . LEU A 1 639 ? -33.758 13.725 39.600 1.00 94.50 639 LEU A C 1
ATOM 5159 O O . LEU A 1 639 ? -33.426 12.643 39.115 1.00 94.50 639 LEU A O 1
ATOM 5163 N N . ARG A 1 640 ? -33.092 14.854 39.330 1.00 97.00 640 ARG A N 1
ATOM 5164 C CA . ARG A 1 640 ? -32.143 14.978 38.208 1.00 97.00 640 ARG A CA 1
ATOM 5165 C C . ARG A 1 640 ? -30.867 14.156 38.396 1.00 97.00 640 ARG A C 1
ATOM 5167 O O . ARG A 1 640 ? -30.480 13.428 37.483 1.00 97.00 640 ARG A O 1
ATOM 5174 N N . LEU A 1 641 ? -30.214 14.254 39.557 1.00 97.38 641 LEU A N 1
ATOM 5175 C CA . LEU A 1 641 ? -28.970 13.522 39.818 1.00 97.38 641 LEU A CA 1
ATOM 5176 C C . LEU A 1 641 ? -29.173 11.987 39.811 1.00 97.38 641 LEU A C 1
ATOM 5178 O O . LEU A 1 641 ? -28.389 11.300 39.149 1.00 97.38 641 LEU A O 1
ATOM 5182 N N . PRO A 1 642 ? -30.217 11.416 40.454 1.00 97.31 642 PRO A N 1
ATOM 5183 C CA . PRO A 1 642 ? -30.516 9.984 40.362 1.00 97.31 642 PRO A CA 1
ATOM 5184 C C . PRO A 1 642 ? -30.845 9.506 38.947 1.00 97.31 642 PRO A C 1
ATOM 5186 O O . PRO A 1 642 ? -30.415 8.418 38.564 1.00 97.31 642 PRO A O 1
ATOM 5189 N N . GLU A 1 643 ? -31.570 10.299 38.153 1.00 97.19 643 GLU A N 1
ATOM 5190 C CA . GLU A 1 643 ? -31.853 9.969 36.752 1.00 97.19 643 GLU A CA 1
ATOM 5191 C C . GLU A 1 643 ? -30.575 9.930 35.903 1.00 97.19 643 GLU A C 1
ATOM 5193 O O . GLU A 1 643 ? -30.376 8.971 35.155 1.00 97.19 643 GLU A O 1
ATOM 5198 N N . GLN A 1 644 ? -29.672 10.904 36.067 1.00 97.88 644 GLN A N 1
ATOM 5199 C CA . GLN A 1 644 ? -28.374 10.932 35.382 1.00 97.88 644 GLN A CA 1
ATOM 5200 C C . GLN A 1 644 ? -27.476 9.751 35.784 1.00 97.88 644 GLN A C 1
ATOM 5202 O O . GLN A 1 644 ? -26.955 9.056 34.909 1.00 97.88 644 GLN A O 1
ATOM 5207 N N . MET A 1 645 ? -27.344 9.467 37.087 1.00 98.19 645 MET A N 1
ATOM 5208 C CA . MET A 1 645 ? -26.602 8.298 37.582 1.00 98.19 645 MET A CA 1
ATOM 5209 C C . MET A 1 645 ? -27.171 6.992 37.019 1.00 98.19 645 MET A C 1
ATOM 5211 O O . MET A 1 645 ? -26.429 6.176 36.477 1.00 98.19 645 MET A O 1
ATOM 5215 N N . LYS A 1 646 ? -28.497 6.817 37.059 1.00 97.44 646 LYS A N 1
ATOM 5216 C CA . LYS A 1 646 ? -29.164 5.622 36.531 1.00 97.44 646 LYS A CA 1
ATOM 5217 C C . LYS A 1 646 ? -29.006 5.486 35.013 1.00 97.44 646 LYS A C 1
ATOM 5219 O O . LYS A 1 646 ? -28.860 4.368 34.522 1.00 97.44 646 LYS A O 1
ATOM 5224 N N . ALA A 1 647 ? -29.030 6.588 34.263 1.00 97.44 647 ALA A N 1
ATOM 5225 C CA . ALA A 1 647 ? -28.790 6.578 32.822 1.00 97.44 647 ALA A CA 1
ATOM 5226 C C . ALA A 1 647 ? -27.358 6.122 32.490 1.00 97.44 647 ALA A C 1
ATOM 5228 O O . ALA A 1 647 ? -27.186 5.229 31.657 1.00 97.44 647 ALA A O 1
ATOM 5229 N N . LEU A 1 648 ? -26.354 6.661 33.191 1.00 97.44 648 LEU A N 1
ATOM 5230 C CA . LEU A 1 648 ? -24.957 6.234 33.062 1.00 97.44 648 LEU A CA 1
ATOM 5231 C C . LEU A 1 648 ? -24.763 4.772 33.480 1.00 97.44 648 LEU A C 1
ATOM 5233 O O . LEU A 1 648 ? -24.103 4.024 32.768 1.00 97.44 648 LEU A O 1
ATOM 5237 N N . GLU A 1 649 ? -25.399 4.326 34.564 1.00 97.75 649 GLU A N 1
ATOM 5238 C CA . GLU A 1 649 ? -25.383 2.922 34.988 1.00 97.75 649 GLU A CA 1
ATOM 5239 C C . GLU A 1 649 ? -25.959 1.985 33.931 1.00 97.75 649 GLU A C 1
ATOM 5241 O O . GLU A 1 649 ? -25.330 0.981 33.607 1.00 97.75 649 GLU A O 1
ATOM 5246 N N . MET A 1 650 ? -27.129 2.296 33.366 1.00 97.38 650 MET A N 1
ATOM 5247 C CA . MET A 1 650 ? -27.723 1.472 32.309 1.00 97.38 650 MET A CA 1
ATOM 5248 C C . MET A 1 650 ? -26.841 1.441 31.055 1.00 97.38 650 MET A C 1
ATOM 5250 O O . MET A 1 650 ? -26.715 0.386 30.433 1.00 97.38 650 MET A O 1
ATOM 5254 N N . ARG A 1 651 ? -26.198 2.564 30.703 1.00 97.38 651 ARG A N 1
ATOM 5255 C CA . ARG A 1 651 ? -25.269 2.648 29.568 1.00 97.38 651 ARG A CA 1
ATOM 5256 C C . ARG A 1 651 ? -24.003 1.818 29.808 1.00 97.38 651 ARG A C 1
ATOM 5258 O O . ARG A 1 651 ? -23.647 1.015 28.952 1.00 97.38 651 ARG A O 1
ATOM 5265 N N . TYR A 1 652 ? -23.399 1.937 30.991 1.00 97.00 652 TYR A N 1
ATOM 5266 C CA . TYR A 1 652 ? -22.262 1.134 31.449 1.00 97.00 652 TYR A CA 1
ATOM 5267 C C . TYR A 1 652 ? -22.577 -0.369 31.427 1.00 97.00 652 TYR A C 1
ATOM 5269 O O . TYR A 1 652 ? -21.885 -1.137 30.764 1.00 97.00 652 TYR A O 1
ATOM 5277 N N . HIS A 1 653 ? -23.679 -0.804 32.049 1.00 95.94 653 HIS A N 1
ATOM 5278 C CA . HIS A 1 653 ? -24.077 -2.218 32.042 1.00 95.94 653 HIS A CA 1
ATOM 5279 C C . HIS A 1 653 ? -24.381 -2.716 30.619 1.00 95.94 653 HIS A C 1
ATOM 5281 O O . HIS A 1 653 ? -24.027 -3.842 30.272 1.00 95.94 653 HIS A O 1
ATOM 5287 N N . GLY A 1 654 ? -24.989 -1.885 29.764 1.00 94.88 654 GLY A N 1
ATOM 5288 C CA . GLY A 1 654 ? -25.228 -2.186 28.347 1.00 94.88 654 GLY A CA 1
ATOM 5289 C C . GLY A 1 654 ? -23.962 -2.271 27.481 1.00 94.88 654 GLY A C 1
ATOM 5290 O O . GLY A 1 654 ? -24.019 -2.805 26.372 1.00 94.88 654 GLY A O 1
ATOM 5291 N N . MET A 1 655 ? -22.835 -1.759 27.981 1.00 92.88 655 MET A N 1
ATOM 5292 C CA . MET A 1 655 ? -21.515 -1.835 27.359 1.00 92.88 655 MET A CA 1
ATOM 5293 C C . MET A 1 655 ? -20.746 -3.064 27.865 1.00 92.88 655 MET A C 1
ATOM 5295 O O . MET A 1 655 ? -20.354 -3.903 27.056 1.00 92.88 655 MET A O 1
ATOM 5299 N N . VAL A 1 656 ? -20.650 -3.231 29.191 1.00 93.44 656 VAL A N 1
ATOM 5300 C CA . VAL A 1 656 ? -19.997 -4.374 29.860 1.00 93.44 656 VAL A CA 1
ATOM 5301 C C . VAL A 1 656 ? -20.650 -5.711 29.487 1.00 93.44 656 VAL A C 1
ATOM 5303 O O . VAL A 1 656 ? -19.955 -6.694 29.256 1.00 93.44 656 VAL A O 1
ATOM 5306 N N . SER A 1 657 ? -21.980 -5.756 29.348 1.00 92.50 657 SER A N 1
ATOM 5307 C CA . SER A 1 657 ? -22.703 -6.975 28.934 1.00 92.50 657 SER A CA 1
ATOM 5308 C C . SER A 1 657 ? -22.457 -7.408 27.485 1.00 92.50 657 SER A C 1
ATOM 5310 O O . SER A 1 657 ? -22.797 -8.536 27.132 1.00 92.50 657 SER A O 1
ATOM 5312 N N . LYS A 1 658 ? -21.887 -6.538 26.641 1.00 89.25 658 LYS A N 1
ATOM 5313 C CA . LYS A 1 658 ? -21.469 -6.891 25.276 1.00 89.25 658 LYS A CA 1
ATOM 5314 C C . LYS A 1 658 ? -20.002 -7.295 25.212 1.00 89.25 658 LYS A C 1
ATOM 5316 O O . LYS A 1 658 ? -19.655 -8.138 24.397 1.00 89.25 658 LYS A O 1
ATOM 5321 N N . ALA A 1 659 ? -19.162 -6.642 26.011 1.00 86.44 659 ALA A N 1
ATOM 5322 C CA . ALA A 1 659 ? -17.713 -6.771 25.977 1.00 86.44 659 ALA A CA 1
ATOM 5323 C C . ALA A 1 659 ? -17.102 -6.070 27.206 1.00 86.44 659 ALA A C 1
ATOM 5325 O O . ALA A 1 659 ? -17.579 -4.992 27.577 1.00 86.44 659 ALA A O 1
ATOM 5326 N N . SER A 1 660 ? -16.033 -6.639 27.782 1.00 86.38 660 SER A N 1
ATOM 5327 C CA . SER A 1 660 ? -15.238 -6.028 28.867 1.00 86.38 660 SER A CA 1
ATOM 5328 C C . SER A 1 660 ? -14.888 -4.565 28.568 1.00 86.38 660 SER A C 1
ATOM 5330 O O . SER A 1 660 ? -14.789 -4.162 27.414 1.00 86.38 660 SER A O 1
ATOM 5332 N N . PHE A 1 661 ? -14.737 -3.746 29.603 1.00 88.94 661 PHE A N 1
ATOM 5333 C CA . PHE A 1 661 ? -14.430 -2.320 29.496 1.00 88.94 661 PHE A CA 1
ATOM 5334 C C . PHE A 1 661 ? -13.175 -2.041 30.317 1.00 88.94 661 PHE A C 1
ATOM 5336 O O . PHE A 1 661 ? -13.181 -2.247 31.529 1.00 88.94 661 PHE A O 1
ATOM 5343 N N . ALA A 1 662 ? -12.098 -1.590 29.669 1.00 86.88 662 ALA A N 1
ATOM 5344 C CA . ALA A 1 662 ? -10.785 -1.459 30.309 1.00 86.88 662 ALA A CA 1
ATOM 5345 C C . ALA A 1 662 ? -10.822 -0.556 31.557 1.00 86.88 662 ALA A C 1
ATOM 5347 O O . ALA A 1 662 ? -10.246 -0.883 32.593 1.00 86.88 662 ALA A O 1
ATOM 5348 N N . ASN A 1 663 ? -11.588 0.537 31.491 1.00 91.06 663 ASN A N 1
ATOM 5349 C CA . ASN A 1 663 ? -11.754 1.484 32.592 1.00 91.06 663 ASN A CA 1
ATOM 5350 C C . ASN A 1 663 ? -12.866 1.099 33.590 1.00 91.06 663 ASN A C 1
ATOM 5352 O O . ASN A 1 663 ? -13.196 1.907 34.458 1.00 91.06 663 ASN A O 1
ATOM 5356 N N . ALA A 1 664 ? -13.429 -0.117 33.527 1.00 93.50 664 ALA A N 1
ATOM 5357 C CA . ALA A 1 664 ? -14.491 -0.569 34.434 1.00 93.50 664 ALA A CA 1
ATOM 5358 C C . ALA A 1 664 ? -14.178 -0.368 35.934 1.00 93.50 664 ALA A C 1
ATOM 5360 O O . ALA A 1 664 ? -15.017 0.218 36.622 1.00 93.50 664 ALA A O 1
ATOM 5361 N N . PRO A 1 665 ? -12.984 -0.723 36.463 1.00 94.69 665 PRO A N 1
ATOM 5362 C CA . PRO A 1 665 ? -12.690 -0.548 37.889 1.00 94.69 665 PRO A CA 1
ATOM 5363 C C . PRO A 1 665 ? -12.649 0.926 38.315 1.00 94.69 665 PRO A C 1
ATOM 5365 O O . PRO A 1 665 ? -13.051 1.271 39.427 1.00 94.69 665 PRO A O 1
ATOM 5368 N N . LEU A 1 666 ? -12.169 1.805 37.426 1.00 94.00 666 LEU A N 1
ATOM 5369 C CA . LEU A 1 666 ? -12.122 3.250 37.652 1.00 94.00 666 LEU A CA 1
ATOM 5370 C C . LEU A 1 666 ? -13.530 3.850 37.591 1.00 94.00 666 LEU A C 1
ATOM 5372 O O . LEU A 1 666 ? -13.922 4.585 38.495 1.00 94.00 666 LEU A O 1
ATOM 5376 N N . PHE A 1 667 ? -14.318 3.474 36.583 1.00 96.75 667 PHE A N 1
ATOM 5377 C CA . PHE A 1 667 ? -15.696 3.925 36.413 1.00 96.75 667 PHE A CA 1
ATOM 5378 C C . PHE A 1 667 ? -16.580 3.521 37.602 1.00 96.75 667 PHE A C 1
ATOM 5380 O O . PHE A 1 667 ? -17.299 4.357 38.146 1.00 96.75 667 PHE A O 1
ATOM 5387 N N . GLU A 1 668 ? -16.505 2.267 38.063 1.00 97.00 668 GLU A N 1
ATOM 5388 C CA . GLU A 1 668 ? -17.253 1.804 39.241 1.00 97.00 668 GLU A CA 1
ATOM 5389 C C . GLU A 1 668 ? -16.835 2.529 40.520 1.00 97.00 668 GLU A C 1
ATOM 5391 O O . GLU A 1 668 ? -17.689 2.887 41.338 1.00 97.00 668 GLU A O 1
ATOM 5396 N N . ARG A 1 669 ? -15.531 2.776 40.695 1.00 97.62 669 ARG A N 1
ATOM 5397 C CA . ARG A 1 669 ? -14.992 3.521 41.837 1.00 97.62 669 ARG A CA 1
ATOM 5398 C C . ARG A 1 669 ? -15.506 4.960 41.860 1.00 97.62 669 ARG A C 1
ATOM 5400 O O . ARG A 1 669 ? -16.003 5.393 42.901 1.00 97.62 669 ARG A O 1
ATOM 5407 N N . GLU A 1 670 ? -15.422 5.674 40.742 1.00 97.75 670 GLU A N 1
ATOM 5408 C CA . GLU A 1 670 ? -15.880 7.062 40.635 1.00 97.75 670 GLU A CA 1
ATOM 5409 C C . GLU A 1 670 ? -17.402 7.169 40.753 1.00 97.75 670 GLU A C 1
ATOM 5411 O O . GLU A 1 670 ? -17.906 7.969 41.537 1.00 97.75 670 GLU A O 1
ATOM 5416 N N . LEU A 1 671 ? -18.164 6.294 40.093 1.00 97.75 671 LEU A N 1
ATOM 5417 C CA . LEU A 1 671 ? -19.619 6.242 40.245 1.00 97.75 671 LEU A CA 1
ATOM 5418 C C . LEU A 1 671 ? -20.032 5.970 41.705 1.00 97.75 671 LEU A C 1
ATOM 5420 O O . LEU A 1 671 ? -20.978 6.575 42.216 1.00 97.75 671 LEU A O 1
ATOM 5424 N N . LYS A 1 672 ? -19.313 5.091 42.413 1.00 98.06 672 LYS A N 1
ATOM 5425 C CA . LYS A 1 672 ? -19.527 4.830 43.845 1.00 98.06 672 LYS A CA 1
ATOM 5426 C C . LYS A 1 672 ? -19.166 6.042 44.712 1.00 98.06 672 LYS A C 1
ATOM 5428 O O . LYS A 1 672 ? -19.884 6.319 45.675 1.00 98.06 672 LYS A O 1
ATOM 5433 N N . ALA A 1 673 ? -18.112 6.783 44.368 1.00 97.56 673 ALA A N 1
ATOM 5434 C CA . ALA A 1 673 ? -17.755 8.036 45.033 1.00 97.56 673 ALA A CA 1
ATOM 5435 C C . ALA A 1 673 ? -18.832 9.117 44.819 1.00 97.56 673 ALA A C 1
ATOM 5437 O O . ALA A 1 673 ? -19.273 9.736 45.788 1.00 97.56 673 ALA A O 1
ATOM 5438 N N . ILE A 1 674 ? -19.342 9.269 43.592 1.00 97.88 674 ILE A N 1
ATOM 5439 C CA . ILE A 1 674 ? -20.448 10.177 43.257 1.00 97.88 674 ILE A CA 1
ATOM 5440 C C . ILE A 1 674 ? -21.709 9.827 44.057 1.00 97.88 674 ILE A C 1
ATOM 5442 O O . ILE A 1 674 ? -22.284 10.707 44.695 1.00 97.88 674 ILE A O 1
ATOM 5446 N N . LYS A 1 675 ? -22.106 8.546 44.112 1.00 97.50 675 LYS A N 1
ATOM 5447 C CA . LYS A 1 675 ? -23.236 8.092 44.947 1.00 97.50 675 LYS A CA 1
ATOM 5448 C C . LYS A 1 675 ? -23.041 8.439 46.424 1.00 97.50 675 LYS A C 1
ATOM 5450 O O . LYS A 1 675 ? -23.988 8.859 47.086 1.00 97.50 675 LYS A O 1
ATOM 5455 N N . SER A 1 676 ? -21.818 8.300 46.941 1.00 97.31 676 SER A N 1
ATOM 5456 C CA . SER A 1 676 ? -21.495 8.678 48.320 1.00 97.31 676 SER A CA 1
ATOM 5457 C C . SER A 1 676 ? -21.614 10.188 48.558 1.00 97.31 676 SER A C 1
ATOM 5459 O O . SER A 1 676 ? -22.158 10.586 49.587 1.00 97.31 676 SER A O 1
ATOM 5461 N N . ARG A 1 677 ? -21.150 11.027 47.619 1.00 97.56 677 ARG A N 1
ATOM 5462 C CA . ARG A 1 677 ? -21.298 12.494 47.691 1.00 97.56 677 ARG A CA 1
ATOM 5463 C C . ARG A 1 677 ? -22.766 12.911 47.595 1.00 97.56 677 ARG A C 1
ATOM 5465 O O . ARG A 1 677 ? -23.228 13.693 48.416 1.00 97.56 677 ARG A O 1
ATOM 5472 N N . TRP A 1 678 ? -23.533 12.313 46.681 1.00 97.62 678 TRP A N 1
ATOM 5473 C CA . TRP A 1 678 ? -24.975 12.546 46.552 1.00 97.62 678 TRP A CA 1
ATOM 5474 C C . TRP A 1 678 ? -25.737 12.238 47.851 1.00 97.62 678 TRP A C 1
ATOM 5476 O O . TRP A 1 678 ? -26.537 13.055 48.304 1.00 97.62 678 TRP A O 1
ATOM 5486 N N . HIS A 1 679 ? -25.439 11.118 48.517 1.00 95.56 679 HIS A N 1
ATOM 5487 C CA . HIS A 1 679 ? -26.028 10.809 49.825 1.00 95.56 679 HIS A CA 1
ATOM 5488 C C . HIS A 1 679 ? -25.656 11.820 50.929 1.00 95.56 679 HIS A C 1
ATOM 5490 O O . HIS A 1 679 ? -26.437 12.001 51.865 1.00 95.56 679 HIS A O 1
ATOM 5496 N N . ALA A 1 680 ? -24.509 12.502 50.819 1.00 96.69 680 ALA A N 1
ATOM 5497 C CA . ALA A 1 680 ? -24.094 13.562 51.739 1.00 96.69 680 ALA A CA 1
ATOM 5498 C C . ALA A 1 680 ? -24.779 14.922 51.473 1.00 96.69 680 ALA A C 1
ATOM 5500 O O . ALA A 1 680 ? -24.811 15.760 52.371 1.00 96.69 680 ALA A O 1
ATOM 5501 N N . LEU A 1 681 ? -25.406 15.133 50.308 1.00 95.19 681 LEU A N 1
ATOM 5502 C CA . LEU A 1 681 ? -26.169 16.360 50.030 1.00 95.19 681 LEU A CA 1
ATOM 5503 C C . LEU A 1 681 ? -27.421 16.491 50.907 1.00 95.19 681 LEU A C 1
ATOM 5505 O O . LEU A 1 681 ? -27.774 17.592 51.316 1.00 95.19 681 LEU A O 1
ATOM 5509 N N . ILE A 1 682 ? -28.092 15.375 51.214 1.00 92.62 682 ILE A N 1
ATOM 5510 C CA . ILE A 1 682 ? -29.345 15.360 51.987 1.00 92.62 682 ILE A CA 1
ATOM 5511 C C . ILE A 1 682 ? -29.175 15.962 53.401 1.00 92.62 682 ILE A C 1
ATOM 5513 O O . ILE A 1 682 ? -29.994 16.805 53.770 1.00 92.62 682 ILE A O 1
ATOM 5517 N N . PRO A 1 683 ? -28.169 15.582 54.224 1.00 92.56 683 PRO A N 1
ATOM 5518 C CA . PRO A 1 683 ? -27.930 16.258 55.500 1.00 92.56 683 PRO A CA 1
ATOM 5519 C C . PRO A 1 683 ? -27.503 17.725 55.335 1.00 92.56 683 PRO A C 1
ATOM 5521 O O . PRO A 1 683 ? -28.058 18.563 56.033 1.00 92.56 683 PRO A O 1
ATOM 5524 N N . LEU A 1 684 ? -26.623 18.061 54.382 1.00 91.44 684 LEU A N 1
ATOM 5525 C CA . LEU A 1 684 ? -26.180 19.450 54.161 1.00 91.44 684 LEU A CA 1
ATOM 5526 C C . LEU A 1 684 ? -27.336 20.386 53.758 1.00 91.44 684 LEU A C 1
ATOM 5528 O O . LEU A 1 684 ? -27.422 21.520 54.228 1.00 91.44 684 LEU A O 1
ATOM 5532 N N . TRP A 1 685 ? -28.267 19.899 52.932 1.00 91.75 685 TRP A N 1
ATOM 5533 C CA . TRP A 1 685 ? -29.493 20.619 52.581 1.00 91.75 685 TRP A CA 1
ATOM 5534 C C . TRP A 1 685 ? -30.428 20.765 53.789 1.00 91.75 685 TRP A C 1
ATOM 5536 O O . TRP A 1 685 ? -30.982 21.839 54.009 1.00 91.75 685 TRP A O 1
ATOM 5546 N N . ALA A 1 686 ? -30.549 19.725 54.623 1.00 83.81 686 ALA A N 1
ATOM 5547 C CA . ALA A 1 686 ? -31.328 19.779 55.863 1.00 83.81 686 ALA A CA 1
ATOM 5548 C C . ALA A 1 686 ? -30.728 20.720 56.929 1.00 83.81 686 ALA A C 1
ATOM 5550 O O . ALA A 1 686 ? -31.453 21.198 57.797 1.00 83.81 686 ALA A O 1
ATOM 5551 N N . GLU A 1 687 ? -29.424 20.995 56.861 1.00 89.69 687 GLU A N 1
ATOM 5552 C CA . GLU A 1 687 ? -28.712 21.980 57.688 1.00 89.69 687 GLU A CA 1
ATOM 5553 C C . GLU A 1 687 ? -28.809 23.416 57.129 1.00 89.69 687 GLU A C 1
ATOM 5555 O O . GLU A 1 687 ? -28.361 24.360 57.778 1.00 89.69 687 GLU A O 1
ATOM 5560 N N . GLY A 1 688 ? -29.413 23.606 55.947 1.00 85.31 688 GLY A N 1
ATOM 5561 C CA . GLY A 1 688 ? -29.561 24.911 55.293 1.00 85.31 688 GLY A CA 1
ATOM 5562 C C . GLY A 1 688 ? -28.278 25.448 54.647 1.00 85.31 688 GLY A C 1
ATOM 5563 O O . GLY A 1 688 ? -28.199 26.634 54.334 1.00 85.31 688 GLY A O 1
ATOM 5564 N N . ALA A 1 689 ? -27.264 24.602 54.435 1.00 92.00 689 ALA A N 1
ATOM 5565 C CA . ALA A 1 689 ? -25.974 24.983 53.855 1.00 92.00 689 ALA A CA 1
ATOM 5566 C C . ALA A 1 689 ? -26.032 25.060 52.313 1.00 92.00 689 ALA A C 1
ATOM 5568 O O . ALA A 1 689 ? -25.297 24.356 51.617 1.00 92.00 689 ALA A O 1
ATOM 5569 N N . PHE A 1 690 ? -26.939 25.881 51.770 1.00 90.31 690 PHE A N 1
ATOM 5570 C CA . PHE A 1 690 ? -27.291 25.879 50.342 1.00 90.31 690 PHE A CA 1
ATOM 5571 C C . PHE A 1 690 ? -26.106 26.148 49.401 1.00 90.31 690 PHE A C 1
ATOM 5573 O O . PHE A 1 690 ? -25.971 25.429 48.414 1.00 90.31 690 PHE A O 1
ATOM 5580 N N . ASP A 1 691 ? -25.208 27.079 49.738 1.00 92.44 691 ASP A N 1
ATOM 5581 C CA . ASP A 1 691 ? -24.005 27.373 48.938 1.00 92.44 691 ASP A CA 1
ATOM 5582 C C . ASP A 1 691 ? -23.090 26.138 48.804 1.00 92.44 691 ASP A C 1
ATOM 5584 O O . ASP A 1 691 ? -22.611 25.803 47.719 1.00 92.44 691 ASP A O 1
ATOM 5588 N N . THR A 1 692 ? -22.892 25.406 49.907 1.00 95.38 692 THR A N 1
ATOM 5589 C CA . THR A 1 692 ? -22.105 24.163 49.943 1.00 95.38 692 THR A CA 1
ATOM 5590 C C . THR A 1 692 ? -22.792 23.051 49.152 1.00 95.38 692 THR A C 1
ATOM 5592 O O . THR A 1 692 ? -22.134 22.310 48.422 1.00 95.38 692 THR A O 1
ATOM 5595 N N . VAL A 1 693 ? -24.120 22.941 49.265 1.00 95.50 693 VAL A N 1
ATOM 5596 C CA . VAL A 1 693 ? -24.927 21.979 48.500 1.00 95.50 693 VAL A CA 1
ATOM 5597 C C . VAL A 1 693 ? -24.840 22.260 47.002 1.00 95.50 693 VAL A C 1
ATOM 5599 O O . VAL A 1 693 ? -24.668 21.322 46.227 1.00 95.50 693 VAL A O 1
ATOM 5602 N N . GLU A 1 694 ? -24.919 23.520 46.571 1.00 95.94 694 GLU A N 1
ATOM 5603 C CA . GLU A 1 694 ? -24.781 23.874 45.157 1.00 95.94 694 GLU A CA 1
ATOM 5604 C C . GLU A 1 694 ? -23.369 23.578 44.630 1.00 95.94 694 GLU A C 1
ATOM 5606 O O . GLU A 1 694 ? -23.242 22.965 43.568 1.00 95.94 694 GLU A O 1
ATOM 5611 N N . GLY A 1 695 ? -22.319 23.912 45.388 1.00 96.88 695 GLY A N 1
ATOM 5612 C CA . GLY A 1 695 ? -20.937 23.571 45.033 1.00 96.88 695 GLY A CA 1
ATOM 5613 C C . GLY A 1 695 ? -20.701 22.060 44.895 1.00 96.88 695 GLY A C 1
ATOM 5614 O O . GLY A 1 695 ? -20.105 21.609 43.914 1.00 96.88 695 GLY A O 1
ATOM 5615 N N . GLU A 1 696 ? -21.226 21.251 45.819 1.00 97.75 696 GLU A N 1
ATOM 5616 C CA . GLU A 1 696 ? -21.145 19.787 45.729 1.00 97.75 696 GLU A CA 1
ATOM 5617 C C . GLU A 1 696 ? -21.993 19.215 44.579 1.00 97.75 696 GLU A C 1
ATOM 5619 O O . GLU A 1 696 ? -21.549 18.281 43.912 1.00 97.75 696 GLU A O 1
ATOM 5624 N N . ILE A 1 697 ? -23.166 19.790 44.272 1.00 97.06 697 ILE A N 1
ATOM 5625 C CA . ILE A 1 697 ? -23.956 19.412 43.086 1.00 97.06 697 ILE A CA 1
ATOM 5626 C C . ILE A 1 697 ? -23.173 19.698 41.803 1.00 97.06 697 ILE A C 1
ATOM 5628 O O . ILE A 1 697 ? -23.069 18.808 40.963 1.00 97.06 697 ILE A O 1
ATOM 5632 N N . GLN A 1 698 ? -22.574 20.883 41.653 1.00 97.69 698 GLN A N 1
ATOM 5633 C CA . GLN A 1 698 ? -21.732 21.211 40.492 1.00 97.69 698 GLN A CA 1
ATOM 5634 C C . GLN A 1 698 ? -20.521 20.268 40.391 1.00 97.69 698 GLN A C 1
ATOM 5636 O O . GLN A 1 698 ? -20.154 19.812 39.304 1.00 97.69 698 GLN A O 1
ATOM 5641 N N . GLY A 1 699 ? -19.927 19.917 41.535 1.00 97.62 699 GLY A N 1
ATOM 5642 C CA . GLY A 1 699 ? -18.852 18.934 41.637 1.00 97.62 699 GLY A CA 1
ATOM 5643 C C . GLY A 1 699 ? -19.276 17.491 41.340 1.00 97.62 699 GLY A C 1
ATOM 5644 O O . GLY A 1 699 ? -18.413 16.683 41.015 1.00 97.62 699 GLY A O 1
ATOM 5645 N N . ILE A 1 700 ? -20.563 17.152 41.440 1.00 97.88 700 ILE A N 1
ATOM 5646 C CA . ILE A 1 700 ? -21.129 15.867 41.005 1.00 97.88 700 ILE A CA 1
ATOM 5647 C C . ILE A 1 700 ? -21.492 15.915 39.517 1.00 97.88 700 ILE A C 1
ATOM 5649 O O . ILE A 1 700 ? -21.162 14.981 38.792 1.00 97.88 700 ILE A O 1
ATOM 5653 N N . GLU A 1 701 ? -22.133 16.986 39.038 1.00 97.69 701 GLU A N 1
ATOM 5654 C CA . GLU A 1 701 ? -22.501 17.148 37.624 1.00 97.69 701 GLU A CA 1
ATOM 5655 C C . GLU A 1 701 ? -21.255 17.137 36.719 1.00 97.69 701 GLU A C 1
ATOM 5657 O O . GLU A 1 701 ? -21.280 16.509 35.660 1.00 97.69 701 GLU A O 1
ATOM 5662 N N . SER A 1 702 ? -20.136 17.733 37.151 1.00 97.44 702 SER A N 1
ATOM 5663 C CA . SER A 1 702 ? -18.861 17.661 36.421 1.00 97.44 702 SER A CA 1
ATOM 5664 C C . SER A 1 702 ? -18.255 16.249 36.408 1.00 97.44 702 SER A C 1
ATOM 5666 O O . SER A 1 702 ? -17.801 15.795 35.356 1.00 97.44 702 SER A O 1
ATOM 5668 N N . SER A 1 703 ? -18.315 15.508 37.522 1.00 97.88 703 SER A N 1
ATOM 5669 C CA . SER A 1 703 ? -17.886 14.102 37.571 1.00 97.88 703 SER A CA 1
ATOM 5670 C C . SER A 1 703 ? -18.769 13.192 36.706 1.00 97.88 703 SER A C 1
ATOM 5672 O O . SER A 1 703 ? -18.245 12.352 35.982 1.00 97.88 703 SER A O 1
ATOM 5674 N N . LEU A 1 704 ? -20.095 13.378 36.717 1.00 97.62 704 LEU A N 1
ATOM 5675 C CA . LEU A 1 704 ? -21.031 12.649 35.849 1.00 97.62 704 LEU A CA 1
ATOM 5676 C C . LEU A 1 704 ? -20.795 12.967 34.366 1.00 97.62 704 LEU A C 1
ATOM 5678 O O . LEU A 1 704 ? -20.846 12.063 33.537 1.00 97.62 704 LEU A O 1
ATOM 5682 N N . SER A 1 705 ? -20.496 14.228 34.038 1.00 97.62 705 SER A N 1
ATOM 5683 C CA . SER A 1 705 ? -20.115 14.646 32.684 1.00 97.62 705 SER A CA 1
ATOM 5684 C C . SER A 1 705 ? -18.836 13.937 32.224 1.00 97.62 705 SER A C 1
ATOM 5686 O O . SER A 1 705 ? -18.832 13.314 31.167 1.00 97.62 705 SER A O 1
ATOM 5688 N N . SER A 1 706 ? -17.793 13.922 33.066 1.00 97.25 706 SER A N 1
ATOM 5689 C CA . SER A 1 706 ? -16.537 13.199 32.807 1.00 97.25 706 SER A CA 1
ATOM 5690 C C . SER A 1 706 ? -16.763 11.696 32.576 1.00 97.25 706 SER A C 1
ATOM 5692 O O . SER A 1 706 ? -16.282 11.134 31.593 1.00 97.25 706 SER A O 1
ATOM 5694 N N . LEU A 1 707 ? -17.579 11.048 33.418 1.00 97.62 707 LEU A N 1
ATOM 5695 C CA . LEU A 1 707 ? -17.955 9.643 33.233 1.00 97.62 707 LEU A CA 1
ATOM 5696 C C . LEU A 1 707 ? -18.774 9.401 31.954 1.00 97.62 707 LEU A C 1
ATOM 5698 O O . LEU A 1 707 ? -18.631 8.337 31.355 1.00 97.62 707 LEU A O 1
ATOM 5702 N N . SER A 1 708 ? -19.607 10.352 31.509 1.00 97.19 708 SER A N 1
ATOM 5703 C CA . SER A 1 708 ? -20.258 10.244 30.195 1.00 97.19 708 SER A CA 1
ATOM 5704 C C . SER A 1 708 ? -19.223 10.272 29.082 1.00 97.19 708 SER A C 1
ATOM 5706 O O . SER A 1 708 ? -19.220 9.354 28.270 1.00 97.19 708 SER A O 1
ATOM 5708 N N . THR A 1 709 ? -18.317 11.256 29.090 1.00 96.56 709 THR A N 1
ATOM 5709 C CA . THR A 1 709 ? -17.266 11.397 28.075 1.00 96.56 709 THR A CA 1
ATOM 5710 C C . THR A 1 709 ? -16.438 10.119 27.944 1.00 96.56 709 THR A C 1
ATOM 5712 O O . THR A 1 709 ? -16.256 9.646 26.831 1.00 96.56 709 THR A O 1
ATOM 5715 N N . LEU A 1 710 ? -16.050 9.481 29.054 1.00 96.00 710 LEU A N 1
ATOM 5716 C CA . LEU A 1 710 ? -15.324 8.201 29.025 1.00 96.00 710 LEU A CA 1
ATOM 5717 C C . LEU A 1 710 ? -16.126 7.047 28.388 1.00 96.00 710 LEU A C 1
ATOM 5719 O O . LEU A 1 710 ? -15.543 6.179 27.740 1.00 96.00 710 LEU A O 1
ATOM 5723 N N . LEU A 1 711 ? -17.456 7.009 28.555 1.00 96.25 711 LEU A N 1
ATOM 5724 C CA . LEU A 1 711 ? -18.315 6.032 27.867 1.00 96.25 711 LEU A CA 1
ATOM 5725 C C . LEU A 1 711 ? -18.540 6.395 26.392 1.00 96.25 711 LEU A C 1
ATOM 5727 O O . LEU A 1 711 ? -18.705 5.500 25.566 1.00 96.25 711 LEU A O 1
ATOM 5731 N N . ASP A 1 712 ? -18.586 7.686 26.065 1.00 96.31 712 ASP A N 1
ATOM 5732 C CA . ASP A 1 712 ? -18.685 8.180 24.692 1.00 96.31 712 ASP A CA 1
ATOM 5733 C C . ASP A 1 712 ? -17.405 7.854 23.900 1.00 96.31 712 ASP A C 1
ATOM 5735 O O . ASP A 1 712 ? -17.506 7.305 22.806 1.00 96.31 712 ASP A O 1
ATOM 5739 N N . GLU A 1 713 ? -16.224 8.101 24.476 1.00 95.56 713 GLU A N 1
ATOM 5740 C CA . GLU A 1 713 ? -14.903 7.765 23.921 1.00 95.56 713 GLU A CA 1
ATOM 5741 C C . GLU A 1 713 ? -14.728 6.256 23.702 1.00 95.56 713 GLU A C 1
ATOM 5743 O O . GLU A 1 713 ? -14.368 5.820 22.612 1.00 95.56 713 GLU A O 1
ATOM 5748 N N . GLU A 1 714 ? -15.048 5.429 24.701 1.00 95.06 714 GLU A N 1
ATOM 5749 C CA . GLU A 1 714 ? -15.009 3.970 24.554 1.00 95.06 714 GLU A CA 1
ATOM 5750 C C . GLU A 1 714 ? -15.987 3.484 23.467 1.00 95.06 714 GLU A C 1
ATOM 5752 O O . GLU A 1 714 ? -15.662 2.600 22.674 1.00 95.06 714 GLU A O 1
ATOM 5757 N N . GLU A 1 715 ? -17.193 4.058 23.388 1.00 95.50 715 GLU A N 1
ATOM 5758 C CA . GLU A 1 715 ? -18.176 3.671 22.374 1.00 95.50 715 GLU A CA 1
ATOM 5759 C C . GLU A 1 715 ? -17.770 4.111 20.956 1.00 95.50 715 GLU A C 1
ATOM 5761 O O . GLU A 1 715 ? -18.044 3.378 19.998 1.00 95.50 715 GLU A O 1
ATOM 5766 N N . THR A 1 716 ? -17.105 5.261 20.784 1.00 96.06 716 THR A N 1
ATOM 5767 C CA . THR A 1 716 ? -16.540 5.651 19.481 1.00 96.06 716 THR A CA 1
ATOM 5768 C C . THR A 1 716 ? -15.351 4.776 19.099 1.00 96.06 716 THR A C 1
ATOM 5770 O O . THR A 1 716 ? -15.299 4.332 17.951 1.00 96.06 716 THR A O 1
ATOM 5773 N N . LEU A 1 717 ? -14.467 4.455 20.046 1.00 95.56 717 LEU A N 1
ATOM 5774 C CA . LEU A 1 717 ? -13.297 3.601 19.840 1.00 95.56 717 LEU A CA 1
ATOM 5775 C C . LEU A 1 717 ? -13.700 2.174 19.428 1.00 95.56 717 LEU A C 1
ATOM 5777 O O . LEU A 1 717 ? -13.232 1.685 18.400 1.00 95.56 717 LEU A O 1
ATOM 5781 N N . ARG A 1 718 ? -14.670 1.548 20.116 1.00 95.56 718 ARG A N 1
ATOM 5782 C CA . ARG A 1 718 ? -15.235 0.237 19.718 1.00 95.56 718 ARG A CA 1
ATOM 5783 C C . ARG A 1 718 ? -15.764 0.244 18.285 1.00 95.56 718 ARG A C 1
ATOM 5785 O O . ARG A 1 718 ? -15.380 -0.594 17.474 1.00 95.56 718 ARG A O 1
ATOM 5792 N N . ARG A 1 719 ? -16.615 1.223 17.952 1.00 95.81 719 ARG A N 1
ATOM 5793 C CA . ARG A 1 719 ? -17.195 1.361 16.603 1.00 95.81 719 ARG A CA 1
ATOM 5794 C C . ARG A 1 719 ? -16.130 1.633 15.538 1.00 95.81 719 ARG A C 1
ATOM 5796 O O . ARG A 1 719 ? -16.292 1.179 14.408 1.00 95.81 719 ARG A O 1
ATOM 5803 N N . GLY A 1 720 ? -15.082 2.384 15.879 1.00 96.50 720 GLY A N 1
ATOM 5804 C CA . GLY A 1 720 ? -13.951 2.671 14.999 1.00 96.50 720 GLY A CA 1
ATOM 5805 C C . GLY A 1 720 ? -13.161 1.408 14.664 1.00 96.50 720 GLY A C 1
ATOM 5806 O O . GLY A 1 720 ? -12.970 1.109 13.486 1.00 96.50 720 GLY A O 1
ATOM 5807 N N . VAL A 1 721 ? -12.787 0.638 15.690 1.00 97.12 721 VAL A N 1
ATOM 5808 C CA . VAL A 1 721 ? -12.064 -0.634 15.549 1.00 97.12 721 VAL A CA 1
ATOM 5809 C C . VAL A 1 721 ? -12.885 -1.661 14.759 1.00 97.12 721 VAL A C 1
ATOM 5811 O O . VAL A 1 721 ? -12.370 -2.209 13.785 1.00 97.12 721 VAL A O 1
ATOM 5814 N N . ASP A 1 722 ? -14.166 -1.868 15.092 1.00 96.25 722 ASP A N 1
ATOM 5815 C CA . ASP A 1 722 ? -15.052 -2.802 14.372 1.00 96.25 722 ASP A CA 1
ATOM 5816 C C . ASP A 1 722 ? -15.169 -2.448 12.876 1.00 96.25 722 ASP A C 1
ATOM 5818 O O . ASP A 1 722 ? -14.999 -3.301 11.998 1.00 96.25 722 ASP A O 1
ATOM 5822 N N . LEU A 1 723 ? -15.433 -1.170 12.570 1.00 97.44 723 LEU A N 1
ATOM 5823 C CA . LEU A 1 723 ? -15.599 -0.685 11.198 1.00 97.44 723 LEU A CA 1
ATOM 5824 C C . LEU A 1 723 ? -14.299 -0.792 10.391 1.00 97.44 723 LEU A C 1
ATOM 5826 O O . LEU A 1 723 ? -14.327 -1.152 9.212 1.00 97.44 723 LEU A O 1
ATOM 5830 N N . ALA A 1 724 ? -13.160 -0.474 11.005 1.00 97.31 724 ALA A N 1
ATOM 5831 C CA . ALA A 1 724 ? -11.862 -0.586 10.359 1.00 97.31 724 ALA A CA 1
ATOM 5832 C C . ALA A 1 724 ? -11.480 -2.055 10.116 1.00 97.31 724 ALA A C 1
ATOM 5834 O O . ALA A 1 724 ? -11.012 -2.392 9.028 1.00 97.31 724 ALA A O 1
ATOM 5835 N N . LEU A 1 725 ? -11.751 -2.955 11.068 1.00 97.19 725 LEU A N 1
ATOM 5836 C CA . LEU A 1 725 ? -11.506 -4.387 10.902 1.00 97.19 725 LEU A CA 1
ATOM 5837 C C . LEU A 1 725 ? -12.349 -4.989 9.763 1.00 97.19 725 LEU A C 1
ATOM 5839 O O . LEU A 1 725 ? -11.834 -5.800 8.987 1.00 97.19 725 LEU A O 1
ATOM 5843 N N . GLU A 1 726 ? -13.612 -4.570 9.603 1.00 97.56 726 GLU A N 1
ATOM 5844 C CA . GLU A 1 726 ? -14.437 -4.964 8.450 1.00 97.56 726 GLU A CA 1
ATOM 5845 C C . GLU A 1 726 ? -13.805 -4.487 7.128 1.00 97.56 726 GLU A C 1
ATOM 5847 O O . GLU A 1 726 ? -13.673 -5.275 6.186 1.00 97.56 726 GLU A O 1
ATOM 5852 N N . GLN A 1 727 ? -13.327 -3.238 7.066 1.00 97.38 727 GLN A N 1
ATOM 5853 C CA . GLN A 1 727 ? -12.650 -2.694 5.880 1.00 97.38 727 GLN A CA 1
ATOM 5854 C C . GLN A 1 727 ? -11.366 -3.464 5.529 1.00 97.38 727 GLN A C 1
ATOM 5856 O O . GLN A 1 727 ? -11.195 -3.856 4.370 1.00 97.38 727 GLN A O 1
ATOM 5861 N N . TYR A 1 728 ? -10.490 -3.741 6.501 1.00 97.44 728 TYR A N 1
ATOM 5862 C CA . TYR A 1 728 ? -9.268 -4.520 6.259 1.00 97.44 728 TYR A CA 1
ATOM 5863 C C . TYR A 1 728 ? -9.569 -5.975 5.883 1.00 97.44 728 TYR A C 1
ATOM 5865 O O . TYR A 1 728 ? -8.884 -6.536 5.033 1.00 97.44 728 TYR A O 1
ATOM 5873 N N . THR A 1 729 ? -10.646 -6.571 6.406 1.00 97.56 729 THR A N 1
ATOM 5874 C CA . THR A 1 729 ? -11.098 -7.912 5.988 1.00 97.56 729 THR A CA 1
ATOM 5875 C C . THR A 1 729 ? -11.507 -7.943 4.507 1.00 97.56 729 THR A C 1
ATOM 5877 O O . THR A 1 729 ? -11.211 -8.907 3.797 1.00 97.56 729 THR A O 1
ATOM 5880 N N . VAL A 1 730 ? -12.148 -6.880 4.003 1.00 97.88 730 VAL A N 1
ATOM 5881 C CA . VAL A 1 730 ? -12.481 -6.748 2.572 1.00 97.88 730 VAL A CA 1
ATOM 5882 C C . VAL A 1 730 ? -11.224 -6.531 1.720 1.00 97.88 730 VAL A C 1
ATOM 5884 O O . VAL A 1 730 ? -11.099 -7.160 0.666 1.00 97.88 730 VAL A O 1
ATOM 5887 N N . ARG A 1 731 ? -10.271 -5.703 2.177 1.00 97.75 731 ARG A N 1
ATOM 5888 C CA . ARG A 1 731 ? -8.982 -5.485 1.491 1.00 97.75 731 ARG A CA 1
ATOM 5889 C C . ARG A 1 731 ? -8.129 -6.757 1.432 1.00 97.75 731 ARG A C 1
ATOM 5891 O O . ARG A 1 731 ? -7.643 -7.097 0.357 1.00 97.75 731 ARG A O 1
ATOM 5898 N N . GLU A 1 732 ? -8.034 -7.523 2.522 1.00 97.69 732 GLU A N 1
ATOM 5899 C CA . GLU A 1 732 ? -7.356 -8.833 2.571 1.00 97.69 732 GLU A CA 1
ATOM 5900 C C . GLU A 1 732 ? -7.900 -9.789 1.500 1.00 97.69 732 GLU A C 1
ATOM 5902 O O . GLU A 1 732 ? -7.135 -10.437 0.780 1.00 97.69 732 GLU A O 1
ATOM 5907 N N . ALA A 1 733 ? -9.227 -9.859 1.356 1.00 97.81 733 ALA A N 1
ATOM 5908 C CA . ALA A 1 733 ? -9.863 -10.698 0.346 1.00 97.81 733 ALA A CA 1
ATOM 5909 C C . ALA A 1 733 ? -9.546 -10.241 -1.092 1.00 97.81 733 ALA A C 1
ATOM 5911 O O . ALA A 1 733 ? -9.349 -11.086 -1.967 1.00 97.81 733 ALA A O 1
ATOM 5912 N N . ALA A 1 734 ? -9.461 -8.928 -1.338 1.00 97.94 734 ALA A N 1
ATOM 5913 C CA . ALA A 1 734 ? -9.067 -8.378 -2.635 1.00 97.94 734 ALA A CA 1
ATOM 5914 C C . ALA A 1 734 ? -7.587 -8.660 -2.955 1.00 97.94 734 ALA A C 1
ATOM 5916 O O . ALA A 1 734 ? -7.280 -9.156 -4.038 1.00 97.94 734 ALA A O 1
ATOM 5917 N N . LEU A 1 735 ? -6.682 -8.442 -1.997 1.00 98.00 735 LEU A N 1
ATOM 5918 C CA . LEU A 1 735 ? -5.250 -8.722 -2.140 1.00 98.00 735 LEU A CA 1
ATOM 5919 C C . LEU A 1 735 ? -4.971 -10.212 -2.408 1.00 98.00 735 LEU A C 1
ATOM 5921 O O . LEU A 1 735 ? -4.201 -10.536 -3.312 1.00 98.00 735 LEU A O 1
ATOM 5925 N N . ARG A 1 736 ? -5.658 -11.136 -1.717 1.00 98.19 736 ARG A N 1
ATOM 5926 C CA . ARG A 1 736 ? -5.587 -12.578 -2.038 1.00 98.19 736 ARG A CA 1
ATOM 5927 C C . ARG A 1 736 ? -6.114 -12.912 -3.432 1.00 98.19 736 ARG A C 1
ATOM 5929 O O . ARG A 1 736 ? -5.606 -13.834 -4.078 1.00 98.19 736 ARG A O 1
ATOM 5936 N N . HIS A 1 737 ? -7.132 -12.194 -3.906 1.00 97.94 737 HIS A N 1
ATOM 5937 C CA . HIS A 1 737 ? -7.604 -12.376 -5.274 1.00 97.94 737 HIS A CA 1
ATOM 5938 C C . HIS A 1 737 ? -6.552 -11.916 -6.293 1.00 97.94 737 HIS A C 1
ATOM 5940 O O . HIS A 1 737 ? -6.318 -12.612 -7.277 1.00 97.94 737 HIS A O 1
ATOM 5946 N N . MET A 1 738 ? -5.844 -10.817 -6.022 1.00 97.81 738 MET A N 1
ATOM 5947 C CA . MET A 1 738 ? -4.715 -10.388 -6.854 1.00 97.81 738 MET A CA 1
ATOM 5948 C C . MET A 1 738 ? -3.552 -11.390 -6.806 1.00 97.81 738 MET A C 1
ATOM 5950 O O . MET A 1 738 ? -3.052 -11.756 -7.860 1.00 97.81 738 MET A O 1
ATOM 5954 N N . LEU A 1 739 ? -3.195 -11.957 -5.643 1.00 98.25 739 LEU A N 1
ATOM 5955 C CA . LEU A 1 739 ? -2.186 -13.032 -5.553 1.00 98.25 739 LEU A CA 1
ATOM 5956 C C . LEU A 1 739 ? -2.552 -14.258 -6.417 1.00 98.25 739 LEU A C 1
ATOM 5958 O O . LEU A 1 739 ? -1.699 -14.822 -7.108 1.00 98.25 739 LEU A O 1
ATOM 5962 N N . THR A 1 740 ? -3.827 -14.662 -6.428 1.00 97.94 740 THR A N 1
ATOM 5963 C CA . THR A 1 740 ? -4.293 -15.758 -7.300 1.00 97.94 740 THR A CA 1
ATOM 5964 C C . THR A 1 740 ? -4.257 -15.375 -8.784 1.00 97.94 740 THR A C 1
ATOM 5966 O O . THR A 1 740 ? -3.811 -16.178 -9.601 1.00 97.94 740 THR A O 1
ATOM 5969 N N . GLN A 1 741 ? -4.600 -14.136 -9.150 1.00 97.94 741 GLN A N 1
ATOM 5970 C CA . GLN A 1 741 ? -4.433 -13.648 -10.526 1.00 97.94 741 GLN A CA 1
ATOM 5971 C C . GLN A 1 741 ? -2.955 -13.571 -10.957 1.00 97.94 741 GLN A C 1
ATOM 5973 O O . GLN A 1 741 ? -2.620 -14.012 -12.057 1.00 97.94 741 GLN A O 1
ATOM 5978 N N . PHE A 1 742 ? -2.057 -13.070 -10.102 1.00 97.69 742 PHE A N 1
ATOM 5979 C CA . PHE A 1 742 ? -0.617 -12.982 -10.368 1.00 97.69 742 PHE A CA 1
ATOM 5980 C C . PHE A 1 742 ? 0.012 -14.363 -10.548 1.00 97.69 742 PHE A C 1
ATOM 5982 O O . PHE A 1 742 ? 0.749 -14.582 -11.509 1.00 97.69 742 PHE A O 1
ATOM 5989 N N . THR A 1 743 ? -0.305 -15.323 -9.674 1.00 97.50 743 THR A N 1
ATOM 5990 C CA . THR A 1 743 ? 0.202 -16.700 -9.799 1.00 97.50 743 THR A CA 1
ATOM 5991 C C . THR A 1 743 ? -0.343 -17.407 -11.044 1.00 97.50 743 THR A C 1
ATOM 5993 O O . THR A 1 743 ? 0.399 -18.151 -11.685 1.00 97.50 743 THR A O 1
ATOM 5996 N N . GLU A 1 744 ? -1.591 -17.157 -11.456 1.00 97.62 744 GLU A N 1
ATOM 5997 C CA . GLU A 1 744 ? -2.120 -17.664 -12.730 1.00 97.62 744 GLU A CA 1
ATOM 5998 C C . GLU A 1 744 ? -1.479 -17.010 -13.962 1.00 97.62 744 GLU A C 1
ATOM 6000 O O . GLU A 1 744 ? -1.151 -17.718 -14.917 1.00 97.62 744 GLU A O 1
ATOM 6005 N N . ARG A 1 745 ? -1.287 -15.683 -13.963 1.00 97.38 745 ARG A N 1
ATOM 6006 C CA . ARG A 1 745 ? -0.607 -14.956 -15.053 1.00 97.38 745 ARG A CA 1
ATOM 6007 C C . ARG A 1 745 ? 0.840 -15.409 -15.189 1.00 97.38 745 ARG A C 1
ATOM 6009 O O . ARG A 1 745 ? 1.243 -15.792 -16.282 1.00 97.38 745 ARG A O 1
ATOM 6016 N N . SER A 1 746 ? 1.565 -15.526 -14.080 1.00 96.06 746 SER A N 1
ATOM 6017 C CA . SER A 1 746 ? 2.942 -16.042 -14.049 1.00 96.06 746 SER A CA 1
ATOM 6018 C C . SER A 1 746 ? 3.041 -17.462 -14.612 1.00 96.06 746 SER A C 1
ATOM 6020 O O . SER A 1 746 ? 3.891 -17.720 -15.454 1.00 96.06 746 SER A O 1
ATOM 6022 N N . LYS A 1 747 ? 2.112 -18.367 -14.263 1.00 96.38 747 LYS A N 1
ATOM 6023 C CA . LYS A 1 747 ? 2.048 -19.734 -14.831 1.00 96.38 747 LYS A CA 1
ATOM 6024 C C . LYS A 1 747 ? 1.668 -19.785 -16.314 1.00 96.38 747 LYS A C 1
ATOM 6026 O O . LYS A 1 747 ? 1.916 -20.797 -16.970 1.00 96.38 747 LYS A O 1
ATOM 6031 N N . LYS A 1 748 ? 1.003 -18.755 -16.850 1.00 96.19 748 LYS A N 1
ATOM 6032 C CA . LYS A 1 748 ? 0.760 -18.610 -18.298 1.00 96.19 748 LYS A CA 1
ATOM 6033 C C . LYS A 1 748 ? 2.014 -18.074 -18.988 1.00 96.19 748 LYS A C 1
ATOM 6035 O O . LYS A 1 748 ? 2.406 -18.617 -20.016 1.00 96.19 748 LYS A O 1
ATOM 6040 N N . LEU A 1 749 ? 2.653 -17.073 -18.387 1.00 95.62 749 LEU A N 1
ATOM 6041 C CA . LEU A 1 749 ? 3.884 -16.444 -18.852 1.00 95.62 749 LEU A CA 1
ATOM 6042 C C . LEU A 1 749 ? 5.048 -17.444 -18.922 1.00 95.62 749 LEU A C 1
ATOM 6044 O O . LEU A 1 749 ? 5.699 -17.528 -19.953 1.00 95.62 749 LEU A O 1
ATOM 6048 N N . GLU A 1 750 ? 5.226 -18.275 -17.892 1.00 96.00 750 GLU A N 1
ATOM 6049 C CA . GLU A 1 750 ? 6.234 -19.348 -17.795 1.00 96.00 750 GLU A CA 1
ATOM 6050 C C . GLU A 1 750 ? 6.145 -20.386 -18.928 1.00 96.00 750 GLU A C 1
ATOM 6052 O O . GLU A 1 750 ? 7.132 -21.027 -19.282 1.00 96.00 750 GLU A O 1
ATOM 6057 N N . ARG A 1 751 ? 4.969 -20.545 -19.551 1.00 95.56 751 ARG A N 1
ATOM 6058 C CA . ARG A 1 751 ? 4.822 -21.416 -20.729 1.00 95.56 751 ARG A CA 1
ATOM 6059 C C . ARG A 1 751 ? 5.386 -20.780 -21.991 1.00 95.56 751 ARG A C 1
ATOM 6061 O O . ARG A 1 751 ? 5.774 -21.515 -22.887 1.00 95.56 751 ARG A O 1
ATOM 6068 N N . VAL A 1 752 ? 5.366 -19.451 -22.083 1.00 95.44 752 VAL A N 1
ATOM 6069 C CA . VAL A 1 752 ? 5.765 -18.677 -23.270 1.00 95.44 752 VAL A CA 1
ATOM 6070 C C . VAL A 1 752 ? 7.212 -18.200 -23.158 1.00 95.44 752 VAL A C 1
ATOM 6072 O O . VAL A 1 752 ? 7.934 -18.162 -24.150 1.00 95.44 752 VAL A O 1
ATOM 6075 N N . MET A 1 753 ? 7.647 -17.866 -21.947 1.00 95.75 753 MET A N 1
ATOM 6076 C CA . MET A 1 753 ? 8.905 -17.204 -21.639 1.00 95.75 753 MET A CA 1
ATOM 6077 C C . MET A 1 753 ? 9.600 -17.915 -20.479 1.00 95.75 753 MET A C 1
ATOM 6079 O O . MET A 1 753 ? 8.955 -18.325 -19.521 1.00 95.75 753 MET A O 1
ATOM 6083 N N . ASP A 1 754 ? 10.919 -18.056 -20.561 1.00 95.69 754 ASP A N 1
ATOM 6084 C CA . ASP A 1 754 ? 11.748 -18.511 -19.453 1.00 95.69 754 ASP A CA 1
ATOM 6085 C C . ASP A 1 754 ? 11.942 -17.340 -18.484 1.00 95.69 754 ASP A C 1
ATOM 6087 O O . ASP A 1 754 ? 12.622 -16.350 -18.776 1.00 95.69 754 ASP A O 1
ATOM 6091 N N . VAL A 1 755 ? 11.267 -17.455 -17.342 1.00 92.94 755 VAL A N 1
ATOM 6092 C CA . VAL A 1 755 ? 11.171 -16.427 -16.302 1.00 92.94 755 VAL A CA 1
ATOM 6093 C C . VAL A 1 755 ? 12.203 -16.658 -15.184 1.00 92.94 755 VAL A C 1
ATOM 6095 O O . VAL A 1 755 ? 12.296 -15.847 -14.262 1.00 92.94 755 VAL A O 1
ATOM 6098 N N . ALA A 1 756 ? 13.012 -17.727 -15.264 1.00 89.38 756 ALA A N 1
ATOM 6099 C CA . ALA A 1 756 ? 13.920 -18.164 -14.197 1.00 89.38 756 ALA A CA 1
ATOM 6100 C C . ALA A 1 756 ? 15.036 -17.157 -13.858 1.00 89.38 756 ALA A C 1
ATOM 6102 O O . ALA A 1 756 ? 15.595 -17.204 -12.765 1.00 89.38 756 ALA A O 1
ATOM 6103 N N . GLY A 1 757 ? 15.352 -16.240 -14.778 1.00 83.75 757 GLY A N 1
ATOM 6104 C CA . GLY A 1 757 ? 16.295 -15.137 -14.565 1.00 83.75 757 GLY A CA 1
ATOM 6105 C C . GLY A 1 757 ? 15.670 -13.840 -14.035 1.00 83.75 757 GLY A C 1
ATOM 6106 O O . GLY A 1 757 ? 16.334 -12.809 -14.080 1.00 83.75 757 GLY A O 1
ATOM 6107 N N . THR A 1 758 ? 14.404 -13.848 -13.603 1.00 89.50 758 THR A N 1
ATOM 6108 C CA . THR A 1 758 ? 13.708 -12.654 -13.090 1.00 89.50 758 THR A CA 1
ATOM 6109 C C . THR A 1 758 ? 13.262 -12.829 -11.642 1.00 89.50 758 THR A C 1
ATOM 6111 O O . THR A 1 758 ? 12.897 -13.925 -11.216 1.00 89.50 758 THR A O 1
ATOM 6114 N N . ASP A 1 759 ? 13.167 -11.717 -10.915 1.00 94.75 759 ASP A N 1
ATOM 6115 C CA . ASP A 1 759 ? 12.704 -11.697 -9.524 1.00 94.75 759 ASP A CA 1
ATOM 6116 C C . ASP A 1 759 ? 11.179 -11.908 -9.372 1.00 94.75 759 ASP A C 1
ATOM 6118 O O . ASP A 1 759 ? 10.649 -11.716 -8.279 1.00 94.75 759 ASP A O 1
ATOM 6122 N N . LEU A 1 760 ? 10.443 -12.299 -10.428 1.00 95.88 760 LEU A N 1
ATOM 6123 C CA . LEU A 1 760 ? 8.977 -12.444 -10.405 1.00 95.88 760 LEU A CA 1
ATOM 6124 C C . LEU A 1 760 ? 8.512 -13.425 -9.320 1.00 95.88 760 LEU A C 1
ATOM 6126 O O . LEU A 1 760 ? 7.670 -13.083 -8.491 1.00 95.88 760 LEU A O 1
ATOM 6130 N N . TRP A 1 761 ? 9.064 -14.640 -9.306 1.00 96.12 761 TRP A N 1
ATOM 6131 C CA . TRP A 1 761 ? 8.655 -15.674 -8.351 1.00 96.12 761 TRP A CA 1
ATOM 6132 C C . TRP A 1 761 ? 9.044 -15.331 -6.912 1.00 96.12 761 TRP A C 1
ATOM 6134 O O . TRP A 1 761 ? 8.267 -15.590 -5.993 1.00 96.12 761 TRP A O 1
ATOM 6144 N N . GLN A 1 762 ? 10.202 -14.695 -6.720 1.00 96.56 762 GLN A N 1
ATOM 6145 C CA . GLN A 1 762 ? 10.619 -14.194 -5.413 1.00 96.56 762 GLN A CA 1
ATOM 6146 C C . GLN A 1 762 ? 9.681 -13.071 -4.943 1.00 96.56 762 GLN A C 1
ATOM 6148 O O . GLN A 1 762 ? 9.166 -13.130 -3.832 1.00 96.56 762 GLN A O 1
ATOM 6153 N N . SER A 1 763 ? 9.343 -12.130 -5.827 1.00 97.06 763 SER A N 1
ATOM 6154 C CA . SER A 1 763 ? 8.407 -11.035 -5.549 1.00 97.06 763 SER A CA 1
ATOM 6155 C C . SER A 1 763 ? 6.995 -11.532 -5.224 1.00 97.06 763 SER A C 1
ATOM 6157 O O . SER A 1 763 ? 6.343 -10.970 -4.349 1.00 97.06 763 SER A O 1
ATOM 6159 N N . ILE A 1 764 ? 6.517 -12.595 -5.878 1.00 97.81 764 ILE A N 1
ATOM 6160 C CA . ILE A 1 764 ? 5.230 -13.234 -5.555 1.00 97.81 764 ILE A CA 1
ATOM 6161 C C . ILE A 1 764 ? 5.276 -13.912 -4.182 1.00 97.81 764 ILE A C 1
ATOM 6163 O O . ILE A 1 764 ? 4.342 -13.755 -3.399 1.00 97.81 764 ILE A O 1
ATOM 6167 N N . LYS A 1 765 ? 6.366 -14.615 -3.859 1.00 97.50 765 LYS A N 1
ATOM 6168 C CA . LYS A 1 765 ? 6.555 -15.252 -2.548 1.00 97.50 765 LYS A CA 1
ATOM 6169 C C . LYS A 1 765 ? 6.663 -14.225 -1.414 1.00 97.50 765 LYS A C 1
ATOM 6171 O O . LYS A 1 765 ? 6.110 -14.427 -0.335 1.00 97.50 765 LYS A O 1
ATOM 6176 N N . ASP A 1 766 ? 7.330 -13.101 -1.661 1.00 97.25 766 ASP A N 1
ATOM 6177 C CA . ASP A 1 766 ? 7.419 -11.996 -0.705 1.00 97.25 766 ASP A CA 1
ATOM 6178 C C . ASP A 1 766 ? 6.064 -11.294 -0.519 1.00 97.25 766 ASP A C 1
ATOM 6180 O O . ASP A 1 766 ? 5.731 -10.893 0.597 1.00 97.25 766 ASP A O 1
ATOM 6184 N N . PHE A 1 767 ? 5.241 -11.208 -1.572 1.00 98.00 767 PHE A N 1
ATOM 6185 C CA . PHE A 1 767 ? 3.859 -10.728 -1.473 1.00 98.00 767 PHE A CA 1
ATOM 6186 C C . PHE A 1 767 ? 2.985 -11.666 -0.633 1.00 98.00 767 PHE A C 1
ATOM 6188 O O . PHE A 1 767 ? 2.297 -11.214 0.279 1.00 98.00 767 PHE A O 1
ATOM 6195 N N . GLU A 1 768 ? 3.055 -12.974 -0.890 1.00 98.19 768 GLU A N 1
ATOM 6196 C CA . GLU A 1 768 ? 2.354 -14.007 -0.120 1.00 98.19 768 GLU A CA 1
ATOM 6197 C C . GLU A 1 768 ? 2.711 -13.924 1.374 1.00 98.19 768 GLU A C 1
ATOM 6199 O O . GLU A 1 768 ? 1.820 -13.773 2.210 1.00 98.19 768 GLU A O 1
ATOM 6204 N N . LYS A 1 769 ? 4.007 -13.854 1.705 1.00 98.12 769 LYS A N 1
ATOM 6205 C CA . LYS A 1 769 ? 4.493 -13.692 3.085 1.00 98.12 769 LYS A CA 1
ATOM 6206 C C . LYS A 1 769 ? 4.002 -12.400 3.760 1.00 98.12 769 LYS A C 1
ATOM 6208 O O . LYS A 1 769 ? 3.709 -12.402 4.958 1.00 98.12 769 LYS A O 1
ATOM 6213 N N . ARG A 1 770 ? 3.895 -11.282 3.025 1.00 97.50 770 ARG A N 1
ATOM 6214 C CA . ARG A 1 770 ? 3.307 -10.031 3.552 1.00 97.50 770 ARG A CA 1
ATOM 6215 C C . ARG A 1 770 ? 1.815 -10.193 3.853 1.00 97.50 770 ARG A C 1
ATOM 6217 O O . ARG A 1 770 ? 1.366 -9.748 4.908 1.00 97.50 770 ARG A O 1
ATOM 6224 N N . LEU A 1 771 ? 1.066 -10.889 2.994 1.00 97.81 771 LEU A N 1
ATOM 6225 C CA . LEU A 1 771 ? -0.354 -11.177 3.224 1.00 97.81 771 LEU A CA 1
ATOM 6226 C C . LEU A 1 771 ? -0.589 -12.135 4.399 1.00 97.81 771 LEU A C 1
ATOM 6228 O O . LEU A 1 771 ? -1.563 -11.960 5.130 1.00 97.81 771 LEU A O 1
ATOM 6232 N N . GLU A 1 772 ? 0.300 -13.103 4.626 1.00 97.50 772 GLU A N 1
ATOM 6233 C CA . GLU A 1 772 ? 0.274 -13.959 5.820 1.00 97.50 772 GLU A CA 1
ATOM 6234 C C . GLU A 1 772 ? 0.513 -13.153 7.106 1.00 97.50 772 GLU A C 1
ATOM 6236 O O . GLU A 1 772 ? -0.246 -13.297 8.068 1.00 97.50 772 GLU A O 1
ATOM 6241 N N . LYS A 1 773 ? 1.505 -12.247 7.111 1.00 97.19 773 LYS A N 1
ATOM 6242 C CA . LYS A 1 773 ? 1.767 -11.322 8.232 1.00 97.19 773 LYS A CA 1
ATOM 6243 C C . LYS A 1 773 ? 0.559 -10.416 8.509 1.00 97.19 773 LYS A C 1
ATOM 6245 O O . LYS A 1 773 ? 0.107 -10.314 9.646 1.00 97.19 773 LYS A O 1
ATOM 6250 N N . MET A 1 774 ? -0.014 -9.810 7.470 1.00 97.12 774 MET A N 1
ATOM 6251 C CA . MET A 1 774 ? -1.217 -8.981 7.588 1.00 97.12 774 MET A CA 1
ATOM 6252 C C . MET A 1 774 ? -2.405 -9.790 8.145 1.00 97.12 774 MET A C 1
ATOM 6254 O O . MET A 1 774 ? -3.132 -9.308 9.014 1.00 97.12 774 MET A O 1
ATOM 6258 N N . GLN A 1 775 ? -2.582 -11.044 7.708 1.00 97.88 775 GLN A N 1
ATOM 6259 C CA . GLN A 1 775 ? -3.616 -11.938 8.234 1.00 97.88 775 GLN A CA 1
ATOM 6260 C C . GLN A 1 775 ? -3.390 -12.289 9.713 1.00 97.88 775 GLN A C 1
ATOM 6262 O O . GLN A 1 775 ? -4.366 -12.349 10.466 1.00 97.88 775 GLN A O 1
ATOM 6267 N N . SER A 1 776 ? -2.153 -12.557 10.148 1.00 97.50 776 SER A N 1
ATOM 6268 C CA . SER A 1 776 ? -1.874 -12.887 11.554 1.00 97.50 776 SER A CA 1
ATOM 6269 C C . SER A 1 776 ? -2.112 -11.681 12.466 1.00 97.50 776 SER A C 1
ATOM 6271 O O . SER A 1 776 ? -2.807 -11.817 13.472 1.00 97.50 776 SER A O 1
ATOM 6273 N N . GLN A 1 777 ? -1.681 -10.483 12.056 1.00 97.06 777 GLN A N 1
ATOM 6274 C CA . GLN A 1 777 ? -1.997 -9.227 12.747 1.00 97.06 777 GLN A CA 1
ATOM 6275 C C . GLN A 1 777 ? -3.514 -8.972 12.796 1.00 97.06 777 GLN A C 1
ATOM 6277 O O . GLN A 1 777 ? -4.046 -8.612 13.846 1.00 97.06 777 GLN A O 1
ATOM 6282 N N . ARG A 1 778 ? -4.253 -9.235 11.706 1.00 97.62 778 ARG A N 1
ATOM 6283 C CA . ARG A 1 778 ? -5.719 -9.098 11.700 1.00 97.62 778 ARG A CA 1
ATOM 6284 C C . ARG A 1 778 ? -6.397 -10.079 12.664 1.00 97.62 778 ARG A C 1
ATOM 6286 O O . ARG A 1 778 ? -7.322 -9.687 13.373 1.00 97.62 778 ARG A O 1
ATOM 6293 N N . LYS A 1 779 ? -5.942 -11.338 12.719 1.00 97.75 779 LYS A N 1
ATOM 6294 C CA . LYS A 1 779 ? -6.426 -12.332 13.696 1.00 97.75 779 LYS A CA 1
ATOM 6295 C C . LYS A 1 779 ? -6.132 -11.900 15.136 1.00 97.75 779 LYS A C 1
ATOM 6297 O O . LYS A 1 779 ? -7.004 -12.042 15.982 1.00 97.75 779 LYS A O 1
ATOM 6302 N N . MET A 1 780 ? -4.952 -11.337 15.400 1.00 97.19 780 MET A N 1
ATOM 6303 C CA . MET A 1 780 ? -4.576 -10.806 16.715 1.00 97.19 780 MET A CA 1
ATOM 6304 C C . MET A 1 780 ? -5.462 -9.616 17.126 1.00 97.19 780 MET A C 1
ATOM 6306 O O . MET A 1 780 ? -5.973 -9.592 18.241 1.00 97.19 780 MET A O 1
ATOM 6310 N N . CYS A 1 781 ? -5.735 -8.679 16.212 1.00 97.31 781 CYS A N 1
ATOM 6311 C CA . CYS A 1 781 ? -6.689 -7.586 16.434 1.00 97.31 781 CYS A CA 1
ATOM 6312 C C . CYS A 1 781 ? -8.097 -8.126 16.759 1.00 97.31 781 CYS A C 1
ATOM 6314 O O . CYS A 1 781 ? -8.712 -7.708 17.737 1.00 97.31 781 CYS A O 1
ATOM 6316 N N . GLN A 1 782 ? -8.576 -9.113 15.990 1.00 97.00 782 GLN A N 1
ATOM 6317 C CA . GLN A 1 782 ? -9.860 -9.780 16.228 1.00 97.00 782 GLN A CA 1
ATOM 6318 C C . GLN A 1 782 ? -9.900 -10.484 17.599 1.00 97.00 782 GLN A C 1
ATOM 6320 O O . GLN A 1 782 ? -10.882 -10.341 18.321 1.00 97.00 782 GLN A O 1
ATOM 6325 N N . HIS A 1 783 ? -8.827 -11.170 17.999 1.00 96.38 783 HIS A N 1
ATOM 6326 C CA . HIS A 1 783 ? -8.711 -11.783 19.324 1.00 96.38 783 HIS A CA 1
ATOM 6327 C C . HIS A 1 783 ? -8.793 -10.736 20.448 1.00 96.38 783 HIS A C 1
ATOM 6329 O O . HIS A 1 783 ? -9.555 -10.920 21.392 1.00 96.38 783 HIS A O 1
ATOM 6335 N N . TYR A 1 784 ? -8.120 -9.587 20.314 1.00 95.50 784 TYR A N 1
ATOM 6336 C CA . TYR A 1 784 ? -8.257 -8.496 21.286 1.00 95.50 784 TYR A CA 1
ATOM 6337 C C . TYR A 1 784 ? -9.659 -7.870 21.319 1.00 95.50 784 TYR A C 1
ATOM 6339 O O . TYR A 1 784 ? -10.065 -7.385 22.372 1.00 95.50 784 TYR A O 1
ATOM 6347 N N . ILE A 1 785 ? -10.433 -7.902 20.230 1.00 93.75 785 ILE A N 1
ATOM 6348 C CA . ILE A 1 785 ? -11.858 -7.513 20.246 1.00 93.75 785 ILE A CA 1
ATOM 6349 C C . ILE A 1 785 ? -12.704 -8.560 20.982 1.00 93.75 785 ILE A C 1
ATOM 6351 O O . ILE A 1 785 ? -13.577 -8.195 21.767 1.00 93.75 785 ILE A O 1
ATOM 6355 N N . GLU A 1 786 ? -12.428 -9.849 20.780 1.00 91.62 786 GLU A N 1
ATOM 6356 C CA . GLU A 1 786 ? -13.110 -10.959 21.462 1.00 91.62 786 GLU A CA 1
ATOM 6357 C C . GLU A 1 786 ? -12.813 -10.972 22.979 1.00 91.62 786 GLU A C 1
ATOM 6359 O O . GLU A 1 786 ? -13.720 -11.188 23.782 1.00 91.62 786 GLU A O 1
ATOM 6364 N N . GLU A 1 787 ? -11.588 -10.622 23.390 1.00 92.12 787 GLU A N 1
ATOM 6365 C CA . GLU A 1 787 ? -11.218 -10.325 24.787 1.00 92.12 787 GLU A CA 1
ATOM 6366 C C . GLU A 1 787 ? -11.674 -8.932 25.271 1.00 92.12 787 GLU A C 1
ATOM 6368 O O . GLU A 1 787 ? -11.520 -8.591 26.448 1.00 92.12 787 GLU A O 1
ATOM 6373 N N . ALA A 1 788 ? -12.222 -8.109 24.372 1.00 91.00 788 ALA A N 1
ATOM 6374 C CA . ALA A 1 788 ? -12.661 -6.736 24.607 1.00 91.00 788 ALA A CA 1
ATOM 6375 C C . ALA A 1 788 ? -11.579 -5.775 25.153 1.00 91.00 788 ALA A C 1
ATOM 6377 O O . ALA A 1 788 ? -11.849 -4.824 25.891 1.00 91.00 788 ALA A O 1
ATOM 6378 N N . ARG A 1 789 ? -10.333 -5.993 24.731 1.00 92.69 789 ARG A N 1
ATOM 6379 C CA . ARG A 1 789 ? -9.151 -5.157 24.973 1.00 92.69 789 ARG A CA 1
ATOM 6380 C C . ARG A 1 789 ? -8.968 -4.139 23.838 1.00 92.69 789 ARG A C 1
ATOM 6382 O O . ARG A 1 789 ? -7.942 -4.120 23.161 1.00 92.69 789 ARG A O 1
ATOM 6389 N N . PHE A 1 790 ? -9.966 -3.282 23.612 1.00 93.00 790 PHE A N 1
ATOM 6390 C CA . PHE A 1 790 ? -10.026 -2.447 22.402 1.00 93.00 790 PHE A CA 1
ATOM 6391 C C . PHE A 1 790 ? -8.852 -1.467 22.215 1.00 93.00 790 PHE A C 1
ATOM 6393 O O . PHE A 1 790 ? -8.485 -1.205 21.077 1.00 93.00 790 PHE A O 1
ATOM 6400 N N . GLN A 1 791 ? -8.210 -0.988 23.286 1.00 92.62 791 GLN A N 1
ATOM 6401 C CA . GLN A 1 791 ? -6.990 -0.164 23.184 1.00 92.62 791 GLN A CA 1
ATOM 6402 C C . GLN A 1 791 ? -5.809 -0.937 22.564 1.00 92.62 791 GLN A C 1
ATOM 6404 O O . GLN A 1 791 ? -5.054 -0.393 21.762 1.00 92.62 791 GLN A O 1
ATOM 6409 N N . LEU A 1 792 ? -5.666 -2.230 22.885 1.00 94.88 792 LEU A N 1
ATOM 6410 C CA . LEU A 1 792 ? -4.678 -3.102 22.239 1.00 94.88 792 LEU A CA 1
ATOM 6411 C C . LEU A 1 792 ? -5.112 -3.459 20.814 1.00 94.88 792 LEU A C 1
ATOM 6413 O O . LEU A 1 792 ? -4.276 -3.506 19.914 1.00 94.88 792 LEU A O 1
ATOM 6417 N N . ALA A 1 793 ? -6.415 -3.653 20.584 1.00 96.56 793 ALA A N 1
ATOM 6418 C CA . ALA A 1 793 ? -6.945 -3.869 19.241 1.00 96.56 793 ALA A CA 1
ATOM 6419 C C . ALA A 1 793 ? -6.668 -2.671 18.312 1.00 96.56 793 ALA A C 1
ATOM 6421 O O . ALA A 1 793 ? -6.267 -2.895 17.175 1.00 96.56 793 ALA A O 1
ATOM 6422 N N . GLU A 1 794 ? -6.813 -1.431 18.794 1.00 97.06 794 GLU A N 1
ATOM 6423 C CA . GLU A 1 794 ? -6.479 -0.191 18.074 1.00 97.06 794 GLU A CA 1
ATOM 6424 C C . GLU A 1 794 ? -4.973 -0.084 17.778 1.00 97.06 794 GLU A C 1
ATOM 6426 O O . GLU A 1 794 ? -4.588 0.186 16.640 1.00 97.06 794 GLU A O 1
ATOM 6431 N N . ALA A 1 795 ? -4.109 -0.393 18.750 1.00 96.44 795 ALA A N 1
ATOM 6432 C CA . ALA A 1 795 ? -2.663 -0.430 18.524 1.00 96.44 795 ALA A CA 1
ATOM 6433 C C . ALA A 1 795 ? -2.268 -1.465 17.449 1.00 96.44 795 ALA A C 1
ATOM 6435 O O . ALA A 1 795 ? -1.470 -1.166 16.560 1.00 96.44 795 ALA A O 1
ATOM 6436 N N . VAL A 1 796 ? -2.860 -2.667 17.469 1.00 97.62 796 VAL A N 1
ATOM 6437 C CA . VAL A 1 796 ? -2.629 -3.676 16.418 1.00 97.62 796 VAL A CA 1
ATOM 6438 C C . VAL A 1 796 ? -3.244 -3.253 15.082 1.00 97.62 796 VAL A C 1
ATOM 6440 O O . VAL A 1 796 ? -2.649 -3.531 14.041 1.00 97.62 796 VAL A O 1
ATOM 6443 N N . LEU A 1 797 ? -4.386 -2.559 15.079 1.00 97.50 797 LEU A N 1
ATOM 6444 C CA . LEU A 1 797 ? -5.064 -2.075 13.872 1.00 97.50 797 LEU A CA 1
ATOM 6445 C C . LEU A 1 797 ? -4.169 -1.140 13.043 1.00 97.50 797 LEU A C 1
ATOM 6447 O O . LEU A 1 797 ? -4.150 -1.256 11.818 1.00 97.50 797 LEU A O 1
ATOM 6451 N N . GLU A 1 798 ? -3.382 -0.272 13.682 1.00 97.75 798 GLU A N 1
ATOM 6452 C CA . GLU A 1 798 ? -2.380 0.543 12.979 1.00 97.75 798 GLU A CA 1
ATOM 6453 C C . GLU A 1 798 ? -1.279 -0.332 12.344 1.00 97.75 798 GLU A C 1
ATOM 6455 O O . GLU A 1 798 ? -0.920 -0.122 11.187 1.00 97.75 798 GLU A O 1
ATOM 6460 N N . THR A 1 799 ? -0.840 -1.415 12.998 1.00 97.44 799 THR A N 1
ATOM 6461 C CA . THR A 1 799 ? 0.109 -2.360 12.369 1.00 97.44 799 THR A CA 1
ATOM 6462 C C . THR A 1 799 ? -0.513 -3.174 11.218 1.00 97.44 799 THR A C 1
ATOM 6464 O O . THR A 1 799 ? 0.189 -3.542 10.274 1.00 97.44 799 THR A O 1
ATOM 6467 N N . VAL A 1 800 ? -1.829 -3.443 11.260 1.00 97.81 800 VAL A N 1
ATOM 6468 C CA . VAL A 1 800 ? -2.590 -4.069 10.157 1.00 97.81 800 VAL A CA 1
ATOM 6469 C C . VAL A 1 800 ? -2.701 -3.110 8.974 1.00 97.81 800 VAL A C 1
ATOM 6471 O O . VAL A 1 800 ? -2.554 -3.530 7.828 1.00 97.81 800 VAL A O 1
ATOM 6474 N N . LYS A 1 801 ? -2.933 -1.823 9.239 1.00 97.88 801 LYS A N 1
ATOM 6475 C CA . LYS A 1 801 ? -2.987 -0.742 8.247 1.00 97.88 801 LYS A CA 1
ATOM 6476 C C . LYS A 1 801 ? -1.653 -0.571 7.522 1.00 97.88 801 LYS A C 1
ATOM 6478 O O . LYS A 1 801 ? -1.647 -0.575 6.293 1.00 97.88 801 LYS A O 1
ATOM 6483 N N . GLU A 1 802 ? -0.540 -0.519 8.254 1.00 97.88 802 GLU A N 1
ATOM 6484 C CA . GLU A 1 802 ? 0.813 -0.503 7.677 1.00 97.88 802 GLU A CA 1
ATOM 6485 C C . GLU A 1 802 ? 1.059 -1.735 6.793 1.00 97.88 802 GLU A C 1
ATOM 6487 O O . GLU A 1 802 ? 1.408 -1.598 5.621 1.00 97.88 802 GLU A O 1
ATOM 6492 N N . ALA A 1 803 ? 0.788 -2.944 7.300 1.00 96.88 803 ALA A N 1
ATOM 6493 C CA . ALA A 1 803 ? 0.955 -4.181 6.531 1.00 96.88 803 ALA A CA 1
ATOM 6494 C C . ALA A 1 803 ? 0.022 -4.268 5.305 1.00 96.88 803 ALA A C 1
ATOM 6496 O O . ALA A 1 803 ? 0.390 -4.863 4.288 1.00 96.88 803 ALA A O 1
ATOM 6497 N N . THR A 1 804 ? -1.164 -3.655 5.375 1.00 97.75 804 THR A N 1
ATOM 6498 C CA . THR A 1 804 ? -2.086 -3.524 4.237 1.00 97.75 804 THR A CA 1
ATOM 6499 C C . THR A 1 804 ? -1.496 -2.602 3.175 1.00 97.75 804 THR A C 1
ATOM 6501 O O . THR A 1 804 ? -1.441 -2.997 2.013 1.00 97.75 804 THR A O 1
ATOM 6504 N N . GLN A 1 805 ? -0.995 -1.421 3.556 1.00 97.94 805 GLN A N 1
ATOM 6505 C CA . GLN A 1 805 ? -0.372 -0.482 2.619 1.00 97.94 805 GLN A CA 1
ATOM 6506 C C . GLN A 1 805 ? 0.881 -1.086 1.964 1.00 97.94 805 GLN A C 1
ATOM 6508 O O . GLN A 1 805 ? 0.999 -1.059 0.741 1.00 97.94 805 GLN A O 1
ATOM 6513 N N . GLU A 1 806 ? 1.776 -1.705 2.743 1.00 97.12 806 GLU A N 1
ATOM 6514 C CA . GLU A 1 806 ? 2.949 -2.413 2.205 1.00 97.12 806 GLU A CA 1
ATOM 6515 C C . GLU A 1 806 ? 2.560 -3.493 1.182 1.00 97.12 806 GLU A C 1
ATOM 6517 O O . GLU A 1 806 ? 3.267 -3.712 0.196 1.00 97.12 806 GLU A O 1
ATOM 6522 N N . SER A 1 807 ? 1.443 -4.186 1.421 1.00 97.56 807 SER A N 1
ATOM 6523 C CA . SER A 1 807 ? 0.919 -5.216 0.522 1.00 97.56 807 SER A CA 1
ATOM 6524 C C . SER A 1 807 ? 0.300 -4.609 -0.742 1.00 97.56 807 SER A C 1
ATOM 6526 O O . SER A 1 807 ? 0.528 -5.127 -1.832 1.00 97.56 807 SER A O 1
ATOM 6528 N N . GLU A 1 808 ? -0.440 -3.503 -0.628 1.00 97.88 808 GLU A N 1
ATOM 6529 C CA . GLU A 1 808 ? -1.008 -2.762 -1.764 1.00 97.88 808 GLU A CA 1
ATOM 6530 C C . GLU A 1 808 ? 0.102 -2.206 -2.681 1.00 97.88 808 GLU A C 1
ATOM 6532 O O . GLU A 1 808 ? 0.082 -2.460 -3.887 1.00 97.88 808 GLU A O 1
ATOM 6537 N N . GLU A 1 809 ? 1.135 -1.566 -2.122 1.00 97.81 809 GLU A N 1
ATOM 6538 C CA . GLU A 1 809 ? 2.297 -1.068 -2.879 1.00 97.81 809 GLU A CA 1
ATOM 6539 C C . GLU A 1 809 ? 3.098 -2.187 -3.566 1.00 97.81 809 GLU A C 1
ATOM 6541 O O . GLU A 1 809 ? 3.693 -1.990 -4.629 1.00 97.81 809 GLU A O 1
ATOM 6546 N N . HIS A 1 810 ? 3.175 -3.370 -2.950 1.00 97.62 810 HIS A N 1
ATOM 6547 C CA . HIS A 1 810 ? 3.877 -4.517 -3.528 1.00 97.62 810 HIS A CA 1
ATOM 6548 C C . HIS A 1 810 ? 3.044 -5.212 -4.616 1.00 97.62 810 HIS A C 1
ATOM 6550 O O . HIS A 1 810 ? 3.604 -5.680 -5.608 1.00 97.62 810 HIS A O 1
ATOM 6556 N N . ALA A 1 811 ? 1.713 -5.212 -4.491 1.00 97.94 811 ALA A N 1
ATOM 6557 C CA . ALA A 1 811 ? 0.809 -5.659 -5.548 1.00 97.94 811 ALA A CA 1
ATOM 6558 C C . ALA A 1 811 ? 0.905 -4.769 -6.801 1.00 97.94 811 ALA A C 1
ATOM 6560 O O . ALA A 1 811 ? 0.954 -5.294 -7.912 1.00 97.94 811 ALA A O 1
ATOM 6561 N N . GLU A 1 812 ? 1.007 -3.444 -6.644 1.00 97.94 812 GLU A N 1
ATOM 6562 C CA . GLU A 1 812 ? 1.208 -2.522 -7.775 1.00 97.94 812 GLU A CA 1
ATOM 6563 C C . GLU A 1 812 ? 2.530 -2.802 -8.513 1.00 97.94 812 GLU A C 1
ATOM 6565 O O . GLU A 1 812 ? 2.554 -2.900 -9.741 1.00 97.94 812 GLU A O 1
ATOM 6570 N N . LYS A 1 813 ? 3.626 -3.027 -7.773 1.00 97.50 813 LYS A N 1
ATOM 6571 C CA . LYS A 1 813 ? 4.933 -3.405 -8.349 1.00 97.50 813 LYS A CA 1
ATOM 6572 C C . LYS A 1 813 ? 4.860 -4.725 -9.128 1.00 97.50 813 LYS A C 1
ATOM 6574 O O . LYS A 1 813 ? 5.460 -4.828 -10.197 1.00 97.50 813 LYS A O 1
ATOM 6579 N N . LEU A 1 814 ? 4.113 -5.713 -8.626 1.00 97.75 814 LEU A N 1
ATOM 6580 C CA . LEU A 1 814 ? 3.877 -6.984 -9.321 1.00 97.75 814 LEU A CA 1
ATOM 6581 C C . LEU A 1 814 ? 3.043 -6.820 -10.598 1.00 97.75 814 LEU A C 1
ATOM 6583 O O . LEU A 1 814 ? 3.373 -7.444 -11.604 1.00 97.75 814 LEU A O 1
ATOM 6587 N N . GLU A 1 815 ? 2.005 -5.980 -10.589 1.00 97.88 815 GLU A N 1
ATOM 6588 C CA . GLU A 1 815 ? 1.200 -5.691 -11.784 1.00 97.88 815 GLU A CA 1
ATOM 6589 C C . GLU A 1 815 ? 2.039 -5.003 -12.871 1.00 97.88 815 GLU A C 1
ATOM 6591 O O . GLU A 1 815 ? 1.992 -5.414 -14.030 1.00 97.88 815 GLU A O 1
ATOM 6596 N N . ILE A 1 816 ? 2.869 -4.018 -12.501 1.00 96.88 816 ILE A N 1
ATOM 6597 C CA . ILE A 1 816 ? 3.797 -3.355 -13.433 1.00 96.88 816 ILE A CA 1
ATOM 6598 C C . ILE A 1 816 ? 4.775 -4.373 -14.029 1.00 96.88 816 ILE A C 1
ATOM 6600 O O . ILE A 1 816 ? 4.908 -4.449 -15.249 1.00 96.88 816 ILE A O 1
ATOM 6604 N N . LEU A 1 817 ? 5.423 -5.187 -13.190 1.00 96.62 817 LEU A N 1
ATOM 6605 C CA . LEU A 1 817 ? 6.414 -6.169 -13.637 1.00 96.62 817 LEU A CA 1
ATOM 6606 C C . LEU A 1 817 ? 5.787 -7.248 -14.537 1.00 96.62 817 LEU A C 1
ATOM 6608 O O . LEU A 1 817 ? 6.369 -7.608 -15.559 1.00 96.62 817 LEU A O 1
ATOM 6612 N N . LEU A 1 818 ? 4.578 -7.726 -14.224 1.00 96.38 818 LEU A N 1
ATOM 6613 C CA . LEU A 1 818 ? 3.835 -8.635 -15.104 1.00 96.38 818 LEU A CA 1
ATOM 6614 C C . LEU A 1 818 ? 3.435 -7.963 -16.422 1.00 96.38 818 LEU A C 1
ATOM 6616 O O . LEU A 1 818 ? 3.591 -8.581 -17.472 1.00 96.38 818 LEU A O 1
ATOM 6620 N N . GLY A 1 819 ? 2.982 -6.708 -16.397 1.00 96.69 819 GLY A N 1
ATOM 6621 C CA . GLY A 1 819 ? 2.648 -5.947 -17.603 1.00 96.69 819 GLY A CA 1
ATOM 6622 C C . GLY A 1 819 ? 3.853 -5.701 -18.519 1.00 96.69 819 GLY A C 1
ATOM 6623 O O . GLY A 1 819 ? 3.740 -5.838 -19.739 1.00 96.69 819 GLY A O 1
ATOM 6624 N N . GLU A 1 820 ? 5.026 -5.404 -17.949 1.00 95.56 820 GLU A N 1
ATOM 6625 C CA . GLU A 1 820 ? 6.286 -5.304 -18.695 1.00 95.56 820 GLU A CA 1
ATOM 6626 C C . GLU A 1 820 ? 6.655 -6.638 -19.356 1.00 95.56 820 GLU A C 1
ATOM 6628 O O . GLU A 1 820 ? 6.981 -6.665 -20.544 1.00 95.56 820 GLU A O 1
ATOM 6633 N N . LEU A 1 821 ? 6.562 -7.748 -18.617 1.00 95.25 821 LEU A N 1
ATOM 6634 C CA . LEU A 1 821 ? 6.883 -9.086 -19.116 1.00 95.25 821 LEU A CA 1
ATOM 6635 C C . LEU A 1 821 ? 5.888 -9.583 -20.184 1.00 95.25 821 LEU A C 1
ATOM 6637 O O . LEU A 1 821 ? 6.314 -10.106 -21.213 1.00 95.25 821 LEU A O 1
ATOM 6641 N N . GLU A 1 822 ? 4.582 -9.378 -19.995 1.00 94.88 822 GLU A N 1
ATOM 6642 C CA . GLU A 1 822 ? 3.532 -9.705 -20.977 1.00 94.88 822 GLU A CA 1
ATOM 6643 C C . GLU A 1 822 ? 3.622 -8.824 -22.244 1.00 94.88 822 GLU A C 1
ATOM 6645 O O . GLU A 1 822 ? 3.265 -9.256 -23.345 1.00 94.88 822 GLU A O 1
ATOM 6650 N N . GLY A 1 823 ? 4.115 -7.587 -22.112 1.00 95.44 823 GLY A N 1
ATOM 6651 C CA . GLY A 1 823 ? 4.356 -6.668 -23.226 1.00 95.44 823 GLY A CA 1
ATOM 6652 C C . GLY A 1 823 ? 5.679 -6.893 -23.971 1.00 95.44 823 GLY A C 1
ATOM 6653 O O . GLY A 1 823 ? 5.797 -6.489 -25.134 1.00 95.44 823 GLY A O 1
ATOM 6654 N N . PHE A 1 824 ? 6.663 -7.539 -23.337 1.00 96.00 824 PHE A N 1
ATOM 6655 C CA . PHE A 1 824 ? 8.055 -7.581 -23.795 1.00 96.00 824 PHE A CA 1
ATOM 6656 C C . PHE A 1 824 ? 8.241 -8.207 -25.183 1.00 96.00 824 PHE A C 1
ATOM 6658 O O . PHE A 1 824 ? 8.938 -7.634 -26.019 1.00 96.00 824 PHE A O 1
ATOM 6665 N N . GLU A 1 825 ? 7.585 -9.336 -25.473 1.00 92.00 825 GLU A N 1
ATOM 6666 C CA . GLU A 1 825 ? 7.693 -10.012 -26.776 1.00 92.00 825 GLU A CA 1
ATOM 6667 C C . GLU A 1 825 ? 7.223 -9.097 -27.922 1.00 92.00 825 GLU A C 1
ATOM 6669 O O . GLU A 1 825 ? 7.938 -8.879 -28.904 1.00 92.00 825 GLU A O 1
ATOM 6674 N N . LYS A 1 826 ? 6.041 -8.484 -27.765 1.00 94.12 826 LYS A N 1
ATOM 6675 C CA . LYS A 1 826 ? 5.466 -7.549 -28.747 1.00 94.12 826 LYS A CA 1
ATOM 6676 C C . LYS A 1 826 ? 6.331 -6.302 -28.898 1.00 94.12 826 LYS A C 1
ATOM 6678 O O . LYS A 1 826 ? 6.515 -5.819 -30.017 1.00 94.12 826 LYS A O 1
ATOM 6683 N N . TYR A 1 827 ? 6.873 -5.788 -27.792 1.00 96.12 827 TYR A N 1
ATOM 6684 C CA . TYR A 1 827 ? 7.809 -4.669 -27.809 1.00 96.12 827 TYR A CA 1
ATOM 6685 C C . TYR A 1 827 ? 9.054 -5.015 -28.636 1.00 96.12 827 TYR A C 1
ATOM 6687 O O . TYR A 1 827 ? 9.333 -4.319 -29.616 1.00 96.12 827 TYR A O 1
ATOM 6695 N N . ALA A 1 828 ? 9.727 -6.126 -28.319 1.00 94.44 828 ALA A N 1
ATOM 6696 C CA . ALA A 1 828 ? 10.936 -6.584 -28.998 1.00 94.44 828 ALA A CA 1
ATOM 6697 C C . ALA A 1 828 ? 10.701 -6.844 -30.497 1.00 94.44 828 ALA A C 1
ATOM 6699 O O . ALA A 1 828 ? 11.460 -6.344 -31.327 1.00 94.44 828 ALA A O 1
ATOM 6700 N N . GLN A 1 829 ? 9.605 -7.518 -30.867 1.00 94.94 829 GLN A N 1
ATOM 6701 C CA . GLN A 1 829 ? 9.204 -7.702 -32.270 1.00 94.94 829 GLN A CA 1
ATOM 6702 C C . GLN A 1 829 ? 8.940 -6.369 -32.988 1.00 94.94 829 GLN A C 1
ATOM 6704 O O . GLN A 1 829 ? 9.308 -6.204 -34.153 1.00 94.94 829 GLN A O 1
ATOM 6709 N N . SER A 1 830 ? 8.297 -5.404 -32.319 1.00 96.25 830 SER A N 1
ATOM 6710 C CA . SER A 1 830 ? 8.005 -4.096 -32.918 1.00 96.25 830 SER A CA 1
ATOM 6711 C C . SER A 1 830 ? 9.267 -3.258 -33.130 1.00 96.25 830 SER A C 1
ATOM 6713 O O . SER A 1 830 ? 9.384 -2.577 -34.147 1.00 96.25 830 SER A O 1
ATOM 6715 N N . ALA A 1 831 ? 10.221 -3.326 -32.202 1.00 94.38 831 ALA A N 1
ATOM 6716 C CA . ALA A 1 831 ? 11.477 -2.598 -32.279 1.00 94.38 831 ALA A CA 1
ATOM 6717 C C . ALA A 1 831 ? 12.455 -3.245 -33.272 1.00 94.38 831 ALA A C 1
ATOM 6719 O O . ALA A 1 831 ? 13.058 -2.514 -34.053 1.00 94.38 831 ALA A O 1
ATOM 6720 N N . LEU A 1 832 ? 12.508 -4.582 -33.360 1.00 97.06 832 LEU A N 1
ATOM 6721 C CA . LEU A 1 832 ? 13.220 -5.307 -34.422 1.00 97.06 832 LEU A CA 1
ATOM 6722 C C . LEU A 1 832 ? 12.838 -4.770 -35.815 1.00 97.06 832 LEU A C 1
ATOM 6724 O O . LEU A 1 832 ? 13.715 -4.373 -36.578 1.00 97.06 832 LEU A O 1
ATOM 6728 N N . ARG A 1 833 ? 11.531 -4.650 -36.103 1.00 97.25 833 ARG A N 1
ATOM 6729 C CA . ARG A 1 833 ? 11.034 -4.079 -37.372 1.00 97.25 833 ARG A CA 1
ATOM 6730 C C . ARG A 1 833 ? 11.496 -2.635 -37.593 1.00 97.25 833 ARG A C 1
ATOM 6732 O O . ARG A 1 833 ? 11.913 -2.297 -38.693 1.00 97.25 833 ARG A O 1
ATOM 6739 N N . ARG A 1 834 ? 11.481 -1.788 -36.554 1.00 97.44 834 ARG A N 1
ATOM 6740 C CA . ARG A 1 834 ? 11.975 -0.398 -36.655 1.00 97.44 834 ARG A CA 1
ATOM 6741 C C . ARG A 1 834 ? 13.471 -0.339 -36.964 1.00 97.44 834 ARG A C 1
ATOM 6743 O O . ARG A 1 834 ? 13.894 0.542 -37.709 1.00 97.44 834 ARG A O 1
ATOM 6750 N N . TYR A 1 835 ? 14.275 -1.231 -36.387 1.00 97.69 835 TYR A N 1
ATOM 6751 C CA . TYR A 1 835 ? 15.704 -1.294 -36.687 1.00 97.69 835 TYR A CA 1
ATOM 6752 C C . TYR A 1 835 ? 15.949 -1.789 -38.121 1.00 97.69 835 TYR A C 1
ATOM 6754 O O . TYR A 1 835 ? 16.766 -1.193 -38.819 1.00 97.69 835 TYR A O 1
ATOM 6762 N N . ASP A 1 836 ? 15.190 -2.783 -38.596 1.00 97.19 836 ASP A N 1
ATOM 6763 C CA . ASP A 1 836 ? 15.220 -3.233 -39.996 1.00 97.19 836 ASP A CA 1
ATOM 6764 C C . ASP A 1 836 ? 14.879 -2.105 -40.982 1.00 97.19 836 ASP A C 1
ATOM 6766 O O . ASP A 1 836 ? 15.628 -1.866 -41.933 1.00 97.19 836 ASP A O 1
ATOM 6770 N N . ASP A 1 837 ? 13.795 -1.366 -40.728 1.00 97.19 837 ASP A N 1
ATOM 6771 C CA . ASP A 1 837 ? 13.376 -0.229 -41.554 1.00 97.19 837 ASP A CA 1
ATOM 6772 C C . ASP A 1 837 ? 14.460 0.865 -41.596 1.00 97.19 837 ASP A C 1
ATOM 6774 O O . ASP A 1 837 ? 14.771 1.396 -42.666 1.00 97.19 837 ASP A O 1
ATOM 6778 N N . ARG A 1 838 ? 15.106 1.162 -40.457 1.00 97.12 838 ARG A N 1
ATOM 6779 C CA . ARG A 1 838 ? 16.213 2.135 -40.371 1.00 97.12 838 ARG A CA 1
ATOM 6780 C C . ARG A 1 838 ? 17.471 1.671 -41.104 1.00 97.12 838 ARG A C 1
ATOM 6782 O O . ARG A 1 838 ? 18.086 2.474 -41.809 1.00 97.12 838 ARG A O 1
ATOM 6789 N N . LEU A 1 839 ? 17.855 0.396 -40.982 1.00 96.31 839 LEU A N 1
ATOM 6790 C CA . LEU A 1 839 ? 18.965 -0.167 -41.758 1.00 96.31 839 LEU A CA 1
ATOM 6791 C C . LEU A 1 839 ? 18.672 -0.096 -43.261 1.00 96.31 839 LEU A C 1
ATOM 6793 O O . LEU A 1 839 ? 19.541 0.297 -44.044 1.00 96.31 839 LEU A O 1
ATOM 6797 N N . LEU A 1 840 ? 17.442 -0.423 -43.669 1.00 96.06 840 LEU A N 1
ATOM 6798 C CA . LEU A 1 840 ? 17.008 -0.351 -45.059 1.00 96.06 840 LEU A CA 1
ATOM 6799 C C . LEU A 1 840 ? 17.017 1.091 -45.589 1.00 96.06 840 LEU A C 1
ATOM 6801 O O . LEU A 1 840 ? 17.494 1.316 -46.703 1.00 96.06 840 LEU A O 1
ATOM 6805 N N . GLU A 1 841 ? 16.551 2.069 -44.810 1.00 96.19 841 GLU A N 1
ATOM 6806 C CA . GLU A 1 841 ? 16.577 3.486 -45.189 1.00 96.19 841 GLU A CA 1
ATOM 6807 C C . GLU A 1 841 ? 18.014 3.988 -45.399 1.00 96.19 841 GLU A C 1
ATOM 6809 O O . GLU A 1 841 ? 18.328 4.558 -46.449 1.00 96.19 841 GLU A O 1
ATOM 6814 N N . VAL A 1 842 ? 18.915 3.728 -44.445 1.00 94.69 842 VAL A N 1
ATOM 6815 C CA . VAL A 1 842 ? 20.330 4.116 -44.551 1.00 94.69 842 VAL A CA 1
ATOM 6816 C C . VAL A 1 842 ? 20.990 3.451 -45.762 1.00 94.69 842 VAL A C 1
ATOM 6818 O O . VAL A 1 842 ? 21.658 4.129 -46.544 1.00 94.69 842 VAL A O 1
ATOM 6821 N N . LYS A 1 843 ? 20.732 2.159 -45.995 1.00 93.44 843 LYS A N 1
ATOM 6822 C CA . LYS A 1 843 ? 21.220 1.403 -47.161 1.00 93.44 843 LYS A CA 1
ATOM 6823 C C . LYS A 1 843 ? 20.719 1.991 -48.485 1.00 93.44 843 LYS A C 1
ATOM 6825 O O . LYS A 1 843 ? 21.509 2.163 -49.415 1.00 93.44 843 LYS A O 1
ATOM 6830 N N . GLN A 1 844 ? 19.440 2.366 -48.570 1.00 93.31 844 GLN A N 1
ATOM 6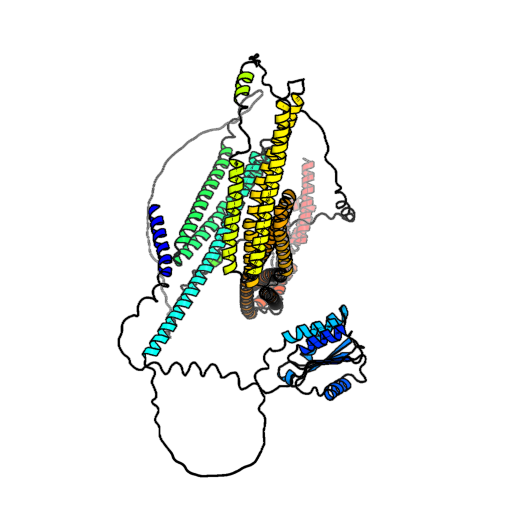831 C CA . GLN A 1 844 ? 18.881 3.056 -49.739 1.00 93.31 844 GLN A CA 1
ATOM 6832 C C . GLN A 1 844 ? 19.499 4.446 -49.938 1.00 93.31 844 GLN A C 1
ATOM 6834 O O . GLN A 1 844 ? 19.815 4.819 -51.068 1.00 93.31 844 GLN A O 1
ATOM 6839 N N . ASN A 1 845 ? 19.710 5.209 -48.864 1.00 91.56 845 ASN A N 1
ATOM 6840 C CA . ASN A 1 845 ? 20.331 6.530 -48.932 1.00 91.56 845 ASN A CA 1
ATOM 6841 C C . ASN A 1 845 ? 21.805 6.448 -49.372 1.00 91.56 845 ASN A C 1
ATOM 6843 O O . ASN A 1 845 ? 22.209 7.213 -50.248 1.00 91.56 845 ASN A O 1
ATOM 6847 N N . MET A 1 846 ? 22.587 5.483 -48.875 1.00 90.50 846 MET A N 1
ATOM 6848 C CA . MET A 1 846 ? 23.950 5.221 -49.365 1.00 90.50 846 MET A CA 1
ATOM 6849 C C . MET A 1 846 ? 23.965 4.843 -50.854 1.00 90.50 846 MET A C 1
ATOM 6851 O O . MET A 1 846 ? 24.734 5.420 -51.627 1.00 90.50 846 MET A O 1
ATOM 6855 N N . ALA A 1 847 ? 23.065 3.952 -51.285 1.00 89.12 847 ALA A N 1
ATOM 6856 C CA . ALA A 1 847 ? 22.955 3.545 -52.686 1.00 89.12 847 ALA A CA 1
ATOM 6857 C C . ALA A 1 847 ? 22.590 4.714 -53.626 1.00 89.12 847 ALA A C 1
ATOM 6859 O O . ALA A 1 847 ? 23.170 4.835 -54.706 1.00 89.12 847 ALA A O 1
ATOM 6860 N N . ARG A 1 848 ? 21.679 5.610 -53.210 1.00 89.25 848 ARG A N 1
ATOM 6861 C CA . ARG A 1 848 ? 21.281 6.810 -53.981 1.00 89.25 848 ARG A CA 1
ATOM 6862 C C . ARG A 1 848 ? 22.434 7.782 -54.234 1.00 89.25 848 ARG A C 1
ATOM 6864 O O . ARG A 1 848 ? 22.458 8.417 -55.282 1.00 89.25 848 ARG A O 1
ATOM 6871 N N . HIS A 1 849 ? 23.382 7.889 -53.305 1.00 85.62 849 HIS A N 1
ATOM 6872 C CA . HIS A 1 849 ? 24.567 8.744 -53.442 1.00 85.62 849 HIS A CA 1
ATOM 6873 C C . HIS A 1 849 ? 25.758 8.029 -54.110 1.00 85.62 849 HIS A C 1
ATOM 6875 O O . HIS A 1 849 ? 26.889 8.493 -54.012 1.00 85.62 849 HIS A O 1
ATOM 6881 N N . PHE A 1 850 ? 25.517 6.898 -54.790 1.00 75.94 850 PHE A N 1
ATOM 6882 C CA . PHE A 1 850 ? 26.533 6.071 -55.458 1.00 75.94 850 PHE A CA 1
ATOM 6883 C C . PHE A 1 850 ? 27.691 5.629 -54.542 1.00 75.94 850 PHE A C 1
ATOM 6885 O O . PHE A 1 850 ? 28.774 5.270 -55.020 1.00 75.94 850 PHE A O 1
ATOM 6892 N N . LEU A 1 851 ? 27.452 5.589 -53.225 1.00 74.25 851 LEU A N 1
ATOM 6893 C CA . LEU A 1 851 ? 28.399 5.098 -52.227 1.00 74.25 851 LEU A CA 1
ATOM 6894 C C . LEU A 1 851 ? 28.396 3.566 -52.256 1.00 74.25 851 LEU A C 1
ATOM 6896 O O . LEU A 1 851 ? 27.769 2.897 -51.440 1.00 74.25 851 LEU A O 1
ATOM 6900 N N . THR A 1 852 ? 29.044 3.021 -53.283 1.00 66.00 852 THR A N 1
ATOM 6901 C CA . THR A 1 852 ? 29.117 1.581 -53.543 1.00 66.00 852 THR A CA 1
ATOM 6902 C C . THR A 1 852 ? 29.969 0.842 -52.507 1.00 66.00 852 THR A C 1
ATOM 6904 O O . THR A 1 852 ? 30.861 1.420 -51.878 1.00 66.00 852 THR A O 1
ATOM 6907 N N . ALA A 1 853 ? 29.656 -0.449 -52.369 1.00 56.25 853 ALA A N 1
ATOM 6908 C CA . ALA A 1 853 ? 30.044 -1.412 -51.333 1.00 56.25 853 ALA A CA 1
ATOM 6909 C C . ALA A 1 853 ? 31.554 -1.753 -51.241 1.00 56.25 853 ALA A C 1
ATOM 6911 O O . ALA A 1 853 ? 31.952 -2.904 -51.389 1.00 56.25 853 ALA A O 1
ATOM 6912 N N . GLU A 1 854 ? 32.406 -0.738 -51.070 1.00 60.88 854 GLU A N 1
ATOM 6913 C CA . GLU A 1 854 ? 33.821 -0.907 -50.685 1.00 60.88 854 GLU A CA 1
ATOM 6914 C C . GLU A 1 854 ? 34.214 0.107 -49.587 1.00 60.88 854 GLU A C 1
ATOM 6916 O O . GLU A 1 854 ? 35.380 0.471 -49.422 1.00 60.88 854 GLU A O 1
ATOM 6921 N N . MET A 1 855 ? 33.232 0.598 -48.821 1.00 74.44 855 MET A N 1
ATOM 6922 C CA . MET A 1 855 ? 33.464 1.448 -47.649 1.00 74.44 855 MET A CA 1
ATOM 6923 C C . MET A 1 855 ? 33.723 0.564 -46.426 1.00 74.44 855 MET A C 1
ATOM 6925 O O . MET A 1 855 ? 32.944 0.574 -45.475 1.00 74.44 855 MET A O 1
ATOM 6929 N N . LEU A 1 856 ? 34.832 -0.183 -46.460 1.00 73.50 856 LEU A N 1
ATOM 6930 C CA . LEU A 1 856 ? 35.146 -1.300 -45.554 1.00 73.50 856 LEU A CA 1
ATOM 6931 C C . LEU A 1 856 ? 34.839 -1.051 -44.063 1.00 73.50 856 LEU A C 1
ATOM 6933 O O . LEU A 1 856 ? 34.408 -1.970 -43.375 1.00 73.50 856 LEU A O 1
ATOM 6937 N N . SER A 1 857 ? 35.020 0.173 -43.550 1.00 83.25 857 SER A N 1
ATOM 6938 C CA . SER A 1 857 ? 34.686 0.508 -42.157 1.00 83.25 857 SER A CA 1
ATOM 6939 C C . SER A 1 857 ? 33.178 0.564 -41.876 1.00 83.25 857 SER A C 1
ATOM 6941 O O . SER A 1 857 ? 32.729 0.060 -40.857 1.00 83.25 857 SER A O 1
ATOM 6943 N N . VAL A 1 858 ? 32.393 1.176 -42.771 1.00 90.69 858 VAL A N 1
ATOM 6944 C CA . VAL A 1 858 ? 30.932 1.321 -42.614 1.00 90.69 858 VAL A CA 1
ATOM 6945 C C . VAL A 1 858 ? 30.235 -0.014 -42.889 1.00 90.69 858 VAL A C 1
ATOM 6947 O O . VAL A 1 858 ? 29.185 -0.302 -42.324 1.00 90.69 858 VAL A O 1
ATOM 6950 N N . GLU A 1 859 ? 30.835 -0.857 -43.726 1.00 90.44 859 GLU A N 1
ATOM 6951 C CA . GLU A 1 859 ? 30.329 -2.200 -44.011 1.00 90.44 859 GLU A CA 1
ATOM 6952 C C . GLU A 1 859 ? 30.594 -3.180 -42.871 1.00 90.44 859 GLU A C 1
ATOM 6954 O O . GLU A 1 859 ? 29.695 -3.937 -42.528 1.00 90.44 859 GLU A O 1
ATOM 6959 N N . ALA A 1 860 ? 31.754 -3.108 -42.210 1.00 92.44 860 ALA A N 1
ATOM 6960 C CA . ALA A 1 860 ? 32.006 -3.894 -41.003 1.00 92.44 860 ALA A CA 1
ATOM 6961 C C . ALA A 1 860 ? 30.990 -3.583 -39.885 1.00 92.44 860 ALA A C 1
ATOM 6963 O O . ALA A 1 860 ? 30.485 -4.505 -39.245 1.00 92.44 860 ALA A O 1
ATOM 6964 N N . GLU A 1 861 ? 30.644 -2.303 -39.694 1.00 95.38 861 GLU A N 1
ATOM 6965 C CA . GLU A 1 861 ? 29.596 -1.872 -38.756 1.00 95.38 861 GLU A CA 1
ATOM 6966 C C . GLU A 1 861 ? 28.191 -2.321 -39.202 1.00 95.38 861 GLU A C 1
ATOM 6968 O O . GLU A 1 861 ? 27.397 -2.746 -38.362 1.00 95.38 861 GLU A O 1
ATOM 6973 N N . ARG A 1 862 ? 27.885 -2.302 -40.513 1.00 95.12 862 ARG A N 1
ATOM 6974 C CA . ARG A 1 862 ? 26.626 -2.859 -41.046 1.00 95.12 862 ARG A CA 1
ATOM 6975 C C . ARG A 1 862 ? 26.518 -4.346 -40.736 1.00 95.12 862 ARG A C 1
ATOM 6977 O O . ARG A 1 862 ? 25.503 -4.783 -40.212 1.00 95.12 862 ARG A O 1
ATOM 6984 N N . ASP A 1 863 ? 27.562 -5.106 -41.044 1.00 95.19 863 ASP A N 1
ATOM 6985 C CA . ASP A 1 863 ? 27.579 -6.555 -40.874 1.00 95.19 863 ASP A CA 1
ATOM 6986 C C . ASP A 1 863 ? 27.576 -6.934 -39.382 1.00 95.19 863 ASP A C 1
ATOM 6988 O O . ASP A 1 863 ? 27.106 -8.008 -39.020 1.00 95.19 863 ASP A O 1
ATOM 6992 N N . GLU A 1 864 ? 28.093 -6.086 -38.484 1.00 96.56 864 GLU A N 1
ATOM 6993 C CA . GLU A 1 864 ? 27.907 -6.205 -37.026 1.00 96.56 864 GLU A CA 1
ATOM 6994 C C . GLU A 1 864 ? 26.443 -5.975 -36.613 1.00 96.56 864 GLU A C 1
ATOM 6996 O O . GLU A 1 864 ? 25.889 -6.800 -35.887 1.00 96.56 864 GLU A O 1
ATOM 7001 N N . ALA A 1 865 ? 25.791 -4.924 -37.121 1.00 97.44 865 ALA A N 1
ATOM 7002 C CA . ALA A 1 865 ? 24.383 -4.635 -36.845 1.00 97.44 865 ALA A CA 1
ATOM 7003 C C . ALA A 1 865 ? 23.423 -5.706 -37.406 1.00 97.44 865 ALA A C 1
ATOM 7005 O O . ALA A 1 865 ? 22.544 -6.170 -36.682 1.00 97.44 865 ALA A O 1
ATOM 7006 N N . GLU A 1 866 ? 23.618 -6.147 -38.655 1.00 97.38 866 GLU A N 1
ATOM 7007 C CA . GLU A 1 866 ? 22.838 -7.224 -39.286 1.00 97.38 866 GLU A CA 1
ATOM 7008 C C . GLU A 1 866 ? 23.000 -8.539 -38.485 1.00 97.38 866 GLU A C 1
ATOM 7010 O O . GLU A 1 866 ? 21.998 -9.149 -38.110 1.00 97.38 866 GLU A O 1
ATOM 7015 N N . ARG A 1 867 ? 24.228 -8.915 -38.077 1.00 97.81 867 ARG A N 1
ATOM 7016 C CA . ARG A 1 867 ? 24.463 -10.088 -37.202 1.00 97.81 867 ARG A CA 1
ATOM 7017 C C . ARG A 1 867 ? 23.808 -9.969 -35.823 1.00 97.81 867 ARG A C 1
ATOM 7019 O O . ARG A 1 867 ? 23.352 -10.980 -35.292 1.00 97.81 867 ARG A O 1
ATOM 7026 N N . ALA A 1 868 ? 23.772 -8.778 -35.227 1.00 97.75 868 ALA A N 1
ATOM 7027 C CA . ALA A 1 868 ? 23.138 -8.570 -33.926 1.00 97.75 868 ALA A CA 1
ATOM 7028 C C . ALA A 1 868 ? 21.603 -8.692 -34.008 1.00 97.75 868 ALA A C 1
ATOM 7030 O O . ALA A 1 868 ? 20.991 -9.311 -33.137 1.00 97.75 868 ALA A O 1
ATOM 7031 N N . LEU A 1 869 ? 20.983 -8.184 -35.080 1.00 97.69 869 LEU A N 1
ATOM 7032 C CA . LEU A 1 869 ? 19.548 -8.368 -35.338 1.00 97.69 869 LEU A CA 1
ATOM 7033 C C . LEU A 1 869 ? 19.200 -9.829 -35.663 1.00 97.69 869 LEU A C 1
ATOM 7035 O O . LEU A 1 869 ? 18.182 -10.326 -35.186 1.00 97.69 869 LEU A O 1
ATOM 7039 N N . ASP A 1 870 ? 20.048 -10.544 -36.406 1.00 97.69 870 ASP A N 1
ATOM 7040 C CA . ASP A 1 870 ? 19.865 -11.979 -36.659 1.00 97.69 870 ASP A CA 1
ATOM 7041 C C . ASP A 1 870 ? 20.005 -12.819 -35.382 1.00 97.69 870 ASP A C 1
ATOM 7043 O O . ASP A 1 870 ? 19.221 -13.743 -35.161 1.00 97.69 870 ASP A O 1
ATOM 7047 N N . ALA A 1 871 ? 20.937 -12.472 -34.489 1.00 97.44 871 ALA A N 1
ATOM 7048 C CA . ALA A 1 871 ? 21.032 -13.096 -33.171 1.00 97.44 871 ALA A CA 1
ATOM 7049 C C . ALA A 1 871 ? 19.771 -12.845 -32.323 1.00 97.44 871 ALA A C 1
ATOM 7051 O O . ALA A 1 871 ? 19.274 -13.770 -31.681 1.00 97.44 871 ALA A O 1
ATOM 7052 N N . LEU A 1 872 ? 19.215 -11.627 -32.362 1.00 97.31 872 LEU A N 1
ATOM 7053 C CA . LEU A 1 872 ? 17.957 -11.288 -31.691 1.00 97.31 872 LEU A CA 1
ATOM 7054 C C . LEU A 1 872 ? 16.765 -12.073 -32.273 1.00 97.31 872 LEU A C 1
ATOM 7056 O O . LEU A 1 872 ? 15.986 -12.632 -31.504 1.00 97.31 872 LEU A O 1
ATOM 7060 N N . ARG A 1 873 ? 16.649 -12.193 -33.605 1.00 97.69 873 ARG A N 1
ATOM 7061 C CA . ARG A 1 873 ? 15.642 -13.045 -34.279 1.00 97.69 873 ARG A CA 1
ATOM 7062 C C . ARG A 1 873 ? 15.723 -14.496 -33.808 1.00 97.69 873 ARG A C 1
ATOM 7064 O O . ARG A 1 873 ? 14.736 -15.041 -33.331 1.00 97.69 873 ARG A O 1
ATOM 7071 N N . LEU A 1 874 ? 16.921 -15.082 -33.839 1.00 97.44 874 LEU A N 1
ATOM 7072 C CA . LEU A 1 874 ? 17.181 -16.464 -33.412 1.00 97.44 874 LEU A CA 1
ATOM 7073 C C . LEU A 1 874 ? 16.924 -16.728 -31.917 1.00 97.44 874 LEU A C 1
ATOM 7075 O O . LEU A 1 874 ? 16.908 -17.892 -31.504 1.00 97.44 874 LEU A O 1
ATOM 7079 N N . LEU A 1 875 ? 16.778 -15.682 -31.099 1.00 97.00 875 LEU A N 1
ATOM 7080 C CA . LEU A 1 875 ? 16.332 -15.780 -29.708 1.00 97.00 875 LEU A CA 1
ATOM 7081 C C . LEU A 1 875 ? 14.818 -15.582 -29.578 1.00 97.00 875 LEU A C 1
ATOM 7083 O O . LEU A 1 875 ? 14.206 -16.308 -28.802 1.00 97.00 875 LEU A O 1
ATOM 7087 N N . LEU A 1 876 ? 14.218 -14.667 -30.350 1.00 96.25 876 LEU A N 1
ATOM 7088 C CA . LEU A 1 876 ? 12.764 -14.462 -30.417 1.00 96.25 876 LEU A CA 1
ATOM 7089 C C . LEU A 1 876 ? 12.015 -15.684 -30.980 1.00 96.25 876 LEU A C 1
ATOM 7091 O O . LEU A 1 876 ? 10.901 -15.957 -30.549 1.00 96.25 876 LEU A O 1
ATOM 7095 N N . ASP A 1 877 ? 12.640 -16.450 -31.878 1.00 96.56 877 ASP A N 1
ATOM 7096 C CA . ASP A 1 877 ? 12.085 -17.692 -32.437 1.00 96.56 877 ASP A CA 1
ATOM 7097 C C . ASP A 1 877 ? 12.161 -18.899 -31.468 1.00 96.56 877 ASP A C 1
ATOM 7099 O O . ASP A 1 877 ? 11.718 -20.001 -31.807 1.00 96.56 877 ASP A O 1
ATOM 7103 N N . ARG A 1 878 ? 12.749 -18.746 -30.268 1.00 96.25 878 ARG A N 1
ATOM 7104 C CA . ARG A 1 878 ? 12.857 -19.833 -29.276 1.00 96.25 878 ARG A CA 1
ATOM 7105 C C . ARG A 1 878 ? 11.643 -19.886 -28.363 1.00 96.25 878 ARG A C 1
ATOM 7107 O O . ARG A 1 878 ? 11.160 -18.866 -27.885 1.00 96.25 878 ARG A O 1
ATOM 7114 N N . PHE A 1 879 ? 11.232 -21.110 -28.045 1.00 93.81 879 PHE A N 1
ATOM 7115 C CA . PHE A 1 879 ? 10.154 -21.393 -27.108 1.00 93.81 879 PHE A CA 1
ATOM 7116 C C . PHE A 1 879 ? 10.628 -22.411 -26.051 1.00 93.81 879 PHE A C 1
ATOM 7118 O O . PHE A 1 879 ? 11.046 -23.508 -26.439 1.00 93.81 879 PHE A O 1
ATOM 7125 N N . PRO A 1 880 ? 10.575 -22.093 -24.743 1.00 94.69 880 PRO A N 1
ATOM 7126 C CA . PRO A 1 880 ? 10.201 -20.795 -24.173 1.00 94.69 880 PRO A CA 1
ATOM 7127 C C . PRO A 1 880 ? 11.227 -19.690 -24.501 1.00 94.69 880 PRO A C 1
ATOM 7129 O O . PRO A 1 880 ? 12.407 -19.959 -24.733 1.00 94.69 880 PRO A O 1
ATOM 7132 N N . LEU A 1 881 ? 10.759 -18.443 -24.529 1.00 95.38 881 LEU A N 1
ATOM 7133 C CA . LEU A 1 881 ? 11.546 -17.253 -24.854 1.00 95.38 881 LEU A CA 1
ATOM 7134 C C . LEU A 1 881 ? 12.549 -16.922 -23.727 1.00 95.38 881 LEU A C 1
ATOM 7136 O O . LEU A 1 881 ? 12.113 -16.639 -22.617 1.00 95.38 881 LEU A O 1
ATOM 7140 N N . PRO A 1 882 ? 13.875 -16.894 -23.943 1.00 95.94 882 PRO A N 1
ATOM 7141 C CA . PRO A 1 882 ? 14.828 -16.626 -22.862 1.00 95.94 882 PRO A CA 1
ATOM 7142 C C . PRO A 1 882 ? 14.925 -15.121 -22.548 1.00 95.94 882 PRO A C 1
ATOM 7144 O O . PRO A 1 882 ? 15.769 -14.430 -23.122 1.00 95.94 882 PRO A O 1
ATOM 7147 N N . TYR A 1 883 ? 14.080 -14.609 -21.638 1.00 95.12 883 TYR A N 1
ATOM 7148 C CA . TYR A 1 883 ? 13.902 -13.166 -21.366 1.00 95.12 883 TYR A CA 1
ATOM 7149 C C . TYR A 1 883 ? 15.221 -12.393 -21.248 1.00 95.12 883 TYR A C 1
ATOM 7151 O O . TYR A 1 883 ? 15.448 -11.429 -21.981 1.00 95.12 883 TYR A O 1
ATOM 7159 N N . GLN A 1 884 ? 16.113 -12.840 -20.359 1.00 95.06 884 GLN A N 1
ATOM 7160 C CA . GLN A 1 884 ? 17.366 -12.142 -20.073 1.00 95.06 884 GLN A CA 1
ATOM 7161 C C . GLN A 1 884 ? 18.299 -12.118 -21.295 1.00 95.06 884 GLN A C 1
ATOM 7163 O O . GLN A 1 884 ? 18.830 -11.067 -21.646 1.00 95.06 884 GLN A O 1
ATOM 7168 N N . ALA A 1 885 ? 18.423 -13.241 -22.010 1.00 95.81 885 ALA A N 1
ATOM 7169 C CA . ALA A 1 885 ? 19.231 -13.318 -23.227 1.00 95.81 885 ALA A CA 1
ATOM 7170 C C . ALA A 1 885 ? 18.650 -12.457 -24.363 1.00 95.81 885 ALA A C 1
ATOM 7172 O O . ALA A 1 885 ? 19.403 -11.832 -25.105 1.00 95.81 885 ALA A O 1
ATOM 7173 N N . VAL A 1 886 ? 17.320 -12.384 -24.488 1.00 96.12 886 VAL A N 1
ATOM 7174 C CA . VAL A 1 886 ? 16.644 -11.501 -25.454 1.00 96.12 886 VAL A CA 1
ATOM 7175 C C . VAL A 1 886 ? 16.875 -10.035 -25.090 1.00 96.12 886 VAL A C 1
ATOM 7177 O O . VAL A 1 886 ? 17.181 -9.245 -25.973 1.00 96.12 886 VAL A O 1
ATOM 7180 N N . LYS A 1 887 ? 16.796 -9.664 -23.806 1.00 96.06 887 LYS A N 1
ATOM 7181 C CA . LYS A 1 887 ? 17.049 -8.299 -23.307 1.00 96.06 887 LYS A CA 1
ATOM 7182 C C . LYS A 1 887 ? 18.494 -7.845 -23.543 1.00 96.06 887 LYS A C 1
ATOM 7184 O O . LYS A 1 887 ? 18.726 -6.706 -23.946 1.00 96.06 887 LYS A O 1
ATOM 7189 N N . GLU A 1 888 ? 19.459 -8.738 -23.344 1.00 96.38 888 GLU A N 1
ATOM 7190 C CA . GLU A 1 888 ? 20.876 -8.492 -23.636 1.00 96.38 888 GLU A CA 1
ATOM 7191 C C . GLU A 1 888 ? 21.146 -8.414 -25.146 1.00 96.38 888 GLU A C 1
ATOM 7193 O O . GLU A 1 888 ? 21.770 -7.463 -25.613 1.00 96.38 888 GLU A O 1
ATOM 7198 N N . ALA A 1 889 ? 20.612 -9.346 -25.942 1.00 96.50 889 ALA A N 1
ATOM 7199 C CA . ALA A 1 889 ? 20.725 -9.288 -27.400 1.00 96.50 889 ALA A CA 1
ATOM 7200 C C . ALA A 1 889 ? 20.044 -8.042 -27.989 1.00 96.50 889 ALA A C 1
ATOM 7202 O O . ALA A 1 889 ? 20.538 -7.475 -28.961 1.00 96.50 889 ALA A O 1
ATOM 7203 N N . PHE A 1 890 ? 18.947 -7.585 -27.381 1.00 96.88 890 PHE A N 1
ATOM 7204 C CA . PHE A 1 890 ? 18.234 -6.376 -27.773 1.00 96.88 890 PHE A CA 1
ATOM 7205 C C . PHE A 1 890 ? 19.091 -5.120 -27.588 1.00 96.88 890 PHE A C 1
ATOM 7207 O O . PHE A 1 890 ? 19.225 -4.340 -28.530 1.00 96.88 890 PHE A O 1
ATOM 7214 N N . SER A 1 891 ? 19.726 -4.943 -26.423 1.00 96.69 891 SER A N 1
ATOM 7215 C CA . SER A 1 891 ? 20.590 -3.777 -26.178 1.00 96.69 891 SER A CA 1
ATOM 7216 C C . SER A 1 891 ? 21.852 -3.793 -27.050 1.00 96.69 891 SER A C 1
ATOM 7218 O O . SER A 1 891 ? 22.272 -2.748 -27.550 1.00 96.69 891 SER A O 1
ATOM 7220 N N . VAL A 1 892 ? 22.416 -4.977 -27.325 1.00 97.69 892 VAL A N 1
ATOM 7221 C CA . VAL A 1 892 ? 23.527 -5.149 -28.278 1.00 97.69 892 VAL A CA 1
ATOM 7222 C C . VAL A 1 892 ? 23.094 -4.821 -29.711 1.00 97.69 892 VAL A C 1
ATOM 7224 O O . VAL A 1 892 ? 23.839 -4.149 -30.430 1.00 97.69 892 VAL A O 1
ATOM 7227 N N . ALA A 1 893 ? 21.903 -5.248 -30.139 1.00 97.50 893 ALA A N 1
ATOM 7228 C CA . ALA A 1 893 ? 21.362 -4.932 -31.459 1.00 97.50 893 ALA A CA 1
ATOM 7229 C C . ALA A 1 893 ? 21.101 -3.427 -31.618 1.00 97.50 893 ALA A C 1
ATOM 7231 O O . ALA A 1 893 ? 21.593 -2.830 -32.576 1.00 97.50 893 ALA A O 1
ATOM 7232 N N . GLU A 1 894 ? 20.431 -2.797 -30.652 1.00 97.62 894 GLU A N 1
ATOM 7233 C CA . GLU A 1 894 ? 20.189 -1.350 -30.624 1.00 97.62 894 GLU A CA 1
ATOM 7234 C C . GLU A 1 894 ? 21.499 -0.554 -30.712 1.00 97.62 894 GLU A C 1
ATOM 7236 O O . GLU A 1 894 ? 21.674 0.261 -31.621 1.00 97.62 894 GLU A O 1
ATOM 7241 N N . ALA A 1 895 ? 22.470 -0.849 -29.841 1.00 97.62 895 ALA A N 1
ATOM 7242 C CA . ALA A 1 895 ? 23.763 -0.168 -29.832 1.00 97.62 895 ALA A CA 1
ATOM 7243 C C . ALA A 1 895 ? 24.575 -0.382 -31.124 1.00 97.62 895 ALA A C 1
ATOM 7245 O O . ALA A 1 895 ? 25.412 0.450 -31.479 1.00 97.62 895 ALA A O 1
ATOM 7246 N N . SER A 1 896 ? 24.369 -1.490 -31.838 1.00 97.62 896 SER A N 1
ATOM 7247 C CA . SER A 1 896 ? 25.049 -1.771 -33.112 1.00 97.62 896 SER A CA 1
ATOM 7248 C C . SER A 1 896 ? 24.380 -1.054 -34.285 1.00 97.62 896 SER A C 1
ATOM 7250 O O . SER A 1 896 ? 25.068 -0.446 -35.106 1.00 97.62 896 SER A O 1
ATOM 7252 N N . VAL A 1 897 ? 23.045 -1.040 -34.320 1.00 97.88 897 VAL A N 1
ATOM 7253 C CA . VAL A 1 897 ? 22.261 -0.302 -35.318 1.00 97.88 897 VAL A CA 1
ATOM 7254 C C . VAL A 1 897 ? 22.484 1.204 -35.177 1.00 97.88 897 VAL A C 1
ATOM 7256 O O . VAL A 1 897 ? 22.745 1.861 -36.181 1.00 97.88 897 VAL A O 1
ATOM 7259 N N . GLU A 1 898 ? 22.472 1.761 -33.962 1.00 97.69 898 GLU A N 1
ATOM 7260 C CA . GLU A 1 898 ? 22.718 3.197 -33.750 1.00 97.69 898 GLU A CA 1
ATOM 7261 C C . GLU A 1 898 ? 24.135 3.627 -34.149 1.00 97.69 898 GLU A C 1
ATOM 7263 O O . GLU A 1 898 ? 24.302 4.677 -34.781 1.00 97.69 898 GLU A O 1
ATOM 7268 N N . ARG A 1 899 ? 25.157 2.809 -33.849 1.00 96.88 899 ARG A N 1
ATOM 7269 C CA . ARG A 1 899 ? 26.539 3.048 -34.307 1.00 96.88 899 ARG A CA 1
ATOM 7270 C C . ARG A 1 899 ? 26.601 3.131 -35.832 1.00 96.88 899 ARG A C 1
ATOM 7272 O O . ARG A 1 899 ? 27.037 4.156 -36.360 1.00 96.88 899 ARG A O 1
ATOM 7279 N N . TYR A 1 900 ? 26.081 2.113 -36.523 1.00 96.50 900 TYR A N 1
ATOM 7280 C CA . TYR A 1 900 ? 26.058 2.070 -37.986 1.00 96.50 900 TYR A CA 1
ATOM 7281 C C . TYR A 1 900 ? 25.268 3.239 -38.597 1.00 96.50 900 TYR A C 1
ATOM 7283 O O . TYR A 1 900 ? 25.788 3.942 -39.464 1.00 96.50 900 TYR A O 1
ATOM 7291 N N . VAL A 1 901 ? 24.036 3.493 -38.134 1.00 96.69 901 VAL A N 1
ATOM 7292 C CA . VAL A 1 901 ? 23.182 4.585 -38.638 1.00 96.69 901 VAL A CA 1
ATOM 7293 C C . VAL A 1 901 ? 23.887 5.933 -38.472 1.00 96.69 901 VAL A C 1
ATOM 7295 O O . VAL A 1 901 ? 23.928 6.729 -39.415 1.00 96.69 901 VAL A O 1
ATOM 7298 N N . THR A 1 902 ? 24.510 6.171 -37.315 1.00 96.69 902 THR A N 1
ATOM 7299 C CA . THR A 1 902 ? 25.270 7.396 -37.040 1.00 96.69 902 THR A CA 1
ATOM 7300 C C . THR A 1 902 ? 26.473 7.532 -37.974 1.00 96.69 902 THR A C 1
ATOM 7302 O O . THR A 1 902 ? 26.631 8.568 -38.629 1.00 96.69 902 THR A O 1
ATOM 7305 N N . ARG A 1 903 ? 27.315 6.496 -38.094 1.00 95.44 903 ARG A N 1
ATOM 7306 C CA . ARG A 1 903 ? 28.537 6.544 -38.913 1.00 95.44 903 ARG A CA 1
ATOM 7307 C C . ARG A 1 903 ? 28.232 6.654 -40.406 1.00 95.44 903 ARG A C 1
ATOM 7309 O O . ARG A 1 903 ? 28.891 7.425 -41.110 1.00 95.44 903 ARG A O 1
ATOM 7316 N N . ALA A 1 904 ? 27.220 5.940 -40.891 1.00 94.75 904 ALA A N 1
ATOM 7317 C CA . ALA A 1 904 ? 26.762 6.009 -42.273 1.00 94.75 904 ALA A CA 1
ATOM 7318 C C . ALA A 1 904 ? 26.184 7.394 -42.613 1.00 94.75 904 ALA A C 1
ATOM 7320 O O . ALA A 1 904 ? 26.523 7.952 -43.657 1.00 94.75 904 ALA A O 1
ATOM 7321 N N . THR A 1 905 ? 25.392 7.992 -41.714 1.00 95.25 905 THR A N 1
ATOM 7322 C CA . THR A 1 905 ? 24.833 9.344 -41.903 1.00 95.25 905 THR A CA 1
ATOM 7323 C C . THR A 1 905 ? 25.932 10.409 -41.918 1.00 95.25 905 THR A C 1
ATOM 7325 O O . THR A 1 905 ? 26.007 11.193 -42.861 1.00 95.25 905 THR A O 1
ATOM 7328 N N . GLN A 1 906 ? 26.875 10.370 -40.967 1.00 95.31 906 GLN A N 1
ATOM 7329 C CA . GLN A 1 906 ? 28.059 11.244 -40.981 1.00 95.31 906 GLN A CA 1
ATOM 7330 C C . GLN A 1 906 ? 28.864 11.109 -42.284 1.00 95.31 906 GLN A C 1
ATOM 7332 O O . GLN A 1 906 ? 29.312 12.102 -42.856 1.00 95.31 906 GLN A O 1
ATOM 7337 N N . THR A 1 907 ? 29.036 9.879 -42.776 1.00 93.81 907 THR A N 1
ATOM 7338 C CA . THR A 1 907 ? 29.760 9.593 -44.024 1.00 93.81 907 THR A CA 1
ATOM 7339 C C . THR A 1 907 ? 29.025 10.152 -45.248 1.00 93.81 907 THR A C 1
ATOM 7341 O O . THR A 1 907 ? 29.660 10.746 -46.122 1.00 93.81 907 THR A O 1
ATOM 7344 N N . LEU A 1 908 ? 27.694 10.031 -45.288 1.00 94.19 908 LEU A N 1
ATOM 7345 C CA . LEU A 1 908 ? 26.830 10.635 -46.305 1.00 94.19 908 LEU A CA 1
ATOM 7346 C C . LEU A 1 908 ? 26.913 12.165 -46.300 1.00 94.19 908 LEU A C 1
ATOM 7348 O O . LEU A 1 908 ? 27.054 12.771 -47.361 1.00 94.19 908 LEU A O 1
ATOM 7352 N N . ASP A 1 909 ? 26.882 12.797 -45.129 1.00 95.19 909 ASP A N 1
ATOM 7353 C CA . ASP A 1 909 ? 26.966 14.255 -45.018 1.00 95.19 909 ASP A CA 1
ATOM 7354 C C . ASP A 1 909 ? 28.364 14.779 -45.375 1.00 95.19 909 ASP A C 1
ATOM 7356 O O . ASP A 1 909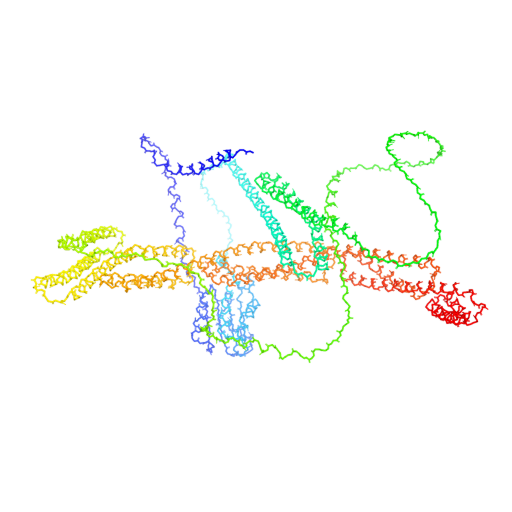 ? 28.493 15.806 -46.046 1.00 95.19 909 ASP A O 1
ATOM 7360 N N . HIS A 1 910 ? 29.423 14.035 -45.032 1.00 94.75 910 HIS A N 1
ATOM 7361 C CA . HIS A 1 910 ? 30.784 14.314 -45.497 1.00 94.75 910 HIS A CA 1
ATOM 7362 C C . HIS A 1 910 ? 30.893 14.241 -47.026 1.00 94.75 910 HIS A C 1
ATOM 7364 O O . HIS A 1 910 ? 31.508 15.122 -47.632 1.00 94.75 910 HIS A O 1
ATOM 7370 N N . ALA A 1 911 ? 30.273 13.234 -47.653 1.00 94.25 911 ALA A N 1
ATOM 7371 C CA . ALA A 1 911 ? 30.226 13.107 -49.106 1.00 94.25 911 ALA A CA 1
ATOM 7372 C C . ALA A 1 911 ? 29.462 14.283 -49.740 1.00 94.25 911 ALA A C 1
ATOM 7374 O O . ALA A 1 911 ? 30.037 15.015 -50.544 1.00 94.25 911 ALA A O 1
ATOM 7375 N N . ARG A 1 912 ? 28.216 14.534 -49.316 1.00 94.62 912 ARG A N 1
ATOM 7376 C CA . ARG A 1 912 ? 27.363 15.627 -49.825 1.00 94.62 912 ARG A CA 1
ATOM 7377 C C . ARG A 1 912 ? 28.027 16.998 -49.704 1.00 94.62 912 ARG A C 1
ATOM 7379 O O . ARG A 1 912 ? 27.987 17.789 -50.647 1.00 94.62 912 ARG A O 1
ATOM 7386 N N . TYR A 1 913 ? 28.660 17.288 -48.564 1.00 96.62 913 TYR A N 1
ATOM 7387 C CA . TYR A 1 913 ? 29.372 18.549 -48.362 1.00 96.62 913 TYR A CA 1
ATOM 7388 C C . TYR A 1 913 ? 30.569 18.680 -49.314 1.00 96.62 913 TYR A C 1
ATOM 7390 O O . TYR A 1 913 ? 30.728 19.713 -49.970 1.00 96.62 913 TYR A O 1
ATOM 7398 N N . ALA A 1 914 ? 31.399 17.635 -49.415 1.00 96.38 914 ALA A N 1
ATOM 7399 C CA . ALA A 1 914 ? 32.557 17.633 -50.302 1.00 96.38 914 ALA A CA 1
ATOM 7400 C C . ALA A 1 914 ? 32.138 17.803 -51.772 1.00 96.38 914 ALA A C 1
ATOM 7402 O O . ALA A 1 914 ? 32.678 18.667 -52.458 1.00 96.38 914 ALA A O 1
ATOM 7403 N N . GLU A 1 915 ? 31.135 17.049 -52.227 1.00 96.12 915 GLU A N 1
ATOM 7404 C CA . GLU A 1 915 ? 30.547 17.125 -53.569 1.00 96.12 915 GLU A CA 1
ATOM 7405 C C . GLU A 1 915 ? 30.035 18.540 -53.888 1.00 96.12 915 GLU A C 1
ATOM 7407 O O . GLU A 1 915 ? 30.453 19.145 -54.880 1.00 96.12 915 GLU A O 1
ATOM 7412 N N . MET A 1 916 ? 29.203 19.118 -53.012 1.00 97.25 916 MET A N 1
ATOM 7413 C CA . MET A 1 916 ? 28.672 20.479 -53.161 1.00 97.25 916 MET A CA 1
ATOM 7414 C C . MET A 1 916 ? 29.792 21.517 -53.331 1.00 97.25 916 MET A C 1
ATOM 7416 O O . MET A 1 916 ? 29.722 22.385 -54.209 1.00 97.25 916 MET A O 1
ATOM 7420 N N . VAL A 1 917 ? 30.826 21.452 -52.489 1.00 97.50 917 VAL A N 1
ATOM 7421 C CA . VAL A 1 917 ? 31.943 22.403 -52.521 1.00 97.50 917 VAL A CA 1
ATOM 7422 C C . VAL A 1 917 ? 32.826 22.188 -53.752 1.00 97.50 917 VAL A C 1
ATOM 7424 O O . VAL A 1 917 ? 33.181 23.172 -54.404 1.00 97.50 917 VAL A O 1
ATOM 7427 N N . ILE A 1 918 ? 33.126 20.937 -54.121 1.00 96.88 918 ILE A N 1
ATOM 7428 C CA . ILE A 1 918 ? 33.856 20.593 -55.350 1.00 96.88 918 ILE A CA 1
ATOM 7429 C C . ILE A 1 918 ? 33.130 21.186 -56.563 1.00 96.88 918 ILE A C 1
ATOM 7431 O O . ILE A 1 918 ? 33.728 21.972 -57.299 1.00 96.88 918 ILE A O 1
ATOM 7435 N N . HIS A 1 919 ? 31.831 20.917 -56.735 1.00 96.81 919 HIS A N 1
ATOM 7436 C CA . HIS A 1 919 ? 31.050 21.463 -57.849 1.00 96.81 919 HIS A CA 1
ATOM 7437 C C . HIS A 1 919 ? 31.047 22.996 -57.873 1.00 96.81 919 HIS A C 1
ATOM 7439 O O . HIS A 1 919 ? 31.263 23.602 -58.927 1.00 96.81 919 HIS A O 1
ATOM 7445 N N . ARG A 1 920 ? 30.845 23.643 -56.718 1.00 97.25 920 ARG A N 1
ATOM 7446 C CA . ARG A 1 920 ? 30.775 25.109 -56.619 1.00 97.25 920 ARG A CA 1
ATOM 7447 C C . ARG A 1 920 ? 32.119 25.797 -56.874 1.00 97.25 920 ARG A C 1
ATOM 7449 O O . ARG A 1 920 ? 32.132 26.921 -57.385 1.00 97.25 920 ARG A O 1
ATOM 7456 N N . LEU A 1 921 ? 33.234 25.149 -56.528 1.00 97.00 921 LEU A N 1
ATOM 7457 C CA . LEU A 1 921 ? 34.583 25.701 -56.677 1.00 97.00 921 LEU A CA 1
ATOM 7458 C C . LEU A 1 921 ? 35.310 25.267 -57.955 1.00 97.00 921 LEU A C 1
ATOM 7460 O O . LEU A 1 921 ? 36.266 25.939 -58.338 1.00 97.00 921 LEU A O 1
ATOM 7464 N N . ASN A 1 922 ? 34.850 24.234 -58.669 1.00 96.81 922 ASN A N 1
ATOM 7465 C CA . ASN A 1 922 ? 35.497 23.752 -59.898 1.00 96.81 922 ASN A CA 1
ATOM 7466 C C . ASN A 1 922 ? 35.669 24.863 -60.958 1.00 96.81 922 ASN A C 1
ATOM 7468 O O . ASN A 1 922 ? 36.690 24.926 -61.637 1.00 96.81 922 ASN A O 1
ATOM 7472 N N . ARG A 1 923 ? 34.738 25.828 -61.028 1.00 95.56 923 ARG A N 1
ATOM 7473 C CA . ARG A 1 923 ? 34.855 27.013 -61.906 1.00 95.56 923 ARG A CA 1
ATOM 7474 C C . ARG A 1 923 ? 36.060 27.918 -61.603 1.00 95.56 923 ARG A C 1
ATOM 7476 O O . ARG A 1 923 ? 36.523 28.620 -62.490 1.00 95.56 923 ARG A O 1
ATOM 7483 N N . PHE A 1 924 ? 36.579 27.907 -60.374 1.00 94.62 924 PHE A N 1
ATOM 7484 C CA . PHE A 1 924 ? 37.748 28.696 -59.965 1.00 94.62 924 PHE A CA 1
ATOM 7485 C C . PHE A 1 924 ? 39.074 27.937 -60.122 1.00 94.62 924 PHE A C 1
ATOM 7487 O O . PHE A 1 924 ? 40.136 28.537 -59.975 1.00 94.62 924 PHE A O 1
ATOM 7494 N N . ARG A 1 925 ? 39.034 26.641 -60.466 1.00 94.31 925 ARG A N 1
ATOM 7495 C CA . ARG A 1 925 ? 40.202 25.744 -60.547 1.00 94.31 925 ARG A CA 1
ATOM 7496 C C . ARG A 1 925 ? 41.317 26.240 -61.473 1.00 94.31 925 ARG A C 1
ATOM 7498 O O . ARG A 1 925 ? 42.482 25.967 -61.206 1.00 94.31 925 ARG A O 1
ATOM 7505 N N . LEU A 1 926 ? 40.955 26.939 -62.551 1.00 93.56 926 LEU A N 1
ATOM 7506 C CA . LEU A 1 926 ? 41.896 27.525 -63.515 1.00 93.56 926 LEU A CA 1
ATOM 7507 C C . LEU A 1 926 ? 42.308 28.965 -63.167 1.00 93.56 926 LEU A C 1
ATOM 7509 O O . LEU A 1 926 ? 43.292 29.457 -63.711 1.00 93.56 926 LEU A O 1
ATOM 7513 N N . HIS A 1 927 ? 41.561 29.644 -62.292 1.00 94.81 927 HIS A N 1
ATOM 7514 C CA . HIS A 1 927 ? 41.765 31.058 -61.965 1.00 94.81 927 HIS A CA 1
ATOM 7515 C C . HIS A 1 927 ? 42.605 31.264 -60.699 1.00 94.81 927 HIS A C 1
ATOM 7517 O O . HIS A 1 927 ? 43.383 32.212 -60.645 1.00 94.81 927 HIS A O 1
ATOM 7523 N N . ASP A 1 928 ? 42.502 30.368 -59.710 1.00 96.38 928 ASP A N 1
ATOM 7524 C CA . ASP A 1 928 ? 43.390 30.352 -58.544 1.00 96.38 928 ASP A CA 1
ATOM 7525 C C . ASP A 1 928 ? 44.031 28.958 -58.365 1.00 96.38 928 ASP A C 1
ATOM 7527 O O . ASP A 1 928 ? 43.316 27.979 -58.119 1.00 96.38 928 ASP A O 1
ATOM 7531 N N . PRO A 1 929 ? 45.373 28.838 -58.446 1.00 94.88 929 PRO A N 1
ATOM 7532 C CA . PRO A 1 929 ? 46.060 27.553 -58.340 1.00 94.88 929 PRO A CA 1
ATOM 7533 C C . PRO A 1 929 ? 46.012 26.936 -56.931 1.00 94.88 929 PRO A C 1
ATOM 7535 O O . PRO A 1 929 ? 46.136 25.717 -56.805 1.00 94.88 929 PRO A O 1
ATOM 7538 N N . TYR A 1 930 ? 45.814 27.723 -55.869 1.00 95.81 930 TYR A N 1
ATOM 7539 C CA . TYR A 1 930 ? 45.656 27.216 -54.502 1.00 95.81 930 TYR A CA 1
ATOM 7540 C C . TYR A 1 930 ? 44.269 26.600 -54.305 1.00 95.81 930 TYR A C 1
ATOM 7542 O O . TYR A 1 930 ? 44.168 25.479 -53.800 1.00 95.81 930 TYR A O 1
ATOM 7550 N N . ILE A 1 931 ? 43.213 27.275 -54.778 1.00 96.50 931 ILE A N 1
ATOM 7551 C CA . ILE A 1 931 ? 41.853 26.710 -54.790 1.00 96.50 931 ILE A CA 1
ATOM 7552 C C . ILE A 1 931 ? 41.835 25.457 -55.674 1.00 96.50 931 ILE A C 1
ATOM 7554 O O . ILE A 1 931 ? 41.393 24.399 -55.228 1.00 96.50 931 ILE A O 1
ATOM 7558 N N . GLY A 1 932 ? 42.395 25.533 -56.887 1.00 96.81 932 GLY A N 1
ATOM 7559 C CA . GLY A 1 932 ? 42.479 24.398 -57.807 1.00 96.81 932 GLY A CA 1
ATOM 7560 C C . GLY A 1 932 ? 43.227 23.191 -57.231 1.00 96.81 932 GLY A C 1
ATOM 7561 O O . GLY A 1 932 ? 42.787 22.056 -57.420 1.00 96.81 932 GLY A O 1
ATOM 7562 N N . ARG A 1 933 ? 44.304 23.415 -56.462 1.00 97.31 933 ARG A N 1
ATOM 7563 C CA . ARG A 1 933 ? 45.030 22.350 -55.753 1.00 97.31 933 ARG A CA 1
ATOM 7564 C C . ARG A 1 933 ? 44.163 21.666 -54.695 1.00 97.31 933 ARG A C 1
ATOM 7566 O O . ARG A 1 933 ? 44.137 20.438 -54.665 1.00 97.31 933 ARG A O 1
ATOM 7573 N N . TYR A 1 934 ? 43.470 22.423 -53.843 1.00 98.00 934 TYR A N 1
ATOM 7574 C CA . TYR A 1 934 ? 42.632 21.830 -52.794 1.00 98.00 934 TYR A CA 1
ATOM 7575 C C . TYR A 1 934 ? 41.378 21.150 -53.355 1.00 98.00 934 TYR A C 1
ATOM 7577 O O . TYR A 1 934 ? 41.051 20.056 -52.903 1.00 98.00 934 TYR A O 1
ATOM 7585 N N . VAL A 1 935 ? 40.736 21.715 -54.385 1.00 97.69 935 VAL A N 1
ATOM 7586 C CA . VAL A 1 935 ? 39.621 21.056 -55.095 1.00 97.69 935 VAL A CA 1
ATOM 7587 C C . VAL A 1 935 ? 40.082 19.736 -55.716 1.00 97.69 935 VAL A C 1
ATOM 7589 O O . VAL A 1 935 ? 39.414 18.726 -55.545 1.00 97.69 935 VAL A O 1
ATOM 7592 N N . MET A 1 936 ? 41.256 19.695 -56.355 1.00 97.19 936 MET A N 1
ATOM 7593 C CA . MET A 1 936 ? 41.808 18.452 -56.909 1.00 97.19 936 MET A CA 1
ATOM 7594 C C . MET A 1 936 ? 42.156 17.414 -55.826 1.00 97.19 936 MET A C 1
ATOM 7596 O O . MET A 1 936 ? 41.963 16.221 -56.039 1.00 97.19 936 MET A O 1
ATOM 7600 N N . GLN A 1 937 ? 42.646 17.842 -54.657 1.00 97.69 937 GLN A N 1
ATOM 7601 C CA . GLN A 1 937 ? 42.860 16.938 -53.518 1.00 97.69 937 GLN A CA 1
ATOM 7602 C C . GLN A 1 937 ? 41.534 16.395 -52.968 1.00 97.69 937 GLN A C 1
ATOM 7604 O O . GLN A 1 937 ? 41.439 15.199 -52.703 1.00 97.69 937 GLN A O 1
ATOM 7609 N N . ALA A 1 938 ? 40.505 17.241 -52.860 1.00 97.06 938 ALA A N 1
ATOM 7610 C CA . ALA A 1 938 ? 39.165 16.831 -52.455 1.00 97.06 938 ALA A CA 1
ATOM 7611 C C . ALA A 1 938 ? 38.544 15.845 -53.460 1.00 97.06 938 ALA A C 1
ATOM 7613 O O . ALA A 1 938 ? 38.050 14.804 -53.043 1.00 97.06 938 ALA A O 1
ATOM 7614 N N . GLU A 1 939 ? 38.637 16.116 -54.768 1.00 96.62 939 GLU A N 1
ATOM 7615 C CA . GLU A 1 939 ? 38.192 15.218 -55.845 1.00 96.62 939 GLU A CA 1
ATOM 7616 C C . GLU A 1 939 ? 38.879 13.852 -55.800 1.00 96.62 939 GLU A C 1
ATOM 7618 O O . GLU A 1 939 ? 38.208 12.833 -55.947 1.00 96.62 939 GLU A O 1
ATOM 7623 N N . ASN A 1 940 ? 40.198 13.816 -55.593 1.00 95.62 940 ASN A N 1
ATOM 7624 C CA . ASN A 1 940 ? 40.932 12.557 -55.480 1.00 95.62 940 ASN A CA 1
ATOM 7625 C C . ASN A 1 940 ? 40.454 11.774 -54.250 1.00 95.62 940 ASN A C 1
ATOM 7627 O O . ASN A 1 940 ? 39.998 10.646 -54.397 1.00 95.62 940 ASN A O 1
ATOM 7631 N N . CYS A 1 941 ? 40.417 12.399 -53.066 1.00 94.88 941 CYS A N 1
ATOM 7632 C CA . CYS A 1 941 ? 39.900 11.746 -51.862 1.00 94.88 941 CYS A CA 1
ATOM 7633 C C . CYS A 1 941 ? 38.433 11.299 -51.997 1.00 94.88 941 CYS A C 1
ATOM 7635 O O . CYS A 1 941 ? 38.062 10.280 -51.420 1.00 94.88 941 CYS A O 1
ATOM 7637 N N . PHE A 1 942 ? 37.607 12.027 -52.755 1.00 94.00 942 PHE A N 1
ATOM 7638 C CA . PHE A 1 942 ? 36.216 11.668 -53.041 1.00 94.00 942 PHE A CA 1
ATOM 7639 C C . PHE A 1 942 ? 36.124 10.433 -53.953 1.00 94.00 942 PHE A C 1
ATOM 7641 O O . PHE A 1 942 ? 35.354 9.520 -53.667 1.00 94.00 942 PHE A O 1
ATOM 7648 N N . ARG A 1 943 ? 36.953 10.358 -55.005 1.00 91.94 943 ARG A N 1
ATOM 7649 C CA . ARG A 1 943 ? 37.075 9.172 -55.878 1.00 91.94 943 ARG A CA 1
ATOM 7650 C C . ARG A 1 943 ? 37.602 7.952 -55.122 1.00 91.94 943 ARG A C 1
ATOM 7652 O O . ARG A 1 943 ? 37.070 6.861 -55.299 1.00 91.94 943 ARG A O 1
ATOM 7659 N N . ASP A 1 944 ? 38.559 8.165 -54.222 1.00 91.12 944 ASP A N 1
ATOM 7660 C CA . ASP A 1 944 ? 39.110 7.155 -53.308 1.00 91.12 944 ASP A CA 1
ATOM 7661 C C . ASP A 1 944 ? 38.139 6.796 -52.155 1.00 91.12 944 ASP A C 1
ATOM 7663 O O . ASP A 1 944 ? 38.511 6.073 -51.233 1.00 91.12 944 ASP A O 1
ATOM 7667 N N . ARG A 1 945 ? 36.907 7.337 -52.156 1.00 91.06 945 ARG A N 1
ATOM 7668 C CA . ARG A 1 945 ? 35.852 7.158 -51.133 1.00 91.06 945 ARG A CA 1
ATOM 7669 C C . ARG A 1 945 ? 36.275 7.507 -49.698 1.00 91.06 945 ARG A C 1
ATOM 7671 O O . ARG A 1 945 ? 35.669 7.073 -48.725 1.00 91.06 945 ARG A O 1
ATOM 7678 N N . THR A 1 946 ? 37.279 8.364 -49.528 1.00 92.38 946 THR A N 1
ATOM 7679 C CA . THR A 1 946 ? 37.728 8.862 -48.217 1.00 92.38 946 THR A CA 1
ATOM 7680 C C . THR A 1 946 ? 37.035 10.182 -47.862 1.00 92.38 946 THR A C 1
ATOM 7682 O O . THR A 1 946 ? 37.677 11.223 -47.715 1.00 92.38 946 THR A O 1
ATOM 7685 N N . PHE A 1 947 ? 35.703 10.162 -47.730 1.00 93.81 947 PHE A N 1
ATOM 7686 C CA . PHE A 1 947 ? 34.884 11.385 -47.650 1.00 93.81 947 PHE A CA 1
ATOM 7687 C C . PHE A 1 947 ? 35.219 12.321 -46.487 1.00 93.81 947 PHE A C 1
ATOM 7689 O O . PHE A 1 947 ? 35.108 13.530 -46.644 1.00 93.81 947 PHE A O 1
ATOM 7696 N N . GLU A 1 948 ? 35.713 11.808 -45.361 1.00 95.00 948 GLU A N 1
ATOM 7697 C CA . GLU A 1 948 ? 36.220 12.633 -44.255 1.00 95.00 948 GLU A CA 1
ATOM 7698 C C . GLU A 1 948 ? 37.419 13.505 -44.691 1.00 95.00 948 GLU A C 1
ATOM 7700 O O . GLU A 1 948 ? 37.458 14.710 -44.440 1.00 95.00 948 GLU A O 1
ATOM 7705 N N . LYS A 1 949 ? 38.357 12.929 -45.459 1.00 95.81 949 LYS A N 1
ATOM 7706 C CA . LYS A 1 949 ? 39.482 13.664 -46.063 1.00 95.81 949 LYS A CA 1
ATOM 7707 C C . LYS A 1 949 ? 39.013 14.569 -47.202 1.00 95.81 949 LYS A C 1
ATOM 7709 O O . LYS A 1 949 ? 39.499 15.693 -47.320 1.00 95.81 949 LYS A O 1
ATOM 7714 N N . ALA A 1 950 ? 38.059 14.113 -48.018 1.00 96.25 950 ALA A N 1
ATOM 7715 C CA . ALA A 1 950 ? 37.479 14.918 -49.093 1.00 96.25 950 ALA A CA 1
ATOM 7716 C C . ALA A 1 950 ? 36.807 16.185 -48.539 1.00 96.25 950 ALA A C 1
ATOM 7718 O O . ALA A 1 950 ? 37.092 17.282 -49.018 1.00 96.25 950 ALA A O 1
ATOM 7719 N N . ARG A 1 951 ? 36.008 16.048 -47.470 1.00 97.00 951 ARG A N 1
ATOM 7720 C CA . ARG A 1 951 ? 35.413 17.149 -46.705 1.00 97.00 951 ARG A CA 1
ATOM 7721 C C . ARG A 1 951 ? 36.486 18.102 -46.183 1.00 97.00 951 ARG A C 1
ATOM 7723 O O . ARG A 1 951 ? 36.397 19.295 -46.441 1.00 97.00 951 ARG A O 1
ATOM 7730 N N . PHE A 1 952 ? 37.530 17.598 -45.527 1.00 97.81 952 PHE A N 1
ATOM 7731 C CA . PHE A 1 952 ? 38.620 18.429 -45.002 1.00 97.81 952 PHE A CA 1
ATOM 7732 C C . PHE A 1 952 ? 39.345 19.252 -46.086 1.00 97.81 952 PHE A C 1
ATOM 7734 O O . PHE A 1 952 ? 39.654 20.430 -45.885 1.00 97.81 952 PHE A O 1
ATOM 7741 N N . TYR A 1 953 ? 39.612 18.669 -47.261 1.00 98.19 953 TYR A N 1
ATOM 7742 C CA . TYR A 1 953 ? 40.194 19.416 -48.384 1.00 98.19 953 TYR A CA 1
ATOM 7743 C C . TYR A 1 953 ? 39.194 20.385 -49.031 1.00 98.19 953 TYR A C 1
ATOM 7745 O O . TYR A 1 953 ? 39.591 21.478 -49.440 1.00 98.19 953 TYR A O 1
ATOM 7753 N N . ALA A 1 954 ? 37.907 20.036 -49.068 1.00 97.81 954 ALA A N 1
ATOM 7754 C CA . ALA A 1 954 ? 36.838 20.918 -49.518 1.00 97.81 954 ALA A CA 1
ATOM 7755 C C . ALA A 1 954 ? 36.678 22.145 -48.599 1.00 97.81 954 ALA A C 1
ATOM 7757 O O . ALA A 1 954 ? 36.676 23.271 -49.091 1.00 97.81 954 ALA A O 1
ATOM 7758 N N . GLU A 1 955 ? 36.653 21.964 -47.275 1.00 98.19 955 GLU A N 1
ATOM 7759 C CA . GLU A 1 955 ? 36.625 23.055 -46.287 1.00 98.19 955 GLU A CA 1
ATOM 7760 C C . GLU A 1 955 ? 37.831 24.000 -46.457 1.00 98.19 955 GLU A C 1
ATOM 7762 O O . GLU A 1 955 ? 37.676 25.222 -46.423 1.00 98.19 955 GLU A O 1
ATOM 7767 N N . LYS A 1 956 ? 39.028 23.463 -46.745 1.00 98.12 956 LYS A N 1
ATOM 7768 C CA . LYS A 1 956 ? 40.217 24.276 -47.073 1.00 98.12 956 LYS A CA 1
ATOM 7769 C C . LYS A 1 956 ? 40.077 25.053 -48.381 1.00 98.12 956 LYS A C 1
ATOM 7771 O O . LYS A 1 956 ? 40.430 26.232 -48.418 1.00 98.12 956 LYS A O 1
ATOM 7776 N N . ALA A 1 957 ? 39.558 24.425 -49.437 1.00 97.69 957 ALA A N 1
ATOM 7777 C CA . ALA A 1 957 ? 39.283 25.102 -50.704 1.00 97.69 957 ALA A CA 1
ATOM 7778 C C . ALA A 1 957 ? 38.258 26.236 -50.523 1.00 97.69 957 ALA A C 1
ATOM 7780 O O . ALA A 1 957 ? 38.438 27.328 -51.063 1.00 97.69 957 ALA A O 1
ATOM 7781 N N . TRP A 1 958 ? 37.216 25.992 -49.722 1.00 97.94 958 TRP A N 1
ATOM 7782 C CA . TRP A 1 958 ? 36.172 26.961 -49.398 1.00 97.94 958 TRP A CA 1
ATOM 7783 C C . TRP A 1 958 ? 36.712 28.149 -48.599 1.00 97.94 958 TRP A C 1
ATOM 7785 O O . TRP A 1 958 ? 36.491 29.299 -48.978 1.00 97.94 958 TRP A O 1
ATOM 7795 N N . ALA A 1 959 ? 37.492 27.888 -47.547 1.00 97.75 959 ALA A N 1
ATOM 7796 C CA . ALA A 1 959 ? 38.118 28.932 -46.743 1.00 97.75 959 ALA A CA 1
ATOM 7797 C C . ALA A 1 959 ? 39.058 29.826 -47.574 1.00 97.75 959 ALA A C 1
ATOM 7799 O O . ALA A 1 959 ? 39.093 31.039 -47.367 1.00 97.75 959 ALA A O 1
ATOM 7800 N N . GLU A 1 960 ? 39.799 29.263 -48.535 1.00 97.62 960 GLU A N 1
ATOM 7801 C CA . GLU A 1 960 ? 40.655 30.054 -49.427 1.00 97.62 960 GLU A CA 1
ATOM 7802 C C . GLU A 1 960 ? 39.834 30.879 -50.435 1.00 97.62 960 GLU A C 1
ATOM 7804 O O . GLU A 1 960 ? 40.112 32.062 -50.635 1.00 97.62 960 GLU A O 1
ATOM 7809 N N . ALA A 1 961 ? 38.757 30.310 -50.989 1.00 96.81 961 ALA A N 1
ATOM 7810 C CA . ALA A 1 961 ? 37.815 31.037 -51.842 1.00 96.81 961 ALA A CA 1
ATOM 7811 C C . ALA A 1 961 ? 37.153 32.221 -51.110 1.00 96.81 961 ALA A C 1
ATOM 7813 O O . ALA A 1 961 ? 37.024 33.309 -51.675 1.00 96.81 961 ALA A O 1
ATOM 7814 N N . GLU A 1 962 ? 36.788 32.057 -49.835 1.00 97.44 962 GLU A N 1
ATOM 7815 C CA . GLU A 1 962 ? 36.271 33.155 -49.016 1.00 97.44 962 GLU A CA 1
ATOM 7816 C C . GLU A 1 962 ? 37.302 34.256 -48.758 1.00 97.44 962 GLU A C 1
ATOM 7818 O O . GLU A 1 962 ? 36.950 35.436 -48.823 1.00 97.44 962 GLU A O 1
ATOM 7823 N N . LYS A 1 963 ? 38.566 33.907 -48.472 1.00 97.25 963 LYS A N 1
ATOM 7824 C CA . LYS A 1 963 ? 39.641 34.905 -48.323 1.00 97.25 963 LYS A CA 1
ATOM 7825 C C . LYS A 1 963 ? 39.811 35.711 -49.605 1.00 97.25 963 LYS A C 1
ATOM 7827 O O . LYS A 1 963 ? 39.889 36.934 -49.536 1.00 97.25 963 LYS A O 1
ATOM 7832 N N . ARG A 1 964 ? 39.830 35.045 -50.767 1.00 94.62 964 ARG A N 1
ATOM 7833 C CA . ARG A 1 964 ? 39.922 35.711 -52.076 1.00 94.62 964 ARG A CA 1
ATOM 7834 C C . ARG A 1 964 ? 38.760 36.656 -52.314 1.00 94.62 964 ARG A C 1
ATOM 7836 O O . ARG A 1 964 ? 39.004 37.827 -52.583 1.00 94.62 964 ARG A O 1
ATOM 7843 N N . LYS A 1 965 ? 37.524 36.200 -52.092 1.00 95.69 965 LYS A N 1
ATOM 7844 C CA . LYS A 1 965 ? 36.340 37.059 -52.194 1.00 95.69 965 LYS A CA 1
ATOM 7845 C C . LYS A 1 965 ? 36.451 38.290 -51.281 1.00 95.69 965 LYS A C 1
ATOM 7847 O O . LYS A 1 965 ? 36.239 39.405 -51.737 1.00 95.69 965 LYS A O 1
ATOM 7852 N N . LYS A 1 966 ? 36.865 38.113 -50.020 1.00 96.31 966 LYS A N 1
ATOM 7853 C CA . LYS A 1 966 ? 37.080 39.215 -49.057 1.00 96.31 966 LYS A CA 1
ATOM 7854 C C . LYS A 1 966 ? 38.199 40.183 -49.474 1.00 96.31 966 LYS A C 1
ATOM 7856 O O . LYS A 1 966 ? 38.172 41.332 -49.048 1.00 96.31 966 LYS A O 1
ATOM 7861 N N . LEU A 1 967 ? 39.180 39.749 -50.269 1.00 95.06 967 LEU A N 1
ATOM 7862 C CA . LEU A 1 967 ? 40.211 40.623 -50.845 1.00 95.06 967 LEU A CA 1
ATOM 7863 C C . LEU A 1 967 ? 39.697 41.368 -52.083 1.00 95.06 967 LEU A C 1
ATOM 7865 O O . LEU A 1 967 ? 39.943 42.563 -52.201 1.00 95.06 967 LEU A O 1
ATOM 7869 N N . GLU A 1 968 ? 38.946 40.705 -52.965 1.00 94.06 968 GLU A N 1
ATOM 7870 C CA . GLU A 1 968 ? 38.291 41.351 -54.112 1.00 94.06 968 GLU A CA 1
ATOM 7871 C C . GLU A 1 968 ? 37.273 42.407 -53.667 1.00 94.06 968 GLU A C 1
ATOM 7873 O O . GLU A 1 968 ? 37.262 43.510 -54.200 1.00 94.06 968 GLU A O 1
ATOM 7878 N N . ASP A 1 969 ? 36.454 42.099 -52.661 1.00 95.00 969 ASP A N 1
ATOM 7879 C CA . ASP A 1 969 ? 35.445 43.010 -52.104 1.00 95.00 969 ASP A CA 1
ATOM 7880 C C . ASP A 1 969 ? 36.058 44.142 -51.247 1.00 95.00 969 ASP A C 1
ATOM 7882 O O . ASP A 1 969 ? 35.342 45.048 -50.838 1.00 95.00 969 ASP A O 1
ATOM 7886 N N . ARG A 1 970 ? 37.375 44.104 -50.977 1.00 94.25 970 ARG A N 1
ATOM 7887 C CA . ARG A 1 970 ? 38.163 45.213 -50.395 1.00 94.25 970 ARG A CA 1
ATOM 7888 C C . ARG A 1 970 ? 38.939 46.028 -51.435 1.00 94.25 970 ARG A C 1
ATOM 7890 O O . ARG A 1 970 ? 39.485 47.071 -51.090 1.00 94.25 970 ARG A O 1
ATOM 7897 N N . ALA A 1 971 ? 39.088 45.499 -52.649 1.00 90.38 971 ALA A N 1
ATOM 7898 C CA . ALA A 1 971 ? 39.790 46.147 -53.756 1.00 90.38 971 ALA A CA 1
ATOM 7899 C C . ALA A 1 971 ? 38.833 46.896 -54.702 1.00 90.38 971 ALA A C 1
ATOM 7901 O O . ALA A 1 971 ? 39.289 47.718 -55.497 1.00 90.38 971 ALA A O 1
ATOM 7902 N N . LYS A 1 972 ? 37.535 46.581 -54.621 1.00 88.44 972 LYS A N 1
ATOM 7903 C CA . LYS A 1 972 ? 36.412 47.357 -55.161 1.00 88.44 972 LYS A CA 1
ATOM 7904 C C . LYS A 1 972 ? 36.026 48.468 -54.185 1.00 88.44 972 LYS A C 1
ATOM 7906 O O . LYS A 1 972 ? 35.597 49.523 -54.694 1.00 88.44 972 LYS A O 1
#